Protein 2B7N (pdb70)

CATH classification: 3.90.1170.20 (+1 more: 3.20.20.70)

Foldseek 3Di:
DVCLVVLVVLLCVQQPVHDPVVVPPPDKDKFKKFKFFQAKFFWDCVVVLVSNCVVLVKAWPDADDQLHIDGGRDTGTMIMDIPVSCVSCFVSNQVLGQQLRLLLGLLLLLVVLLPDDQAFEEADQPADPPCQVVNQRSNVSNVGHYDASDCLRAAEAEPVNVVPDDQLLVVVVVCCVVHPVPHFYEYEDAFLVRLVSCLVSPHQEYEHEPDDLVRLLVNLVVCVVPPVRYAYEYEYQQDSVCSNSNSPSNHRYYYDNCSHVVGDTRDIGMDID/DVCLVVLVVLLCVQQPVHDVVVVPPPDKDKFKKFKFFQAKFFWDCVVVLVSNCVVLVKAWPDADDQLDIDGGRGTGTMIMDIPVSCVSCFVSNQVLGQQLGLLLGLLLLLVVLQPDPQAAEEADCPAPPPCLVSNQRSNVSSVGHYDASDCQRAAEEEPVRVVPDDQLLVCVVVCCVVHPVPHFYEYEDAALVRLVSNVVSPHLEYEHEPDDLQRLLVNLVVCVVPPVRRAYEYEYPQDSVCSNSNSPSNHRYYYDNCSHVVGGTRDIGMGTD/DVCLVVLVVLLCVQQPVHDVVVVPPPDKDKFKKFKFFQAKFFWDCVVVLVSNCVVLVKAWPDADDQLDIDGGGDGGTMIMDIPVSCVSCFVSNQVLGQQLRLLLRLLLLLVVLQPDPQAAEEADCPADPPCQVVNQRSNVSSVGHYDASDCLRAAEEECVRCVVPDQLLVVVVVVCVVRPVPHFYEYEDQFLVVLVSNVVSPHQEYENEPDDLVRLLSNLVVCVPPPVRYAYEYEYPQDSNCNNVNSPSNHRYYYDNCSHVVGDTGDMGMDGD

Solvent-accessible surface area: 43004 Å² total; per-residue (Å²): 83,86,13,91,62,54,0,92,163,24,18,152,144,82,23,56,58,22,33,126,83,62,107,106,41,171,169,70,102,121,15,30,0,47,0,83,1,106,72,98,10,2,0,0,0,26,91,3,0,65,17,0,1,131,41,25,65,8,98,41,66,114,20,32,114,27,117,76,141,4,116,69,185,59,57,2,4,34,1,77,6,71,41,13,26,0,62,20,1,45,123,11,0,0,57,13,0,14,19,0,0,3,0,0,21,22,0,12,131,12,49,133,32,4,120,42,195,191,15,134,6,15,0,32,84,129,29,79,120,168,41,65,78,4,0,2,24,0,0,56,7,1,54,13,32,25,29,28,21,4,136,109,61,27,42,22,9,90,74,96,80,44,199,163,29,197,94,22,103,52,87,2,82,114,14,88,172,119,45,85,204,121,17,95,0,4,4,30,2,78,34,59,107,84,0,58,80,1,4,74,5,36,5,39,32,0,18,2,24,89,18,62,34,131,45,0,88,88,1,2,62,55,15,85,75,110,55,84,181,14,52,1,4,0,11,24,150,12,41,52,149,37,0,56,40,26,13,144,6,37,5,39,8,0,4,7,11,21,0,0,70,117,7,106,104,11,58,5,56,18,100,56,127,88,79,14,97,62,52,0,95,151,25,16,139,145,84,20,56,69,27,32,127,86,63,111,108,39,166,164,71,103,130,15,29,0,47,0,73,1,107,71,111,12,1,0,0,0,29,100,4,0,65,20,0,2,134,47,25,64,7,101,43,66,120,21,35,113,28,112,75,155,6,132,61,180,60,54,1,4,36,1,80,7,72,40,12,27,0,63,20,1,43,120,10,0,1,58,14,0,15,20,0,0,2,0,0,24,23,0,10,121,13,49,122,30,4,117,42,199,192,17,116,7,16,0,32,92,132,29,74,118,169,39,65,71,5,0,3,27,0,0,53,8,1,53,11,33,24,35,31,17,4,136,106,66,22,43,21,8,82,62,94,79,38,210,166,34,214,80,25,113,48,88,1,80,105,12,87,154,120,47,90,204,123,20,96,0,3,4,25,1,86,34,59,105,77,0,61,76,0,6,81,4,36,5,40,26,0,17,2,23,94,16,63,36,119,46,0,95,85,0,2,62,53,14,88,74,113,54,79,190,15,53,2,4,1,12,24,145,13,41,51,147,37,0,49,43,26,13,140,6,39,4,36,6,0,5,9,11,22,0,0,73,115,8,103,100,12,52,7,58,20,114,60,128,86,77,15,105,63,51,0,84,154,23,15,135,144,84,24,58,73,28,34,123,79,59,109,103,38,158,164,69,103,125,14,33,0,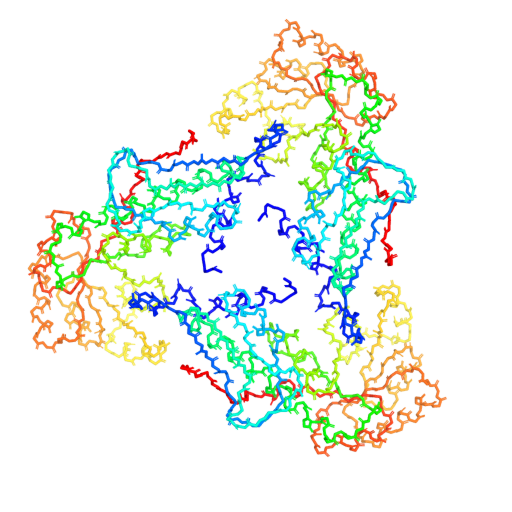46,0,72,2,102,70,103,11,2,0,0,0,25,103,3,0,65,21,0,2,131,35,24,64,9,94,45,58,116,25,35,113,28,118,77,162,10,131,70,182,60,58,1,2,36,0,72,7,77,37,16,23,0,59,19,0,51,112,10,0,3,56,13,0,12,16,0,0,2,0,0,20,28,0,14,126,15,53,131,32,5,124,43,190,185,14,128,8,17,0,34,88,124,30,78,117,168,40,63,76,5,0,2,26,0,0,54,10,3,55,8,31,22,31,30,20,4,134,106,61,25,42,23,8,81,73,86,84,26,149,167,36,209,78,30,126,42,74,2,85,113,13,88,182,119,41,86,207,125,15,96,0,5,7,33,1,93,36,55,107,72,0,77,82,0,3,78,8,37,4,36,32,0,16,2,25,88,21,58,38,139,50,0,90,94,0,3,62,47,16,87,68,118,59,84,182,11,51,1,4,1,13,28,146,10,37,50,153,33,0,53,43,35,14,137,2,41,5,41,6,0,5,8,12,22,0,0,72,117,7,102,104,13,55,6,53,20,103,53,128

Radius of gyration: 34.75 Å; Cα contacts (8 Å, |Δi|>4): 1558; chains: 3; bounding box: 98×92×54 Å

B-factor: mean 38.54, std 12.43, range [6.67, 94.12]

Secondary structure (DSSP, 8-state):
-TTHHHHHHHHHHHHTT--SHHHH-S---EEEEEEEESS-EE---HHHHHHHHHHTT-EEEEEPPTT-EE-TT-EEEEEEEEHHHHHHHHHHHHHHHHHHHHHHHHHHHHHHHH--SSSEEE--S---TT-HHHHHHHHHTTT-----SSTTT-EEE-HHHHTT-SSHHHHHHHHGGGS-TT--EEEEESSHHHHHHHHHHT-SEEEEET--HHHHHHHHHHHHHH-TT-EEEEESS--TTTHHHHHTTT-SEEE-THHHHT--PPPEEEE--/-TTHHHHHHHHHHHHTT--SHHHH-S---EEEEEEEESS-EE---HHHHHHHHHHTT-EEEEEPPTT-EE-TT-EEEEEEEEHHHHHHHHHHHHHHHHHHHHHHHHHHHHHHHH--SSSEEE--S---TT-HHHHHHHHHTTT-B----STTT-EEE-HHHHTT-S-HHHHHHHHGGGS-TT--EEEEESSHHHHHHHHHHT-SEEEEET--HHHHHHHHHHHHHH-TTSEEEEESS--TTTHHHHTTTT-SEEE-THHHHT--PPPEEEE--/-TTHHHHHHHHHHHHTT--SHHHH-SS--EEEEEEEESS-EE---HHHHHHHHHHHT-EEEEE--TT-EE-TT-EEEEEEEEHHHHHHHHHHHHHHHHHHHHHHHHHHHHHHHH--SSSEEE--S---TT-HHHHHHHHHTTT-B---SSSSS-EEE-HHHHTT-S-HHHHHHHHHHHS-TT--EEEEESSHHHHHHHHHHT-SEEEEES--HHHHHHHHHHHHHH-TT-EEEEESS--TTTHHHHTTTT-SEEE-THHHHT-----EEEE--

Nearest PDB structures (foldseek):
  2b7n-assembly1_A  TM=1.002E+00  e=3.741E-61  Helicobacter pylori
  5huo-assembly1_E-3  TM=9.268E-01  e=8.027E-30  Streptococcus pyogenes GA06023
  4kwv-assembly1_F  TM=9.372E-01  e=3.191E-29  Homo sapiens
  4i9a-assembly1_A  TM=9.347E-01  e=2.644E-29  Sus scrofa
  5ayy-assembly1_C  TM=9.365E-01  e=7.213E-29  Homo sapiens

Organism: Helicobacter pylori (strain ATCC 700392 / 26695) (NCBI:txid85962)

Sequence (819 aa):
MEIRTFLERALKEDLGHGDLFERVLEKDFKATAFVRAKQEGVFSGEKYALELLEMTGIECVQTIKDKERFKPKDALMEIRGDFSMLLKVERTLLNLLQHSSGIATLTSRFVEALNSHKVRLLDTRKTRPLLRIFEKYSVLNGGASNHRLGLDDALMLKDTHLRHVKDLKSFLTHARKNLPFTAKIEIECESFEEAKNAMNAGADIVMCDNLSVLETKEIAAYRDAHYPFVLLEASGNISLESINAYAKSGVDAISVGALIHQATFIDMHMKMAMEIRTFLERALKEDLGHGDLFERVLEKDFKATAFVRAKQEGVFSGEKYALELLEMTGIECVQTIKDKERFKPKDALMEIRGDFSMLLKVERTLLNLLQHSSGIATLTSRFVEALNSHKVRLLDTRKTRPLLRIFEKYSVLNGGASNHRLGLDDALMLKDTHLRHVKDLKSFLTHARKNLPFTAKIEIECESFEEAKNAMNAGADIVMCDNLSVLETKEIAAYRDAHYPFVLLEASGNISLESINAYAKSGVDAISVGALIHQATFIDMHMKMAMEIRTFLERALKEDLGHGDLFERVLEKDFKATAFVRAKQEGVFSGEKYALELLEMTGIECVQTIKDKERFKPKDALMEIRGDFSMLLKVERTLLNLLQHSSGIATLTSRFVEALNSHKVRLLDTRKTRPLLRIFEKYSVLNGGASNHRLGLDDALMLKDTHLRHVKDLKSFLTHARKNLPFTAKIEIECESFEEAKNAMNAGADIVMCDNLSVLETKEIAAYRDAHYPFVLLEASGNISLESINAYAKSGVDAISVGALIHQATFIDMHMKMA

InterPro domains:
  IPR002638 Quinolinate phosphoribosyl transferase, C-terminal [PF01729] (103-271)
  IPR004393 Nicotinate-nucleotide pyrophosphorylase [TIGR00078] (7-272)
  IPR004393 Nicotinate-nucleotide pyrophosphorylase [cd01572] (4-271)
  IPR013785 Aldolase-type TIM barrel [G3DSA:3.20.20.70] (117-262)
  IPR022412 Quinolinate phosphoribosyl transferase, N-terminal [PF02749] (21-101)
  IPR027277 Nicotinate-nucleotide pyrophosphorylase/Putative pyrophosphorylase ModD [PIRSF006250] (3-272)
  IPR027277 Nicotinate-nucleotide pyrophosphorylase/Putative pyrophosphorylase ModD [PTHR32179] (3-272)
  IPR036068 Nicotinate phosphoribosyltransferase-like, C-terminal [SSF51690] (103-272)
  IPR037128 Quinolinate phosphoribosyl transferase, N-terminal domain superfamily [G3DSA:3.90.1170.20] (9-268)

Structure (mmCIF, N/CA/C/O backbone):
data_2B7N
#
_entry.id   2B7N
#
_cell.length_a   148.855
_cell.length_b   148.855
_cell.length_c   145.662
_cell.angle_alpha   90.00
_cell.angle_beta   90.00
_cell.angle_gamma   90.00
#
_symmetry.space_group_name_H-M   'P 41 21 2'
#
loop_
_entity.id
_entity.type
_entity.pdbx_description
1 polymer 'Probable nicotinate-nucleotide pyrophosphorylase'
2 non-polymer 'SULFATE ION'
3 non-polymer 'QUINOLINIC ACID'
4 water water
#
loop_
_atom_site.group_PDB
_atom_site.id
_atom_site.type_symbol
_atom_site.label_atom_id
_atom_site.label_alt_id
_atom_site.label_comp_id
_atom_site.label_asym_id
_atom_site.label_entity_id
_atom_site.label_seq_id
_atom_site.pdbx_PDB_ins_code
_atom_site.Cartn_x
_atom_site.Cartn_y
_atom_site.Cartn_z
_atom_site.occupancy
_atom_site.B_iso_or_equiv
_atom_site.auth_seq_id
_atom_site.auth_comp_id
_atom_site.auth_asym_id
_atom_site.auth_atom_id
_atom_site.pdbx_PDB_model_num
ATOM 1 N N . MET A 1 1 ? 7.925 165.837 12.628 1.00 45.02 1 MET A N 1
ATOM 2 C CA . MET A 1 1 ? 6.984 166.966 12.891 1.00 43.51 1 MET A CA 1
ATOM 3 C C . MET A 1 1 ? 6.683 167.667 11.553 1.00 41.94 1 MET A C 1
ATOM 4 O O . MET A 1 1 ? 7.576 167.857 10.729 1.00 37.92 1 MET A O 1
ATOM 9 N N . GLU A 1 2 ? 5.421 168.037 11.344 1.00 40.90 2 GLU A N 1
ATOM 10 C CA . GLU A 1 2 ? 4.981 168.651 10.091 1.00 40.02 2 GLU A CA 1
ATOM 11 C C . GLU A 1 2 ? 5.856 169.734 9.465 1.00 37.86 2 GLU A C 1
ATOM 12 O O . GLU A 1 2 ? 6.040 169.743 8.252 1.00 37.45 2 GLU A O 1
ATOM 18 N N . ILE A 1 3 ? 6.408 170.633 10.271 1.00 36.25 3 ILE A N 1
ATOM 19 C CA . ILE A 1 3 ? 7.240 171.702 9.732 1.00 34.27 3 ILE A CA 1
ATOM 20 C C . ILE A 1 3 ? 8.742 171.542 9.945 1.00 34.31 3 ILE A C 1
ATOM 21 O O . ILE A 1 3 ? 9.509 172.451 9.618 1.00 32.03 3 ILE A O 1
ATOM 26 N N . ARG A 1 4 ? 9.163 170.402 10.491 1.00 32.94 4 ARG A N 1
ATOM 27 C CA . ARG A 1 4 ? 10.582 170.149 10.734 1.00 34.27 4 ARG A CA 1
ATOM 28 C C . ARG A 1 4 ? 11.446 170.294 9.479 1.00 31.86 4 ARG A C 1
ATOM 29 O O . ARG A 1 4 ? 12.473 170.978 9.498 1.00 31.05 4 ARG A O 1
ATOM 37 N N . THR A 1 5 ? 11.038 169.629 8.401 1.00 29.11 5 THR A N 1
ATOM 38 C CA . THR A 1 5 ? 11.788 169.668 7.149 1.00 27.88 5 THR A CA 1
ATOM 39 C C . THR A 1 5 ? 11.933 171.097 6.639 1.00 26.85 5 THR A C 1
ATOM 40 O O . THR A 1 5 ? 12.971 171.461 6.095 1.00 24.75 5 THR A O 1
ATOM 44 N N . PHE A 1 6 ? 10.888 171.896 6.828 1.00 25.53 6 PHE A N 1
ATOM 45 C CA . PHE A 1 6 ? 10.885 173.300 6.436 1.00 26.53 6 PHE A CA 1
ATOM 46 C C . PHE A 1 6 ? 12.036 174.027 7.142 1.00 27.92 6 PHE A C 1
ATOM 47 O O . PHE A 1 6 ? 12.812 174.750 6.507 1.00 28.33 6 PHE A O 1
ATOM 55 N N . LEU A 1 7 ? 12.140 173.834 8.456 1.00 26.96 7 LEU A N 1
ATOM 56 C CA . LEU A 1 7 ? 13.201 174.471 9.231 1.00 27.21 7 LEU A CA 1
ATOM 57 C C . LEU A 1 7 ? 14.589 173.951 8.845 1.00 26.85 7 LEU A C 1
ATOM 58 O O . LEU A 1 7 ? 15.551 174.718 8.786 1.00 25.98 7 LEU A O 1
ATOM 63 N N . GLU A 1 8 ? 14.699 172.653 8.592 1.00 26.62 8 GLU A N 1
ATOM 64 C CA . GLU A 1 8 ? 15.981 172.080 8.190 1.00 27.58 8 GLU A CA 1
ATOM 65 C C . GLU A 1 8 ? 16.473 172.754 6.912 1.00 26.05 8 GLU A C 1
ATOM 66 O O . GLU A 1 8 ? 17.644 173.106 6.795 1.00 24.56 8 GLU A O 1
ATOM 72 N N . ARG A 1 9 ? 15.571 172.918 5.952 1.00 24.71 9 ARG A N 1
ATOM 73 C CA . ARG A 1 9 ? 15.915 173.545 4.685 1.00 26.55 9 ARG A CA 1
ATOM 74 C C . ARG A 1 9 ? 16.227 175.028 4.865 1.00 26.62 9 ARG A C 1
ATOM 75 O O . ARG A 1 9 ? 17.111 175.565 4.202 1.00 26.70 9 ARG A O 1
ATOM 83 N N . ALA A 1 10 ? 15.521 175.695 5.769 1.00 26.15 10 ALA A N 1
ATOM 84 C CA . ALA A 1 10 ? 15.787 177.112 5.977 1.00 26.25 10 ALA A CA 1
ATOM 85 C C . ALA A 1 10 ? 17.221 177.260 6.486 1.00 26.46 10 ALA A C 1
ATOM 86 O O . ALA A 1 10 ? 17.985 178.082 5.994 1.00 26.65 10 ALA A O 1
ATOM 88 N N . LEU A 1 11 ? 17.589 176.431 7.456 1.00 27.70 11 LEU A N 1
ATOM 89 C CA . LEU A 1 11 ? 18.929 176.463 8.034 1.00 28.22 11 LEU A CA 1
ATOM 90 C C . LEU A 1 11 ? 19.994 176.087 7.010 1.00 26.68 11 LEU A C 1
ATOM 91 O O . LEU A 1 11 ? 20.973 176.798 6.813 1.00 24.21 11 LEU A O 1
ATOM 96 N N . LYS A 1 12 ? 19.793 174.943 6.373 1.00 26.76 12 LYS A N 1
ATOM 97 C CA . LYS A 1 12 ? 20.735 174.436 5.385 1.00 28.13 12 LYS A CA 1
ATOM 98 C C . LYS A 1 12 ? 21.199 175.478 4.359 1.00 25.78 12 LYS A C 1
ATOM 99 O O . LYS A 1 12 ? 22.380 175.528 4.025 1.00 25.91 12 LYS A O 1
ATOM 105 N N . GLU A 1 13 ? 20.290 176.320 3.876 1.00 23.82 13 GLU A N 1
ATOM 106 C CA . GLU A 1 13 ? 20.658 177.313 2.861 1.00 23.88 13 GLU A CA 1
ATOM 107 C C . GLU A 1 13 ? 21.613 178.376 3.406 1.00 24.05 13 GLU A C 1
ATOM 108 O O . GLU A 1 13 ? 22.428 178.926 2.662 1.00 23.43 13 GLU A O 1
ATOM 114 N N . ASP A 1 14 ? 21.528 178.649 4.708 1.00 23.24 14 ASP A N 1
ATOM 115 C CA . ASP A 1 14 ? 22.387 179.649 5.331 1.00 21.35 14 ASP A CA 1
ATOM 116 C C . ASP A 1 14 ? 23.743 179.068 5.716 1.00 23.42 14 ASP A C 1
ATOM 117 O O . ASP A 1 14 ? 24.765 179.723 5.552 1.00 24.92 14 ASP A O 1
ATOM 122 N N . LEU A 1 15 ? 23.759 177.830 6.202 1.00 23.66 15 LEU A N 1
ATOM 123 C CA . LEU A 1 15 ? 25.008 177.187 6.605 1.00 21.26 15 LEU A CA 1
ATOM 124 C C . LEU A 1 15 ? 25.880 176.704 5.430 1.00 20.07 15 LEU A C 1
ATOM 125 O O . LEU A 1 15 ? 27.119 176.669 5.530 1.00 17.30 15 LEU A O 1
ATOM 130 N N . GLY A 1 16 ? 25.243 176.346 4.318 1.00 19.20 16 GLY A N 1
ATOM 131 C CA . GLY A 1 16 ? 25.985 175.886 3.150 1.00 17.63 16 GLY A CA 1
ATOM 132 C C . GLY A 1 16 ? 26.982 174.793 3.487 1.00 20.84 16 GLY A C 1
ATOM 133 O O . GLY A 1 16 ? 26.602 173.776 4.085 1.00 22.07 16 GLY A O 1
ATOM 134 N N . HIS A 1 17 ? 28.251 174.996 3.119 1.00 18.29 17 HIS A N 1
ATOM 135 C CA . HIS A 1 17 ? 29.306 174.023 3.404 1.00 20.04 17 HIS A CA 1
ATOM 136 C C . HIS A 1 17 ? 29.552 173.907 4.912 1.00 20.28 17 HIS A C 1
ATOM 137 O O . HIS A 1 17 ? 30.088 172.907 5.383 1.00 21.70 17 HIS A O 1
ATOM 144 N N . GLY A 1 18 ? 29.183 174.946 5.651 1.00 19.48 18 GLY A N 1
ATOM 145 C CA . GLY A 1 18 ? 29.394 174.953 7.089 1.00 19.88 18 GLY A CA 1
ATOM 146 C C . GLY A 1 18 ? 29.782 176.338 7.597 1.00 21.22 18 GLY A C 1
ATOM 147 O O . GLY A 1 18 ? 30.544 177.072 6.944 1.00 17.64 18 GLY A O 1
ATOM 148 N N . ASP A 1 19 ? 29.252 176.699 8.759 1.00 20.23 19 ASP A N 1
ATOM 149 C CA . ASP A 1 19 ? 29.545 177.990 9.379 1.00 22.38 19 ASP A CA 1
ATOM 150 C C . ASP A 1 19 ? 31.047 178.185 9.550 1.00 22.84 19 ASP A C 1
ATOM 151 O O . ASP A 1 19 ? 31.729 177.310 10.085 1.00 24.49 19 ASP A O 1
ATOM 156 N N . LEU A 1 20 ? 31.565 179.328 9.103 1.00 22.29 20 LEU A N 1
ATOM 157 C CA . LEU A 1 20 ? 32.998 179.589 9.224 1.00 23.27 20 LEU A CA 1
ATOM 158 C C . LEU A 1 20 ? 33.422 179.969 10.639 1.00 22.89 20 LEU A C 1
ATOM 159 O O . LEU A 1 20 ? 34.531 179.648 11.064 1.00 24.35 20 LEU A O 1
ATOM 164 N N . PHE A 1 21 ? 32.544 180.643 11.374 1.00 22.11 21 PHE A N 1
ATOM 165 C CA . PHE A 1 21 ? 32.899 181.077 12.717 1.00 23.57 21 PHE A CA 1
ATOM 166 C C . PHE A 1 21 ? 33.271 179.939 13.667 1.00 24.51 21 PHE A C 1
ATOM 167 O O . PHE A 1 21 ? 34.270 180.024 14.384 1.00 24.16 21 PHE A O 1
ATOM 175 N N . GLU A 1 22 ? 32.471 178.878 13.675 1.00 23.26 22 GLU A N 1
ATOM 176 C CA . GLU A 1 22 ? 32.751 177.754 14.553 1.00 23.01 22 GLU A CA 1
ATOM 177 C C . GLU A 1 22 ? 34.120 177.157 14.258 1.00 23.02 22 GLU A C 1
ATOM 178 O O . GLU A 1 22 ? 34.650 176.401 15.066 1.00 23.43 22 GLU A O 1
ATOM 184 N N . ARG A 1 23 ? 34.696 177.494 13.105 1.00 22.37 23 ARG A N 1
ATOM 185 C CA . ARG A 1 23 ? 36.017 176.977 12.752 1.00 22.88 23 ARG A CA 1
ATOM 186 C C . ARG A 1 23 ? 37.094 177.731 13.536 1.00 23.41 23 ARG A C 1
ATOM 187 O O . ARG A 1 23 ? 38.165 177.199 13.786 1.00 23.42 23 ARG A O 1
ATOM 195 N N . VAL A 1 24 ? 36.807 178.972 13.917 1.00 24.09 24 VAL A N 1
ATOM 196 C CA . VAL A 1 24 ? 37.778 179.779 14.644 1.00 25.79 24 VAL A CA 1
ATOM 197 C C . VAL A 1 24 ? 37.423 180.081 16.103 1.00 28.13 24 VAL A C 1
ATOM 198 O O . VAL A 1 24 ? 38.255 180.603 16.841 1.00 28.52 24 VAL A O 1
ATOM 202 N N . LEU A 1 25 ? 36.203 179.755 16.516 1.00 29.49 25 LEU A N 1
ATOM 203 C CA . LEU A 1 25 ? 35.784 179.980 17.897 1.00 31.60 25 LEU A CA 1
ATOM 204 C C . LEU A 1 25 ? 36.746 179.216 18.803 1.00 34.52 25 LEU A C 1
ATOM 205 O O . LEU A 1 25 ? 36.760 177.978 18.813 1.00 33.44 25 LEU A O 1
ATOM 210 N N . GLU A 1 26 ? 37.543 179.954 19.566 1.00 37.34 26 GLU A N 1
ATOM 211 C CA . GLU A 1 26 ? 38.521 179.348 20.457 1.00 40.77 26 GLU A CA 1
ATOM 212 C C . GLU A 1 26 ? 37.906 178.375 21.462 1.00 40.44 26 GLU A C 1
ATOM 213 O O . GLU A 1 26 ? 38.438 177.286 21.670 1.00 42.18 26 GLU A O 1
ATOM 219 N N . LYS A 1 27 ? 36.786 178.755 22.067 1.00 39.62 27 LYS A N 1
ATOM 220 C CA . LYS A 1 27 ? 36.109 177.901 23.045 1.00 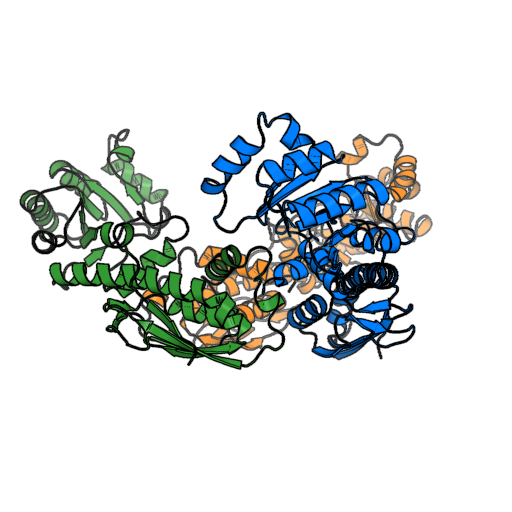41.24 27 LYS A CA 1
ATOM 221 C C . LYS A 1 27 ? 34.608 178.154 23.018 1.00 38.94 27 LYS A C 1
ATOM 222 O O . LYS A 1 27 ? 34.172 179.296 23.129 1.00 40.44 27 LYS A O 1
ATOM 228 N N . ASP A 1 28 ? 33.814 177.097 22.891 1.00 37.27 28 ASP A N 1
ATOM 229 C CA . ASP A 1 28 ? 32.364 177.263 22.879 1.00 35.05 28 ASP A CA 1
ATOM 230 C C . ASP A 1 28 ? 31.903 177.299 24.339 1.00 33.48 28 ASP A C 1
ATOM 231 O O . ASP A 1 28 ? 32.619 176.834 25.223 1.00 32.59 28 ASP A O 1
ATOM 236 N N . PHE A 1 29 ? 30.719 177.850 24.586 1.00 31.55 29 PHE A N 1
ATOM 237 C CA . PHE A 1 29 ? 30.174 177.946 25.940 1.00 31.87 29 PHE A CA 1
ATOM 238 C C . PHE A 1 29 ? 28.679 178.222 25.868 1.00 32.11 29 PHE A C 1
ATOM 239 O O . PHE A 1 29 ? 28.169 178.599 24.812 1.00 31.35 29 PHE A O 1
ATOM 247 N N . LYS A 1 30 ? 27.977 178.029 26.981 1.00 31.71 30 LYS A N 1
ATOM 248 C CA . LYS A 1 30 ? 26.544 178.296 27.018 1.00 32.67 30 LYS A CA 1
ATOM 249 C C . LYS A 1 30 ? 26.333 179.787 27.179 1.00 32.13 30 LYS A C 1
ATOM 250 O O . LYS A 1 30 ? 27.122 180.465 27.823 1.00 31.03 30 LYS A O 1
ATOM 256 N N . ALA A 1 31 ? 25.271 180.305 26.577 1.00 31.90 31 ALA A N 1
ATOM 257 C CA . ALA A 1 31 ? 24.996 181.727 26.650 1.00 30.57 31 ALA A CA 1
ATOM 258 C C . ALA A 1 31 ? 23.515 181.969 26.440 1.00 31.67 31 ALA A C 1
ATOM 259 O O . ALA A 1 31 ? 22.815 181.137 25.871 1.00 31.95 31 ALA A O 1
ATOM 261 N N . THR A 1 32 ? 23.047 183.118 26.909 1.00 32.52 32 THR A N 1
ATOM 262 C CA . THR A 1 32 ? 21.650 183.493 26.782 1.00 33.33 32 THR A CA 1
ATOM 263 C C . THR A 1 32 ? 21.541 184.630 25.784 1.00 33.43 32 THR A C 1
ATOM 264 O O . THR A 1 32 ? 22.406 185.504 25.730 1.00 32.67 32 THR A O 1
ATOM 268 N N . ALA A 1 33 ? 20.481 184.606 24.984 1.00 33.21 33 ALA A N 1
ATOM 269 C CA . ALA A 1 33 ? 20.266 185.646 23.988 1.00 32.59 33 ALA A CA 1
ATOM 270 C C . ALA A 1 33 ? 18.807 186.067 24.002 1.00 32.02 33 ALA A C 1
ATOM 271 O O . ALA A 1 33 ? 17.935 185.311 24.428 1.00 30.08 33 ALA A O 1
ATOM 273 N N . PHE A 1 34 ? 18.544 187.284 23.542 1.00 32.91 34 PHE A N 1
ATOM 274 C CA . PHE A 1 34 ? 17.183 187.800 23.510 1.00 33.54 34 PHE A CA 1
ATOM 275 C C . PHE A 1 34 ? 16.803 188.304 22.123 1.00 33.12 34 PHE A C 1
ATOM 276 O O . PHE A 1 34 ? 17.589 188.978 21.456 1.00 33.04 34 PHE A O 1
ATOM 284 N N . VAL A 1 35 ? 15.593 187.964 21.697 1.00 33.33 35 VAL A N 1
ATOM 285 C CA . VAL A 1 35 ? 15.064 188.437 20.427 1.00 32.65 35 VAL A CA 1
ATOM 286 C C . VAL A 1 35 ? 14.271 189.671 20.849 1.00 33.36 35 VAL A C 1
ATOM 287 O O . VAL A 1 35 ? 13.295 189.561 21.587 1.00 32.79 35 VAL A O 1
ATOM 291 N N . ARG A 1 36 ? 14.702 190.843 20.406 1.00 34.89 36 ARG A N 1
ATOM 292 C CA . ARG A 1 36 ? 14.013 192.073 20.768 1.00 39.22 36 ARG A CA 1
ATOM 293 C C . ARG A 1 36 ? 13.386 192.776 19.575 1.00 38.69 36 ARG A C 1
ATOM 294 O O . ARG A 1 36 ? 13.920 192.749 18.467 1.00 39.71 36 ARG A O 1
ATOM 302 N N . ALA A 1 37 ? 12.245 193.407 19.821 1.00 39.06 37 ALA A N 1
ATOM 303 C CA . ALA A 1 37 ? 11.538 194.150 18.794 1.00 39.35 37 ALA A CA 1
ATOM 304 C C . ALA A 1 37 ? 12.142 195.541 18.716 1.00 39.94 37 ALA A C 1
ATOM 305 O O . ALA A 1 37 ? 12.552 196.099 19.729 1.00 40.51 37 ALA A O 1
ATOM 307 N N . LYS A 1 38 ? 12.209 196.083 17.505 1.00 40.71 38 LYS A N 1
ATOM 308 C CA . LYS A 1 38 ? 12.739 197.418 17.263 1.00 40.75 38 LYS A CA 1
ATOM 309 C C . LYS A 1 38 ? 11.628 198.198 16.582 1.00 41.34 38 LYS A C 1
ATOM 310 O O . LYS A 1 38 ? 11.846 199.288 16.057 1.00 42.84 38 LYS A O 1
ATOM 316 N N . GLN A 1 39 ? 10.434 197.619 16.596 1.00 41.12 39 GLN A N 1
ATOM 317 C CA . GLN A 1 39 ? 9.262 198.210 15.961 1.00 41.44 39 GLN A CA 1
ATOM 318 C C . GLN A 1 39 ? 8.041 197.521 16.571 1.00 42.05 39 GLN A C 1
ATOM 319 O O . GLN A 1 39 ? 8.131 196.379 17.022 1.00 41.43 39 GLN A O 1
ATOM 325 N N . GLU A 1 40 ? 6.903 198.204 16.601 1.00 42.73 40 GLU A N 1
ATOM 326 C CA . GLU A 1 40 ? 5.705 197.597 17.177 1.00 43.08 40 GLU A CA 1
ATOM 327 C C . GLU A 1 40 ? 5.034 196.675 16.165 1.00 40.38 40 GLU A C 1
ATOM 328 O O . GLU A 1 40 ? 5.252 196.805 14.964 1.00 40.77 40 GLU A O 1
ATOM 334 N N . GLY A 1 41 ? 4.218 195.745 16.650 1.00 38.32 41 GLY A N 1
ATOM 335 C CA . GLY A 1 41 ? 3.530 194.834 15.751 1.00 38.34 41 GLY A CA 1
ATOM 336 C C . GLY A 1 41 ? 2.894 193.665 16.476 1.00 37.54 41 GLY A C 1
ATOM 337 O O . GLY A 1 41 ? 2.817 193.669 17.707 1.00 38.36 41 GLY A O 1
ATOM 338 N N . VAL A 1 42 ? 2.413 192.679 15.720 1.00 35.43 42 VAL A N 1
A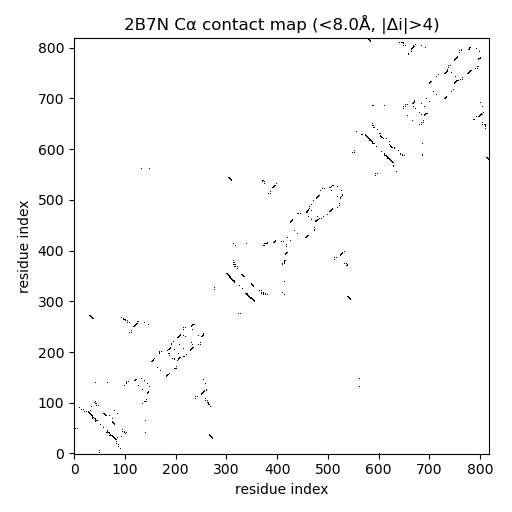TOM 339 C CA . VAL A 1 42 ? 1.812 191.484 16.306 1.00 34.16 42 VAL A CA 1
ATOM 340 C C . VAL A 1 42 ? 2.707 190.281 15.992 1.00 34.32 42 VAL A C 1
ATOM 341 O O . VAL A 1 42 ? 3.159 190.093 14.857 1.00 34.85 42 VAL A O 1
ATOM 345 N N . PHE A 1 43 ? 2.958 189.479 17.021 1.00 31.59 43 PHE A N 1
ATOM 346 C CA . PHE A 1 43 ? 3.841 188.322 16.934 1.00 29.95 43 PHE A CA 1
ATOM 347 C C . PHE A 1 43 ? 3.303 187.112 16.188 1.00 29.58 43 PHE A C 1
ATOM 348 O O . PHE A 1 43 ? 2.168 186.675 16.404 1.00 31.04 43 PHE A O 1
ATOM 356 N N . SER A 1 44 ? 4.142 186.564 15.317 1.00 26.28 44 SER A N 1
ATOM 357 C CA . SER A 1 44 ? 3.789 185.372 14.562 1.00 26.00 44 SER A CA 1
ATOM 358 C C . SER A 1 44 ? 5.066 184.621 14.237 1.00 24.40 44 SER A C 1
ATOM 359 O O . SER A 1 44 ? 6.100 185.230 13.972 1.00 27.71 44 SER A O 1
ATOM 362 N N . GLY A 1 45 ? 5.000 183.299 14.267 1.00 24.96 45 GLY A N 1
ATOM 363 C CA . GLY A 1 45 ? 6.176 182.510 13.962 1.00 26.72 45 GLY A CA 1
ATOM 364 C C . GLY A 1 45 ? 6.565 181.613 15.116 1.00 28.74 45 GLY A C 1
ATOM 365 O O . GLY A 1 45 ? 7.456 180.773 14.984 1.00 29.19 45 GLY A O 1
ATOM 366 N N . GLU A 1 46 ? 5.889 181.792 16.248 1.00 30.07 46 GLU A N 1
ATOM 367 C CA . GLU A 1 46 ? 6.162 181.005 17.443 1.00 32.81 46 GLU A CA 1
ATOM 368 C C . GLU A 1 46 ? 6.296 179.515 17.170 1.00 31.88 46 GLU A C 1
ATOM 369 O O . GLU A 1 46 ? 7.279 178.895 17.574 1.00 32.83 46 GLU A O 1
ATOM 375 N N . LYS A 1 47 ? 5.303 178.938 16.502 1.00 30.10 47 LYS A N 1
ATOM 376 C CA . LYS A 1 47 ? 5.327 177.512 16.202 1.00 29.48 47 LYS A CA 1
ATOM 377 C C . LYS A 1 47 ? 6.623 177.102 15.494 1.00 28.71 47 LYS A C 1
ATOM 378 O O . LYS A 1 47 ? 7.211 176.078 15.821 1.00 30.14 47 LYS A O 1
ATOM 384 N N . TYR A 1 48 ? 7.067 177.900 14.529 1.00 27.86 48 TYR A N 1
ATOM 385 C CA . TYR A 1 48 ? 8.296 177.601 13.796 1.00 27.18 48 TYR A CA 1
ATOM 386 C C . TYR A 1 48 ? 9.549 177.860 14.628 1.00 26.92 48 TYR A C 1
ATOM 387 O O . TYR A 1 48 ? 10.489 177.068 14.589 1.00 30.05 48 TYR A O 1
ATOM 396 N N . ALA A 1 49 ? 9.566 178.962 15.373 1.00 25.61 49 ALA A N 1
ATOM 397 C CA . ALA A 1 49 ? 10.725 179.302 16.204 1.00 27.73 49 ALA A CA 1
ATOM 398 C C . ALA A 1 49 ? 11.019 178.182 17.205 1.00 28.34 49 ALA A C 1
ATOM 399 O O . ALA A 1 49 ? 12.154 177.711 17.312 1.00 28.24 49 ALA A O 1
ATOM 401 N N . LEU A 1 50 ? 9.985 177.743 17.915 1.00 28.81 50 LEU A N 1
ATOM 402 C CA . LEU A 1 50 ? 10.123 176.676 18.899 1.00 29.72 50 LEU A CA 1
ATOM 403 C C . LEU A 1 50 ? 10.630 175.379 18.280 1.00 28.68 50 LEU A C 1
ATOM 404 O O . LEU A 1 50 ? 11.484 174.707 18.845 1.00 30.32 50 LEU A O 1
ATOM 409 N N . GLU A 1 51 ? 10.102 175.017 17.120 1.00 29.54 51 GLU A N 1
ATOM 410 C CA . GLU A 1 51 ? 10.549 173.794 16.469 1.00 29.38 51 GLU A CA 1
ATOM 411 C C . GLU A 1 51 ? 12.013 173.960 16.050 1.00 28.31 51 GLU A C 1
ATOM 412 O O . GLU A 1 51 ? 12.789 173.012 16.101 1.00 28.72 51 GLU A O 1
ATOM 418 N N . LEU A 1 52 ? 12.394 175.171 15.653 1.00 28.29 52 LEU A N 1
ATOM 419 C CA . LEU A 1 52 ? 13.776 175.435 15.239 1.00 27.95 52 LEU A CA 1
ATOM 420 C C . LEU A 1 52 ? 14.750 175.318 16.419 1.00 27.67 52 LEU A C 1
ATOM 421 O O . LEU A 1 52 ? 15.811 174.708 16.306 1.00 27.84 52 LEU A O 1
ATOM 426 N N . LEU A 1 53 ? 14.383 175.921 17.543 1.00 26.82 53 LEU A N 1
ATOM 427 C CA . LEU A 1 53 ? 15.216 175.884 18.736 1.00 30.43 53 LEU A CA 1
ATOM 428 C C . LEU A 1 53 ? 15.389 174.444 19.210 1.00 31.42 53 LEU A C 1
ATOM 429 O O . LEU A 1 53 ? 16.501 173.998 19.474 1.00 29.97 53 LEU A O 1
ATOM 434 N N . GLU A 1 54 ? 14.284 173.712 19.292 1.00 33.40 54 GLU A N 1
ATOM 435 C CA . GLU A 1 54 ? 14.342 172.327 19.730 1.00 36.44 54 GLU A CA 1
ATOM 436 C C . GLU A 1 54 ? 15.243 171.504 18.820 1.00 37.14 54 GLU A C 1
ATOM 437 O O . GLU A 1 54 ? 16.026 170.682 19.293 1.00 37.54 54 GLU A O 1
ATOM 443 N N . MET A 1 55 ? 15.142 171.736 17.516 1.00 35.64 55 MET A N 1
ATOM 444 C CA . MET A 1 55 ? 15.943 170.994 16.546 1.00 35.71 55 MET A CA 1
ATOM 445 C C . MET A 1 55 ? 17.438 171.252 16.669 1.00 33.67 55 MET A C 1
ATOM 446 O O . MET A 1 55 ? 18.253 170.374 16.392 1.00 29.74 55 MET A O 1
ATOM 451 N N . THR A 1 56 ? 17.795 172.471 17.059 1.00 31.38 56 THR A N 1
ATOM 452 C CA . THR A 1 56 ? 19.197 172.840 17.161 1.00 30.01 56 THR A CA 1
ATOM 453 C C . THR A 1 56 ? 19.755 172.717 18.572 1.00 31.14 56 THR A C 1
ATOM 454 O O . THR A 1 56 ? 20.896 173.098 18.835 1.00 30.91 56 THR A O 1
ATOM 458 N N . GLY A 1 57 ? 18.943 172.173 19.471 1.00 31.06 57 GLY A N 1
ATOM 459 C CA . GLY A 1 57 ? 19.378 171.993 20.842 1.00 31.69 57 GLY A CA 1
ATOM 460 C C . GLY A 1 57 ? 19.464 173.286 21.624 1.00 31.97 57 GLY A C 1
ATOM 461 O O . GLY A 1 57 ? 20.303 173.422 22.517 1.00 31.60 57 GLY A O 1
ATOM 462 N N . ILE A 1 58 ? 18.606 174.243 21.289 1.00 31.32 58 ILE A N 1
ATOM 463 C CA . ILE A 1 58 ? 18.595 175.514 21.994 1.00 31.26 58 ILE A CA 1
ATOM 464 C C . ILE A 1 58 ? 17.364 175.549 22.874 1.00 33.57 58 ILE A C 1
ATOM 465 O O . ILE A 1 58 ? 16.276 175.171 22.454 1.00 34.02 58 ILE A O 1
ATOM 470 N N . GLU A 1 59 ? 17.539 176.003 24.103 1.00 35.19 59 GLU A N 1
ATOM 471 C CA . GLU A 1 59 ? 16.429 176.073 25.034 1.00 36.72 59 GLU A CA 1
ATOM 472 C C . GLU A 1 59 ? 15.659 177.374 24.912 1.00 36.72 59 GLU A C 1
ATOM 473 O O . GLU A 1 59 ? 16.243 178.453 24.797 1.00 36.70 59 GLU A O 1
ATOM 479 N N . CYS A 1 60 ? 14.338 177.264 24.919 1.00 37.69 60 CYS A N 1
ATOM 480 C CA . CYS A 1 60 ? 13.499 178.444 24.876 1.00 39.25 60 CYS A CA 1
ATOM 481 C C . CYS A 1 60 ? 13.099 178.674 26.326 1.00 40.36 60 CYS A C 1
ATOM 482 O O . CYS A 1 60 ? 12.265 177.945 26.871 1.00 38.84 60 CYS A O 1
ATOM 485 N N . VAL A 1 61 ? 13.718 179.668 26.954 1.00 39.84 61 VAL A N 1
ATOM 486 C CA . VAL A 1 61 ? 13.434 179.983 28.343 1.00 40.40 61 VAL A CA 1
ATOM 487 C C . VAL A 1 61 ? 12.109 180.727 28.441 1.00 41.49 61 VAL A C 1
ATOM 488 O O . VAL A 1 61 ? 11.250 180.377 29.254 1.00 42.05 61 VAL A O 1
ATOM 492 N N . GLN A 1 62 ? 11.941 181.743 27.596 1.00 41.03 62 GLN A N 1
ATOM 493 C CA . GLN A 1 62 ? 10.715 182.541 27.577 1.00 41.30 62 GLN A CA 1
ATOM 494 C C . GLN A 1 62 ? 10.383 183.034 26.177 1.00 39.85 62 GLN A C 1
ATOM 495 O O . GLN A 1 62 ? 11.281 183.324 25.388 1.00 39.48 62 GLN A O 1
ATOM 501 N N . THR A 1 63 ? 9.092 183.155 25.885 1.00 38.00 63 THR A N 1
ATOM 502 C CA . THR A 1 63 ? 8.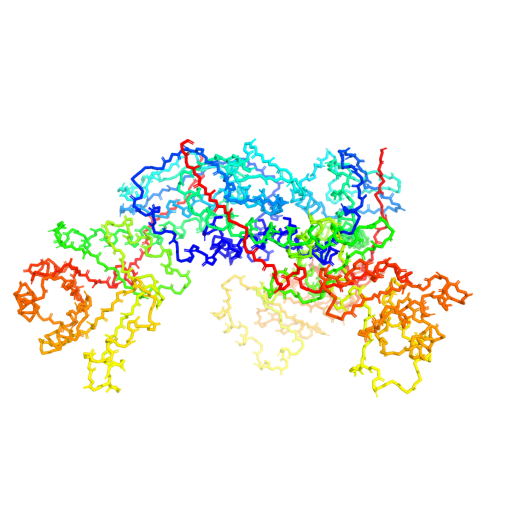645 183.644 24.584 1.00 37.87 63 THR A CA 1
ATOM 503 C C . THR A 1 63 ? 7.204 184.119 24.633 1.00 35.84 63 THR A C 1
ATOM 504 O O . THR A 1 63 ? 6.357 183.489 25.273 1.00 34.09 63 THR A O 1
ATOM 508 N N . ILE A 1 64 ? 6.921 185.232 23.965 1.00 34.81 64 ILE A N 1
ATOM 509 C CA . ILE A 1 64 ? 5.551 185.711 23.917 1.00 34.54 64 ILE A CA 1
ATOM 510 C C . ILE A 1 64 ? 4.847 184.770 22.946 1.00 35.64 64 ILE A C 1
ATOM 511 O O . ILE A 1 64 ? 5.504 183.999 22.236 1.00 33.32 64 ILE A O 1
ATOM 516 N N . LYS A 1 65 ? 3.521 184.825 22.907 1.00 36.67 65 LYS A N 1
ATOM 517 C CA . LYS A 1 65 ? 2.763 183.922 22.045 1.00 37.96 65 LYS A CA 1
ATOM 518 C C . LYS A 1 65 ? 2.289 184.525 20.732 1.00 37.49 65 LYS A C 1
ATOM 519 O O . LYS A 1 65 ? 2.230 185.747 20.578 1.00 37.31 65 LYS A O 1
ATOM 525 N N . ASP A 1 66 ? 1.951 183.653 19.786 1.00 36.62 66 ASP A N 1
ATOM 526 C CA . ASP A 1 66 ? 1.435 184.099 18.500 1.00 36.80 66 ASP A CA 1
ATOM 527 C C . ASP A 1 66 ? 0.194 184.958 18.783 1.00 37.56 66 ASP A C 1
ATOM 528 O O . ASP A 1 66 ? -0.571 184.663 19.701 1.00 38.20 66 ASP A O 1
ATOM 533 N N . LYS A 1 67 ? 0.011 186.010 17.987 1.00 39.49 67 LYS A N 1
ATOM 534 C CA . LYS A 1 67 ? -1.121 186.939 18.090 1.00 40.91 67 LYS A CA 1
ATOM 535 C C . LYS A 1 67 ? -0.915 188.046 19.118 1.00 41.28 67 LYS A C 1
ATOM 536 O O . LYS A 1 67 ? -1.624 189.045 19.113 1.00 42.42 67 LYS A O 1
ATOM 542 N N . GLU A 1 68 ? 0.062 187.871 19.992 1.00 41.08 68 GLU A N 1
ATOM 543 C CA . GLU A 1 68 ? 0.343 188.862 21.016 1.00 42.91 68 GLU A CA 1
ATOM 544 C C . GLU A 1 68 ? 1.003 190.113 20.432 1.00 43.18 68 GLU A C 1
ATOM 545 O O . GLU A 1 68 ? 1.857 190.021 19.549 1.00 44.36 68 GLU A O 1
ATOM 551 N N . ARG A 1 69 ? 0.588 191.280 20.920 1.00 42.08 69 ARG A N 1
ATOM 552 C CA . ARG A 1 69 ? 1.132 192.554 20.458 1.00 42.40 69 ARG A CA 1
ATOM 553 C C . ARG A 1 69 ? 2.421 192.894 21.204 1.00 42.99 69 ARG A C 1
ATOM 554 O O . ARG A 1 69 ? 2.607 192.476 22.346 1.00 44.21 69 ARG A O 1
ATOM 562 N N . PHE A 1 70 ? 3.303 193.653 20.558 1.00 41.57 70 PHE A N 1
ATOM 563 C CA . PHE A 1 70 ? 4.558 194.053 21.177 1.00 40.27 70 PHE A CA 1
ATOM 564 C C . PHE A 1 70 ? 4.967 195.460 20.765 1.00 40.74 70 PHE A C 1
ATOM 565 O O . PHE A 1 70 ? 4.522 195.976 19.739 1.00 39.34 70 PHE A O 1
ATOM 573 N N . LYS A 1 71 ? 5.815 196.081 21.578 1.00 41.42 71 LYS A N 1
ATOM 574 C CA . LYS A 1 71 ? 6.271 197.437 21.314 1.00 43.73 71 LYS A CA 1
ATOM 575 C C . LYS A 1 71 ? 7.782 197.435 21.154 1.00 42.30 71 LYS A C 1
ATOM 576 O O . LYS A 1 71 ? 8.463 196.486 21.548 1.00 41.73 71 LYS A O 1
ATOM 582 N N . PRO A 1 72 ? 8.332 198.498 20.559 1.00 41.97 72 PRO A N 1
ATOM 583 C CA . PRO A 1 72 ? 9.786 198.550 20.386 1.00 43.61 72 PRO A CA 1
ATOM 584 C C . PRO A 1 72 ? 10.538 198.371 21.713 1.00 44.47 72 PRO A C 1
ATOM 585 O O . PRO A 1 72 ? 10.080 198.811 22.777 1.00 45.14 72 PRO A O 1
ATOM 589 N N . LYS A 1 73 ? 11.693 197.714 21.638 1.00 44.59 73 LYS A N 1
ATOM 590 C CA . LYS A 1 73 ? 12.533 197.419 22.799 1.00 45.26 73 LYS A CA 1
ATOM 591 C C . LYS A 1 73 ? 12.039 196.199 23.567 1.00 44.17 73 LYS A C 1
ATOM 592 O O . LYS A 1 73 ? 12.789 195.617 24.347 1.00 43.76 73 LYS A O 1
ATOM 598 N N . ASP A 1 74 ? 10.786 195.810 23.354 1.00 42.57 74 ASP A N 1
ATOM 599 C CA . ASP A 1 74 ? 10.240 194.630 24.020 1.00 42.34 74 ASP A CA 1
ATOM 600 C C . ASP A 1 74 ? 11.063 193.382 23.709 1.00 42.00 74 ASP A C 1
ATOM 601 O O . ASP A 1 74 ? 11.522 193.191 22.586 1.00 41.91 74 ASP A O 1
ATOM 606 N N . ALA A 1 75 ? 11.237 192.536 24.713 1.00 40.56 75 ALA A N 1
ATOM 607 C CA . ALA A 1 75 ? 11.971 191.300 24.531 1.00 39.79 75 ALA A CA 1
ATOM 608 C C . ALA A 1 75 ? 10.906 190.283 24.134 1.00 39.82 75 ALA A C 1
ATOM 609 O O . ALA A 1 75 ? 9.957 190.050 24.889 1.00 39.92 75 ALA A O 1
ATOM 611 N N . LEU A 1 76 ? 11.055 189.686 22.953 1.00 39.01 76 LEU A N 1
ATOM 612 C CA . LEU A 1 76 ? 10.078 188.732 22.452 1.00 36.60 76 LEU A CA 1
ATOM 613 C C . LEU A 1 76 ? 10.427 187.304 22.831 1.00 34.87 76 LEU A C 1
ATOM 614 O O . LEU A 1 76 ? 9.539 186.490 23.060 1.00 34.19 76 LEU A O 1
ATOM 619 N N . MET A 1 77 ? 11.719 187.000 22.893 1.00 35.05 77 MET A N 1
ATOM 620 C CA . MET A 1 77 ? 12.163 185.658 23.252 1.00 34.25 77 MET A CA 1
ATOM 621 C C . MET A 1 77 ? 13.465 185.673 24.024 1.00 33.65 77 MET A C 1
ATOM 622 O O . MET A 1 77 ? 14.307 186.543 23.823 1.00 34.05 77 MET A O 1
ATOM 627 N N . GLU A 1 78 ? 13.616 184.695 24.909 1.00 34.04 78 GLU A N 1
ATOM 628 C CA . GLU A 1 78 ? 14.836 184.525 25.684 1.00 33.58 78 GLU A CA 1
ATOM 629 C C . GLU A 1 78 ? 15.240 183.088 25.417 1.00 32.04 78 GLU A C 1
ATOM 630 O O . GLU A 1 78 ? 14.501 182.165 25.743 1.00 30.10 78 GLU A O 1
ATOM 636 N N . ILE A 1 79 ? 16.402 182.903 24.807 1.00 30.59 79 ILE A N 1
ATOM 637 C CA . ILE A 1 79 ? 16.870 181.569 24.488 1.00 31.86 79 ILE A CA 1
ATOM 638 C C . ILE A 1 79 ? 18.250 181.330 25.074 1.00 31.69 79 ILE A C 1
ATOM 639 O O . ILE A 1 79 ? 19.012 182.273 25.295 1.00 33.70 79 ILE A O 1
ATOM 644 N N . ARG A 1 80 ? 18.570 180.065 25.320 1.00 32.46 80 ARG A N 1
ATOM 645 C CA . ARG A 1 80 ? 19.863 179.716 25.890 1.00 32.27 80 ARG A CA 1
ATOM 646 C C . ARG A 1 80 ? 20.431 178.447 25.272 1.00 30.52 80 ARG A C 1
ATOM 647 O O . ARG A 1 80 ? 19.710 177.467 25.082 1.00 30.36 80 ARG A O 1
ATOM 655 N N . GLY A 1 81 ? 21.726 178.478 24.963 1.00 27.20 81 GLY A N 1
ATOM 656 C CA . GLY A 1 81 ? 22.384 177.325 24.378 1.00 27.88 81 GLY A CA 1
ATOM 657 C C . GLY A 1 81 ? 23.816 177.649 23.993 1.00 27.59 81 GLY A C 1
ATOM 658 O O . GLY A 1 81 ? 24.322 178.717 24.338 1.00 26.20 81 GLY A O 1
ATOM 659 N N . ASP A 1 82 ? 24.476 176.733 23.288 1.00 26.27 82 ASP A N 1
ATOM 660 C CA . ASP A 1 82 ? 25.855 176.968 22.864 1.00 27.31 82 ASP A CA 1
ATOM 661 C C . ASP A 1 82 ? 25.961 178.259 22.062 1.00 26.95 82 ASP A C 1
ATOM 662 O O . ASP A 1 82 ? 25.143 178.526 21.174 1.00 27.31 82 ASP A O 1
ATOM 667 N N . PHE A 1 83 ? 26.980 179.045 22.383 1.00 25.45 83 PHE A N 1
ATOM 668 C CA . PHE A 1 83 ? 27.240 180.312 21.723 1.00 24.21 83 PHE A CA 1
ATOM 669 C C . PHE A 1 83 ? 27.343 180.090 20.217 1.00 24.94 83 PHE A C 1
ATOM 670 O O . PHE A 1 83 ? 26.771 180.841 19.433 1.00 22.76 83 PHE A O 1
ATOM 678 N N . SER A 1 84 ? 28.065 179.042 19.827 1.00 23.75 84 SER A N 1
ATOM 679 C CA . SER A 1 84 ? 28.247 178.722 18.422 1.00 24.25 84 SER A CA 1
ATOM 680 C C . SER A 1 84 ? 26.913 178.455 17.717 1.00 25.02 84 SER A C 1
ATOM 681 O O . SER A 1 84 ? 26.730 178.852 16.571 1.00 26.11 84 SER A O 1
ATOM 684 N N . MET A 1 85 ? 25.986 177.785 18.395 1.00 25.06 85 MET A N 1
ATOM 685 C CA . MET A 1 85 ? 24.692 177.479 17.787 1.00 26.84 85 MET A CA 1
ATOM 686 C C . MET A 1 85 ? 23.728 178.664 17.762 1.00 26.08 85 MET A C 1
ATOM 687 O O . MET A 1 85 ? 22.906 178.779 16.851 1.00 27.28 85 MET A O 1
ATOM 692 N N . LEU A 1 86 ? 23.818 179.540 18.758 1.00 26.56 86 LEU A N 1
ATOM 693 C CA . LEU A 1 86 ? 22.959 180.721 18.801 1.00 26.22 86 LEU A CA 1
ATOM 694 C C . LEU A 1 86 ? 23.279 181.598 17.585 1.00 25.28 86 LEU A C 1
ATOM 695 O O . LEU A 1 86 ? 22.391 182.218 16.996 1.00 23.83 86 LEU A O 1
ATOM 700 N N . LEU A 1 87 ? 24.558 181.648 17.230 1.00 22.83 87 LEU A N 1
ATOM 701 C CA . LEU A 1 87 ? 25.017 182.432 16.091 1.00 25.21 87 LEU A CA 1
ATOM 702 C C . LEU A 1 87 ? 24.643 181.764 14.763 1.00 25.41 87 LEU A C 1
ATOM 703 O O . LEU A 1 87 ? 24.243 182.437 13.816 1.00 24.25 87 LEU A O 1
ATOM 708 N N . LYS A 1 88 ? 24.765 180.443 14.698 1.00 24.08 88 LYS A N 1
ATOM 709 C CA . LYS A 1 88 ? 24.422 179.721 13.481 1.00 25.67 88 LYS A CA 1
ATOM 710 C C . LYS A 1 88 ? 22.924 179.804 13.178 1.00 24.93 88 LYS A C 1
ATOM 711 O O . LYS A 1 88 ? 22.515 179.763 12.024 1.00 24.07 88 LYS A O 1
ATOM 717 N N . VAL A 1 89 ? 22.117 179.940 14.222 1.00 24.70 89 VAL A N 1
ATOM 718 C CA . VAL A 1 89 ? 20.668 179.998 14.088 1.00 25.51 89 VAL A CA 1
ATOM 719 C C . VAL A 1 89 ? 20.078 181.415 14.023 1.00 26.33 89 VAL A C 1
ATOM 720 O O . VAL A 1 89 ? 18.983 181.614 13.482 1.00 25.02 89 VAL A O 1
ATOM 724 N N . GLU A 1 90 ? 20.812 182.388 14.556 1.00 23.54 90 GLU A N 1
ATOM 725 C CA . GLU A 1 90 ? 20.347 183.769 14.620 1.00 24.69 90 GLU A CA 1
ATOM 726 C C . GLU A 1 90 ? 19.509 184.289 13.447 1.00 25.43 90 GLU A C 1
ATOM 727 O O . GLU A 1 90 ? 18.333 184.620 13.618 1.00 24.04 90 GLU A O 1
ATOM 733 N N . ARG A 1 91 ? 20.113 184.357 12.266 1.00 24.84 91 ARG A N 1
ATOM 734 C CA . ARG A 1 91 ? 19.438 184.875 11.086 1.00 26.94 91 ARG A CA 1
ATOM 735 C C . ARG A 1 91 ? 18.184 184.082 10.706 1.00 24.97 91 ARG A C 1
ATOM 736 O O . ARG A 1 91 ? 17.131 184.662 10.458 1.00 24.73 91 ARG A O 1
ATOM 744 N N . THR A 1 92 ? 18.295 182.762 10.655 1.00 23.40 92 THR A N 1
ATOM 745 C CA . THR A 1 92 ? 17.151 181.926 10.312 1.00 23.84 92 THR A CA 1
ATOM 746 C C . THR A 1 92 ? 15.986 182.193 11.268 1.00 25.46 92 THR A C 1
ATOM 747 O O . THR A 1 92 ? 14.826 182.279 10.845 1.00 22.37 92 THR A O 1
ATOM 751 N N . LEU A 1 93 ? 16.307 182.338 12.554 1.00 25.05 93 LEU A N 1
ATOM 752 C CA . LEU A 1 93 ? 15.297 182.600 13.582 1.00 27.47 93 LEU A CA 1
ATOM 753 C C . LEU A 1 93 ? 14.659 183.967 13.355 1.00 26.89 93 LEU A C 1
ATOM 754 O O . LEU A 1 93 ? 13.444 184.092 13.284 1.00 28.77 93 LEU A O 1
ATOM 759 N N . LEU A 1 94 ? 15.487 184.998 13.242 1.00 27.37 94 LEU A N 1
ATOM 760 C CA . LEU A 1 94 ? 14.969 186.345 13.048 1.00 27.30 94 LEU A CA 1
ATOM 761 C C . LEU A 1 94 ? 14.184 186.491 11.757 1.00 27.11 94 LEU A C 1
ATOM 762 O O . LEU A 1 94 ? 13.082 187.042 11.763 1.00 27.35 94 LEU A O 1
ATOM 767 N N . ASN A 1 95 ? 14.742 186.001 10.652 1.00 25.01 95 ASN A N 1
ATOM 768 C CA . ASN A 1 95 ? 14.055 186.108 9.372 1.00 24.45 95 ASN A CA 1
ATOM 769 C C . ASN A 1 95 ? 12.665 185.487 9.384 1.00 23.19 95 ASN A C 1
ATOM 770 O O . ASN A 1 95 ? 11.718 186.059 8.840 1.00 23.82 95 ASN A O 1
ATOM 775 N N . LEU A 1 96 ? 12.517 184.323 9.995 1.00 22.86 96 LEU A N 1
ATOM 776 C CA . LEU A 1 96 ? 11.196 183.723 9.997 1.00 24.93 96 LEU A CA 1
ATOM 777 C C . LEU A 1 96 ? 10.247 184.500 10.906 1.00 25.84 96 LEU A C 1
ATOM 778 O O . LEU A 1 96 ? 9.056 184.614 10.597 1.00 25.41 96 LEU A O 1
ATOM 783 N N . LEU A 1 97 ? 10.767 185.063 11.999 1.00 23.99 97 LEU A N 1
ATOM 784 C CA . LEU A 1 97 ? 9.915 185.833 12.918 1.00 25.23 97 LEU A CA 1
ATOM 785 C C . LEU A 1 97 ? 9.509 187.183 12.340 1.00 25.81 97 LEU A C 1
ATOM 786 O O . LEU A 1 97 ? 8.356 187.597 12.460 1.00 25.18 97 LEU A O 1
ATOM 791 N N . GLN A 1 98 ? 10.462 187.870 11.720 1.00 25.23 98 GLN A N 1
ATOM 792 C CA . GLN A 1 98 ? 10.187 189.179 11.151 1.00 26.23 98 GLN A CA 1
ATOM 793 C C . GLN A 1 98 ? 9.265 189.084 9.949 1.00 26.58 98 GLN A C 1
ATOM 794 O O . GLN A 1 98 ? 8.459 189.986 9.708 1.00 28.47 98 GLN A O 1
ATOM 800 N N . HIS A 1 99 ? 9.384 187.999 9.193 1.00 25.31 99 HIS A N 1
ATOM 801 C CA . HIS A 1 99 ? 8.541 187.811 8.024 1.00 25.16 99 HIS A CA 1
ATOM 802 C C . HIS A 1 99 ? 7.148 187.415 8.483 1.00 25.61 99 HIS A C 1
ATOM 803 O O . HIS A 1 99 ? 6.161 188.012 8.069 1.00 25.96 99 HIS A O 1
ATOM 810 N N . SER A 1 100 ? 7.063 186.412 9.349 1.00 25.35 100 SER A N 1
ATOM 811 C CA . SER A 1 100 ? 5.760 185.975 9.837 1.00 25.04 100 SER A CA 1
ATOM 812 C C . SER A 1 100 ? 5.047 187.130 10.547 1.00 25.12 100 SER A C 1
ATOM 813 O O . SER A 1 100 ? 3.893 187.441 10.244 1.00 27.40 100 SER A O 1
ATOM 816 N N . SER A 1 101 ? 5.735 187.779 11.480 1.00 24.25 101 SER A N 1
ATOM 817 C CA . SER A 1 101 ? 5.142 188.902 12.201 1.00 24.30 101 SER A CA 1
ATOM 818 C C . SER A 1 101 ? 4.739 190.025 11.232 1.00 23.70 101 SER A C 1
ATOM 819 O O . SER A 1 101 ? 3.739 190.710 11.448 1.00 22.55 101 SER A O 1
ATOM 822 N N . GLY A 1 102 ? 5.524 190.212 10.172 1.00 24.63 102 GLY A N 1
ATOM 823 C CA . GLY A 1 102 ? 5.217 191.246 9.191 1.00 24.31 102 GLY A CA 1
ATOM 824 C C . GLY A 1 102 ? 3.853 191.010 8.566 1.00 26.67 102 GLY A C 1
ATOM 825 O O . GLY A 1 102 ? 3.043 191.932 8.422 1.00 27.41 102 GLY A O 1
ATOM 826 N N . ILE A 1 103 ? 3.593 189.762 8.200 1.00 25.39 103 ILE A N 1
ATOM 827 C CA . ILE A 1 103 ? 2.317 189.393 7.608 1.00 27.88 103 ILE A CA 1
ATOM 828 C C . ILE A 1 103 ? 1.196 189.549 8.636 1.00 29.31 103 ILE A C 1
ATOM 829 O O . ILE A 1 103 ? 0.171 190.170 8.362 1.00 30.73 103 ILE A O 1
ATOM 834 N N . ALA A 1 104 ? 1.401 188.991 9.824 1.00 30.91 104 ALA A N 1
ATOM 835 C CA . ALA A 1 104 ? 0.400 189.068 10.879 1.00 30.53 104 ALA A CA 1
ATOM 836 C C . ALA A 1 104 ? 0.052 190.513 11.190 1.00 30.75 104 ALA A C 1
ATOM 837 O O . ALA A 1 104 ? -1.113 190.849 11.364 1.00 29.94 104 ALA A O 1
ATOM 839 N N . THR A 1 105 ? 1.066 191.368 11.249 1.00 31.36 105 THR A N 1
ATOM 840 C CA . THR A 1 105 ? 0.848 192.771 11.559 1.00 30.92 105 THR A CA 1
ATOM 841 C C . THR A 1 105 ? 0.043 193.489 10.479 1.00 32.75 105 THR A C 1
ATOM 842 O O . THR A 1 105 ? -0.921 194.194 10.782 1.00 33.14 105 THR A O 1
ATOM 846 N N . LEU A 1 106 ? 0.436 193.315 9.221 1.00 32.36 106 LEU A N 1
ATOM 847 C CA . LEU A 1 106 ? -0.268 193.961 8.122 1.00 32.19 106 LEU A CA 1
ATOM 848 C C . LEU A 1 106 ? -1.711 193.474 8.157 1.00 32.41 106 LEU A C 1
ATOM 849 O O . LEU A 1 106 ? -2.653 194.248 7.985 1.00 29.97 106 LEU A O 1
ATOM 854 N N . THR A 1 107 ? -1.874 192.178 8.397 1.00 33.05 107 THR A N 1
ATOM 855 C CA . THR A 1 107 ? -3.195 191.581 8.451 1.00 33.19 107 THR A CA 1
ATOM 856 C C . THR A 1 107 ? -4.051 192.184 9.560 1.00 34.77 107 THR A C 1
ATOM 857 O O . THR A 1 107 ? -5.239 192.454 9.355 1.00 32.62 107 THR A O 1
ATOM 861 N N . SER A 1 108 ? -3.455 192.410 10.728 1.00 35.34 108 SER A N 1
ATOM 862 C CA . SER A 1 108 ? -4.217 192.967 11.842 1.00 36.70 108 SER A CA 1
ATOM 863 C C . SER A 1 108 ? -4.757 194.347 11.483 1.00 36.97 108 SER A C 1
ATOM 864 O O . SER A 1 108 ? -5.829 194.731 11.945 1.00 37.75 108 SER A O 1
ATOM 867 N N . ARG A 1 109 ? -4.021 195.081 10.651 1.00 36.47 109 ARG A N 1
ATOM 868 C CA . ARG A 1 109 ? -4.454 196.409 10.224 1.00 37.32 109 ARG A CA 1
ATOM 869 C C . ARG A 1 109 ? -5.717 196.304 9.363 1.00 37.18 109 ARG A C 1
ATOM 870 O O . ARG A 1 109 ? -6.576 197.188 9.402 1.00 37.92 109 ARG A O 1
ATOM 878 N N . PHE A 1 110 ? -5.826 195.228 8.585 1.00 36.66 110 PHE A N 1
ATOM 879 C CA . PHE A 1 110 ? -7.001 195.019 7.737 1.00 36.38 110 PHE A CA 1
ATOM 880 C C . PHE A 1 110 ? -8.176 194.517 8.573 1.00 37.78 110 PHE A C 1
ATOM 881 O O . PHE A 1 110 ? -9.336 194.746 8.227 1.00 39.01 110 PHE A O 1
ATOM 889 N N . VAL A 1 111 ? -7.871 193.823 9.666 1.00 38.98 111 VAL A N 1
ATOM 890 C CA . VAL A 1 111 ? -8.906 193.308 10.551 1.00 40.49 111 VAL A CA 1
ATOM 891 C C . VAL A 1 111 ? -9.620 194.484 11.220 1.00 43.34 111 VAL A C 1
ATOM 892 O O . VAL A 1 111 ? -10.851 194.517 11.284 1.00 43.09 111 VAL A O 1
ATOM 896 N N . GLU A 1 112 ? -8.840 195.447 11.709 1.00 45.11 112 GLU A N 1
ATOM 897 C CA . GLU A 1 112 ? -9.397 196.635 12.347 1.00 47.44 112 GLU A CA 1
ATOM 898 C C . GLU A 1 112 ? -10.300 197.394 11.386 1.00 46.68 112 GLU A C 1
ATOM 899 O O . GLU A 1 112 ? -11.469 197.634 11.681 1.00 47.00 112 GLU A O 1
ATOM 905 N N . ALA A 1 113 ? -9.748 197.771 10.236 1.00 45.54 113 ALA A N 1
ATOM 906 C CA . ALA A 1 113 ? -10.508 198.507 9.235 1.00 45.67 113 ALA A CA 1
ATOM 907 C C . ALA A 1 113 ? -11.809 197.797 8.856 1.00 46.01 113 ALA A C 1
ATOM 908 O O . ALA A 1 113 ? -12.857 198.431 8.743 1.00 46.27 113 ALA A O 1
ATOM 910 N N . LEU A 1 114 ? -11.745 196.482 8.667 1.00 46.01 114 LEU A N 1
ATOM 911 C CA . LEU A 1 114 ? -12.925 195.712 8.290 1.00 46.48 114 LEU A CA 1
ATOM 912 C C . LEU A 1 114 ? -13.973 195.884 9.381 1.00 47.45 114 LEU A C 1
ATOM 913 O O . LEU A 1 114 ? -15.175 195.908 9.111 1.00 45.96 114 LEU A O 1
ATOM 918 N N . ASN A 1 115 ? -13.491 196.004 10.614 1.00 49.00 115 ASN A N 1
ATOM 919 C CA . ASN A 1 115 ? -14.329 196.194 11.791 1.00 49.94 115 ASN A CA 1
ATOM 920 C C . ASN A 1 115 ? -15.621 195.387 11.770 1.00 50.62 115 ASN A C 1
ATOM 921 O O . ASN A 1 115 ? -16.708 195.961 11.744 1.00 50.06 115 ASN A O 1
ATOM 926 N N . SER A 1 116 ? -15.510 194.064 11.789 1.00 50.97 116 SER A N 1
ATOM 927 C CA . SER A 1 116 ? -16.698 193.225 11.780 1.00 52.27 116 SER A CA 1
ATOM 928 C C . SER A 1 116 ? -16.455 191.853 12.385 1.00 53.88 116 SER A C 1
ATOM 929 O O . SER A 1 116 ? -15.331 191.359 12.401 1.00 53.68 116 SER A O 1
ATOM 932 N N . HIS A 1 117 ? -17.526 191.248 12.889 1.00 55.53 117 HIS A N 1
ATOM 933 C CA . HIS A 1 117 ? -17.453 189.925 13.489 1.00 57.93 117 HIS A CA 1
ATOM 934 C C . HIS A 1 117 ? -18.283 188.956 12.672 1.00 58.03 117 HIS A C 1
ATOM 935 O O . HIS A 1 117 ? -18.258 187.749 12.908 1.00 58.66 117 HIS A O 1
ATOM 942 N N . LYS A 1 118 ? -19.026 189.492 11.712 1.00 58.03 118 LYS A N 1
ATOM 943 C CA . LYS A 1 118 ? -19.867 188.670 10.857 1.00 58.05 118 LYS A CA 1
ATOM 944 C C . LYS A 1 118 ? -19.201 188.390 9.512 1.00 56.29 118 LYS A C 1
ATOM 945 O O . LYS A 1 118 ? -19.493 187.385 8.862 1.00 58.08 118 LYS A O 1
ATOM 951 N N . VAL A 1 119 ? -18.302 189.280 9.105 1.00 52.63 119 VAL A N 1
ATOM 952 C CA . VAL A 1 119 ? -17.589 189.145 7.841 1.00 49.37 119 VAL A CA 1
ATOM 953 C C . VAL A 1 119 ? -16.134 188.769 8.108 1.00 47.49 119 VAL A C 1
ATOM 954 O O . VAL A 1 119 ? -15.417 189.511 8.777 1.00 47.12 119 VAL A O 1
ATOM 958 N N . ARG A 1 120 ? -15.688 187.626 7.598 1.00 44.09 120 ARG A N 1
ATOM 959 C CA . ARG A 1 120 ? -14.299 187.243 7.816 1.00 44.76 120 ARG A CA 1
ATOM 960 C C . ARG A 1 120 ? -13.366 187.716 6.706 1.00 42.10 120 ARG A C 1
ATOM 961 O O . ARG A 1 120 ? -13.762 187.832 5.544 1.00 41.47 120 ARG A O 1
ATOM 969 N N . LEU A 1 121 ? -12.129 188.015 7.095 1.00 40.33 121 LEU A N 1
ATOM 970 C CA . LEU A 1 121 ? -11.090 188.472 6.175 1.00 38.28 121 LEU A CA 1
ATOM 971 C C . LEU A 1 121 ? -10.396 187.204 5.683 1.00 36.76 121 LEU A C 1
ATOM 972 O O . LEU A 1 121 ? -10.184 186.276 6.464 1.00 36.50 121 LEU A O 1
ATOM 977 N N . LEU A 1 122 ? -10.052 187.156 4.398 1.00 35.86 122 LEU A N 1
ATOM 978 C CA . LEU A 1 122 ? -9.402 185.976 3.827 1.00 33.72 122 LEU A CA 1
ATOM 979 C C . LEU A 1 122 ? -8.165 186.312 2.994 1.00 34.18 122 LEU A C 1
ATOM 980 O O . LEU A 1 122 ? -8.005 187.442 2.516 1.00 33.57 122 LEU A O 1
ATOM 985 N N . ASP A 1 123 ? -7.295 185.318 2.827 1.00 31.83 123 ASP A N 1
ATOM 986 C CA . ASP A 1 123 ? -6.096 185.476 2.016 1.00 33.64 123 ASP A CA 1
ATOM 987 C C . ASP A 1 123 ? -6.364 184.811 0.674 1.00 33.69 123 ASP A C 1
ATOM 988 O O . ASP A 1 123 ? -7.515 184.505 0.352 1.00 33.47 123 ASP A O 1
ATOM 993 N N . THR A 1 124 ? -5.310 184.577 -0.104 1.00 32.49 124 THR A N 1
ATOM 994 C CA . THR A 1 124 ? -5.462 183.952 -1.415 1.00 29.89 124 THR A CA 1
ATOM 995 C C . THR A 1 124 ? -4.341 182.952 -1.640 1.00 29.77 124 THR A C 1
ATOM 996 O O . THR A 1 124 ? -3.628 182.601 -0.697 1.00 29.98 124 THR A O 1
ATOM 1000 N N . ARG A 1 125 ? -4.186 182.483 -2.879 1.00 27.62 125 ARG A N 1
ATOM 1001 C CA . ARG A 1 125 ? -3.110 181.546 -3.185 1.00 26.18 125 ARG A CA 1
ATOM 1002 C C . ARG A 1 125 ? -1.878 182.291 -3.693 1.00 26.21 125 ARG A C 1
ATOM 1003 O O . ARG A 1 125 ? -0.948 181.689 -4.235 1.00 25.49 125 ARG A O 1
ATOM 1011 N N . LYS A 1 126 ? -1.877 183.608 -3.510 1.00 25.32 126 LYS A N 1
ATOM 1012 C CA . LYS A 1 126 ? -0.737 184.417 -3.904 1.00 27.27 126 LYS A CA 1
ATOM 1013 C C . LYS A 1 126 ? 0.186 184.394 -2.695 1.00 28.07 126 LYS A C 1
ATOM 1014 O O . LYS A 1 126 ? -0.009 185.125 -1.723 1.00 28.06 126 LYS A O 1
ATOM 1020 N N . THR A 1 127 ? 1.180 183.519 -2.757 1.00 27.94 127 THR A N 1
ATOM 1021 C CA . THR A 1 127 ? 2.130 183.362 -1.673 1.00 26.42 127 THR A CA 1
ATOM 1022 C C . THR A 1 127 ? 3.505 183.118 -2.265 1.00 26.82 127 THR A C 1
ATOM 1023 O O . THR A 1 127 ? 3.634 182.620 -3.382 1.00 27.62 127 THR A O 1
ATOM 1027 N N . ARG A 1 128 ? 4.539 183.474 -1.521 1.00 26.01 128 ARG A N 1
ATOM 1028 C CA . ARG A 1 128 ? 5.891 183.287 -2.007 1.00 24.99 128 ARG A CA 1
ATOM 1029 C C . ARG A 1 128 ? 6.209 181.800 -2.093 1.00 23.94 128 ARG A C 1
ATOM 1030 O O . ARG A 1 128 ? 5.780 181.014 -1.251 1.00 24.56 128 ARG A O 1
ATOM 1038 N N . PRO A 1 129 ? 6.954 181.390 -3.130 1.00 23.49 129 PRO A N 1
ATOM 1039 C CA . PRO A 1 129 ? 7.289 179.972 -3.284 1.00 22.69 129 PRO A CA 1
ATOM 1040 C C . PRO A 1 129 ? 7.841 179.319 -2.029 1.00 22.59 129 PRO A C 1
ATOM 1041 O O . PRO A 1 129 ? 8.698 179.885 -1.344 1.00 20.52 129 PRO A O 1
ATOM 1045 N N . LEU A 1 130 ? 7.322 178.128 -1.741 1.00 21.61 130 LEU A N 1
ATOM 1046 C CA . LEU A 1 130 ? 7.731 177.320 -0.591 1.00 24.38 130 LEU A CA 1
ATOM 1047 C C . LEU A 1 130 ? 7.211 177.833 0.744 1.00 24.53 130 LEU A C 1
ATOM 1048 O O . LEU A 1 130 ? 7.406 177.188 1.777 1.00 23.60 130 LEU A O 1
ATOM 1053 N N . LEU A 1 131 ? 6.533 178.977 0.725 1.00 24.29 131 LEU A N 1
ATOM 1054 C CA . LEU A 1 131 ? 6.008 179.560 1.957 1.00 24.42 131 LEU A CA 1
ATOM 1055 C C . LEU A 1 131 ? 4.488 179.563 2.091 1.00 25.76 131 LEU A C 1
ATOM 1056 O O . LEU A 1 131 ? 3.957 180.275 2.941 1.00 25.85 131 LEU A O 1
ATOM 1061 N N . ARG A 1 132 ? 3.769 178.780 1.288 1.00 25.93 132 ARG A N 1
ATOM 1062 C CA . ARG A 1 132 ? 2.318 178.830 1.431 1.00 27.35 132 ARG A CA 1
ATOM 1063 C C . ARG A 1 132 ? 1.809 178.533 2.833 1.00 25.45 132 ARG A C 1
ATOM 1064 O O . ARG A 1 132 ? 1.101 179.348 3.431 1.00 25.90 132 ARG A O 1
ATOM 1072 N N . ILE A 1 133 ? 2.131 177.343 3.329 1.00 25.62 133 ILE A N 1
ATOM 1073 C CA . ILE A 1 133 ? 1.704 176.938 4.667 1.00 27.09 133 ILE A CA 1
ATOM 1074 C C . ILE A 1 133 ? 2.197 177.941 5.706 1.00 26.98 133 ILE A C 1
ATOM 1075 O O . ILE A 1 133 ? 1.461 178.343 6.601 1.00 27.84 133 ILE A O 1
ATOM 1080 N N . PHE A 1 134 ? 3.446 178.365 5.560 1.00 27.28 134 PHE A N 1
ATOM 1081 C CA . PHE A 1 134 ? 4.032 179.331 6.480 1.00 27.97 134 PHE A CA 1
ATOM 1082 C C . PHE A 1 134 ? 3.247 180.638 6.487 1.00 27.95 134 PHE A C 1
ATOM 1083 O O . PHE A 1 134 ? 2.876 181.151 7.537 1.00 27.73 134 PHE A O 1
ATOM 1091 N N . GLU A 1 135 ? 2.988 181.171 5.304 1.00 26.55 135 GLU A N 1
ATOM 1092 C CA . GLU A 1 135 ? 2.280 182.443 5.206 1.00 26.14 135 GLU A CA 1
ATOM 1093 C C . GLU A 1 135 ? 0.795 182.378 5.541 1.00 25.14 135 GLU A C 1
ATOM 1094 O O . GLU A 1 135 ? 0.232 183.342 6.040 1.00 25.37 135 GLU A O 1
ATOM 1100 N N . LYS A 1 136 ? 0.158 181.247 5.274 1.00 25.00 136 LYS A N 1
ATOM 1101 C CA . LYS A 1 136 ? -1.256 181.086 5.612 1.00 26.42 136 LYS A CA 1
ATOM 1102 C C . LYS A 1 136 ? -1.364 181.112 7.141 1.00 27.49 136 LYS A C 1
ATOM 1103 O O . LYS A 1 136 ? -2.264 181.735 7.711 1.00 28.51 136 LYS A O 1
ATOM 1109 N N . TYR A 1 137 ? -0.421 180.437 7.791 1.00 26.91 137 TYR A N 1
ATOM 1110 C CA . TYR A 1 137 ? -0.361 180.377 9.243 1.00 27.97 137 TYR A CA 1
ATOM 1111 C C . TYR A 1 137 ? -0.190 181.783 9.810 1.00 28.73 137 TYR A C 1
ATOM 1112 O O . TYR A 1 137 ? -0.809 182.143 10.817 1.00 28.54 137 TYR A O 1
ATOM 1121 N N . SER A 1 138 ? 0.649 182.574 9.143 1.00 29.48 138 SER A N 1
ATOM 1122 C CA . SER A 1 138 ? 0.938 183.943 9.558 1.00 29.85 138 SER A CA 1
ATOM 1123 C C . SER A 1 138 ? -0.297 184.839 9.511 1.00 29.94 138 SER A C 1
ATOM 1124 O O . SER A 1 138 ? -0.448 185.744 10.324 1.00 29.36 138 SER A O 1
ATOM 1127 N N . VAL A 1 139 ? -1.175 184.586 8.551 1.00 30.65 139 VAL A N 1
ATOM 1128 C CA . VAL A 1 139 ? -2.385 185.376 8.407 1.00 30.19 139 VAL A CA 1
ATOM 1129 C C . VAL A 1 139 ? -3.329 185.090 9.568 1.00 30.06 139 VAL A C 1
ATOM 1130 O O . VAL A 1 139 ? -4.024 185.983 10.049 1.00 30.92 139 VAL A O 1
ATOM 1134 N N . LEU A 1 140 ? -3.362 183.839 10.008 1.00 30.06 140 LEU A N 1
ATOM 1135 C CA . LEU A 1 140 ? -4.216 183.470 11.124 1.00 30.74 140 LEU A CA 1
ATOM 1136 C C . LEU A 1 140 ? -3.826 184.302 12.332 1.00 30.27 140 LEU A C 1
ATOM 1137 O O . LEU A 1 140 ? -4.684 184.810 13.043 1.00 32.17 140 LEU A O 1
ATOM 1142 N N . ASN A 1 141 ? -2.523 184.444 12.556 1.00 29.75 141 ASN A N 1
ATOM 1143 C CA . ASN A 1 141 ? -2.042 185.195 13.705 1.00 29.59 141 ASN A CA 1
ATOM 1144 C C . ASN A 1 141 ? -2.326 186.684 13.625 1.00 29.97 141 ASN A C 1
ATOM 1145 O O . ASN A 1 141 ? -2.139 187.409 14.599 1.00 29.12 141 ASN A O 1
ATOM 1150 N N . GLY A 1 142 ? -2.785 187.134 12.464 1.00 30.02 142 GLY A N 1
ATOM 1151 C CA . GLY A 1 142 ? -3.123 188.532 12.304 1.00 32.09 142 GLY A CA 1
ATOM 1152 C C . GLY A 1 142 ? -4.567 188.768 12.722 1.00 33.54 142 GLY A C 1
ATOM 1153 O O . GLY A 1 142 ? -5.012 189.906 12.844 1.00 36.34 142 GLY A O 1
ATOM 1154 N N . GLY A 1 143 ? -5.305 187.686 12.939 1.00 33.82 143 GLY A N 1
ATOM 1155 C CA . GLY A 1 143 ? -6.689 187.814 13.354 1.00 35.02 143 GLY A CA 1
ATOM 1156 C C . GLY A 1 143 ? -7.693 187.539 12.249 1.00 35.78 143 GLY A C 1
ATOM 1157 O O . GLY A 1 143 ? -8.897 187.721 12.437 1.00 36.70 143 GLY A O 1
ATOM 1158 N N . ALA A 1 144 ? -7.209 187.093 11.097 1.00 34.38 144 ALA A N 1
ATOM 1159 C CA . ALA A 1 144 ? -8.089 186.808 9.976 1.00 33.12 144 ALA A CA 1
ATOM 1160 C C . ALA A 1 144 ? -8.299 185.308 9.787 1.00 33.18 144 ALA A C 1
ATOM 1161 O O . ALA A 1 144 ? -8.003 184.508 10.679 1.00 32.22 144 ALA A O 1
ATOM 1163 N N . SER A 1 145 ? -8.825 184.939 8.624 1.00 31.49 145 SER A N 1
ATOM 1164 C CA . SER A 1 145 ? -9.081 183.543 8.299 1.00 31.81 145 SER A CA 1
ATOM 1165 C C . SER A 1 145 ? -8.386 183.175 6.993 1.00 31.28 145 SER A C 1
ATOM 1166 O O . SER A 1 145 ? -8.007 184.047 6.209 1.00 30.64 145 SER A O 1
ATOM 1169 N N . ASN A 1 146 ? -8.220 181.880 6.765 1.00 30.05 146 ASN A N 1
ATOM 1170 C CA . ASN A 1 146 ? -7.580 181.404 5.552 1.00 29.64 146 ASN A CA 1
ATOM 1171 C C . ASN A 1 146 ? -8.589 180.965 4.496 1.00 30.27 146 ASN A C 1
ATOM 1172 O O . ASN A 1 146 ? -9.699 180.518 4.815 1.00 29.51 146 ASN A O 1
ATOM 1177 N N . HIS A 1 147 ? -8.193 181.101 3.235 1.00 28.55 147 HIS A N 1
ATOM 1178 C CA . HIS A 1 147 ? -9.015 180.632 2.134 1.00 28.09 147 HIS A CA 1
ATOM 1179 C C . HIS A 1 147 ? -8.406 179.242 1.956 1.00 27.19 147 HIS A C 1
ATOM 1180 O O . HIS A 1 147 ? -7.594 178.834 2.791 1.00 27.71 147 HIS A O 1
ATOM 1187 N N . ARG A 1 148 ? -8.766 178.514 0.904 1.00 23.77 148 ARG A N 1
ATOM 1188 C CA . ARG A 1 148 ? -8.205 177.181 0.713 1.00 24.93 148 ARG A CA 1
ATOM 1189 C C . ARG A 1 148 ? -6.668 177.226 0.745 1.00 26.06 148 ARG A C 1
ATOM 1190 O O . ARG A 1 148 ? -6.062 178.273 0.506 1.00 24.76 148 ARG A O 1
ATOM 1198 N N . LEU A 1 149 ? -6.047 176.088 1.042 1.00 25.27 149 LEU A N 1
ATOM 1199 C CA . LEU A 1 149 ? -4.594 176.004 1.115 1.00 26.26 149 LEU A CA 1
ATOM 1200 C C . LEU A 1 149 ? -3.940 175.673 -0.224 1.00 25.30 149 LEU A C 1
ATOM 1201 O O . LEU A 1 149 ? -2.766 175.981 -0.421 1.00 24.72 149 LEU A O 1
ATOM 1206 N N . GLY A 1 150 ? -4.683 175.052 -1.140 1.00 22.49 150 GLY A N 1
ATOM 1207 C CA . GLY A 1 150 ? -4.118 174.716 -2.440 1.00 21.72 150 GLY A CA 1
ATOM 1208 C C . GLY A 1 150 ? -5.155 174.373 -3.503 1.00 24.00 150 GLY A C 1
ATOM 1209 O O . GLY A 1 150 ? -6.318 174.762 -3.390 1.00 23.31 150 GLY A O 1
ATOM 1210 N N . LEU A 1 151 ? -4.741 173.643 -4.537 1.00 23.39 151 LEU A N 1
ATOM 1211 C CA . LEU A 1 151 ? -5.652 173.260 -5.618 1.00 26.41 151 LEU A CA 1
ATOM 1212 C C . LEU A 1 151 ? -6.412 171.960 -5.360 1.00 27.80 151 LEU A C 1
ATOM 1213 O O . LEU A 1 151 ? -7.274 171.581 -6.155 1.00 29.07 151 LEU A O 1
ATOM 1218 N N . ASP A 1 152 ? -6.089 171.278 -4.261 1.00 28.42 152 ASP A N 1
ATOM 1219 C CA . ASP A 1 152 ? -6.727 170.004 -3.913 1.00 29.46 152 ASP A CA 1
ATOM 1220 C C . ASP A 1 152 ? -7.768 170.187 -2.811 1.00 29.96 152 ASP A C 1
ATOM 1221 O O . ASP A 1 152 ? -8.629 169.339 -2.591 1.00 30.07 152 ASP A O 1
ATOM 1226 N N . ASP A 1 153 ? -7.658 171.321 -2.141 1.00 31.88 153 ASP A N 1
ATOM 1227 C CA . ASP A 1 153 ? -8.505 171.736 -1.032 1.00 34.40 153 ASP A CA 1
ATOM 1228 C C . ASP A 1 153 ? -9.965 171.984 -1.451 1.00 34.50 153 ASP A C 1
ATOM 1229 O O . ASP A 1 153 ? -10.903 171.612 -0.742 1.00 34.74 153 ASP A O 1
ATOM 1234 N N . ALA A 1 154 ? -10.145 172.638 -2.594 1.00 32.53 154 ALA A N 1
ATOM 1235 C CA . ALA A 1 154 ? -11.476 172.948 -3.110 1.00 30.98 154 ALA A CA 1
ATOM 1236 C C . ALA A 1 154 ? -11.378 173.221 -4.605 1.00 29.92 154 ALA A C 1
ATOM 1237 O O . ALA A 1 154 ? -10.281 173.299 -5.158 1.00 31.75 154 ALA A O 1
ATOM 1239 N N . LEU A 1 155 ? -12.521 173.357 -5.263 1.00 30.54 155 LEU A N 1
ATOM 1240 C CA . LEU A 1 155 ? -12.535 173.623 -6.698 1.00 30.29 155 LEU A CA 1
ATOM 1241 C C . LEU A 1 155 ? -12.932 175.075 -6.937 1.00 30.50 155 LEU A C 1
ATOM 1242 O O . LEU A 1 155 ? -14.001 175.515 -6.507 1.00 29.25 155 LEU A O 1
ATOM 1247 N N . MET A 1 156 ? -12.072 175.822 -7.617 1.00 29.90 156 MET A N 1
ATOM 1248 C CA . MET A 1 156 ? -12.367 177.217 -7.893 1.00 32.39 156 MET A CA 1
ATOM 1249 C C . MET A 1 156 ? -12.301 177.466 -9.389 1.00 32.80 156 MET A C 1
ATOM 1250 O O . MET A 1 156 ? -11.226 177.423 -9.998 1.00 31.28 156 MET A O 1
ATOM 1255 N N . LEU A 1 157 ? -13.466 177.712 -9.982 1.00 32.83 157 LEU A N 1
ATOM 1256 C CA . LEU A 1 157 ? -13.552 177.974 -11.411 1.00 31.35 157 LEU A CA 1
ATOM 1257 C C . LEU A 1 157 ? -13.556 179.473 -11.642 1.00 32.62 157 LEU A C 1
ATOM 1258 O O . LEU A 1 157 ? -14.447 180.185 -11.175 1.00 32.64 157 LEU A O 1
ATOM 1263 N N . LYS A 1 158 ? -12.549 179.956 -12.353 1.00 34.26 158 LYS A N 1
ATOM 1264 C CA . LYS A 1 158 ? -12.468 181.375 -12.644 1.00 36.64 158 LYS A CA 1
ATOM 1265 C C . LYS A 1 158 ? -12.646 181.587 -14.143 1.00 35.62 158 LYS A C 1
ATOM 1266 O O . LYS A 1 158 ? -12.947 180.646 -14.886 1.00 31.68 158 LYS A O 1
ATOM 1272 N N . ASP A 1 159 ? -12.445 182.830 -14.567 1.00 36.34 159 ASP A N 1
ATOM 1273 C CA . ASP A 1 159 ? -12.577 183.232 -15.962 1.00 38.97 159 ASP A CA 1
ATOM 1274 C C . ASP A 1 159 ? -11.998 182.220 -16.952 1.00 37.26 159 ASP A C 1
ATOM 1275 O O . ASP A 1 159 ? -12.694 181.752 -17.846 1.00 38.31 159 ASP A O 1
ATOM 1280 N N . THR A 1 160 ? -10.722 181.886 -16.789 1.00 36.46 160 THR A N 1
ATOM 1281 C CA . THR A 1 160 ? -10.046 180.938 -17.677 1.00 35.20 160 THR A CA 1
ATOM 1282 C C . THR A 1 160 ? -10.743 179.587 -17.785 1.00 34.61 160 THR A C 1
ATOM 1283 O O . THR A 1 160 ? -10.859 179.033 -18.875 1.00 34.03 160 THR A O 1
ATOM 1287 N N . HIS A 1 161 ? -11.191 179.052 -16.654 1.00 34.19 161 HIS A N 1
ATOM 1288 C CA . HIS A 1 161 ? -11.867 177.758 -16.639 1.00 34.00 161 HIS A CA 1
ATOM 1289 C C . HIS A 1 161 ? -13.205 177.864 -17.359 1.00 35.26 161 HIS A C 1
ATOM 1290 O O . HIS A 1 161 ? -13.491 177.113 -18.295 1.00 34.42 161 HIS A O 1
ATOM 1297 N N . LEU A 1 162 ? -14.022 178.801 -16.889 1.00 36.13 162 LEU A N 1
ATOM 1298 C CA . LEU A 1 162 ? -15.352 179.032 -17.436 1.00 37.62 162 LEU A CA 1
ATOM 1299 C C . LEU A 1 162 ? -15.419 179.144 -18.962 1.00 38.60 162 LEU A C 1
ATOM 1300 O O . LEU A 1 162 ? -16.404 178.724 -19.566 1.00 38.13 162 LEU A O 1
ATOM 1305 N N . ARG A 1 163 ? -14.380 179.694 -19.586 1.00 38.79 163 ARG A N 1
ATOM 1306 C CA . ARG A 1 163 ? -14.372 179.846 -21.039 1.00 39.77 163 ARG A CA 1
ATOM 1307 C C . ARG A 1 163 ? -14.499 178.526 -21.774 1.00 40.87 163 ARG A C 1
ATOM 1308 O O . ARG A 1 163 ? -14.874 178.495 -22.950 1.00 41.84 163 ARG A O 1
ATOM 1316 N N . HIS A 1 164 ? -14.184 177.435 -21.088 1.00 39.85 164 HIS A N 1
ATOM 1317 C CA . HIS A 1 164 ? -14.267 176.116 -21.695 1.00 40.22 164 HIS A CA 1
ATOM 1318 C C . HIS A 1 164 ? -15.387 175.283 -21.098 1.00 40.75 164 HIS A C 1
ATOM 1319 O O . HIS A 1 164 ? -15.441 174.070 -21.281 1.00 42.40 164 HIS A O 1
ATOM 1326 N N . VAL A 1 165 ? -16.290 175.951 -20.390 1.00 40.65 165 VAL A N 1
ATOM 1327 C CA . VAL A 1 165 ? -17.426 175.283 -19.775 1.00 39.86 165 VAL A CA 1
ATOM 1328 C C . VAL A 1 165 ? -18.746 175.717 -20.412 1.00 40.39 165 VAL A C 1
ATOM 1329 O O . VAL A 1 165 ? -19.270 176.794 -20.102 1.00 38.18 165 VAL A O 1
ATOM 1333 N N . LYS A 1 166 ? -19.265 174.893 -21.319 1.00 40.47 166 LYS A N 1
ATOM 1334 C CA . LYS A 1 166 ? -20.549 175.181 -21.953 1.00 42.74 166 LYS A CA 1
ATOM 1335 C C . LYS A 1 166 ? -21.571 174.630 -20.970 1.00 44.18 166 LYS A C 1
ATOM 1336 O O . LYS A 1 166 ? -21.500 173.457 -20.592 1.00 48.02 166 LYS A O 1
ATOM 1342 N N . ASP A 1 167 ? -22.508 175.463 -20.545 1.00 42.84 167 ASP A N 1
ATOM 1343 C CA . ASP A 1 167 ? -23.530 175.023 -19.599 1.00 42.48 167 ASP A CA 1
ATOM 1344 C C . ASP A 1 167 ? -22.939 174.666 -18.231 1.00 40.45 167 ASP A C 1
ATOM 1345 O O . ASP A 1 167 ? -22.655 173.502 -17.934 1.00 39.73 167 ASP A O 1
ATOM 1350 N N . LEU A 1 168 ? -22.778 175.687 -17.400 1.00 39.89 168 LEU A N 1
ATOM 1351 C CA . LEU A 1 168 ? -22.231 175.534 -16.059 1.00 41.27 168 LEU A CA 1
ATOM 1352 C C . LEU A 1 168 ? -23.014 174.538 -15.211 1.00 41.69 168 LEU A C 1
ATOM 1353 O O . LEU A 1 168 ? -22.435 173.620 -14.635 1.00 43.34 168 LEU A O 1
ATOM 1358 N N . LYS A 1 169 ? -24.328 174.738 -15.124 1.00 42.04 169 LYS A N 1
ATOM 1359 C CA . LYS A 1 169 ? -25.193 173.874 -14.323 1.00 42.08 169 LYS A CA 1
ATOM 1360 C C . LYS A 1 169 ? -24.944 172.392 -14.573 1.00 40.41 169 LYS A C 1
ATOM 1361 O O . LYS A 1 169 ? -24.748 171.615 -13.638 1.00 39.61 169 LYS A O 1
ATOM 1367 N N . SER A 1 170 ? -24.980 172.007 -15.841 1.00 39.03 170 SER A N 1
ATOM 1368 C CA . SER A 1 170 ? -24.746 170.628 -16.234 1.00 37.83 170 SER A CA 1
ATOM 1369 C C . SER A 1 170 ? -23.365 170.199 -15.745 1.00 37.33 170 SER A C 1
ATOM 1370 O O . SER A 1 170 ? -23.191 169.107 -15.200 1.00 36.22 170 SER A O 1
ATOM 1373 N N . PHE A 1 171 ? -22.386 171.078 -15.934 1.00 37.45 171 PHE A N 1
ATOM 1374 C CA . PHE A 1 171 ? -21.014 170.799 -15.527 1.00 36.74 171 PHE A CA 1
ATOM 1375 C C . PHE A 1 171 ? -20.914 170.538 -14.026 1.00 36.13 171 PHE A C 1
ATOM 1376 O O . PHE A 1 171 ? -20.393 169.506 -13.600 1.00 35.00 171 PHE A O 1
ATOM 1384 N N . LEU A 1 172 ? -21.429 171.471 -13.232 1.00 36.06 172 LEU A N 1
ATOM 1385 C CA . LEU A 1 172 ? -21.396 171.351 -11.777 1.00 36.10 172 LEU A CA 1
ATOM 1386 C C . LEU A 1 172 ? -22.155 170.129 -11.283 1.00 37.81 172 LEU A C 1
ATOM 1387 O O . LEU A 1 172 ? -21.739 169.468 -10.328 1.00 38.72 172 LEU A O 1
ATOM 1392 N N . THR A 1 173 ? -23.269 169.829 -11.939 1.00 39.10 173 THR A N 1
ATOM 1393 C CA . THR A 1 173 ? -24.093 168.691 -11.563 1.00 39.77 173 THR A CA 1
ATOM 1394 C C . THR A 1 173 ? -23.365 167.369 -11.727 1.00 40.73 173 THR A C 1
ATOM 1395 O O . THR A 1 173 ? -23.487 166.482 -10.882 1.00 44.10 173 THR A O 1
ATOM 1399 N N . HIS A 1 174 ? -22.606 167.235 -12.806 1.00 40.31 174 HIS A N 1
ATOM 1400 C CA . HIS A 1 174 ? -21.893 165.993 -13.070 1.00 41.32 174 HIS A CA 1
ATOM 1401 C C . HIS A 1 174 ? -20.436 165.994 -12.618 1.00 40.39 174 HIS A C 1
ATOM 1402 O O . HIS A 1 174 ? -19.714 165.021 -12.827 1.00 40.37 174 HIS A O 1
ATOM 1409 N N . ALA A 1 175 ? -20.012 167.088 -12.000 1.00 38.89 175 ALA A N 1
ATOM 1410 C CA . ALA A 1 175 ? -18.647 167.205 -11.506 1.00 38.10 175 ALA A CA 1
ATOM 1411 C C . ALA A 1 175 ? -18.567 166.624 -10.093 1.00 38.31 175 ALA A C 1
ATOM 1412 O O . ALA A 1 175 ? -17.530 166.108 -9.681 1.00 37.44 175 ALA A O 1
ATOM 1414 N N . ARG A 1 176 ? -19.677 166.706 -9.363 1.00 38.01 176 ARG A N 1
ATOM 1415 C CA . ARG A 1 176 ? -19.737 166.215 -7.990 1.00 38.77 176 ARG A CA 1
ATOM 1416 C C . ARG A 1 176 ? -19.197 164.797 -7.798 1.00 39.83 176 ARG A C 1
ATOM 1417 O O . ARG A 1 176 ? -18.421 164.548 -6.873 1.00 40.68 176 ARG A O 1
ATOM 1425 N N . LYS A 1 177 ? -19.599 163.875 -8.667 1.00 39.35 177 LYS A N 1
ATOM 1426 C CA . LYS A 1 177 ? -19.162 162.490 -8.558 1.00 40.09 177 LYS A CA 1
ATOM 1427 C C . LYS A 1 177 ? -17.670 162.272 -8.824 1.00 39.32 177 LYS A C 1
ATOM 1428 O O . LYS A 1 177 ? -17.113 161.257 -8.411 1.00 36.89 177 LYS A O 1
ATOM 1434 N N . ASN A 1 178 ? -17.030 163.206 -9.525 1.00 39.00 178 ASN A N 1
ATOM 1435 C CA . ASN A 1 178 ? -15.606 163.070 -9.824 1.00 37.95 178 ASN A CA 1
ATOM 1436 C C . ASN A 1 178 ? -14.732 163.898 -8.898 1.00 36.13 178 ASN A C 1
ATOM 1437 O O . ASN A 1 178 ? -13.516 163.921 -9.045 1.00 36.04 178 ASN A O 1
ATOM 1442 N N . LEU A 1 179 ? -15.362 164.588 -7.957 1.00 33.97 179 LEU A N 1
ATOM 1443 C CA . LEU A 1 179 ? -14.640 165.399 -6.993 1.00 34.11 179 LEU A CA 1
ATOM 1444 C C . LEU A 1 179 ? -14.759 164.708 -5.641 1.00 35.67 179 LEU A C 1
ATOM 1445 O O . LEU A 1 179 ? -15.646 163.883 -5.428 1.00 35.99 179 LEU A O 1
ATOM 1450 N N . PRO A 1 180 ? -13.850 165.008 -4.711 1.00 35.96 180 PRO A N 1
ATOM 1451 C CA . PRO A 1 180 ? -14.017 164.327 -3.428 1.00 35.99 180 PRO A CA 1
ATOM 1452 C C . PRO A 1 180 ? -15.353 164.753 -2.819 1.00 35.70 180 PRO A C 1
ATOM 1453 O O . PRO A 1 180 ? -15.722 165.924 -2.867 1.00 34.46 180 PRO A O 1
ATOM 1457 N N . PHE A 1 181 ? -16.073 163.781 -2.267 1.00 36.82 181 PHE A N 1
ATOM 1458 C CA . PHE A 1 181 ? -17.391 163.987 -1.658 1.00 36.46 181 PHE A CA 1
ATOM 1459 C C . PHE A 1 181 ? -17.583 165.263 -0.844 1.00 35.86 181 PHE A C 1
ATOM 1460 O O . PHE A 1 181 ? -18.668 165.843 -0.845 1.00 36.93 181 PHE A O 1
ATOM 1468 N N . THR A 1 182 ? -16.535 165.706 -0.159 1.00 34.59 182 THR A N 1
ATOM 1469 C CA . THR A 1 182 ? -16.628 166.892 0.688 1.00 33.17 182 THR A CA 1
ATOM 1470 C C . THR A 1 182 ? -16.241 168.225 0.042 1.00 32.46 182 THR A C 1
ATOM 1471 O O . THR A 1 182 ? -16.307 169.272 0.689 1.00 30.95 182 THR A O 1
ATOM 1475 N N . ALA A 1 183 ? -15.860 168.199 -1.228 1.00 30.51 183 ALA A N 1
ATOM 1476 C CA . ALA A 1 183 ? -15.432 169.419 -1.902 1.00 32.14 183 ALA A CA 1
ATOM 1477 C C . ALA A 1 183 ? -16.506 170.454 -2.241 1.00 31.69 183 ALA A C 1
ATOM 1478 O O . ALA A 1 183 ? -17.597 170.117 -2.696 1.00 32.11 183 ALA A O 1
ATOM 1480 N N . LYS A 1 184 ? -16.177 171.720 -2.012 1.00 30.24 184 LYS A N 1
ATOM 1481 C CA . LYS A 1 184 ? -17.063 172.822 -2.350 1.00 31.07 184 LYS A CA 1
ATOM 1482 C C . LYS A 1 184 ? -16.592 173.349 -3.698 1.00 32.96 184 LYS A C 1
ATOM 1483 O O . LYS A 1 184 ? -15.432 173.155 -4.079 1.00 33.61 184 LYS A O 1
ATOM 1489 N N . ILE A 1 185 ? -17.483 174.015 -4.424 1.00 33.79 185 ILE A N 1
ATOM 1490 C CA . ILE A 1 185 ? -17.122 174.569 -5.724 1.00 32.09 185 ILE A CA 1
ATOM 1491 C C . ILE A 1 185 ? -17.444 176.055 -5.725 1.00 32.90 185 ILE A C 1
ATOM 1492 O O . ILE A 1 185 ? -18.586 176.452 -5.491 1.00 33.56 185 ILE A O 1
ATOM 1497 N N . GLU A 1 186 ? -16.431 176.873 -5.981 1.00 32.14 186 GLU A N 1
ATOM 1498 C CA . GLU A 1 186 ? -16.620 178.307 -6.022 1.00 32.18 186 GLU A CA 1
ATOM 1499 C C . GLU A 1 186 ? -16.504 178.806 -7.457 1.00 32.95 186 GLU A C 1
ATOM 1500 O O . GLU A 1 186 ? -15.749 178.262 -8.263 1.00 33.49 186 GLU A O 1
ATOM 1506 N N . ILE A 1 187 ? -17.254 179.850 -7.770 1.00 32.28 187 ILE A N 1
ATOM 1507 C CA . ILE A 1 187 ? -17.238 180.408 -9.107 1.00 33.15 187 ILE A CA 1
ATOM 1508 C C . ILE A 1 187 ? -16.965 181.907 -9.067 1.00 32.92 187 ILE A C 1
ATOM 1509 O O . ILE A 1 187 ? -17.630 182.656 -8.352 1.00 31.87 187 ILE A O 1
ATOM 1514 N N . GLU A 1 188 ? -15.957 182.331 -9.821 1.00 34.16 188 GLU A N 1
ATOM 1515 C CA . GLU A 1 188 ? -15.588 183.737 -9.882 1.00 36.72 188 GLU A CA 1
ATOM 1516 C C . GLU A 1 188 ? -16.488 184.441 -10.881 1.00 35.59 188 GLU A C 1
ATOM 1517 O O . GLU A 1 188 ? -16.552 184.056 -12.048 1.00 36.84 188 GLU A O 1
ATOM 1523 N N . CYS A 1 189 ? -17.188 185.468 -10.410 1.00 34.75 189 CYS A N 1
ATOM 1524 C CA . CYS A 1 189 ? -18.115 186.223 -11.247 1.00 34.55 189 CYS A CA 1
ATOM 1525 C C . CYS A 1 189 ? -17.788 187.707 -11.284 1.00 34.33 189 CYS A C 1
ATOM 1526 O O . CYS A 1 189 ? -17.345 188.275 -10.290 1.00 33.47 189 CYS A O 1
ATOM 1529 N N . GLU A 1 190 ? -18.026 188.336 -12.432 1.00 36.60 190 GLU A N 1
ATOM 1530 C CA . GLU A 1 190 ? -17.725 189.754 -12.590 1.00 37.86 190 GLU A CA 1
ATOM 1531 C C . GLU A 1 190 ? -18.928 190.640 -12.920 1.00 38.02 190 GLU A C 1
ATOM 1532 O O . GLU A 1 190 ? -18.767 191.779 -13.357 1.00 39.31 190 GLU A O 1
ATOM 1538 N N . SER A 1 191 ? -20.129 190.117 -12.694 1.00 36.82 191 SER A N 1
ATOM 1539 C CA . SER A 1 191 ? -21.353 190.870 -12.936 1.00 35.76 191 SER A CA 1
ATOM 1540 C C . SER A 1 191 ? -22.522 190.187 -12.251 1.00 35.77 191 SER A C 1
ATOM 1541 O O . SER A 1 191 ? -22.480 188.988 -11.971 1.00 36.04 191 SER A O 1
ATOM 1544 N N . PHE A 1 192 ? -23.568 190.961 -11.988 1.00 37.10 192 PHE A N 1
ATOM 1545 C CA . PHE A 1 192 ? -24.765 190.443 -11.348 1.00 37.07 192 PHE A CA 1
ATOM 1546 C C . PHE A 1 192 ? -25.263 189.206 -12.100 1.00 37.79 192 PHE A C 1
ATOM 1547 O O . PHE A 1 192 ? -25.563 188.178 -11.492 1.00 37.49 192 PHE A O 1
ATOM 1555 N N . GLU A 1 193 ? -25.356 189.317 -13.424 1.00 37.56 193 GLU A N 1
ATOM 1556 C CA . GLU A 1 193 ? -25.819 188.211 -14.263 1.00 38.95 193 GLU A CA 1
ATOM 1557 C C . GLU A 1 193 ? -24.999 186.951 -14.033 1.00 38.56 193 GLU A C 1
ATOM 1558 O O . GLU A 1 193 ? -25.550 185.869 -13.833 1.00 38.34 193 GLU A O 1
ATOM 1564 N N . GLU A 1 194 ? -23.678 187.094 -14.093 1.00 37.22 194 GLU A N 1
ATOM 1565 C CA . GLU A 1 194 ? -22.779 185.955 -13.902 1.00 35.44 194 GLU A CA 1
ATOM 1566 C C . GLU A 1 194 ? -23.001 185.270 -12.555 1.00 33.47 194 GLU A C 1
ATOM 1567 O O . GLU A 1 194 ? -23.137 184.048 -12.488 1.00 32.84 194 GLU A O 1
ATOM 1573 N N . ALA A 1 195 ? -23.050 186.062 -11.490 1.00 32.39 195 ALA A N 1
ATOM 1574 C CA . ALA A 1 195 ? -23.276 185.527 -10.155 1.00 33.70 195 ALA A CA 1
ATOM 1575 C C . ALA A 1 195 ? -24.631 184.818 -10.106 1.00 35.49 195 ALA A C 1
ATOM 1576 O O . ALA A 1 195 ? -24.730 183.681 -9.630 1.00 34.78 195 ALA A O 1
ATOM 1578 N N . LYS A 1 196 ? -25.671 185.487 -10.608 1.00 36.84 196 LYS A N 1
ATOM 1579 C CA . LYS A 1 196 ? -27.010 184.899 -10.623 1.00 37.47 196 LYS A CA 1
ATOM 1580 C C . LYS A 1 196 ? -26.969 183.551 -11.324 1.00 36.99 196 LYS A C 1
ATOM 1581 O O . LYS A 1 196 ? -27.512 182.569 -10.820 1.00 35.65 196 LYS A O 1
ATOM 1587 N N . ASN A 1 197 ? -26.317 183.507 -12.484 1.00 37.15 197 ASN A N 1
ATOM 1588 C CA . ASN A 1 197 ? -26.202 182.267 -13.247 1.00 37.71 197 ASN A CA 1
ATOM 1589 C C . ASN A 1 197 ? -25.401 181.232 -12.457 1.00 36.89 197 ASN A C 1
ATOM 1590 O O . ASN A 1 197 ? -25.691 180.038 -12.515 1.00 35.63 197 ASN A O 1
ATOM 1595 N N . ALA A 1 198 ? -24.388 181.696 -11.729 1.00 35.88 198 ALA A N 1
ATOM 1596 C CA . ALA A 1 198 ? -23.554 180.802 -10.926 1.00 35.12 198 ALA A CA 1
ATOM 1597 C C . ALA A 1 198 ? -24.413 180.152 -9.841 1.00 34.65 198 ALA A C 1
ATOM 1598 O O . ALA A 1 198 ? -24.391 178.933 -9.659 1.00 32.86 198 ALA A O 1
ATOM 1600 N N . MET A 1 199 ? -25.175 180.975 -9.130 1.00 34.48 199 MET A N 1
ATOM 1601 C CA . MET A 1 199 ? -26.049 180.477 -8.081 1.00 36.10 199 MET A CA 1
ATOM 1602 C C . MET A 1 199 ? -27.012 179.434 -8.637 1.00 36.36 199 MET A C 1
ATOM 1603 O O . MET A 1 199 ? -27.130 178.340 -8.096 1.00 36.50 199 MET A O 1
ATOM 1608 N N . ASN A 1 200 ? -27.687 179.771 -9.730 1.00 36.49 200 ASN A N 1
ATOM 1609 C CA . ASN A 1 200 ? -28.636 178.850 -10.340 1.00 36.54 200 ASN A CA 1
ATOM 1610 C C . ASN A 1 200 ? -27.958 177.569 -10.820 1.00 35.92 200 ASN A C 1
ATOM 1611 O O . ASN A 1 200 ? -28.579 176.512 -10.863 1.00 35.76 200 ASN A O 1
ATOM 1616 N N . ALA A 1 201 ? -26.680 177.664 -11.172 1.00 35.58 201 ALA A N 1
ATOM 1617 C CA . ALA A 1 201 ? -25.938 176.503 -11.658 1.00 35.53 201 ALA A CA 1
ATOM 1618 C C . ALA A 1 201 ? -25.586 175.507 -10.550 1.00 35.24 201 ALA A C 1
ATOM 1619 O O . ALA A 1 201 ? -25.274 174.348 -10.825 1.00 33.34 201 ALA A O 1
ATOM 1621 N N . GLY A 1 202 ? -25.631 175.958 -9.300 1.00 35.31 202 GLY A N 1
ATOM 1622 C CA . GLY A 1 202 ? -25.318 175.063 -8.197 1.00 36.81 202 GLY A CA 1
ATOM 1623 C C . GLY A 1 202 ? -23.978 175.337 -7.540 1.00 36.97 202 GLY A C 1
ATOM 1624 O O . GLY A 1 202 ? -23.323 174.425 -7.036 1.00 37.57 202 GLY A O 1
ATOM 1625 N N . ALA A 1 203 ? -23.571 176.601 -7.546 1.00 34.92 203 ALA A N 1
ATOM 1626 C CA . ALA A 1 203 ? -22.309 176.998 -6.945 1.00 34.75 203 ALA A CA 1
ATOM 1627 C C . ALA A 1 203 ? -22.430 176.958 -5.429 1.00 34.50 203 ALA A C 1
ATOM 1628 O O . ALA A 1 203 ? -23.451 177.363 -4.871 1.00 35.94 203 ALA A O 1
ATOM 1630 N N . ASP A 1 204 ? -21.398 176.455 -4.761 1.00 34.73 204 ASP A N 1
ATOM 1631 C CA . ASP A 1 204 ? -21.402 176.415 -3.300 1.00 35.43 204 ASP A CA 1
ATOM 1632 C C . ASP A 1 204 ? -21.015 177.810 -2.857 1.00 34.07 204 ASP A C 1
ATOM 1633 O O . ASP A 1 204 ? -21.562 178.350 -1.902 1.00 34.75 204 ASP A O 1
ATOM 1638 N N . ILE A 1 205 ? -20.065 178.394 -3.581 1.00 34.40 205 ILE A N 1
ATOM 1639 C CA . ILE A 1 205 ? -19.564 179.725 -3.267 1.00 33.12 205 ILE A CA 1
ATOM 1640 C C . ILE A 1 205 ? -19.467 180.577 -4.523 1.00 34.69 205 ILE A C 1
ATOM 1641 O O . ILE A 1 205 ? -19.124 180.076 -5.601 1.00 33.89 205 ILE A O 1
ATOM 1646 N N . VAL A 1 206 ? -19.767 181.864 -4.380 1.00 33.30 206 VAL A N 1
ATOM 1647 C CA . VAL A 1 206 ? -19.681 182.781 -5.503 1.00 34.34 206 VAL A CA 1
ATOM 1648 C C . VAL A 1 206 ? -18.816 183.963 -5.123 1.00 33.79 206 VAL A C 1
ATOM 1649 O O . VAL A 1 206 ? -19.051 184.614 -4.105 1.00 32.90 206 VAL A O 1
ATOM 1653 N N . MET A 1 207 ? -17.803 184.228 -5.939 1.00 33.39 207 MET A N 1
ATOM 1654 C CA . MET A 1 207 ? -16.915 185.350 -5.685 1.00 34.66 207 MET A CA 1
ATOM 1655 C C . MET A 1 207 ? -17.362 186.550 -6.508 1.00 34.84 207 MET A C 1
ATOM 1656 O O . MET A 1 207 ? -17.570 186.439 -7.713 1.00 35.68 207 MET A O 1
ATOM 1661 N N . CYS A 1 208 ? -17.522 187.691 -5.848 1.00 36.39 208 CYS A N 1
ATOM 1662 C CA . CYS A 1 208 ? -17.903 188.923 -6.527 1.00 37.30 208 CYS A CA 1
ATOM 1663 C C . CYS A 1 208 ? -16.582 189.633 -6.816 1.00 37.35 208 CYS A C 1
ATOM 1664 O O . CYS A 1 208 ? -16.090 190.426 -6.013 1.00 36.90 208 CYS A O 1
ATOM 1667 N N . ASP A 1 209 ? -16.017 189.324 -7.978 1.00 37.57 209 ASP A N 1
ATOM 1668 C CA . ASP A 1 209 ? -14.726 189.851 -8.402 1.00 38.69 209 ASP A CA 1
ATOM 1669 C C . ASP A 1 209 ? -14.749 191.214 -9.095 1.00 38.98 209 ASP A C 1
ATOM 1670 O O . ASP A 1 209 ? -15.483 191.424 -10.062 1.00 39.56 209 ASP A O 1
ATOM 1675 N N . ASN A 1 210 ? -13.928 192.132 -8.594 1.00 39.43 210 ASN A N 1
ATOM 1676 C CA . ASN A 1 210 ? -13.827 193.482 -9.146 1.00 41.58 210 ASN A CA 1
ATOM 1677 C C . ASN A 1 210 ? -15.186 194.116 -9.414 1.00 41.02 210 ASN A C 1
ATOM 1678 O O . ASN A 1 210 ? -15.504 194.481 -10.547 1.00 40.63 210 ASN A O 1
ATOM 1683 N N . LEU A 1 211 ? -15.985 194.237 -8.361 1.00 40.18 211 LEU A N 1
ATOM 1684 C CA . LEU A 1 211 ? -17.305 194.830 -8.463 1.00 39.26 211 LEU A CA 1
ATOM 1685 C C . LEU A 1 211 ? -17.439 195.947 -7.442 1.00 39.24 211 LEU A C 1
ATOM 1686 O O . LEU A 1 211 ? -16.837 195.891 -6.372 1.00 38.35 211 LEU A O 1
ATOM 1691 N N . SER A 1 212 ? -18.227 196.966 -7.781 1.00 39.83 212 SER A N 1
ATOM 1692 C CA . SER A 1 212 ? -18.451 198.100 -6.887 1.00 37.94 212 SER A CA 1
ATOM 1693 C C . SER A 1 212 ? -19.175 197.580 -5.660 1.00 37.00 212 SER A C 1
ATOM 1694 O O . SER A 1 212 ? -19.619 196.436 -5.639 1.00 35.58 212 SER A O 1
ATOM 1697 N N . VAL A 1 213 ? -19.300 198.410 -4.635 1.00 38.43 213 VAL A N 1
ATOM 1698 C CA . VAL A 1 213 ? -20.004 197.975 -3.439 1.00 39.58 213 VAL A CA 1
ATOM 1699 C C . VAL A 1 213 ? -21.484 197.811 -3.776 1.00 40.05 213 VAL A C 1
ATOM 1700 O O . VAL A 1 213 ? -22.128 196.860 -3.330 1.00 38.84 213 VAL A O 1
ATOM 1704 N N . LEU A 1 214 ? -22.011 198.734 -4.580 1.00 41.23 214 LEU A N 1
ATOM 1705 C CA . LEU A 1 214 ? -23.414 198.687 -4.988 1.00 41.46 214 LEU A CA 1
ATOM 1706 C C . LEU A 1 214 ? -23.698 197.394 -5.714 1.00 40.80 214 LEU A C 1
ATOM 1707 O O . LEU A 1 214 ? -24.654 196.686 -5.399 1.00 41.76 214 LEU A O 1
ATOM 1712 N N . GLU A 1 215 ? -22.861 197.101 -6.701 1.00 41.17 215 GLU A N 1
ATOM 1713 C CA . GLU A 1 215 ? -22.990 195.891 -7.495 1.00 41.62 215 GLU A CA 1
ATOM 1714 C C . GLU A 1 215 ? -22.984 194.662 -6.588 1.00 40.42 215 GLU A C 1
ATOM 1715 O O . GLU A 1 215 ? -23.744 193.716 -6.799 1.00 38.54 215 GLU A O 1
ATOM 1721 N N . THR A 1 216 ? -22.122 194.687 -5.576 1.00 38.59 216 THR A N 1
ATOM 1722 C CA . THR A 1 216 ? -22.007 193.577 -4.639 1.00 39.12 216 THR A CA 1
ATOM 1723 C C . THR A 1 216 ? -23.239 193.470 -3.751 1.00 38.94 216 THR A C 1
ATOM 1724 O O . THR A 1 216 ? -23.765 192.375 -3.547 1.00 38.73 216 THR A O 1
ATOM 1728 N N . LYS A 1 217 ? -23.697 194.601 -3.222 1.00 40.07 217 LYS A N 1
ATOM 1729 C CA . LYS A 1 217 ? -24.889 194.605 -2.376 1.00 41.94 217 LYS A CA 1
ATOM 1730 C C . LYS A 1 217 ? -26.056 193.993 -3.144 1.00 40.74 217 LYS A C 1
ATOM 1731 O O . LYS A 1 217 ? -26.829 193.204 -2.598 1.00 40.02 217 LYS A O 1
ATOM 1737 N N . GLU A 1 218 ? -26.182 194.357 -4.416 1.00 40.41 218 GLU A N 1
ATOM 1738 C CA . GLU A 1 218 ? -27.263 193.821 -5.236 1.00 41.36 218 GLU A CA 1
ATOM 1739 C C . GLU A 1 218 ? -27.197 192.300 -5.251 1.00 40.15 218 GLU A C 1
ATOM 1740 O O . GLU A 1 218 ? -28.201 191.620 -5.012 1.00 39.94 218 GLU A O 1
ATOM 1746 N N . ILE A 1 219 ? -26.009 191.766 -5.527 1.00 38.31 219 ILE A N 1
ATOM 1747 C CA . ILE A 1 219 ? -25.824 190.322 -5.576 1.00 37.16 219 ILE A CA 1
ATOM 1748 C C . ILE A 1 219 ? -26.081 189.679 -4.218 1.00 36.46 219 ILE A C 1
ATOM 1749 O O . ILE A 1 219 ? -26.653 188.596 -4.142 1.00 37.27 219 ILE A O 1
ATOM 1754 N N . ALA A 1 220 ? -25.668 190.349 -3.148 1.00 36.59 220 ALA A N 1
ATOM 1755 C CA . ALA A 1 220 ? -25.871 189.818 -1.801 1.00 38.93 220 ALA A CA 1
ATOM 1756 C C . ALA A 1 220 ? -27.359 189.758 -1.474 1.00 40.31 220 ALA A C 1
ATOM 1757 O O . ALA A 1 220 ? -27.846 188.768 -0.922 1.00 40.88 220 ALA A O 1
ATOM 1759 N N . ALA A 1 221 ? -28.080 190.821 -1.820 1.00 41.22 221 ALA A N 1
ATOM 1760 C CA . ALA A 1 221 ? -29.518 190.879 -1.572 1.00 41.86 221 ALA A CA 1
ATOM 1761 C C . ALA A 1 221 ? -30.219 189.771 -2.353 1.00 42.02 221 ALA A C 1
ATOM 1762 O O . ALA A 1 221 ? -31.126 189.111 -1.840 1.00 42.38 221 ALA A O 1
ATOM 1764 N N . TYR A 1 222 ? -29.791 189.569 -3.596 1.00 39.90 222 TYR A N 1
ATOM 1765 C CA . TYR A 1 222 ? -30.378 188.534 -4.431 1.00 39.62 222 TYR A CA 1
ATOM 1766 C C . TYR A 1 222 ? -30.117 187.169 -3.798 1.00 40.60 222 TYR A C 1
ATOM 1767 O O . TYR A 1 222 ? -31.000 186.307 -3.751 1.00 42.19 222 TYR A O 1
ATOM 1776 N N . ARG A 1 223 ? -28.891 186.977 -3.318 1.00 40.79 223 ARG A N 1
ATOM 1777 C CA . ARG A 1 223 ? -28.505 185.725 -2.676 1.00 39.49 223 ARG A CA 1
ATOM 1778 C C . ARG A 1 223 ? -29.380 185.463 -1.442 1.00 39.22 223 ARG A C 1
ATOM 1779 O O . ARG A 1 223 ? -29.929 184.375 -1.286 1.00 39.53 223 ARG A O 1
ATOM 1787 N N . ASP A 1 224 ? -29.516 186.456 -0.569 1.00 40.89 224 ASP A N 1
ATOM 1788 C CA . ASP A 1 224 ? -30.330 186.286 0.635 1.00 43.72 224 ASP A CA 1
ATOM 1789 C C . ASP A 1 224 ? -31.749 185.826 0.325 1.00 45.28 224 ASP A C 1
ATOM 1790 O O . ASP A 1 224 ? -32.308 184.978 1.026 1.00 45.48 224 ASP A O 1
ATOM 1795 N N . ALA A 1 225 ? -32.321 186.381 -0.738 1.00 45.86 225 ALA A N 1
ATOM 1796 C CA . ALA A 1 225 ? -33.690 186.066 -1.127 1.00 46.86 225 ALA A CA 1
ATOM 1797 C C . ALA A 1 225 ? -33.883 184.758 -1.878 1.00 47.06 225 ALA A C 1
ATOM 1798 O O . ALA A 1 225 ? -34.900 184.092 -1.704 1.00 47.64 225 ALA A O 1
ATOM 1800 N N . HIS A 1 226 ? -32.915 184.369 -2.700 1.00 47.45 226 HIS A N 1
ATOM 1801 C CA . HIS A 1 226 ? -33.084 183.148 -3.477 1.00 46.50 226 HIS A CA 1
ATOM 1802 C C . HIS A 1 226 ? -32.152 181.982 -3.172 1.00 45.94 226 HIS A C 1
ATOM 1803 O O . HIS A 1 226 ? -32.561 180.825 -3.264 1.00 45.65 226 HIS A O 1
ATOM 1810 N N . TYR A 1 227 ? -30.903 182.268 -2.827 1.00 45.28 227 TYR A N 1
ATOM 1811 C CA . TYR A 1 227 ? -29.967 181.196 -2.523 1.00 44.98 227 TYR A CA 1
ATOM 1812 C C . TYR A 1 227 ? -29.292 181.483 -1.191 1.00 45.07 227 TYR A C 1
ATOM 1813 O O . TYR A 1 227 ? -28.102 181.802 -1.136 1.00 44.26 227 TYR A O 1
ATOM 1822 N N . PRO A 1 228 ? -30.051 181.360 -0.092 1.00 45.49 228 PRO A N 1
ATOM 1823 C CA . PRO A 1 228 ? -29.564 181.607 1.269 1.00 45.64 228 PRO A CA 1
ATOM 1824 C C . PRO A 1 228 ? -28.379 180.756 1.718 1.00 45.15 228 PRO A C 1
ATOM 1825 O O . PRO A 1 228 ? -27.685 181.116 2.665 1.00 45.08 228 PRO A O 1
ATOM 1829 N N . PHE A 1 229 ? -28.142 179.640 1.040 1.00 45.84 229 PHE A N 1
ATOM 1830 C CA . PHE A 1 229 ? -27.046 178.772 1.434 1.00 45.81 229 PHE A CA 1
ATOM 1831 C C . PHE A 1 229 ? -25.767 178.931 0.637 1.00 46.06 229 PHE A C 1
ATOM 1832 O O . PHE A 1 229 ? -24.786 178.222 0.874 1.00 45.05 229 PHE A O 1
ATOM 1840 N N . VAL A 1 230 ? -25.769 179.866 -0.305 1.00 45.05 230 VAL A N 1
ATOM 1841 C CA . VAL A 1 230 ? -24.573 180.122 -1.098 1.00 43.32 230 VAL A CA 1
ATOM 1842 C C . VAL A 1 230 ? -23.724 181.170 -0.374 1.00 42.38 230 VAL A C 1
ATOM 1843 O O . VAL A 1 230 ? -24.220 182.224 0.033 1.00 42.18 230 VAL A O 1
ATOM 1847 N N . LEU A 1 231 ? -22.450 180.854 -0.173 1.00 41.02 231 LEU A N 1
ATOM 1848 C CA . LEU A 1 231 ? -21.530 181.781 0.490 1.00 39.29 231 LEU A CA 1
ATOM 1849 C C . LEU A 1 231 ? -21.092 182.796 -0.555 1.00 36.56 231 LEU A C 1
ATOM 1850 O O . LEU A 1 231 ? -20.916 182.456 -1.724 1.00 35.53 231 LEU A O 1
ATOM 1855 N N . LEU A 1 232 ? -20.924 184.043 -0.138 1.00 35.37 232 LEU A N 1
ATOM 1856 C CA . LEU A 1 232 ? -20.473 185.088 -1.048 1.00 35.18 232 LEU A CA 1
ATOM 1857 C C . LEU A 1 232 ? -19.141 185.652 -0.574 1.00 35.63 232 LEU A C 1
ATOM 1858 O O . LEU A 1 232 ? -18.920 185.839 0.626 1.00 34.49 232 LEU A O 1
ATOM 1863 N N . GLU A 1 233 ? -18.263 185.931 -1.531 1.00 35.12 233 GLU A N 1
ATOM 1864 C CA . GLU A 1 233 ? -16.942 186.465 -1.247 1.00 34.65 233 GLU A CA 1
ATOM 1865 C C . GLU A 1 233 ? -16.644 187.645 -2.167 1.00 34.50 233 GLU A C 1
ATOM 1866 O O . GLU A 1 233 ? -16.842 187.566 -3.376 1.00 35.67 233 GLU A O 1
ATOM 1872 N N . ALA A 1 234 ? -16.183 188.747 -1.594 1.00 33.91 234 ALA A N 1
ATOM 1873 C CA . ALA A 1 234 ? -15.838 189.912 -2.392 1.00 34.96 234 ALA A CA 1
ATOM 1874 C C . ALA A 1 234 ? -14.320 189.961 -2.520 1.00 37.11 234 ALA A C 1
ATOM 1875 O O . ALA A 1 234 ? -13.607 189.583 -1.592 1.00 36.80 234 ALA A O 1
ATOM 1877 N N . SER A 1 235 ? -13.827 190.408 -3.670 1.00 38.83 235 SER A N 1
ATOM 1878 C CA . SER A 1 235 ? -12.387 190.527 -3.884 1.00 41.25 235 SER A CA 1
ATOM 1879 C C . SER A 1 235 ? -12.064 191.333 -5.131 1.00 41.23 235 SER A C 1
ATOM 1880 O O . SER A 1 235 ? -12.925 191.560 -5.983 1.00 41.07 235 SER A O 1
ATOM 1883 N N . GLY A 1 236 ? -10.813 191.766 -5.226 1.00 42.02 236 GLY A N 1
ATOM 1884 C CA . GLY A 1 236 ? -10.381 192.556 -6.362 1.00 43.96 236 GLY A CA 1
ATOM 1885 C C . GLY A 1 236 ? -9.753 193.852 -5.892 1.00 45.61 236 GLY A C 1
ATOM 1886 O O . GLY A 1 236 ? -10.412 194.887 -5.833 1.00 45.74 236 GLY A O 1
ATOM 1887 N N . ASN A 1 237 ? -8.472 193.786 -5.545 1.00 48.12 237 ASN A N 1
ATOM 1888 C CA . ASN A 1 237 ? -7.725 194.948 -5.076 1.00 49.46 237 ASN A CA 1
ATOM 1889 C C . ASN A 1 237 ? -8.451 195.723 -3.982 1.00 49.60 237 ASN A C 1
ATOM 1890 O O . ASN A 1 237 ? -8.485 196.954 -4.005 1.00 49.89 237 ASN A O 1
ATOM 1895 N N . ILE A 1 238 ? -9.046 195.009 -3.034 1.00 49.04 238 ILE A N 1
ATOM 1896 C CA . ILE A 1 238 ? -9.734 195.671 -1.934 1.00 47.98 238 ILE A CA 1
ATOM 1897 C C . ILE A 1 238 ? -8.623 196.263 -1.073 1.00 47.70 238 ILE A C 1
ATOM 1898 O O . ILE A 1 238 ? -7.657 195.574 -0.753 1.00 48.81 238 ILE A O 1
ATOM 1903 N N . SER A 1 239 ? -8.748 197.534 -0.707 1.00 47.47 239 SER A N 1
ATOM 1904 C CA . SER A 1 239 ? -7.721 198.190 0.097 1.00 46.07 239 SER A CA 1
ATOM 1905 C C . SER A 1 239 ? -8.179 198.484 1.519 1.00 46.31 239 SER A C 1
ATOM 1906 O O . SER A 1 239 ? -9.310 198.177 1.898 1.00 45.74 239 SER A O 1
ATOM 1909 N N . LEU A 1 240 ? -7.284 199.080 2.301 1.00 46.52 240 LEU A N 1
ATOM 1910 C CA . LEU A 1 240 ? -7.584 199.449 3.679 1.00 48.26 240 LEU A CA 1
ATOM 1911 C C . LEU A 1 240 ? -8.631 200.555 3.679 1.00 49.51 240 LEU A C 1
ATOM 1912 O O . LEU A 1 240 ? -9.384 200.717 4.640 1.00 49.12 240 LEU A O 1
ATOM 1917 N N . GLU A 1 241 ? -8.659 201.319 2.590 1.00 50.51 241 GLU A N 1
ATOM 1918 C CA . GLU A 1 241 ? -9.589 202.430 2.445 1.00 51.94 241 GLU A CA 1
ATOM 1919 C C . GLU A 1 241 ? -11.020 201.996 2.145 1.00 50.51 241 GLU A C 1
ATOM 1920 O O . GLU A 1 241 ? -11.969 202.602 2.636 1.00 50.74 241 GLU A O 1
ATOM 1926 N N . SER A 1 242 ? -11.174 200.939 1.354 1.00 49.07 242 SER A N 1
ATOM 1927 C CA . SER A 1 242 ? -12.499 200.470 0.961 1.00 46.88 242 SER A CA 1
ATOM 1928 C C . SER A 1 242 ? -13.006 199.212 1.653 1.00 45.80 242 SER A C 1
ATOM 1929 O O . SER A 1 242 ? -14.173 198.849 1.505 1.00 44.89 242 SER A O 1
ATOM 1932 N N . ILE A 1 243 ? -12.146 198.549 2.413 1.00 43.39 243 ILE A N 1
ATOM 1933 C CA . ILE A 1 243 ? -12.543 197.310 3.065 1.00 41.37 243 ILE A CA 1
ATOM 1934 C C . ILE A 1 243 ? -13.788 197.445 3.959 1.00 40.73 243 ILE A C 1
ATOM 1935 O O . ILE A 1 243 ? -14.656 196.566 3.960 1.00 38.58 243 ILE A O 1
ATOM 1940 N N . ASN A 1 244 ? -13.898 198.536 4.711 1.00 40.40 244 ASN A N 1
ATOM 1941 C CA . ASN A 1 244 ? -15.062 198.701 5.578 1.00 40.86 244 ASN A CA 1
ATOM 1942 C C . ASN A 1 244 ? -16.343 198.775 4.750 1.00 40.74 244 ASN A C 1
ATOM 1943 O O . ASN A 1 244 ? -17.367 198.189 5.115 1.00 40.95 244 ASN A O 1
ATOM 1948 N N . ALA A 1 245 ? -16.284 199.491 3.631 1.00 39.03 245 ALA A N 1
ATOM 1949 C CA . ALA A 1 245 ? -17.444 199.618 2.755 1.00 39.21 245 ALA A CA 1
ATOM 1950 C C . ALA A 1 245 ? -17.963 198.247 2.330 1.00 39.31 245 ALA A C 1
ATOM 1951 O O . ALA A 1 245 ? -19.161 197.966 2.443 1.00 40.75 245 ALA A O 1
ATOM 1953 N N . TYR A 1 246 ? -17.067 197.390 1.841 1.00 37.15 246 TYR A N 1
ATOM 1954 C CA . TYR A 1 246 ? -17.468 196.054 1.405 1.00 36.05 246 TYR A CA 1
ATOM 1955 C C . TYR A 1 246 ? -17.980 195.201 2.553 1.00 36.74 246 TYR A C 1
ATOM 1956 O O . TYR A 1 246 ? -18.791 194.296 2.352 1.00 36.60 246 TYR A O 1
ATOM 1965 N N . ALA A 1 247 ? -17.511 195.481 3.761 1.00 38.89 247 ALA A N 1
ATOM 1966 C CA . ALA A 1 247 ? -17.956 194.709 4.913 1.00 41.87 247 ALA A CA 1
ATOM 1967 C C . ALA A 1 247 ? -19.463 194.892 5.099 1.00 42.95 247 ALA A C 1
ATOM 1968 O O . ALA A 1 247 ? -20.143 194.023 5.641 1.00 43.96 247 ALA A O 1
ATOM 1970 N N . LYS A 1 248 ? -19.979 196.021 4.623 1.00 44.98 248 LYS A N 1
ATOM 1971 C CA . LYS A 1 248 ? -21.402 196.336 4.742 1.00 46.00 248 LYS A CA 1
ATOM 1972 C C . LYS A 1 248 ? -22.197 195.966 3.498 1.00 46.16 248 LYS A C 1
ATOM 1973 O O . LYS A 1 248 ? -23.355 196.359 3.363 1.00 47.85 248 LYS A O 1
ATOM 1979 N N . SER A 1 249 ? -21.585 195.216 2.590 1.00 44.73 249 SER A N 1
ATOM 1980 C CA . SER A 1 249 ? -22.261 194.833 1.355 1.00 43.10 249 SER A CA 1
ATOM 1981 C C . SER A 1 249 ? -23.215 193.654 1.516 1.00 42.15 249 SER A C 1
ATOM 1982 O O . SER A 1 249 ? -24.143 193.492 0.726 1.00 42.71 249 SER A O 1
ATOM 1985 N N . GLY A 1 250 ? -22.994 192.838 2.539 1.00 41.50 250 GLY A N 1
ATOM 1986 C CA . GLY A 1 250 ? -23.837 191.675 2.748 1.00 40.80 250 GLY A CA 1
ATOM 1987 C C . GLY A 1 250 ? -23.089 190.392 2.405 1.00 41.48 250 GLY A C 1
ATOM 1988 O O . GLY A 1 250 ? -23.617 189.284 2.536 1.00 41.58 250 GLY A O 1
ATOM 1989 N N . VAL A 1 251 ? -21.845 190.542 1.966 1.00 40.67 251 VAL A N 1
ATOM 1990 C CA . VAL A 1 251 ? -21.015 189.397 1.607 1.00 39.96 251 VAL A CA 1
ATOM 1991 C C . VAL A 1 251 ? -20.567 188.673 2.884 1.00 38.70 251 VAL A C 1
ATOM 1992 O O . VAL A 1 251 ? -20.508 189.276 3.956 1.00 38.07 251 VAL A O 1
ATOM 1996 N N . ASP A 1 252 ? -20.257 187.385 2.772 1.00 38.00 252 ASP A N 1
ATOM 1997 C CA . ASP A 1 252 ? -19.821 186.604 3.930 1.00 38.02 252 ASP A CA 1
ATOM 1998 C C . ASP A 1 252 ? -18.347 186.794 4.253 1.00 37.69 252 ASP A C 1
ATOM 1999 O O . ASP A 1 252 ? -17.958 186.854 5.416 1.00 37.99 252 ASP A O 1
ATOM 2004 N N . ALA A 1 253 ? -17.528 186.883 3.213 1.00 37.17 253 ALA A N 1
ATOM 2005 C CA . ALA A 1 253 ? -16.098 187.052 3.392 1.00 35.92 253 ALA A CA 1
ATOM 2006 C C . ALA A 1 253 ? -15.504 188.017 2.379 1.00 35.84 253 ALA A C 1
ATOM 2007 O O . ALA A 1 253 ? -16.104 188.312 1.340 1.00 36.94 253 ALA A O 1
ATOM 2009 N N . ILE A 1 254 ? -14.313 188.506 2.695 1.00 34.71 254 ILE A N 1
ATOM 2010 C CA . ILE A 1 254 ? -13.604 189.431 1.827 1.00 32.40 254 ILE A CA 1
ATOM 2011 C C . ILE A 1 254 ? -12.161 188.949 1.710 1.00 32.31 254 ILE A C 1
ATOM 2012 O O . ILE A 1 254 ? -11.482 188.771 2.715 1.00 32.01 254 ILE A O 1
ATOM 2017 N N . SER A 1 255 ? -11.700 188.724 0.487 1.00 30.37 255 SER A N 1
ATOM 2018 C CA . SER A 1 255 ? -10.337 188.268 0.291 1.00 30.50 255 SER A CA 1
ATOM 2019 C C . SER A 1 255 ? -9.450 189.365 -0.276 1.00 31.43 255 SER A C 1
ATOM 2020 O O . SER A 1 255 ? -9.847 190.114 -1.173 1.00 29.45 255 SER A O 1
ATOM 2023 N N . VAL A 1 256 ? -8.247 189.460 0.278 1.00 30.88 256 VAL A N 1
ATOM 2024 C CA . VAL A 1 256 ? -7.261 190.433 -0.161 1.00 30.63 256 VAL A CA 1
ATOM 2025 C C . VAL A 1 256 ? -5.902 189.741 -0.103 1.00 32.31 256 VAL A C 1
ATOM 2026 O O . VAL A 1 256 ? -5.398 189.395 0.975 1.00 31.48 256 VAL A O 1
ATOM 2030 N N . GLY A 1 257 ? -5.336 189.511 -1.284 1.00 32.02 257 GLY A N 1
ATOM 2031 C CA . GLY A 1 257 ? -4.053 188.845 -1.386 1.00 31.38 257 GLY A CA 1
ATOM 2032 C C . GLY A 1 257 ? -2.925 189.669 -0.808 1.00 31.67 257 GLY A C 1
ATOM 2033 O O . GLY A 1 257 ? -1.874 189.129 -0.456 1.00 31.54 257 GLY A O 1
ATOM 2034 N N . ALA A 1 258 ? -3.151 190.974 -0.696 1.00 30.44 258 ALA A N 1
ATOM 2035 C CA . ALA A 1 258 ? -2.146 191.891 -0.175 1.00 30.68 258 ALA A CA 1
ATOM 2036 C C . ALA A 1 258 ? -1.720 191.549 1.245 1.00 30.10 258 ALA A C 1
ATOM 2037 O O . ALA A 1 258 ? -0.583 191.822 1.630 1.00 30.88 258 ALA A O 1
ATOM 2039 N N . LEU A 1 259 ? -2.626 190.962 2.025 1.00 30.31 259 LEU A N 1
ATOM 2040 C CA . LEU A 1 259 ? -2.300 190.589 3.405 1.00 30.90 259 LEU A CA 1
ATOM 2041 C C . LEU A 1 259 ? -0.952 189.867 3.408 1.00 30.81 259 LEU A C 1
ATOM 2042 O O . LEU A 1 259 ? -0.151 190.023 4.331 1.00 30.85 259 LEU A O 1
ATOM 2047 N N . ILE A 1 260 ? -0.713 189.077 2.364 1.00 28.24 260 ILE A N 1
ATOM 2048 C CA . ILE A 1 260 ? 0.527 188.341 2.256 1.00 26.95 260 ILE A CA 1
ATOM 2049 C C . ILE A 1 260 ? 1.525 188.959 1.290 1.00 28.65 260 ILE A C 1
ATOM 2050 O O . ILE A 1 260 ? 2.674 189.215 1.675 1.00 30.02 260 ILE A O 1
ATOM 2055 N N . HIS A 1 261 ? 1.104 189.230 0.054 1.00 28.11 261 HIS A N 1
ATOM 2056 C CA . HIS A 1 261 ? 2.045 189.760 -0.927 1.00 28.52 261 HIS A CA 1
ATOM 2057 C C . HIS A 1 261 ? 2.499 191.220 -0.820 1.00 28.11 261 HIS A C 1
ATOM 2058 O O . HIS A 1 261 ? 3.347 191.652 -1.599 1.00 28.87 261 HIS A O 1
ATOM 2065 N N . GLN A 1 262 ? 1.960 191.977 0.133 1.00 27.77 262 GLN A N 1
ATOM 2066 C CA . GLN A 1 262 ? 2.415 193.360 0.325 1.00 28.10 262 GLN A CA 1
ATOM 2067 C C . GLN A 1 262 ? 2.986 193.504 1.741 1.00 27.05 262 GLN A C 1
ATOM 2068 O O . GLN A 1 262 ? 3.358 194.594 2.170 1.00 27.69 262 GLN A O 1
ATOM 2074 N N . ALA A 1 263 ? 3.056 192.393 2.467 1.00 26.23 263 ALA A N 1
ATOM 2075 C CA . ALA A 1 263 ? 3.614 192.417 3.817 1.00 27.06 263 ALA A CA 1
ATOM 2076 C C . ALA A 1 263 ? 5.136 192.531 3.738 1.00 26.65 263 ALA A C 1
ATOM 2077 O O . ALA A 1 263 ? 5.757 192.032 2.799 1.00 27.96 263 ALA A O 1
ATOM 2079 N N . THR A 1 264 ? 5.729 193.208 4.714 1.00 26.82 264 THR A N 1
ATOM 2080 C CA . THR A 1 264 ? 7.176 193.373 4.773 1.00 26.03 264 THR A CA 1
ATOM 2081 C C . THR A 1 264 ? 7.651 193.021 6.177 1.00 26.83 264 THR A C 1
ATOM 2082 O O . THR A 1 264 ? 6.844 192.889 7.093 1.00 26.16 264 THR A O 1
ATOM 2086 N N . PHE A 1 265 ? 8.960 192.855 6.336 1.00 26.92 265 PHE A N 1
ATOM 2087 C CA . PHE A 1 265 ? 9.558 192.509 7.627 1.00 28.48 265 PHE A CA 1
ATOM 2088 C C . PHE A 1 265 ? 9.324 193.547 8.735 1.00 27.86 265 PHE A C 1
ATOM 2089 O O . PHE A 1 265 ? 9.426 194.746 8.499 1.00 28.36 265 PHE A O 1
ATOM 2097 N N . ILE A 1 266 ? 9.011 193.070 9.935 1.00 29.02 266 ILE A N 1
ATOM 2098 C CA . ILE A 1 266 ? 8.861 193.929 11.109 1.00 29.61 266 ILE A CA 1
ATOM 2099 C C . ILE A 1 266 ? 10.290 193.903 11.652 1.00 30.10 266 ILE A C 1
ATOM 2100 O O . ILE A 1 266 ? 10.884 192.830 11.741 1.00 30.71 266 ILE A O 1
ATOM 2105 N N . ASP A 1 267 ? 10.848 195.055 12.009 1.00 30.71 267 ASP A N 1
ATOM 2106 C CA . ASP A 1 267 ? 12.232 195.100 12.495 1.00 31.42 267 ASP A CA 1
ATOM 2107 C C . ASP A 1 267 ? 12.445 194.482 13.888 1.00 33.29 267 ASP A C 1
ATOM 2108 O O . ASP A 1 267 ? 11.729 194.801 14.839 1.00 32.62 267 ASP A O 1
ATOM 2113 N N . MET A 1 268 ? 13.435 193.589 13.984 1.00 33.24 268 MET A N 1
ATOM 2114 C CA . MET A 1 268 ? 13.796 192.906 15.235 1.00 32.43 268 MET A CA 1
ATOM 2115 C C . MET A 1 268 ? 15.293 192.590 15.189 1.00 33.24 268 MET A C 1
ATOM 2116 O O . MET A 1 268 ? 15.926 192.695 14.135 1.00 34.01 268 MET A O 1
ATOM 2121 N N . HIS A 1 269 ? 15.858 192.194 16.325 1.00 32.50 269 HIS A N 1
ATOM 2122 C CA . HIS A 1 269 ? 17.265 191.805 16.363 1.00 33.62 269 HIS A CA 1
ATOM 2123 C C . HIS A 1 269 ? 17.550 190.915 17.566 1.00 33.72 269 HIS A C 1
ATOM 2124 O O . HIS A 1 269 ? 16.693 190.738 18.431 1.00 31.66 269 HIS A O 1
ATOM 2131 N N . MET A 1 270 ? 18.743 190.326 17.592 1.00 34.77 270 MET A N 1
ATOM 2132 C CA . MET A 1 270 ? 19.141 189.450 18.687 1.00 36.90 270 MET A CA 1
ATOM 2133 C C . MET A 1 270 ? 20.332 190.050 19.425 1.00 37.70 270 MET A C 1
ATOM 2134 O O . MET A 1 270 ? 21.294 190.507 18.803 1.00 37.08 270 MET A O 1
ATOM 2139 N N . LYS A 1 271 ? 20.254 190.055 20.753 1.00 38.12 271 LYS A N 1
ATOM 2140 C CA . LYS A 1 271 ? 21.322 190.595 21.583 1.00 40.33 271 LYS A CA 1
ATOM 2141 C C . LYS A 1 271 ? 21.707 189.596 22.666 1.00 40.03 271 LYS A C 1
ATOM 2142 O O . LYS A 1 271 ? 20.845 188.978 23.288 1.00 39.44 271 LYS A O 1
ATOM 2148 N N . MET A 1 272 ? 23.009 189.451 22.882 1.00 41.97 272 MET A N 1
ATOM 2149 C CA . MET A 1 272 ? 23.549 188.534 23.881 1.00 46.00 272 MET A CA 1
ATOM 2150 C C . MET A 1 272 ? 23.448 189.063 25.311 1.00 48.23 272 MET A C 1
ATOM 2151 O O . MET A 1 272 ? 22.581 189.875 25.630 1.00 47.76 272 MET A O 1
ATOM 2156 N N . ALA A 1 273 ? 24.364 188.586 26.156 1.00 52.68 273 ALA A N 1
ATOM 2157 C CA . ALA A 1 273 ? 24.457 188.962 27.569 1.00 53.47 273 ALA A CA 1
ATOM 2158 C C . ALA A 1 273 ? 23.104 189.238 28.211 1.00 55.79 273 ALA A C 1
ATOM 2159 O O . ALA A 1 273 ? 22.942 190.359 28.749 1.00 56.17 273 ALA A O 1
ATOM 2162 N N . MET B 1 1 ? 21.471 167.841 12.509 1.00 36.38 1 MET B N 1
ATOM 2163 C CA . MET B 1 1 ? 22.538 168.848 12.293 1.00 36.50 1 MET B CA 1
ATOM 2164 C C . MET B 1 1 ? 23.256 168.651 10.956 1.00 36.56 1 MET B C 1
ATOM 2165 O O . MET B 1 1 ? 22.984 167.694 10.225 1.00 35.14 1 MET B O 1
ATOM 2170 N N . GLU B 1 2 ? 24.168 169.574 10.658 1.00 34.75 2 GLU B N 1
ATOM 2171 C CA . GLU B 1 2 ? 24.929 169.609 9.414 1.00 32.72 2 GLU B CA 1
ATOM 2172 C C . GLU B 1 2 ? 25.299 168.299 8.714 1.00 31.95 2 GLU B C 1
ATOM 2173 O O . GLU B 1 2 ? 25.234 168.223 7.492 1.00 31.61 2 GLU B O 1
ATOM 2179 N N . ILE B 1 3 ? 25.675 167.267 9.464 1.00 32.35 3 ILE B N 1
ATOM 2180 C CA . ILE B 1 3 ? 26.096 166.016 8.836 1.00 29.88 3 ILE B CA 1
ATOM 2181 C C . ILE B 1 3 ? 25.276 164.776 9.152 1.00 29.82 3 ILE B C 1
ATOM 2182 O O . ILE B 1 3 ? 25.713 163.655 8.860 1.00 28.58 3 ILE B O 1
ATOM 2187 N N . ARG B 1 4 ? 24.103 164.956 9.745 1.00 28.22 4 ARG B N 1
ATOM 2188 C CA . ARG B 1 4 ? 23.269 163.809 10.095 1.00 29.65 4 ARG B CA 1
ATOM 2189 C C . ARG B 1 4 ? 22.843 163.016 8.866 1.00 28.66 4 ARG B C 1
ATOM 2190 O O . ARG B 1 4 ? 22.864 161.788 8.879 1.00 29.02 4 ARG B O 1
ATOM 2198 N N . THR B 1 5 ? 22.448 163.723 7.811 1.00 26.73 5 THR B N 1
ATOM 2199 C CA . THR B 1 5 ? 22.003 163.087 6.570 1.00 25.82 5 THR B CA 1
ATOM 2200 C C . THR B 1 5 ? 23.119 162.242 5.970 1.00 24.39 5 THR B C 1
ATOM 2201 O O . THR B 1 5 ? 22.882 161.139 5.449 1.00 21.76 5 THR B O 1
ATOM 2205 N N . PHE B 1 6 ? 24.339 162.761 6.056 1.00 22.73 6 PHE B N 1
ATOM 2206 C CA . PHE B 1 6 ? 25.510 162.056 5.553 1.00 23.38 6 PHE B CA 1
ATOM 2207 C C . PHE B 1 6 ? 25.571 160.680 6.224 1.00 24.70 6 PHE B C 1
ATOM 2208 O O . PHE B 1 6 ? 25.623 159.655 5.545 1.00 23.54 6 PHE B O 1
ATOM 2216 N N . LEU B 1 7 ? 25.542 160.665 7.557 1.00 25.14 7 LEU B N 1
ATOM 2217 C CA . LEU B 1 7 ? 25.600 159.412 8.309 1.00 26.87 7 LEU B CA 1
ATOM 2218 C C . LEU B 1 7 ? 24.429 158.478 7.998 1.00 27.73 7 LEU B C 1
ATOM 2219 O O . LEU B 1 7 ? 24.601 157.263 7.946 1.00 26.45 7 LEU B O 1
ATOM 2224 N N . GLU B 1 8 ? 23.238 159.041 7.812 1.00 29.33 8 GLU B N 1
ATOM 2225 C CA . GLU B 1 8 ? 22.059 158.234 7.492 1.00 30.56 8 GLU B CA 1
ATOM 2226 C C . GLU B 1 8 ? 22.282 157.452 6.204 1.00 28.86 8 GLU B C 1
ATOM 2227 O O . GLU B 1 8 ? 22.027 156.252 6.138 1.00 27.19 8 GLU B O 1
ATOM 2233 N N . ARG B 1 9 ? 22.751 158.158 5.182 1.00 28.38 9 ARG B N 1
ATOM 2234 C CA . ARG B 1 9 ? 23.016 157.562 3.880 1.00 28.74 9 ARG B CA 1
ATOM 2235 C C . ARG B 1 9 ? 24.159 156.568 3.943 1.00 27.40 9 ARG B C 1
ATOM 2236 O O . ARG B 1 9 ? 24.122 155.529 3.282 1.00 25.97 9 ARG B O 1
ATOM 2244 N N . ALA B 1 10 ? 25.174 156.883 4.738 1.00 26.16 10 ALA B N 1
ATOM 2245 C CA . ALA B 1 10 ? 26.315 155.989 4.877 1.00 25.81 10 ALA B CA 1
ATOM 2246 C C . ALA B 1 10 ? 25.823 154.664 5.444 1.00 26.08 10 ALA B C 1
ATOM 2247 O O . ALA B 1 10 ? 26.187 153.588 4.970 1.00 25.46 10 ALA B O 1
ATOM 2249 N N . LEU B 1 11 ? 24.977 154.753 6.457 1.00 24.78 11 LEU B N 1
ATOM 2250 C CA . LEU B 1 11 ? 24.442 153.570 7.104 1.00 27.83 11 LEU B CA 1
ATOM 2251 C C . LEU B 1 11 ? 23.472 152.801 6.195 1.00 29.03 11 LEU B C 1
ATOM 2252 O O . LEU B 1 11 ? 23.526 151.575 6.102 1.00 28.96 11 LEU B O 1
ATOM 2257 N N . LYS B 1 12 ? 22.594 153.540 5.527 1.00 29.14 12 LYS B N 1
ATOM 2258 C CA . LYS B 1 12 ? 21.580 152.969 4.648 1.00 31.51 12 LYS B CA 1
ATOM 2259 C C . LYS B 1 12 ? 22.110 152.051 3.550 1.00 29.39 12 LYS B C 1
ATOM 2260 O O . LYS B 1 12 ? 21.486 151.041 3.234 1.00 28.98 12 LYS B O 1
ATOM 2266 N N . GLU B 1 13 ? 23.255 152.393 2.969 1.00 28.64 13 GLU B N 1
ATOM 2267 C CA . GLU B 1 13 ? 23.834 151.582 1.904 1.00 28.44 13 GLU B CA 1
ATOM 2268 C C . GLU B 1 13 ? 24.349 150.241 2.413 1.00 27.48 13 GLU B C 1
ATOM 2269 O O . GLU B 1 13 ? 24.538 149.316 1.633 1.00 25.48 13 GLU B O 1
ATOM 2275 N N . ASP B 1 14 ? 24.585 150.139 3.717 1.00 27.20 14 ASP B N 1
ATOM 2276 C CA . ASP B 1 14 ? 25.099 148.898 4.298 1.00 27.15 14 ASP B CA 1
ATOM 2277 C C . ASP B 1 14 ? 23.938 148.015 4.759 1.00 26.30 14 ASP B C 1
ATOM 2278 O O . ASP B 1 14 ? 23.961 146.805 4.554 1.00 28.08 14 ASP B O 1
ATOM 2283 N N . LEU B 1 15 ? 22.913 148.623 5.352 1.00 24.07 15 LEU B N 1
ATOM 2284 C CA . LEU B 1 15 ? 21.755 147.873 5.833 1.00 25.81 15 LEU B CA 1
ATOM 2285 C C . LEU B 1 15 ? 20.839 147.336 4.723 1.00 25.03 15 LEU B C 1
ATOM 2286 O O . LEU B 1 15 ? 20.202 146.288 4.889 1.00 25.43 15 LEU B O 1
ATOM 2291 N N . GLY B 1 16 ? 20.756 148.055 3.606 1.00 23.22 16 GLY B N 1
ATOM 2292 C CA . GLY B 1 16 ? 19.913 147.620 2.497 1.00 20.87 16 GLY B CA 1
ATOM 2293 C C . GLY B 1 16 ? 18.491 147.276 2.912 1.00 22.12 16 GLY B C 1
ATOM 2294 O O . GLY B 1 16 ? 17.821 148.082 3.552 1.00 21.37 16 GLY B O 1
ATOM 2295 N N . HIS B 1 17 ? 18.028 146.077 2.563 1.00 22.58 17 HIS B N 1
ATOM 2296 C CA . HIS B 1 17 ? 16.669 145.656 2.914 1.00 24.86 17 HIS B CA 1
ATOM 2297 C C . HIS B 1 17 ? 16.512 145.524 4.423 1.00 24.45 17 HIS B C 1
ATOM 2298 O O . HIS B 1 17 ? 15.408 145.638 4.948 1.00 25.20 17 HIS B O 1
ATOM 2305 N N . GLY B 1 18 ? 17.628 145.285 5.107 1.00 25.22 18 GLY B N 1
ATOM 2306 C CA . GLY B 1 18 ? 17.607 145.108 6.549 1.00 24.76 18 GLY B CA 1
ATOM 2307 C C . GLY B 1 18 ? 18.698 144.127 6.960 1.00 26.10 18 GLY B C 1
ATOM 2308 O O . GLY B 1 18 ? 19.010 143.173 6.234 1.00 23.31 18 GLY B O 1
ATOM 2309 N N . ASP B 1 19 ? 19.303 144.377 8.112 1.00 25.55 19 ASP B N 1
ATOM 2310 C CA . ASP B 1 19 ? 20.357 143.509 8.623 1.00 26.24 19 ASP B CA 1
ATOM 2311 C C . ASP B 1 19 ? 19.827 142.092 8.807 1.00 27.76 19 ASP B C 1
ATOM 2312 O O . ASP B 1 19 ? 18.786 141.892 9.428 1.00 28.54 19 ASP B O 1
ATOM 2317 N N . LEU B 1 20 ? 20.531 141.108 8.266 1.00 27.79 20 LEU B N 1
ATOM 2318 C CA . LEU B 1 20 ? 20.084 139.728 8.418 1.00 28.07 20 LEU B CA 1
ATOM 2319 C C . LEU B 1 20 ? 20.305 139.196 9.841 1.00 26.64 20 LEU B C 1
ATOM 2320 O O . LEU B 1 20 ? 19.416 138.564 10.404 1.00 25.13 20 LEU B O 1
ATOM 2325 N N . PHE B 1 21 ? 21.464 139.484 10.436 1.00 28.04 21 PHE B N 1
ATOM 2326 C CA . PHE B 1 21 ? 21.754 138.979 11.783 1.00 28.15 21 PHE B CA 1
ATOM 2327 C C . PHE B 1 21 ? 20.669 139.245 12.818 1.00 27.98 21 PHE B C 1
ATOM 2328 O O . PHE B 1 21 ? 20.323 138.346 13.578 1.00 28.01 21 PHE B O 1
ATOM 2336 N N . GLU B 1 22 ? 20.132 140.463 12.864 1.00 27.13 22 GLU B N 1
ATOM 2337 C CA . GLU B 1 22 ? 19.087 140.765 13.841 1.00 28.43 22 GLU B CA 1
ATOM 2338 C C . GLU B 1 22 ? 17.849 139.897 13.625 1.00 30.83 22 GLU B C 1
ATOM 2339 O O . GLU B 1 22 ? 16.964 139.845 14.482 1.00 31.58 22 GLU B O 1
ATOM 2345 N N . ARG B 1 23 ? 17.782 139.223 12.479 1.00 30.28 23 ARG B N 1
ATOM 2346 C CA . ARG B 1 23 ? 16.647 138.360 12.185 1.00 32.06 23 ARG B CA 1
ATOM 2347 C C . ARG B 1 23 ? 16.815 137.033 12.925 1.00 34.12 23 ARG B C 1
ATOM 2348 O O . ARG B 1 23 ? 15.839 136.344 13.195 1.00 33.57 23 ARG B O 1
ATOM 2356 N N . VAL B 1 24 ? 18.058 136.673 13.240 1.00 34.65 24 VAL B N 1
ATOM 2357 C CA . VAL B 1 24 ? 18.319 135.414 13.924 1.00 35.99 24 VAL B CA 1
ATOM 2358 C C . VAL B 1 24 ? 18.864 135.548 15.339 1.00 38.20 24 VAL B C 1
ATOM 2359 O O . VAL B 1 24 ? 18.947 134.560 16.063 1.00 38.71 24 VAL B O 1
ATOM 2363 N N . LEU B 1 25 ? 19.233 136.761 15.736 1.00 40.33 25 LEU B N 1
ATOM 2364 C CA . LEU B 1 25 ? 19.754 136.985 17.078 1.00 42.26 25 LEU B CA 1
ATOM 2365 C C . LEU B 1 25 ? 18.665 136.531 18.039 1.00 44.95 25 LEU B C 1
ATOM 2366 O O . LEU B 1 25 ? 17.588 137.123 18.083 1.00 44.34 25 LEU B O 1
ATOM 2371 N N . GLU B 1 26 ? 18.940 135.482 18.805 1.00 48.25 26 GLU B N 1
ATOM 2372 C CA . GLU B 1 26 ? 17.953 134.963 19.748 1.00 51.68 26 GLU B CA 1
ATOM 2373 C C . GLU B 1 26 ? 17.447 136.027 20.718 1.00 50.61 26 GLU B C 1
ATOM 2374 O O . GLU B 1 26 ? 16.237 136.209 20.877 1.00 50.06 26 GLU B O 1
ATOM 2380 N N . LYS B 1 27 ? 18.371 136.732 21.361 1.00 49.03 27 LYS B N 1
ATOM 2381 C CA . LYS B 1 27 ? 18.003 137.771 22.316 1.00 47.99 27 LYS B CA 1
ATOM 2382 C C . LYS B 1 27 ? 19.034 138.890 22.302 1.00 45.13 27 LYS B C 1
ATOM 2383 O O . LYS B 1 27 ? 20.236 138.642 22.400 1.00 43.72 27 LYS B O 1
ATOM 2389 N N . ASP B 1 28 ? 18.558 140.122 22.168 1.00 42.32 28 ASP B N 1
ATOM 2390 C CA . ASP B 1 28 ? 19.441 141.283 22.143 1.00 40.93 28 ASP B CA 1
ATOM 2391 C C . ASP B 1 28 ? 19.786 141.624 23.588 1.00 39.67 28 ASP B C 1
ATOM 2392 O O . ASP B 1 28 ? 19.124 141.147 24.515 1.00 39.71 28 ASP B O 1
ATOM 2397 N N . PHE B 1 29 ? 20.806 142.457 23.774 1.00 36.06 29 PHE B N 1
ATOM 2398 C CA . PHE B 1 29 ? 21.248 142.849 25.111 1.00 34.92 29 PHE B CA 1
ATOM 2399 C C . PHE B 1 29 ? 22.289 143.972 24.989 1.00 35.05 29 PHE B C 1
ATOM 2400 O O . PHE B 1 29 ? 22.906 144.142 23.933 1.00 33.11 29 PHE B O 1
ATOM 2408 N N . LYS B 1 30 ? 22.477 144.739 26.061 1.00 35.68 30 LYS B N 1
ATOM 2409 C CA . LYS B 1 30 ? 23.469 145.817 26.055 1.00 36.77 30 LYS B CA 1
ATOM 2410 C C . LYS B 1 30 ? 24.879 145.223 26.126 1.00 35.88 30 LYS B C 1
ATOM 2411 O O . LYS B 1 30 ? 25.103 144.214 26.783 1.00 36.73 30 LYS B O 1
ATOM 2417 N N . ALA B 1 31 ? 25.827 145.852 25.443 1.00 35.05 31 ALA B N 1
ATOM 2418 C CA . ALA B 1 31 ? 27.199 145.377 25.437 1.00 34.50 31 ALA B CA 1
ATOM 2419 C C . ALA B 1 31 ? 28.154 146.532 25.178 1.00 35.39 31 ALA B C 1
ATOM 2420 O O . ALA B 1 31 ? 27.769 147.553 24.611 1.00 36.57 31 ALA B O 1
ATOM 2422 N N . THR B 1 32 ? 29.401 146.371 25.604 1.00 33.99 32 THR B N 1
ATOM 2423 C CA . THR B 1 32 ? 30.409 147.398 25.410 1.00 32.22 32 THR B CA 1
ATOM 2424 C C . THR B 1 32 ? 31.421 146.924 24.387 1.00 32.24 32 THR B C 1
ATOM 2425 O O . THR B 1 32 ? 31.776 145.743 24.362 1.00 31.28 32 THR B O 1
ATOM 2429 N N . ALA B 1 33 ? 31.884 147.845 23.547 1.00 30.91 33 ALA B N 1
ATOM 2430 C CA . ALA B 1 33 ? 32.880 147.525 22.529 1.00 30.35 33 ALA B CA 1
ATOM 2431 C C . ALA B 1 33 ? 33.916 148.640 22.475 1.00 29.10 33 ALA B C 1
ATOM 2432 O O . ALA B 1 33 ? 33.651 149.756 22.908 1.00 28.34 33 ALA B O 1
ATOM 2434 N N . PHE B 1 34 ? 35.096 148.323 21.956 1.00 28.55 34 PHE B N 1
ATOM 2435 C CA . PHE B 1 34 ? 36.164 149.294 21.841 1.00 30.20 34 PHE B CA 1
ATOM 2436 C C . PHE B 1 34 ? 36.676 149.328 20.413 1.00 30.39 34 PHE B C 1
ATOM 2437 O O . PHE B 1 34 ? 36.792 148.291 19.760 1.00 30.97 34 PHE B O 1
ATOM 2445 N N . VAL B 1 35 ? 36.961 150.529 19.925 1.00 30.07 35 VAL B N 1
ATOM 2446 C CA . VAL B 1 35 ? 37.534 150.683 18.598 1.00 29.99 35 VAL B CA 1
ATOM 2447 C C . VAL B 1 35 ? 39.020 150.749 18.914 1.00 30.40 35 VAL B C 1
ATOM 2448 O O . VAL B 1 35 ? 39.457 151.612 19.679 1.00 29.11 35 VAL B O 1
ATOM 2452 N N . ARG B 1 36 ? 39.787 149.828 18.348 1.00 30.85 36 ARG B N 1
ATOM 2453 C CA . ARG B 1 36 ? 41.215 149.798 18.597 1.00 33.82 36 ARG B CA 1
ATOM 2454 C C . ARG B 1 36 ? 42.026 150.031 17.335 1.00 33.56 36 ARG B C 1
ATOM 2455 O O . ARG B 1 36 ? 41.650 149.602 16.248 1.00 32.50 36 ARG B O 1
ATOM 2463 N N . ALA B 1 37 ? 43.148 150.717 17.494 1.00 34.19 37 ALA B N 1
ATOM 2464 C CA . ALA B 1 37 ? 44.030 150.982 16.373 1.00 37.03 37 ALA B CA 1
ATOM 2465 C C . ALA B 1 37 ? 44.915 149.758 16.137 1.00 37.90 37 ALA B C 1
ATOM 2466 O O . ALA B 1 37 ? 45.185 148.987 17.056 1.00 38.32 37 ALA B O 1
ATOM 2468 N N . LYS B 1 38 ? 45.348 149.575 14.897 1.00 38.17 38 LYS B N 1
ATOM 2469 C CA . LYS B 1 38 ? 46.232 148.474 14.556 1.00 39.21 38 LYS B CA 1
ATOM 2470 C C . LYS B 1 38 ? 47.467 149.057 13.868 1.00 38.70 38 LYS B C 1
ATOM 2471 O O . LYS B 1 38 ? 48.342 148.331 13.405 1.00 39.65 38 LYS B O 1
ATOM 2477 N N . GLN B 1 39 ? 47.520 150.384 13.818 1.00 39.32 39 GLN B N 1
ATOM 2478 C CA . GLN B 1 39 ? 48.629 151.125 13.223 1.00 39.42 39 GLN B CA 1
ATOM 2479 C C . GLN B 1 39 ? 48.808 152.400 14.019 1.00 39.01 39 GLN B C 1
ATOM 2480 O O . GLN B 1 39 ? 47.988 152.728 14.866 1.00 37.86 39 GLN B O 1
ATOM 2486 N N . GLU B 1 40 ? 49.873 153.131 13.715 1.00 38.85 40 GLU B N 1
ATOM 2487 C CA . GLU B 1 40 ? 50.130 154.405 14.365 1.00 41.46 40 GLU B CA 1
ATOM 2488 C C . GLU B 1 40 ? 49.464 155.464 13.501 1.00 38.45 40 GLU B C 1
ATOM 2489 O O . GLU B 1 40 ? 49.285 155.258 12.302 1.00 37.96 40 GLU B O 1
ATOM 2495 N N . GLY B 1 41 ? 49.092 156.589 14.098 1.00 35.28 41 GLY B N 1
ATOM 2496 C CA . GLY B 1 41 ? 48.472 157.630 13.308 1.00 33.77 41 GLY B CA 1
ATOM 2497 C C . GLY B 1 41 ? 47.861 158.749 14.110 1.00 34.38 41 GLY B C 1
ATOM 2498 O O . GLY B 1 41 ? 48.044 158.829 15.330 1.00 34.45 41 GLY B O 1
ATOM 2499 N N . VAL B 1 42 ? 47.146 159.625 13.405 1.00 32.95 42 VAL B N 1
ATOM 2500 C CA . VAL B 1 42 ? 46.462 160.758 14.009 1.00 32.06 42 VAL B CA 1
ATOM 2501 C C . VAL B 1 42 ? 44.970 160.535 13.813 1.00 31.47 42 VAL B C 1
ATOM 2502 O O . VAL B 1 42 ? 44.497 160.314 12.703 1.00 32.02 42 VAL B O 1
ATOM 2506 N N . PHE B 1 43 ? 44.240 160.578 14.915 1.00 29.76 43 PHE B N 1
ATOM 2507 C CA . PHE B 1 43 ? 42.809 160.345 14.919 1.00 28.49 43 PHE B CA 1
ATOM 2508 C C . PHE B 1 43 ? 42.007 161.430 14.200 1.00 29.94 43 PHE B C 1
ATOM 2509 O O . PHE B 1 43 ? 42.322 162.616 14.292 1.00 30.30 43 PHE B O 1
ATOM 2517 N N . SER B 1 44 ? 40.973 161.008 13.478 1.00 28.12 44 SER B N 1
ATOM 2518 C CA . SER B 1 44 ? 40.087 161.934 12.774 1.00 28.31 44 SER B CA 1
ATOM 2519 C C . SER B 1 44 ? 38.771 161.234 12.458 1.00 26.72 44 SER B C 1
ATOM 2520 O O . SER B 1 44 ? 38.757 160.069 12.059 1.00 26.84 44 SER B O 1
ATOM 2523 N N . GLY B 1 45 ? 37.670 161.951 12.634 1.00 25.83 45 GLY B N 1
ATOM 2524 C CA . GLY B 1 45 ? 36.366 161.379 12.372 1.00 26.02 45 GLY B CA 1
ATOM 2525 C C . GLY B 1 45 ? 35.488 161.472 13.603 1.00 26.82 45 GLY B C 1
ATOM 2526 O O . GLY B 1 45 ? 34.340 161.033 13.581 1.00 28.42 45 GLY B O 1
ATOM 2527 N N . GLU B 1 46 ? 36.038 162.046 14.673 1.00 27.24 46 GLU B N 1
ATOM 2528 C CA . GLU B 1 46 ? 35.327 162.213 15.940 1.00 27.27 46 GLU B CA 1
ATOM 2529 C C . GLU B 1 46 ? 33.945 162.821 15.767 1.00 26.53 46 GLU B C 1
ATOM 2530 O O . GLU B 1 46 ? 32.957 162.266 16.244 1.00 28.36 46 GLU B O 1
ATOM 2536 N N . LYS B 1 47 ? 33.868 163.966 15.095 1.00 26.34 47 LYS B N 1
ATOM 2537 C CA . LYS B 1 47 ? 32.573 164.620 14.903 1.00 25.68 47 LYS B CA 1
ATOM 2538 C C . LYS B 1 47 ? 31.549 163.700 14.220 1.00 25.25 47 LYS B C 1
ATOM 2539 O O . LYS B 1 47 ? 30.382 163.649 14.623 1.00 26.50 47 LYS B O 1
ATOM 2545 N N . TYR B 1 48 ? 31.978 162.969 13.195 1.00 23.09 48 TYR B N 1
ATOM 2546 C CA . TYR B 1 48 ? 31.066 162.072 12.492 1.00 24.30 48 TYR B CA 1
ATOM 2547 C C . TYR B 1 48 ? 30.715 160.859 13.335 1.00 24.17 48 TYR B C 1
ATOM 2548 O O . TYR B 1 48 ? 29.563 160.424 13.351 1.00 26.15 48 TYR B O 1
ATOM 2557 N N . ALA B 1 49 ? 31.703 160.322 14.045 1.00 24.53 49 ALA B N 1
ATOM 2558 C CA . ALA B 1 49 ? 31.481 159.147 14.888 1.00 25.56 49 ALA B CA 1
ATOM 2559 C C . ALA B 1 49 ? 30.435 159.411 15.969 1.00 24.95 49 ALA B C 1
ATOM 2560 O O . ALA B 1 49 ? 29.501 158.626 16.136 1.00 26.51 49 ALA B O 1
ATOM 2562 N N . LEU B 1 50 ? 30.586 160.517 16.694 1.00 24.51 50 LEU B N 1
ATOM 2563 C CA . LEU B 1 50 ? 29.651 160.861 17.764 1.00 26.71 50 LEU B CA 1
ATOM 2564 C C . LEU B 1 50 ? 28.227 161.051 17.246 1.00 25.62 50 LEU B C 1
ATOM 2565 O O . LEU B 1 50 ? 27.275 160.581 17.857 1.00 26.62 50 LEU B O 1
ATOM 2570 N N . GLU B 1 51 ? 28.078 161.736 16.119 1.00 25.39 51 GLU B N 1
ATOM 2571 C CA . GLU B 1 51 ? 26.748 161.936 15.561 1.00 24.93 51 GLU B CA 1
ATOM 2572 C C . GLU B 1 51 ? 26.174 160.579 15.185 1.00 24.91 51 GLU B C 1
ATOM 2573 O O . GLU B 1 51 ? 25.002 160.309 15.424 1.00 25.59 51 GLU B O 1
ATOM 2579 N N . LEU B 1 52 ? 27.009 159.724 14.601 1.00 26.69 52 LEU B N 1
ATOM 2580 C CA . LEU B 1 52 ? 26.577 158.385 14.207 1.00 26.53 52 LEU B CA 1
ATOM 2581 C C . LEU B 1 52 ? 26.094 157.600 15.429 1.00 27.99 52 LEU B C 1
ATOM 2582 O O . LEU B 1 52 ? 25.033 156.987 15.399 1.00 28.75 52 LEU B O 1
ATOM 2587 N N . LEU B 1 53 ? 26.867 157.623 16.508 1.00 29.75 53 LEU B N 1
ATOM 2588 C CA . LEU B 1 53 ? 26.478 156.889 17.711 1.00 32.10 53 LEU B CA 1
ATOM 2589 C C . LEU B 1 53 ? 25.176 157.417 18.298 1.00 32.63 53 LEU B C 1
ATOM 2590 O O . LEU B 1 53 ? 24.281 156.645 18.647 1.00 32.27 53 LEU B O 1
ATOM 2595 N N . GLU B 1 54 ? 25.061 158.736 18.395 1.00 34.23 54 GLU B N 1
ATOM 2596 C CA . GLU B 1 54 ? 23.855 159.339 18.941 1.00 35.11 54 GLU B CA 1
ATOM 2597 C C . GLU B 1 54 ? 22.629 158.984 18.098 1.00 35.77 54 GLU B C 1
ATOM 2598 O O . GLU B 1 54 ? 21.575 158.649 18.636 1.00 36.26 54 GLU B O 1
ATOM 2604 N N . MET B 1 55 ? 22.770 159.043 16.779 1.00 34.90 55 MET B N 1
ATOM 2605 C CA . MET B 1 55 ? 21.665 158.715 15.882 1.00 34.58 55 MET B CA 1
ATOM 2606 C C . MET B 1 55 ? 21.143 157.296 16.075 1.00 33.35 55 MET B C 1
ATOM 2607 O O . MET B 1 55 ? 19.940 157.056 15.995 1.00 32.61 55 MET B O 1
ATOM 2612 N N . THR B 1 56 ? 22.055 156.355 16.300 1.00 29.46 56 THR B N 1
ATOM 2613 C CA . THR B 1 56 ? 21.676 154.961 16.463 1.00 30.82 56 THR B CA 1
ATOM 2614 C C . THR B 1 56 ? 21.398 154.507 17.896 1.00 30.88 56 THR B C 1
ATOM 2615 O O . THR B 1 56 ? 21.179 153.320 18.139 1.00 32.88 56 THR B O 1
ATOM 2619 N N . GLY B 1 57 ? 21.404 155.438 18.843 1.00 31.23 57 GLY B N 1
ATOM 2620 C CA . GLY B 1 57 ? 21.132 155.068 20.222 1.00 32.42 57 GLY B CA 1
ATOM 2621 C C . GLY B 1 57 ? 22.278 154.387 20.951 1.00 33.74 57 GLY B C 1
ATOM 2622 O O . GLY B 1 57 ? 22.053 153.673 21.930 1.00 33.77 57 GLY B O 1
ATOM 2623 N N . ILE B 1 58 ? 23.503 154.603 20.478 1.00 32.64 58 ILE B N 1
ATOM 2624 C CA . ILE B 1 58 ? 24.680 154.021 21.110 1.00 33.85 58 ILE B CA 1
ATOM 2625 C C . ILE B 1 58 ? 25.401 155.081 21.939 1.00 36.51 58 ILE B C 1
ATOM 2626 O O . ILE B 1 58 ? 25.632 156.201 21.474 1.00 37.43 58 ILE B O 1
ATOM 2631 N N . GLU B 1 59 ? 25.758 154.734 23.168 1.00 36.66 59 GLU B N 1
ATOM 2632 C CA . GLU B 1 59 ? 26.443 155.682 24.024 1.00 38.35 59 GLU B CA 1
ATOM 2633 C C . GLU B 1 59 ? 27.943 155.675 23.804 1.00 37.71 59 GLU B C 1
ATOM 2634 O O . GLU B 1 59 ? 28.560 154.624 23.655 1.00 36.77 59 GLU B O 1
ATOM 2640 N N . CYS B 1 60 ? 28.526 156.864 23.770 1.00 37.97 60 CYS B N 1
ATOM 2641 C CA . CYS B 1 60 ? 29.961 156.981 23.625 1.00 37.61 60 CYS B CA 1
ATOM 2642 C C . CYS B 1 60 ? 30.471 157.174 25.052 1.00 37.59 60 CYS B C 1
ATOM 2643 O O . CYS B 1 60 ? 30.282 158.232 25.650 1.00 36.68 60 CYS B O 1
ATOM 2646 N N . VAL B 1 61 ? 31.093 156.138 25.604 1.00 37.98 61 VAL B N 1
ATOM 2647 C CA . VAL B 1 61 ? 31.608 156.200 26.965 1.00 37.68 61 VAL B CA 1
ATOM 2648 C C . VAL B 1 61 ? 32.906 157.002 27.008 1.00 37.64 61 VAL B C 1
ATOM 2649 O O . VAL B 1 61 ? 33.073 157.872 27.863 1.00 37.94 61 VAL B O 1
ATOM 2653 N N . GLN B 1 62 ? 33.809 156.717 26.072 1.00 37.03 62 GLN B N 1
ATOM 2654 C CA . GLN B 1 62 ? 35.094 157.414 25.977 1.00 38.10 62 GLN B CA 1
ATOM 2655 C C . GLN B 1 62 ? 35.538 157.506 24.520 1.00 36.44 62 GLN B C 1
ATOM 2656 O O . GLN B 1 62 ? 35.129 156.692 23.697 1.00 37.78 62 GLN B O 1
ATOM 2662 N N . THR B 1 63 ? 36.392 158.484 24.222 1.00 35.49 63 THR B N 1
ATOM 2663 C CA . THR B 1 63 ? 36.950 158.669 22.880 1.00 34.67 63 THR B CA 1
ATOM 2664 C C . THR B 1 63 ? 38.127 159.623 22.896 1.00 32.41 63 THR B C 1
ATOM 2665 O O . THR B 1 63 ? 38.143 160.591 23.653 1.00 31.40 63 THR B O 1
ATOM 2669 N N . ILE B 1 64 ? 39.126 159.353 22.070 1.00 31.98 64 ILE B N 1
ATOM 2670 C CA . ILE B 1 64 ? 40.231 160.285 22.002 1.00 32.89 64 ILE B CA 1
ATOM 2671 C C . ILE B 1 64 ? 39.687 161.402 21.113 1.00 32.91 64 ILE B C 1
ATOM 2672 O O . ILE B 1 64 ? 38.622 161.245 20.508 1.00 29.98 64 ILE B O 1
ATOM 2677 N N . LYS B 1 65 ? 40.393 162.524 21.043 1.00 32.48 65 LYS B N 1
ATOM 2678 C CA . LYS B 1 65 ? 39.932 163.657 20.247 1.00 32.76 65 LYS B CA 1
ATOM 2679 C C . LYS B 1 65 ? 40.611 163.750 18.883 1.00 32.06 65 LYS B C 1
ATOM 2680 O O . LYS B 1 65 ? 41.718 163.234 18.691 1.00 29.57 65 LYS B O 1
ATOM 2686 N N . ASP B 1 66 ? 39.940 164.418 17.941 1.00 31.08 66 ASP B N 1
ATOM 2687 C CA . ASP B 1 66 ? 40.501 164.613 16.609 1.00 30.67 66 ASP B CA 1
ATOM 2688 C C . ASP B 1 66 ? 41.876 165.253 16.777 1.00 31.02 66 ASP B C 1
ATOM 2689 O O . ASP B 1 66 ? 42.059 166.111 17.643 1.00 30.18 66 ASP B O 1
ATOM 2694 N N . LYS B 1 67 ? 42.831 164.825 15.953 1.00 32.04 67 LYS B N 1
ATOM 2695 C CA . LYS B 1 67 ? 44.202 165.341 15.968 1.00 33.92 67 LYS B CA 1
ATOM 2696 C C . LYS B 1 67 ? 45.148 164.635 16.927 1.00 35.79 67 LYS B C 1
ATOM 2697 O O . LYS B 1 67 ? 46.359 164.815 16.837 1.00 37.69 67 LYS B O 1
ATOM 2703 N N . GLU B 1 68 ? 44.611 163.851 17.856 1.00 36.74 68 GLU B N 1
ATOM 2704 C CA . GLU B 1 68 ? 45.468 163.139 18.796 1.00 37.88 68 GLU B CA 1
ATOM 2705 C C . GLU B 1 68 ? 46.209 161.995 18.121 1.00 37.37 68 GLU B C 1
ATOM 2706 O O . GLU B 1 68 ? 45.653 161.292 17.276 1.00 37.65 68 GLU B O 1
ATOM 2712 N N . ARG B 1 69 ? 47.468 161.812 18.495 1.00 37.10 69 ARG B N 1
ATOM 2713 C CA . ARG B 1 69 ? 48.264 160.728 17.948 1.00 37.32 69 ARG B CA 1
ATOM 2714 C C . ARG B 1 69 ? 47.871 159.450 18.682 1.00 37.52 69 ARG B C 1
ATOM 2715 O O . ARG B 1 69 ? 47.440 159.497 19.835 1.00 38.59 69 ARG B O 1
ATOM 2723 N N . PHE B 1 70 ? 47.990 158.309 18.013 1.00 37.14 70 PHE B N 1
ATOM 2724 C CA . PHE B 1 70 ? 47.668 157.041 18.650 1.00 36.89 70 PHE B CA 1
ATOM 2725 C C . PHE B 1 70 ? 48.616 155.973 18.137 1.00 37.08 70 PHE B C 1
ATOM 2726 O O . PHE B 1 70 ? 49.245 156.150 17.098 1.00 36.97 70 PHE B O 1
ATOM 2734 N N . LYS B 1 71 ? 48.734 154.877 18.876 1.00 38.67 71 LYS B N 1
ATOM 2735 C CA . LYS B 1 71 ? 49.615 153.792 18.473 1.00 40.38 71 LYS B CA 1
ATOM 2736 C C . LYS B 1 71 ? 48.866 152.471 18.423 1.00 39.71 71 LYS B C 1
ATOM 2737 O O . LYS B 1 71 ? 47.760 152.354 18.953 1.00 38.48 71 LYS B O 1
ATOM 2743 N N . PRO B 1 72 ? 49.452 151.457 17.764 1.00 39.98 72 PRO B N 1
ATOM 2744 C CA . PRO B 1 72 ? 48.788 150.151 17.678 1.00 40.31 72 PRO B CA 1
ATOM 2745 C C . PRO B 1 72 ? 48.364 149.614 19.042 1.00 40.09 72 PRO B C 1
ATOM 2746 O O . PRO B 1 72 ? 49.074 149.778 20.033 1.00 41.03 72 PRO B O 1
ATOM 2750 N N . LYS B 1 73 ? 47.191 148.986 19.074 1.00 40.42 73 LYS B N 1
ATOM 2751 C CA . LYS B 1 73 ? 46.605 148.417 20.290 1.00 40.69 73 LYS B CA 1
ATOM 2752 C C . LYS B 1 73 ? 45.964 149.481 21.173 1.00 40.35 73 LYS B C 1
ATOM 2753 O O . LYS B 1 73 ? 45.341 149.163 22.177 1.00 39.56 73 LYS B O 1
ATOM 2759 N N . ASP B 1 74 ? 46.122 150.747 20.794 1.00 40.77 74 ASP B N 1
ATOM 2760 C CA . ASP B 1 74 ? 45.523 151.851 21.540 1.00 38.83 74 ASP B CA 1
ATOM 2761 C C . ASP B 1 74 ? 44.005 151.786 21.404 1.00 38.21 74 ASP B C 1
ATOM 2762 O O . ASP B 1 74 ? 43.483 151.529 20.318 1.00 36.79 74 ASP B O 1
ATOM 2767 N N . ALA B 1 75 ? 43.294 152.004 22.504 1.00 37.82 75 ALA B N 1
ATOM 2768 C CA . ALA B 1 75 ? 41.837 151.996 22.468 1.00 37.70 75 ALA B CA 1
ATOM 2769 C C . ALA B 1 75 ? 41.420 153.408 22.080 1.00 37.85 75 ALA B C 1
ATOM 2770 O O . ALA B 1 75 ? 41.633 154.353 22.842 1.00 38.56 75 ALA B O 1
ATOM 2772 N N . LEU B 1 76 ? 40.834 153.553 20.895 1.00 36.41 76 LEU B N 1
ATOM 2773 C CA . LEU B 1 76 ? 40.417 154.866 20.407 1.00 33.63 76 LEU B CA 1
ATOM 2774 C C . LEU B 1 76 ? 39.073 155.314 20.975 1.00 32.43 76 LEU B C 1
ATOM 2775 O O . LEU B 1 76 ? 38.900 156.480 21.328 1.00 33.20 76 LEU B O 1
ATOM 2780 N N . MET B 1 77 ? 38.126 154.387 21.063 1.00 32.19 77 MET B N 1
ATOM 2781 C CA . MET B 1 77 ? 36.804 154.705 21.582 1.00 31.09 77 MET B CA 1
ATOM 2782 C C . MET B 1 77 ? 36.227 153.555 22.383 1.00 31.05 77 MET B C 1
ATOM 2783 O O . MET B 1 77 ? 36.592 152.393 22.176 1.00 30.87 77 MET B O 1
ATOM 2788 N N . GLU B 1 78 ? 35.308 153.890 23.280 1.00 29.78 78 GLU B N 1
ATOM 2789 C CA . GLU B 1 78 ? 34.605 152.898 24.082 1.00 31.34 78 GLU B CA 1
ATOM 2790 C C . GLU B 1 78 ? 33.125 153.233 23.910 1.00 29.76 78 GLU B C 1
ATOM 2791 O O . GLU B 1 78 ? 32.707 154.355 24.181 1.00 29.82 78 GLU B O 1
ATOM 2797 N N . ILE B 1 79 ? 32.332 152.273 23.454 1.00 29.94 79 ILE B N 1
ATOM 2798 C CA . ILE B 1 79 ? 30.915 152.535 23.253 1.00 30.51 79 ILE B CA 1
ATOM 2799 C C . ILE B 1 79 ? 30.038 151.458 23.867 1.00 30.93 79 ILE B C 1
ATOM 2800 O O . ILE B 1 79 ? 30.491 150.350 24.139 1.00 31.72 79 ILE B O 1
ATOM 2805 N N . ARG B 1 80 ? 28.775 151.791 24.082 1.00 32.31 80 ARG B N 1
ATOM 2806 C CA . ARG B 1 80 ? 27.849 150.856 24.686 1.00 33.49 80 ARG B CA 1
ATOM 2807 C C . ARG B 1 80 ? 26.442 151.038 24.126 1.00 32.53 80 ARG B C 1
ATOM 2808 O O . ARG B 1 80 ? 25.973 152.158 23.961 1.00 33.44 80 ARG B O 1
ATOM 2816 N N . GLY B 1 81 ? 25.776 149.929 23.833 1.00 31.71 81 GLY B N 1
ATOM 2817 C CA . GLY B 1 81 ? 24.422 149.983 23.313 1.00 31.81 81 GLY B CA 1
ATOM 2818 C C . GLY B 1 81 ? 23.945 148.577 23.010 1.00 32.19 81 GLY B C 1
ATOM 2819 O O . GLY B 1 81 ? 24.582 147.609 23.433 1.00 31.82 81 GLY B O 1
ATOM 2820 N N . ASP B 1 82 ? 22.837 148.446 22.290 1.00 31.11 82 ASP B N 1
ATOM 2821 C CA . ASP B 1 82 ? 22.335 147.123 21.949 1.00 32.39 82 ASP B CA 1
ATOM 2822 C C . ASP B 1 82 ? 23.326 146.394 21.051 1.00 32.34 82 ASP B C 1
ATOM 2823 O O . ASP B 1 82 ? 23.880 146.968 20.108 1.00 32.25 82 ASP B O 1
ATOM 2828 N N . PHE B 1 83 ? 23.549 145.122 21.369 1.00 30.00 83 PHE B N 1
ATOM 2829 C CA . PHE B 1 83 ? 24.467 144.274 20.631 1.00 27.66 83 PHE B CA 1
ATOM 2830 C C . PHE B 1 83 ? 24.181 144.332 19.129 1.00 27.47 83 PHE B C 1
ATOM 2831 O O . PHE B 1 83 ? 25.094 144.525 18.326 1.00 26.27 83 PHE B O 1
ATOM 2839 N N . SER B 1 84 ? 22.909 144.176 18.764 1.00 26.61 84 SER B N 1
ATOM 2840 C CA . SER B 1 84 ? 22.491 144.190 17.361 1.00 27.11 84 SER B CA 1
ATOM 2841 C C . SER B 1 84 ? 22.869 145.484 16.647 1.00 26.76 84 SER B C 1
ATOM 2842 O O . SER B 1 84 ? 23.319 145.457 15.507 1.00 27.50 84 SER B O 1
ATOM 2845 N N . MET B 1 85 ? 22.677 146.612 17.323 1.00 26.79 85 MET B N 1
ATOM 2846 C CA . MET B 1 85 ? 23.003 147.911 16.752 1.00 28.22 85 MET B CA 1
ATOM 2847 C C . MET B 1 85 ? 24.519 148.096 16.609 1.00 29.14 85 MET B C 1
ATOM 2848 O O . MET B 1 85 ? 24.990 148.627 15.595 1.00 29.09 85 MET B O 1
ATOM 2853 N N . LEU B 1 86 ? 25.279 147.664 17.620 1.00 28.71 86 LEU B N 1
ATOM 2854 C CA . LEU B 1 86 ? 26.732 147.773 17.577 1.00 27.38 86 LEU B CA 1
ATOM 2855 C C . LEU B 1 86 ? 27.230 147.080 16.321 1.00 26.92 86 LEU B C 1
ATOM 2856 O O . LEU B 1 86 ? 28.124 147.575 15.637 1.00 27.56 86 LEU B O 1
ATOM 2861 N N . LEU B 1 87 ? 26.643 145.930 16.019 1.00 26.86 87 LEU B N 1
ATOM 2862 C CA . LEU B 1 87 ? 27.038 145.171 14.840 1.00 27.74 87 LEU B CA 1
ATOM 2863 C C . LEU B 1 87 ? 26.538 145.834 13.553 1.00 27.78 87 LEU B C 1
ATOM 2864 O O . LEU B 1 87 ? 27.220 145.806 12.530 1.00 26.24 87 LEU B O 1
ATOM 2869 N N . LYS B 1 88 ? 25.352 146.431 13.606 1.00 26.37 88 LYS B N 1
ATOM 2870 C CA . LYS B 1 88 ? 24.802 147.100 12.432 1.00 27.20 88 LYS B CA 1
ATOM 2871 C C . LYS B 1 88 ? 25.579 148.366 12.067 1.00 27.33 88 LYS B C 1
ATOM 2872 O O . LYS B 1 88 ? 25.629 148.755 10.904 1.00 28.07 88 LYS B O 1
ATOM 2878 N N . VAL B 1 89 ? 26.203 148.987 13.063 1.00 27.68 89 VAL B N 1
ATOM 2879 C CA . VAL B 1 89 ? 26.968 150.216 12.869 1.00 27.25 89 VAL B CA 1
ATOM 2880 C C . VAL B 1 89 ? 28.486 150.036 12.725 1.00 28.54 89 VAL B C 1
ATOM 2881 O O . VAL B 1 89 ? 29.170 150.883 12.131 1.00 27.00 89 VAL B O 1
ATOM 2885 N N . GLU B 1 90 ? 29.004 148.928 13.252 1.00 28.18 90 GLU B N 1
ATOM 2886 C CA . GLU B 1 90 ? 30.439 148.643 13.238 1.00 27.44 90 GLU B CA 1
ATOM 2887 C C . GLU B 1 90 ? 31.227 149.042 11.991 1.00 26.53 90 GLU B C 1
ATOM 2888 O O . GLU B 1 90 ? 32.160 149.839 12.068 1.00 25.37 90 GLU B O 1
ATOM 2894 N N . ARG B 1 91 ? 30.863 148.472 10.851 1.00 27.05 91 ARG B N 1
ATOM 2895 C CA . ARG B 1 91 ? 31.563 148.743 9.600 1.00 26.91 91 ARG B CA 1
ATOM 2896 C C . ARG B 1 91 ? 31.473 150.218 9.204 1.00 25.93 91 ARG B C 1
ATOM 2897 O O . ARG B 1 91 ? 32.466 150.814 8.802 1.00 25.73 91 ARG B O 1
ATOM 2905 N N . THR B 1 92 ? 30.290 150.811 9.329 1.00 25.82 92 THR B N 1
ATOM 2906 C CA . THR B 1 92 ? 30.115 152.218 8.977 1.00 25.41 92 THR B CA 1
ATOM 2907 C C . THR B 1 92 ? 31.013 153.092 9.847 1.00 25.59 92 THR B C 1
ATOM 2908 O O . THR B 1 92 ? 31.662 154.037 9.366 1.00 24.52 92 THR B O 1
ATOM 2912 N N . LEU B 1 93 ? 31.043 152.767 11.135 1.00 25.71 93 LEU B N 1
ATOM 2913 C CA . LEU B 1 93 ? 31.852 153.502 12.103 1.00 26.31 93 LEU B CA 1
ATOM 2914 C C . LEU B 1 93 ? 33.345 153.351 11.794 1.00 26.60 93 LEU B C 1
ATOM 2915 O O . LEU B 1 93 ? 34.077 154.338 11.726 1.00 26.95 93 LEU B O 1
ATOM 2920 N N . LEU B 1 94 ? 33.793 152.116 11.590 1.00 26.15 94 LEU B N 1
ATOM 2921 C CA . LEU B 1 94 ? 35.199 151.874 11.304 1.00 26.02 94 LEU B CA 1
ATOM 2922 C C . LEU B 1 94 ? 35.626 152.469 9.960 1.00 25.57 94 LEU B C 1
ATOM 2923 O O . LEU B 1 94 ? 36.675 153.104 9.872 1.00 25.64 94 LEU B O 1
ATOM 2928 N N . ASN B 1 95 ? 34.822 152.277 8.918 1.00 24.83 95 ASN B N 1
ATOM 2929 C CA . ASN B 1 95 ? 35.169 152.838 7.610 1.00 24.30 95 ASN B CA 1
ATOM 2930 C C . ASN B 1 95 ? 35.388 154.357 7.663 1.00 22.69 95 ASN B C 1
ATOM 2931 O O . ASN B 1 95 ? 36.371 154.873 7.131 1.00 23.98 95 ASN B O 1
ATOM 2936 N N . LEU B 1 96 ? 34.495 155.082 8.318 1.00 22.43 96 LEU B N 1
ATOM 2937 C CA . LEU B 1 96 ? 34.676 156.528 8.359 1.00 23.29 96 LEU B CA 1
ATOM 2938 C C . LEU B 1 96 ? 35.881 156.930 9.214 1.00 22.57 96 LEU B C 1
ATOM 2939 O O . LEU B 1 96 ? 36.586 157.885 8.883 1.00 21.61 96 LEU B O 1
ATOM 2944 N N . LEU B 1 97 ? 36.150 156.189 10.288 1.00 22.49 97 LEU B N 1
ATOM 2945 C CA . LEU B 1 97 ? 37.304 156.517 11.128 1.00 21.64 97 LEU B CA 1
ATOM 2946 C C . LEU B 1 97 ? 38.608 156.167 10.417 1.00 21.66 97 LEU B C 1
ATOM 2947 O O . LEU B 1 97 ? 39.573 156.916 10.476 1.00 23.46 97 LEU B O 1
ATOM 2952 N N . GLN B 1 98 ? 38.636 155.033 9.729 1.00 22.95 98 GLN B N 1
ATOM 2953 C CA . GLN B 1 98 ? 39.858 154.625 9.035 1.00 23.14 98 GLN B CA 1
ATOM 2954 C C . GLN B 1 98 ? 40.159 155.513 7.834 1.00 23.01 98 GLN B C 1
ATOM 2955 O O . GLN B 1 98 ? 41.315 155.783 7.527 1.00 25.06 98 GLN B O 1
ATOM 2961 N N . HIS B 1 99 ? 39.119 155.961 7.146 1.00 23.90 99 HIS B N 1
ATOM 2962 C CA . HIS B 1 99 ? 39.319 156.822 5.990 1.00 23.24 99 HIS B CA 1
ATOM 2963 C C . HIS B 1 99 ? 39.757 158.203 6.462 1.00 22.28 99 HIS B C 1
ATOM 2964 O O . HIS B 1 99 ? 40.793 158.712 6.041 1.00 22.71 99 HIS B O 1
ATOM 2971 N N . SER B 1 100 ? 38.971 158.801 7.349 1.00 21.53 100 SER B N 1
ATOM 2972 C CA . SER B 1 100 ? 39.287 160.127 7.875 1.00 22.04 100 SER B CA 1
ATOM 2973 C C . SER B 1 100 ? 40.683 160.176 8.524 1.00 21.83 100 SER B C 1
ATOM 2974 O O . SER B 1 100 ? 41.441 161.113 8.284 1.00 23.39 100 SER B O 1
ATOM 2977 N N . SER B 1 101 ? 41.035 159.163 9.318 1.00 22.32 101 SER B N 1
ATOM 2978 C CA . SER B 1 101 ? 42.345 159.132 9.987 1.00 22.32 101 SER B CA 1
ATOM 2979 C C . SER B 1 101 ? 43.475 158.920 8.987 1.00 23.21 101 SER B C 1
ATOM 2980 O O . SER B 1 101 ? 44.592 159.405 9.180 1.00 21.00 101 SER B O 1
ATOM 2983 N N . GLY B 1 102 ? 43.182 158.189 7.915 1.00 23.10 102 GLY B N 1
ATOM 2984 C CA . GLY B 1 102 ? 44.187 157.955 6.897 1.00 23.73 102 GLY B CA 1
ATOM 2985 C C . GLY B 1 102 ? 44.591 159.280 6.284 1.00 24.12 102 GLY B C 1
ATOM 2986 O O . GLY B 1 102 ? 45.780 159.558 6.083 1.00 25.06 102 GLY B O 1
ATOM 2987 N N . ILE B 1 103 ? 43.596 160.115 6.001 1.00 23.89 103 ILE B N 1
ATOM 2988 C CA . ILE B 1 103 ? 43.853 161.428 5.410 1.00 23.31 103 ILE B CA 1
ATOM 2989 C C . ILE B 1 103 ? 44.623 162.298 6.406 1.00 23.43 103 ILE B C 1
ATOM 2990 O O . ILE B 1 103 ? 45.659 162.872 6.071 1.00 25.06 103 ILE B O 1
ATOM 2995 N N . ALA B 1 104 ? 44.123 162.385 7.634 1.00 23.13 104 ALA B N 1
ATOM 2996 C CA . ALA B 1 104 ? 44.791 163.181 8.652 1.00 24.51 104 ALA B CA 1
ATOM 2997 C C . ALA B 1 104 ? 46.244 162.736 8.844 1.00 26.69 104 ALA B C 1
ATOM 2998 O O . ALA B 1 104 ? 47.148 163.559 8.982 1.00 29.54 104 ALA B O 1
ATOM 3000 N N . THR B 1 105 ? 46.472 161.431 8.841 1.00 27.89 105 THR B N 1
ATOM 3001 C CA . THR B 1 105 ? 47.822 160.910 9.033 1.00 28.75 105 THR B CA 1
ATOM 3002 C C . THR B 1 105 ? 48.767 161.275 7.890 1.00 29.32 105 THR B C 1
ATOM 3003 O O . THR B 1 105 ? 49.861 161.801 8.127 1.00 30.25 105 THR B O 1
ATOM 3007 N N . LEU B 1 106 ? 48.356 161.005 6.655 1.00 29.21 106 LEU B N 1
ATOM 3008 C CA . LEU B 1 106 ? 49.190 161.349 5.505 1.00 28.55 106 LEU B CA 1
ATOM 3009 C C . LEU B 1 106 ? 49.441 162.854 5.570 1.00 28.79 106 LEU B C 1
ATOM 3010 O O . LEU B 1 106 ? 50.566 163.323 5.372 1.00 27.98 106 LEU B O 1
ATOM 3015 N N . THR B 1 107 ? 48.382 163.609 5.857 1.00 28.35 107 THR B N 1
ATOM 3016 C CA . THR B 1 107 ? 48.490 165.061 5.945 1.00 28.12 107 THR B CA 1
ATOM 3017 C C . THR B 1 107 ? 49.531 165.494 6.989 1.00 29.12 107 THR B C 1
ATOM 3018 O O . THR B 1 107 ? 50.362 166.366 6.719 1.00 27.01 107 THR B O 1
ATOM 3022 N N . SER B 1 108 ? 49.484 164.886 8.173 1.00 29.65 108 SER B N 1
ATOM 3023 C CA . SER B 1 108 ? 50.424 165.231 9.242 1.00 30.75 108 SER B CA 1
ATOM 3024 C C . SER B 1 108 ? 51.865 165.017 8.802 1.00 31.63 108 SER B C 1
ATOM 3025 O O . SER B 1 108 ? 52.775 165.672 9.308 1.00 32.14 108 SER B O 1
ATOM 3028 N N . ARG B 1 109 ? 52.075 164.108 7.857 1.00 32.52 109 ARG B N 1
ATOM 3029 C CA . ARG B 1 109 ? 53.422 163.852 7.367 1.00 34.26 109 ARG B CA 1
ATOM 3030 C C . ARG B 1 109 ? 53.910 164.978 6.460 1.00 34.81 109 ARG B C 1
ATOM 3031 O O . ARG B 1 109 ? 55.096 165.328 6.481 1.00 37.50 109 ARG B O 1
ATOM 3039 N N . PHE B 1 110 ? 53.015 165.550 5.660 1.00 33.06 110 PHE B N 1
ATOM 3040 C CA . PHE B 1 110 ? 53.415 166.659 4.803 1.00 31.86 110 PHE B CA 1
ATOM 3041 C C . PHE B 1 110 ? 53.655 167.886 5.690 1.00 31.80 110 PHE B C 1
ATOM 3042 O O . PHE B 1 110 ? 54.532 168.710 5.416 1.00 32.61 110 PHE B O 1
ATOM 3050 N N . VAL B 1 111 ? 52.870 167.994 6.757 1.00 31.33 111 VAL B N 1
ATOM 3051 C CA . VAL B 1 111 ? 53.001 169.094 7.704 1.00 32.61 111 VAL B CA 1
ATOM 3052 C C . VAL B 1 111 ? 54.382 169.036 8.356 1.00 34.37 111 VAL B C 1
ATOM 3053 O O . VAL B 1 111 ? 55.040 170.062 8.523 1.00 33.73 111 VAL B O 1
ATOM 3057 N N . GLU B 1 112 ? 54.806 167.828 8.722 1.00 36.89 112 GLU B N 1
ATOM 3058 C CA . GLU B 1 112 ? 56.113 167.606 9.332 1.00 39.27 112 GLU B CA 1
ATOM 3059 C C . GLU B 1 112 ? 57.205 168.073 8.374 1.00 38.53 112 GLU B C 1
ATOM 3060 O O . GLU B 1 112 ? 58.059 168.877 8.736 1.00 36.25 112 GLU B O 1
ATOM 3066 N N . ALA B 1 113 ? 57.176 167.539 7.156 1.00 37.85 113 ALA B N 1
ATOM 3067 C CA . ALA B 1 113 ? 58.164 167.885 6.141 1.00 38.78 113 ALA B CA 1
ATOM 3068 C C . ALA B 1 113 ? 58.171 169.388 5.896 1.00 39.45 113 ALA B C 1
ATOM 3069 O O . ALA B 1 113 ? 59.228 170.016 5.815 1.00 41.03 113 ALA B O 1
ATOM 3071 N N . LEU B 1 114 ? 56.979 169.957 5.785 1.00 40.68 114 LEU B N 1
ATOM 3072 C CA . LEU B 1 114 ? 56.820 171.389 5.557 1.00 40.41 114 LEU B CA 1
ATOM 3073 C C . LEU B 1 114 ? 57.639 172.155 6.601 1.00 39.19 114 LEU B C 1
ATOM 3074 O O . LEU B 1 114 ? 58.341 173.118 6.282 1.00 37.78 114 LEU B O 1
ATOM 3079 N N . ASN B 1 115 ? 57.537 171.711 7.849 1.00 38.22 115 ASN B N 1
ATOM 3080 C CA . ASN B 1 115 ? 58.269 172.306 8.960 1.00 39.00 115 ASN B CA 1
ATOM 3081 C C . ASN B 1 115 ? 58.300 173.837 8.920 1.00 40.41 115 ASN B C 1
ATOM 3082 O O . ASN B 1 115 ? 59.343 174.450 8.670 1.00 39.05 115 ASN B O 1
ATOM 3087 N N . SER B 1 116 ? 57.142 174.444 9.179 1.00 40.65 116 SER B N 1
ATOM 3088 C CA . SER B 1 116 ? 57.003 175.892 9.188 1.00 41.27 116 SER B CA 1
ATOM 3089 C C . SER B 1 116 ? 55.671 176.309 9.795 1.00 43.55 116 SER B C 1
ATOM 3090 O O . SER B 1 116 ? 54.660 175.645 9.599 1.00 44.82 116 SER B O 1
ATOM 3093 N N . HIS B 1 117 ? 55.671 177.415 10.528 1.00 46.08 117 HIS B N 1
ATOM 3094 C CA . HIS B 1 117 ? 54.443 177.913 11.135 1.00 49.97 117 HIS B CA 1
ATOM 3095 C C . HIS B 1 117 ? 53.938 179.160 10.417 1.00 49.78 117 HIS B C 1
ATOM 3096 O O . HIS B 1 117 ? 52.897 179.719 10.775 1.00 50.03 117 HIS B O 1
ATOM 3103 N N . LYS B 1 118 ? 54.678 179.592 9.400 1.00 48.55 118 LYS B N 1
ATOM 3104 C CA . LYS B 1 118 ? 54.291 180.762 8.629 1.00 47.08 118 LYS B CA 1
ATOM 3105 C C . LYS B 1 118 ? 53.590 180.352 7.339 1.00 44.70 118 LYS B C 1
ATOM 3106 O O . LYS B 1 118 ? 52.652 181.014 6.899 1.00 45.81 118 LYS B O 1
ATOM 3112 N N . VAL B 1 119 ? 54.044 179.255 6.745 1.00 41.06 119 VAL B N 1
ATOM 3113 C CA . VAL B 1 119 ? 53.462 178.760 5.506 1.00 39.11 119 VAL B CA 1
ATOM 3114 C C . VAL B 1 119 ? 52.339 177.764 5.782 1.00 38.28 119 VAL B C 1
ATOM 3115 O O . VAL B 1 119 ? 52.466 176.897 6.647 1.00 39.80 119 VAL B O 1
ATOM 3119 N N . ARG B 1 120 ? 51.240 177.896 5.046 1.00 35.73 120 ARG B N 1
ATOM 3120 C CA . ARG B 1 120 ? 50.097 177.002 5.202 1.00 32.59 120 ARG B CA 1
ATOM 3121 C C . ARG B 1 120 ? 50.089 175.895 4.160 1.00 32.16 120 ARG B C 1
ATOM 3122 O O . ARG B 1 120 ? 50.412 176.125 2.992 1.00 33.03 120 ARG B O 1
ATOM 3130 N N . LEU B 1 121 ? 49.729 174.691 4.594 1.00 31.03 121 LEU B N 1
ATOM 3131 C CA . LEU B 1 121 ? 49.635 173.537 3.701 1.00 29.49 121 LEU B CA 1
ATOM 3132 C C . LEU B 1 121 ? 48.143 173.468 3.366 1.00 28.69 121 LEU B C 1
ATOM 3133 O O . LEU B 1 121 ? 47.308 173.546 4.269 1.00 26.88 121 LEU B O 1
ATOM 3138 N N . LEU B 1 122 ? 47.812 173.306 2.086 1.00 26.53 122 LEU B N 1
ATOM 3139 C CA . LEU B 1 122 ? 46.416 173.281 1.656 1.00 25.70 122 LEU B CA 1
ATOM 3140 C C . LEU B 1 122 ? 46.007 172.062 0.839 1.00 25.66 122 LEU B C 1
ATOM 3141 O O . LEU B 1 122 ? 46.828 171.435 0.171 1.00 24.22 122 LEU B O 1
ATOM 3146 N N . ASP B 1 123 ? 44.720 171.737 0.891 1.00 24.36 123 ASP B N 1
ATOM 3147 C CA . ASP B 1 123 ? 44.211 170.642 0.088 1.00 25.35 123 ASP B CA 1
ATOM 3148 C C . ASP B 1 123 ? 43.743 171.239 -1.235 1.00 25.49 123 ASP B C 1
ATOM 3149 O O . ASP B 1 123 ? 44.126 172.359 -1.598 1.00 27.00 123 ASP B O 1
ATOM 3154 N N . THR B 1 124 ? 42.878 170.514 -1.926 1.00 25.58 124 THR B N 1
ATOM 3155 C CA . THR B 1 124 ? 42.427 170.906 -3.259 1.00 24.84 124 THR B CA 1
ATOM 3156 C C . THR B 1 124 ? 40.933 170.561 -3.448 1.00 24.58 124 THR B C 1
ATOM 3157 O O . THR B 1 124 ? 40.282 170.150 -2.495 1.00 23.26 124 THR B O 1
ATOM 3161 N N . ARG B 1 125 ? 40.375 170.756 -4.647 1.00 25.20 125 ARG B N 1
ATOM 3162 C CA . ARG B 1 125 ? 38.982 170.358 -4.880 1.00 23.30 125 ARG B CA 1
ATOM 3163 C C . ARG B 1 125 ? 38.951 168.916 -5.412 1.00 23.76 125 ARG B C 1
ATOM 3164 O O . ARG B 1 125 ? 37.912 168.410 -5.850 1.00 22.98 125 ARG B O 1
ATOM 3172 N N . LYS B 1 126 ? 40.106 168.253 -5.366 1.00 23.57 126 LYS B N 1
ATOM 3173 C CA . LYS B 1 126 ? 40.197 166.854 -5.784 1.00 25.57 126 LYS B CA 1
ATOM 3174 C C . LYS B 1 126 ? 39.816 166.018 -4.565 1.00 25.16 126 LYS B C 1
ATOM 3175 O O . LYS B 1 126 ? 40.656 165.673 -3.747 1.00 25.30 126 LYS B O 1
ATOM 3181 N N . THR B 1 127 ? 38.533 165.715 -4.444 1.00 24.42 127 THR B N 1
ATOM 3182 C CA . THR B 1 127 ? 38.023 164.932 -3.327 1.00 23.60 127 THR B CA 1
ATOM 3183 C C . THR B 1 127 ? 37.174 163.816 -3.909 1.00 23.20 127 THR B C 1
ATOM 3184 O O . THR B 1 127 ? 36.763 163.894 -5.062 1.00 24.16 127 THR B O 1
ATOM 3188 N N . ARG B 1 128 ? 36.906 162.780 -3.125 1.00 22.06 128 ARG B N 1
ATOM 3189 C CA . ARG B 1 128 ? 36.103 161.675 -3.624 1.00 22.62 128 ARG B CA 1
ATOM 3190 C C . ARG B 1 128 ? 34.635 162.085 -3.661 1.00 22.06 128 ARG B C 1
ATOM 3191 O O . ARG B 1 128 ? 34.175 162.834 -2.800 1.00 21.27 128 ARG B O 1
ATOM 3199 N N . PRO B 1 129 ? 33.885 161.607 -4.670 1.00 21.15 129 PRO B N 1
ATOM 3200 C CA . PRO B 1 129 ? 32.469 161.976 -4.763 1.00 21.17 129 PRO B CA 1
ATOM 3201 C C . PRO B 1 129 ? 31.719 161.795 -3.454 1.00 21.58 129 PRO B C 1
ATOM 3202 O O . PRO B 1 129 ? 31.863 160.766 -2.790 1.00 21.44 129 PRO B O 1
ATOM 3206 N N . LEU B 1 130 ? 30.933 162.814 -3.109 1.00 20.81 130 LEU B N 1
ATOM 3207 C CA . LEU B 1 130 ? 30.108 162.858 -1.906 1.00 21.71 130 LEU B CA 1
ATOM 3208 C C . LEU B 1 130 ? 30.889 163.070 -0.616 1.00 21.55 130 LEU B C 1
ATOM 3209 O O . LEU B 1 130 ? 30.287 163.215 0.450 1.00 20.29 130 LEU B O 1
ATOM 3214 N N . LEU B 1 131 ? 32.215 163.129 -0.712 1.00 20.14 131 LEU B N 1
ATOM 3215 C CA . LEU B 1 131 ? 33.049 163.304 0.476 1.00 21.16 131 LEU B CA 1
ATOM 3216 C C . LEU B 1 131 ? 33.817 164.622 0.570 1.00 22.25 131 LEU B C 1
ATOM 3217 O O . LEU B 1 131 ? 34.805 164.707 1.296 1.00 23.93 131 LEU B O 1
ATOM 3222 N N . ARG B 1 132 ? 33.371 165.651 -0.148 1.00 22.55 132 ARG B N 1
ATOM 3223 C CA . ARG B 1 132 ? 34.057 166.942 -0.118 1.00 22.05 132 ARG B CA 1
ATOM 3224 C C . ARG B 1 132 ? 34.222 167.469 1.301 1.00 23.48 132 ARG B C 1
ATOM 3225 O O . ARG B 1 132 ? 35.340 167.714 1.765 1.00 24.77 132 ARG B O 1
ATOM 3233 N N . ILE B 1 133 ? 33.100 167.647 1.984 1.00 22.75 133 ILE B N 1
ATOM 3234 C CA . ILE B 1 133 ? 33.123 168.171 3.333 1.00 22.58 133 ILE B CA 1
ATOM 3235 C C . ILE B 1 133 ? 33.834 167.220 4.300 1.00 23.45 133 ILE B C 1
ATOM 3236 O O . ILE B 1 133 ? 34.631 167.657 5.135 1.00 22.22 133 ILE B O 1
ATOM 3241 N N . PHE B 1 134 ? 33.575 165.924 4.156 1.00 22.63 134 PHE B N 1
ATOM 3242 C CA . PHE B 1 134 ? 34.181 164.912 5.015 1.00 23.25 134 PHE B CA 1
ATOM 3243 C C . PHE B 1 134 ? 35.697 164.966 4.918 1.00 23.35 134 PHE B C 1
ATOM 3244 O O . PHE B 1 134 ? 36.386 165.028 5.930 1.00 24.86 134 PHE B O 1
ATOM 3252 N N . GLU B 1 135 ? 36.212 164.950 3.695 1.00 21.93 135 GLU B N 1
ATOM 3253 C CA . GLU B 1 135 ? 37.655 164.956 3.491 1.00 23.15 135 GLU B CA 1
ATOM 3254 C C . GLU B 1 135 ? 38.344 166.281 3.806 1.00 22.26 135 GLU B C 1
ATOM 3255 O O . GLU B 1 135 ? 39.476 166.281 4.274 1.00 25.09 135 GLU B O 1
ATOM 3261 N N . LYS B 1 136 ? 37.679 167.406 3.561 1.00 23.33 136 LYS B N 1
ATOM 3262 C CA . LYS B 1 136 ? 38.273 168.702 3.884 1.00 21.32 136 LYS B CA 1
ATOM 3263 C C . LYS B 1 136 ? 38.453 168.764 5.410 1.00 21.56 136 LYS B C 1
ATOM 3264 O O . LYS B 1 136 ? 39.450 169.292 5.914 1.00 20.18 136 LYS B O 1
ATOM 3270 N N . TYR B 1 137 ? 37.482 168.211 6.132 1.00 19.88 137 TYR B N 1
ATOM 3271 C CA . TYR B 1 137 ? 37.497 168.188 7.596 1.00 22.26 137 TYR B CA 1
ATOM 3272 C C . TYR B 1 137 ? 38.639 167.312 8.102 1.00 23.53 137 TYR B C 1
ATOM 3273 O O . TYR B 1 137 ? 39.266 167.614 9.119 1.00 23.78 137 TYR B O 1
ATOM 3282 N N . SER B 1 138 ? 38.907 166.233 7.372 1.00 24.32 138 SER B N 1
ATOM 3283 C CA . SER B 1 138 ? 39.966 165.306 7.729 1.00 24.97 138 SER B CA 1
ATOM 3284 C C . SER B 1 138 ? 41.356 165.941 7.576 1.00 26.29 138 SER B C 1
ATOM 3285 O O . SER B 1 138 ? 42.260 165.655 8.361 1.00 25.86 138 SER B O 1
ATOM 3288 N N . VAL B 1 139 ? 41.521 166.804 6.575 1.00 25.53 139 VAL B N 1
ATOM 3289 C CA . VAL B 1 139 ? 42.803 167.467 6.342 1.00 24.83 139 VAL B CA 1
ATOM 3290 C C . VAL B 1 139 ? 43.139 168.382 7.516 1.00 26.54 139 VAL B C 1
ATOM 3291 O O . VAL B 1 139 ? 44.291 168.474 7.930 1.00 27.05 139 VAL B O 1
ATOM 3295 N N . LEU B 1 140 ? 42.127 169.053 8.056 1.00 28.23 140 LEU B N 1
ATOM 3296 C CA . LEU B 1 140 ? 42.335 169.933 9.197 1.00 28.32 140 LEU B CA 1
ATOM 3297 C C . LEU B 1 140 ? 42.899 169.162 10.375 1.00 28.94 140 LEU B C 1
ATOM 3298 O O . LEU B 1 140 ? 43.821 169.627 11.042 1.00 29.60 140 LEU B O 1
ATOM 3303 N N . ASN B 1 141 ? 42.324 167.991 10.644 1.00 29.22 141 ASN B N 1
ATOM 3304 C CA 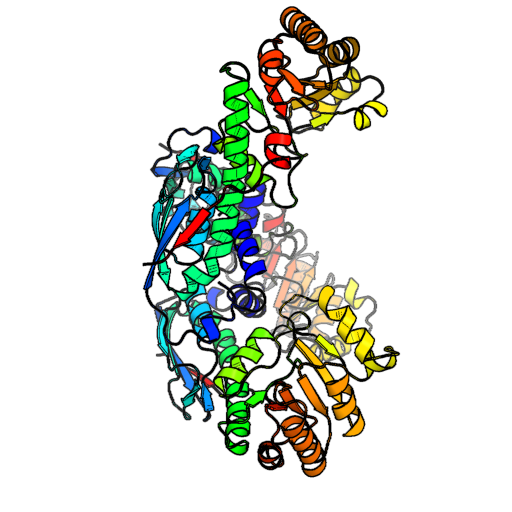. ASN B 1 141 ? 42.768 167.182 11.772 1.00 29.12 141 ASN B CA 1
ATOM 3305 C C . ASN B 1 141 ? 44.181 166.669 11.592 1.00 28.69 141 ASN B C 1
ATOM 3306 O O . ASN B 1 141 ? 44.773 166.124 12.521 1.00 29.16 141 ASN B O 1
ATOM 3311 N N . GLY B 1 142 ? 44.718 166.855 10.391 1.00 27.37 142 GLY B N 1
ATOM 3312 C CA . GLY B 1 142 ? 46.075 166.436 10.126 1.00 26.22 142 GLY B CA 1
ATOM 3313 C C . GLY B 1 142 ? 46.988 167.598 10.451 1.00 25.19 142 GLY B C 1
ATOM 3314 O O . GLY B 1 142 ? 48.204 167.466 10.413 1.00 28.24 142 GLY B O 1
ATOM 3315 N N . GLY B 1 143 ? 46.396 168.746 10.766 1.00 27.08 143 GLY B N 1
ATOM 3316 C CA . GLY B 1 143 ? 47.182 169.922 11.098 1.00 26.50 143 GLY B CA 1
ATOM 3317 C C . GLY B 1 143 ? 47.367 170.912 9.957 1.00 28.17 143 GLY B C 1
ATOM 3318 O O . GLY B 1 143 ? 48.005 171.954 10.124 1.00 28.71 143 GLY B O 1
ATOM 3319 N N . ALA B 1 144 ? 46.834 170.601 8.783 1.00 26.35 144 ALA B N 1
ATOM 3320 C CA . ALA B 1 144 ? 46.975 171.522 7.660 1.00 25.81 144 ALA B CA 1
ATOM 3321 C C . ALA B 1 144 ? 45.777 172.468 7.597 1.00 26.59 144 ALA B C 1
ATOM 3322 O O . ALA B 1 144 ? 45.000 172.583 8.552 1.00 27.73 144 ALA B O 1
ATOM 3324 N N . SER B 1 145 ? 45.635 173.144 6.467 1.00 24.82 145 SER B N 1
ATOM 3325 C CA . SER B 1 145 ? 44.544 174.083 6.265 1.00 24.38 145 SER B CA 1
ATOM 3326 C C . SER B 1 145 ? 43.764 173.692 5.018 1.00 23.82 145 SER B C 1
ATOM 3327 O O . SER B 1 145 ? 44.248 172.922 4.181 1.00 22.46 145 SER B O 1
ATOM 3330 N N . ASN B 1 146 ? 42.554 174.228 4.900 1.00 23.74 146 ASN B N 1
ATOM 3331 C CA . ASN B 1 146 ? 41.708 173.939 3.749 1.00 23.11 146 ASN B CA 1
ATOM 3332 C C . ASN B 1 146 ? 41.773 175.050 2.726 1.00 23.76 146 ASN B C 1
ATOM 3333 O O . ASN B 1 146 ? 41.982 176.223 3.074 1.00 24.02 146 ASN B O 1
ATOM 3338 N N . HIS B 1 147 ? 41.598 174.679 1.462 1.00 20.78 147 HIS B N 1
ATOM 3339 C CA . HIS B 1 147 ? 41.546 175.672 0.413 1.00 21.54 147 HIS B CA 1
ATOM 3340 C C . HIS B 1 147 ? 40.035 175.933 0.325 1.00 20.51 147 HIS B C 1
ATOM 3341 O O . HIS B 1 147 ? 39.296 175.528 1.226 1.00 18.42 147 HIS B O 1
ATOM 3348 N N . ARG B 1 148 ? 39.560 176.589 -0.728 1.00 18.13 148 ARG B N 1
ATOM 3349 C CA . ARG B 1 148 ? 38.124 176.854 -0.817 1.00 19.01 148 ARG B CA 1
ATOM 3350 C C . ARG B 1 148 ? 37.361 175.525 -0.732 1.00 20.30 148 ARG B C 1
ATOM 3351 O O . ARG B 1 148 ? 37.927 174.459 -1.001 1.00 21.11 148 ARG B O 1
ATOM 3359 N N . LEU B 1 149 ? 36.089 175.582 -0.352 1.00 19.07 149 LEU B N 1
ATOM 3360 C CA . LEU B 1 149 ? 35.295 174.365 -0.232 1.00 21.71 149 LEU B CA 1
ATOM 3361 C C . LEU B 1 149 ? 34.537 173.988 -1.491 1.00 21.07 149 LEU B C 1
ATOM 3362 O O . LEU B 1 149 ? 34.086 172.848 -1.616 1.00 20.07 149 LEU B O 1
ATOM 3367 N N . GLY B 1 150 ? 34.409 174.930 -2.425 1.00 19.81 150 GLY B N 1
ATOM 3368 C CA . GLY B 1 150 ? 33.696 174.646 -3.664 1.00 20.25 150 GLY B CA 1
ATOM 3369 C C . GLY B 1 150 ? 33.799 175.735 -4.728 1.00 20.65 150 GLY B C 1
ATOM 3370 O O . GLY B 1 150 ? 34.657 176.617 -4.653 1.00 19.83 150 GLY B O 1
ATOM 3371 N N . LEU B 1 151 ? 32.920 175.673 -5.726 1.00 20.16 151 LEU B N 1
ATOM 3372 C CA . LEU B 1 151 ? 32.904 176.659 -6.804 1.00 22.06 151 LEU B CA 1
ATOM 3373 C C . LEU B 1 151 ? 32.162 177.936 -6.404 1.00 21.51 151 LEU B C 1
ATOM 3374 O O . LEU B 1 151 ? 32.172 178.911 -7.140 1.00 22.47 151 LEU B O 1
ATOM 3379 N N . ASP B 1 152 ? 31.518 177.919 -5.239 1.00 21.39 152 ASP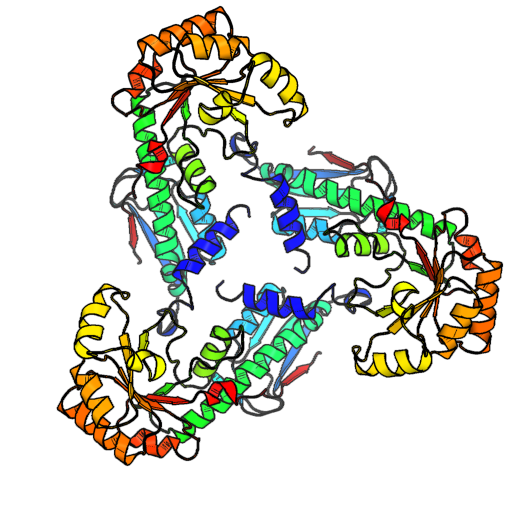 B N 1
ATOM 3380 C CA . ASP B 1 152 ? 30.743 179.062 -4.758 1.00 21.50 152 ASP B CA 1
ATOM 3381 C C . ASP B 1 152 ? 31.490 179.916 -3.734 1.00 23.09 152 ASP B C 1
ATOM 3382 O O . ASP B 1 152 ? 31.135 181.063 -3.485 1.00 22.65 152 ASP B O 1
ATOM 3387 N N . ASP B 1 153 ? 32.533 179.325 -3.168 1.00 24.56 153 ASP B N 1
ATOM 3388 C CA . ASP B 1 153 ? 33.398 179.911 -2.143 1.00 26.15 153 ASP B CA 1
ATOM 3389 C C . ASP B 1 153 ? 34.334 181.033 -2.625 1.00 24.89 153 ASP B C 1
ATOM 3390 O O . ASP B 1 153 ? 34.581 182.015 -1.916 1.00 23.07 153 ASP B O 1
ATOM 3395 N N . ALA B 1 154 ? 34.895 180.849 -3.814 1.00 22.73 154 ALA B N 1
ATOM 3396 C CA . ALA B 1 154 ? 35.813 181.824 -4.391 1.00 23.48 154 ALA B CA 1
ATOM 3397 C C . ALA B 1 154 ? 35.891 181.564 -5.877 1.00 23.39 154 ALA B C 1
ATOM 3398 O O . ALA B 1 154 ? 35.453 180.509 -6.350 1.00 24.68 154 ALA B O 1
ATOM 3400 N N . LEU B 1 155 ? 36.456 182.523 -6.605 1.00 23.90 155 LEU B N 1
ATOM 3401 C CA . LEU B 1 155 ? 36.612 182.420 -8.051 1.00 22.74 155 LEU B CA 1
ATOM 3402 C C . LEU B 1 155 ? 38.063 182.065 -8.376 1.00 23.39 155 LEU B C 1
ATOM 3403 O O . LEU B 1 155 ? 38.985 182.789 -7.987 1.00 20.58 155 LEU B O 1
ATOM 3408 N N . MET B 1 156 ? 38.266 180.960 -9.083 1.00 23.41 156 MET B N 1
ATOM 3409 C CA . MET B 1 156 ? 39.610 180.548 -9.470 1.00 26.68 156 MET B CA 1
ATOM 3410 C C . MET B 1 156 ? 39.675 180.433 -10.984 1.00 25.96 156 MET B C 1
ATOM 3411 O O . MET B 1 156 ? 39.022 179.575 -11.578 1.00 24.30 156 MET B O 1
ATOM 3416 N N . LEU B 1 157 ? 40.464 181.311 -11.596 1.00 25.31 157 LEU B N 1
ATOM 3417 C CA . LEU B 1 157 ? 40.625 181.329 -13.043 1.00 28.20 157 LEU B CA 1
ATOM 3418 C C . LEU B 1 157 ? 41.950 180.699 -13.447 1.00 29.60 157 LEU B C 1
ATOM 3419 O O . LEU B 1 157 ? 43.008 181.097 -12.959 1.00 29.42 157 LEU B O 1
ATOM 3424 N N . LYS B 1 158 ? 41.892 179.716 -14.336 1.00 31.33 158 LYS B N 1
ATOM 3425 C CA . LYS B 1 158 ? 43.100 179.065 -14.821 1.00 34.17 158 LYS B CA 1
ATOM 3426 C C . LYS B 1 158 ? 43.129 179.109 -16.345 1.00 34.05 158 LYS B C 1
ATOM 3427 O O . LYS B 1 158 ? 42.293 179.769 -16.962 1.00 34.60 158 LYS B O 1
ATOM 3433 N N . ASP B 1 159 ? 44.097 178.414 -16.937 1.00 35.54 159 ASP B N 1
ATOM 3434 C CA . ASP B 1 159 ? 44.277 178.358 -18.389 1.00 38.47 159 ASP B CA 1
ATOM 3435 C C . ASP B 1 159 ? 42.951 178.291 -19.137 1.00 36.13 159 ASP B C 1
ATOM 3436 O O . ASP B 1 159 ? 42.672 179.121 -20.004 1.00 35.32 159 ASP B O 1
ATOM 3441 N N . THR B 1 160 ? 42.145 177.290 -18.799 1.00 32.57 160 THR B N 1
ATOM 3442 C CA . THR B 1 160 ? 40.855 177.088 -19.444 1.00 33.78 160 THR B CA 1
ATOM 3443 C C . THR B 1 160 ? 40.003 178.355 -19.509 1.00 33.79 160 THR B C 1
ATOM 3444 O O . THR B 1 160 ? 39.431 178.657 -20.556 1.00 33.73 160 THR B O 1
ATOM 3448 N N . HIS B 1 161 ? 39.934 179.092 -18.400 1.00 33.12 161 HIS B N 1
ATOM 3449 C CA . HIS B 1 161 ? 39.150 180.326 -18.331 1.00 33.70 161 HIS B CA 1
ATOM 3450 C C . HIS B 1 161 ? 39.864 181.493 -19.009 1.00 35.05 161 HIS B C 1
ATOM 3451 O O . HIS B 1 161 ? 39.276 182.207 -19.821 1.00 36.64 161 HIS B O 1
ATOM 3458 N N . LEU B 1 162 ? 41.127 181.697 -18.650 1.00 35.25 162 LEU B N 1
ATOM 3459 C CA . LEU B 1 162 ? 41.907 182.802 -19.192 1.00 36.57 162 LEU B CA 1
ATOM 3460 C C . LEU B 1 162 ? 41.960 182.882 -20.717 1.00 37.50 162 LEU B C 1
ATOM 3461 O O . LEU B 1 162 ? 41.901 183.970 -21.281 1.00 37.89 162 LEU B O 1
ATOM 3466 N N . ARG B 1 163 ? 42.064 181.742 -21.385 1.00 39.82 163 ARG B N 1
ATOM 3467 C CA . ARG B 1 163 ? 42.132 181.735 -22.841 1.00 43.44 163 ARG B CA 1
ATOM 3468 C C . ARG B 1 163 ? 41.012 182.523 -23.499 1.00 43.32 163 ARG B C 1
ATOM 3469 O O . ARG B 1 163 ? 41.129 182.937 -24.652 1.00 43.24 163 ARG B O 1
ATOM 3477 N N . HIS B 1 164 ? 39.934 182.747 -22.760 1.00 42.60 164 HIS B N 1
ATOM 3478 C CA . HIS B 1 164 ? 38.803 183.484 -23.296 1.00 42.59 164 HIS B CA 1
ATOM 3479 C C . HIS B 1 164 ? 38.640 184.870 -22.693 1.00 41.62 164 HIS B C 1
ATOM 3480 O O . HIS B 1 164 ? 37.561 185.451 -22.746 1.00 43.45 164 HIS B O 1
ATOM 3487 N N . VAL B 1 165 ? 39.710 185.404 -22.118 1.00 39.12 165 VAL B N 1
ATOM 3488 C CA . VAL B 1 165 ? 39.648 186.729 -21.529 1.00 36.92 165 VAL B CA 1
ATOM 3489 C C . VAL B 1 165 ? 40.631 187.668 -22.227 1.00 37.97 165 VAL B C 1
ATOM 3490 O O . VAL B 1 165 ? 41.849 187.550 -22.063 1.00 37.64 165 VAL B O 1
ATOM 3494 N N . LYS B 1 166 ? 40.093 188.596 -23.013 1.00 37.74 166 LYS B N 1
ATOM 3495 C CA . LYS B 1 166 ? 40.907 189.561 -23.757 1.00 38.30 166 LYS B CA 1
ATOM 3496 C C . LYS B 1 166 ? 41.793 190.410 -22.858 1.00 36.63 166 LYS B C 1
ATOM 3497 O O . LYS B 1 166 ? 43.009 190.407 -22.986 1.00 36.00 166 LYS B O 1
ATOM 3503 N N . ASP B 1 167 ? 41.154 191.147 -21.956 1.00 36.48 167 ASP B N 1
ATOM 3504 C CA . ASP B 1 167 ? 41.829 192.053 -21.036 1.00 34.60 167 ASP B CA 1
ATOM 3505 C C . ASP B 1 167 ? 41.566 191.594 -19.597 1.00 33.37 167 ASP B C 1
ATOM 3506 O O . ASP B 1 167 ? 40.482 191.824 -19.054 1.00 31.87 167 ASP B O 1
ATOM 3511 N N . LEU B 1 168 ? 42.564 190.964 -18.981 1.00 31.58 168 LEU B N 1
ATOM 3512 C CA . LEU B 1 168 ? 42.419 190.436 -17.627 1.00 30.14 168 LEU B CA 1
ATOM 3513 C C . LEU B 1 168 ? 42.093 191.494 -16.582 1.00 30.23 168 LEU B C 1
ATOM 3514 O O . LEU B 1 168 ? 41.234 191.270 -15.730 1.00 29.08 168 LEU B O 1
ATOM 3519 N N . LYS B 1 169 ? 42.771 192.639 -16.644 1.00 29.94 169 LYS B N 1
ATOM 3520 C CA . LYS B 1 169 ? 42.544 193.715 -15.680 1.00 30.84 169 LYS B CA 1
ATOM 3521 C C . LYS B 1 169 ? 41.114 194.240 -15.767 1.00 31.02 169 LYS B C 1
ATOM 3522 O O . LYS B 1 169 ? 40.438 194.436 -14.751 1.00 32.05 169 LYS B O 1
ATOM 3528 N N . SER B 1 170 ? 40.668 194.486 -16.992 1.00 31.14 170 SER B N 1
ATOM 3529 C CA . SER B 1 170 ? 39.317 194.969 -17.240 1.00 31.85 170 SER B CA 1
ATOM 3530 C C . SER B 1 170 ? 38.320 193.934 -16.710 1.00 29.52 170 SER B C 1
ATOM 3531 O O . SER B 1 170 ? 37.399 194.259 -15.958 1.00 29.27 170 SER B O 1
ATOM 3534 N N . PHE B 1 171 ? 38.517 192.681 -17.095 1.00 28.89 171 PHE B N 1
ATOM 3535 C CA . PHE B 1 171 ? 37.631 191.612 -16.651 1.00 29.92 171 PHE B CA 1
ATOM 3536 C C . PHE B 1 171 ? 37.486 191.564 -15.122 1.00 29.40 171 PHE B C 1
ATOM 3537 O O . PHE B 1 171 ? 36.372 191.572 -14.597 1.00 28.33 171 PHE B O 1
ATOM 3545 N N . LEU B 1 172 ? 38.606 191.534 -14.404 1.00 29.53 172 LEU B N 1
ATOM 3546 C CA . LEU B 1 172 ? 38.548 191.483 -12.948 1.00 30.22 172 LEU B CA 1
ATOM 3547 C C . LEU B 1 172 ? 37.866 192.710 -12.361 1.00 30.62 172 LEU B C 1
ATOM 3548 O O . LEU B 1 172 ? 37.111 192.605 -11.394 1.00 28.87 172 LEU B O 1
ATOM 3553 N N . THR B 1 173 ? 38.131 193.873 -12.945 1.00 30.18 173 THR B N 1
ATOM 3554 C CA . THR B 1 173 ? 37.542 195.110 -12.448 1.00 31.20 173 THR B CA 1
ATOM 3555 C C . THR B 1 173 ? 36.024 195.113 -12.537 1.00 31.55 173 THR B C 1
ATOM 3556 O O . THR B 1 173 ? 35.336 195.545 -11.608 1.00 31.78 173 THR B O 1
ATOM 3560 N N . HIS B 1 174 ? 35.502 194.620 -13.650 1.00 32.20 174 HIS B N 1
ATOM 3561 C CA . HIS B 1 174 ? 34.063 194.608 -13.844 1.00 33.69 174 HIS B CA 1
ATOM 3562 C C . HIS B 1 174 ? 33.415 193.325 -13.360 1.00 33.43 174 HIS B C 1
ATOM 3563 O O . HIS B 1 174 ? 32.203 193.155 -13.465 1.00 34.34 174 HIS B O 1
ATOM 3570 N N . ALA B 1 175 ? 34.219 192.414 -12.830 1.00 32.43 175 ALA B N 1
ATOM 3571 C CA . ALA B 1 175 ? 33.677 191.165 -12.327 1.00 30.48 175 ALA B CA 1
ATOM 3572 C C . ALA B 1 175 ? 33.255 191.320 -10.874 1.00 31.30 175 ALA B C 1
ATOM 3573 O O . ALA B 1 175 ? 32.346 190.625 -10.420 1.00 31.84 175 ALA B O 1
ATOM 3575 N N . ARG B 1 176 ? 33.894 192.239 -10.150 1.00 30.09 176 ARG B N 1
ATOM 3576 C CA . ARG B 1 176 ? 33.583 192.402 -8.730 1.00 30.90 176 ARG B CA 1
ATOM 3577 C C . ARG B 1 176 ? 32.102 192.618 -8.459 1.00 30.50 176 ARG B C 1
ATOM 3578 O O . ARG B 1 176 ? 31.551 192.024 -7.524 1.00 28.89 176 ARG B O 1
ATOM 3586 N N . LYS B 1 177 ? 31.459 193.460 -9.270 1.00 27.94 177 LYS B N 1
ATOM 3587 C CA . LYS B 1 177 ? 30.049 193.754 -9.067 1.00 28.92 177 LYS B CA 1
ATOM 3588 C C . LYS B 1 177 ? 29.138 192.559 -9.287 1.00 28.71 177 LYS B C 1
ATOM 3589 O O . LYS B 1 177 ? 28.029 192.526 -8.759 1.00 31.13 177 LYS B O 1
ATOM 3595 N N . ASN B 1 178 ? 29.589 191.573 -10.051 1.00 27.98 178 ASN B N 1
ATOM 3596 C CA . ASN B 1 178 ? 28.747 190.408 -10.294 1.00 28.23 178 ASN B CA 1
ATOM 3597 C C . ASN B 1 178 ? 29.086 189.216 -9.411 1.00 26.83 178 ASN B C 1
ATOM 3598 O O . ASN B 1 178 ? 28.484 188.154 -9.535 1.00 26.21 178 ASN B O 1
ATOM 3603 N N . LEU B 1 179 ? 30.055 189.403 -8.522 1.00 25.04 179 LEU B N 1
ATOM 3604 C CA . LEU B 1 179 ? 30.469 188.356 -7.597 1.00 23.68 179 LEU B CA 1
ATOM 3605 C C . LEU B 1 179 ? 30.055 188.780 -6.200 1.00 23.26 179 LEU B C 1
ATOM 3606 O O . LEU B 1 179 ? 29.898 189.977 -5.927 1.00 23.23 179 LEU B O 1
ATOM 3611 N N . PRO B 1 180 ? 29.853 187.812 -5.295 1.00 21.00 180 PRO B N 1
ATOM 3612 C CA . PRO B 1 180 ? 29.466 188.226 -3.942 1.00 22.13 180 PRO B CA 1
ATOM 3613 C C . PRO B 1 180 ? 30.530 189.205 -3.435 1.00 22.15 180 PRO B C 1
ATOM 3614 O O . PRO B 1 180 ? 31.722 189.009 -3.660 1.00 24.07 180 PRO B O 1
ATOM 3618 N N . PHE B 1 181 ? 30.091 190.270 -2.783 1.00 23.20 181 PHE B N 1
ATOM 3619 C CA . PHE B 1 181 ? 30.981 191.305 -2.255 1.00 22.93 181 PHE B CA 1
ATOM 3620 C C . PHE B 1 181 ? 32.241 190.790 -1.546 1.00 23.62 181 PHE B C 1
ATOM 3621 O O . PHE B 1 181 ? 33.301 191.408 -1.618 1.00 23.31 181 PHE B O 1
ATOM 3629 N N . THR B 1 182 ? 32.124 189.648 -0.877 1.00 24.38 182 THR B N 1
ATOM 3630 C CA . THR B 1 182 ? 33.228 189.078 -0.109 1.00 23.51 182 THR B CA 1
ATOM 3631 C C . THR B 1 182 ? 34.189 188.129 -0.818 1.00 23.59 182 THR B C 1
ATOM 3632 O O . THR B 1 182 ? 35.185 187.708 -0.231 1.00 24.42 182 THR B O 1
ATOM 3636 N N . ALA B 1 183 ? 33.917 187.788 -2.068 1.00 22.09 183 ALA B N 1
ATOM 3637 C CA . ALA B 1 183 ? 34.770 186.826 -2.756 1.00 22.51 183 ALA B CA 1
ATOM 3638 C C . ALA B 1 183 ? 36.141 187.306 -3.190 1.00 24.13 183 ALA B C 1
ATOM 3639 O O . ALA B 1 183 ? 36.328 188.475 -3.536 1.00 24.35 183 ALA B O 1
ATOM 3641 N N . LYS B 1 184 ? 37.101 186.385 -3.158 1.00 22.87 184 LYS B N 1
ATOM 3642 C CA . LYS B 1 184 ? 38.453 186.682 -3.617 1.00 24.03 184 LYS B CA 1
ATOM 3643 C C . LYS B 1 184 ? 38.588 186.029 -4.984 1.00 23.29 184 LYS B C 1
ATOM 3644 O O . LYS B 1 184 ? 37.868 185.069 -5.303 1.00 20.47 184 LYS B O 1
ATOM 3650 N N . ILE B 1 185 ? 39.497 186.561 -5.793 1.00 23.02 185 ILE B N 1
ATOM 3651 C CA . ILE B 1 185 ? 39.742 186.015 -7.115 1.00 23.15 185 ILE B CA 1
ATOM 3652 C C . ILE B 1 185 ? 41.195 185.559 -7.203 1.00 24.24 185 ILE B C 1
ATOM 3653 O O . ILE B 1 185 ? 42.121 186.345 -6.975 1.00 27.12 185 ILE B O 1
ATOM 3658 N N . GLU B 1 186 ? 41.387 184.283 -7.520 1.00 23.42 186 GLU B N 1
ATOM 3659 C CA . GLU B 1 186 ? 42.716 183.717 -7.654 1.00 23.55 186 GLU B CA 1
ATOM 3660 C C . GLU B 1 186 ? 43.020 183.402 -9.114 1.00 24.06 186 GLU B C 1
ATOM 3661 O O . GLU B 1 186 ? 42.159 182.916 -9.850 1.00 23.85 186 GLU B O 1
ATOM 3667 N N . ILE B 1 187 ? 44.247 183.674 -9.535 1.00 23.16 187 ILE B N 1
ATOM 3668 C CA . ILE B 1 187 ? 44.632 183.398 -10.910 1.00 25.64 187 ILE B CA 1
ATOM 3669 C C . ILE B 1 187 ? 45.772 182.382 -10.944 1.00 26.92 187 ILE B C 1
ATOM 3670 O O . ILE B 1 187 ? 46.771 182.537 -10.241 1.00 28.29 187 ILE B O 1
ATOM 3675 N N . GLU B 1 188 ? 45.620 181.331 -11.740 1.00 27.64 188 GLU B N 1
ATOM 3676 C CA . GLU B 1 188 ? 46.679 180.337 -11.853 1.00 30.92 188 GLU B CA 1
ATOM 3677 C C . GLU B 1 188 ? 47.654 180.824 -12.922 1.00 31.87 188 GLU B C 1
ATOM 3678 O O . GLU B 1 188 ? 47.253 181.123 -14.051 1.00 30.35 188 GLU B O 1
ATOM 3684 N N . CYS B 1 189 ? 48.930 180.916 -12.550 1.00 32.21 189 CYS B N 1
ATOM 3685 C CA . CYS B 1 189 ? 49.972 181.390 -13.454 1.00 33.17 189 CYS B CA 1
ATOM 3686 C C . CYS B 1 189 ? 51.084 180.360 -13.647 1.00 34.51 189 CYS B C 1
ATOM 3687 O O . CYS B 1 189 ? 51.441 179.628 -12.718 1.00 33.82 189 CYS B O 1
ATOM 3690 N N . GLU B 1 190 ? 51.631 180.316 -14.858 1.00 35.29 190 GLU B N 1
ATOM 3691 C CA . GLU B 1 190 ? 52.683 179.360 -15.190 1.00 36.40 190 GLU B CA 1
ATOM 3692 C C . GLU B 1 190 ? 54.035 180.013 -15.477 1.00 35.34 190 GLU B C 1
ATOM 3693 O O . GLU B 1 190 ? 54.974 179.338 -15.889 1.00 34.47 190 GLU B O 1
ATOM 3699 N N . SER B 1 191 ? 54.124 181.324 -15.262 1.00 33.82 191 SER B N 1
ATOM 3700 C CA . SER B 1 191 ? 55.370 182.053 -15.475 1.00 33.96 191 SER B CA 1
ATOM 3701 C C . SER B 1 191 ? 55.400 183.283 -14.597 1.00 32.76 191 SER B C 1
ATOM 3702 O O . SER B 1 191 ? 54.380 183.698 -14.055 1.00 33.22 191 SER B O 1
ATOM 3705 N N . PHE B 1 192 ? 56.582 183.864 -14.467 1.00 33.43 192 PHE B N 1
ATOM 3706 C CA . PHE B 1 192 ? 56.773 185.066 -13.673 1.00 33.27 192 PHE B CA 1
ATOM 3707 C C . PHE B 1 192 ? 55.970 186.209 -14.298 1.00 32.97 192 PHE B C 1
ATOM 3708 O O . PHE B 1 192 ? 55.330 186.991 -13.590 1.00 31.26 192 PHE B O 1
ATOM 3716 N N . GLU B 1 193 ? 56.023 186.308 -15.625 1.00 32.23 193 GLU B N 1
ATOM 3717 C CA . GLU B 1 193 ? 55.297 187.347 -16.343 1.00 33.86 193 GLU B CA 1
ATOM 3718 C C . GLU B 1 193 ? 53.814 187.234 -16.002 1.00 33.71 193 GLU B C 1
ATOM 3719 O O . GLU B 1 193 ? 53.179 188.207 -15.597 1.00 33.39 193 GLU B O 1
ATOM 3725 N N . GLU B 1 194 ? 53.267 186.035 -16.175 1.00 32.74 194 GLU B N 1
ATOM 3726 C CA . GLU B 1 194 ? 51.864 185.790 -15.878 1.00 32.05 194 GLU B CA 1
ATOM 3727 C C . GLU B 1 194 ? 51.505 186.225 -14.460 1.00 31.55 194 GLU B C 1
ATOM 3728 O O . GLU B 1 194 ? 50.508 186.927 -14.258 1.00 30.62 194 GLU B O 1
ATOM 3734 N N . ALA B 1 195 ? 52.324 185.829 -13.487 1.00 30.79 195 ALA B N 1
ATOM 3735 C CA . ALA B 1 195 ? 52.083 186.188 -12.088 1.00 29.90 195 ALA B CA 1
ATOM 3736 C C . ALA B 1 195 ? 52.072 187.701 -11.933 1.00 30.24 195 ALA B C 1
ATOM 3737 O O . ALA B 1 195 ? 51.145 188.274 -11.351 1.00 29.42 195 ALA B O 1
ATOM 3739 N N . LYS B 1 196 ? 53.109 188.346 -12.460 1.00 31.87 196 LYS B N 1
ATOM 3740 C CA . LYS B 1 196 ? 53.221 189.799 -12.389 1.00 32.62 196 LYS B CA 1
ATOM 3741 C C . LYS B 1 196 ? 51.997 190.448 -13.025 1.00 29.97 196 LYS B C 1
ATOM 3742 O O . LYS B 1 196 ? 51.399 191.358 -12.460 1.00 30.37 196 LYS B O 1
ATOM 3748 N N . ASN B 1 197 ? 51.624 189.968 -14.202 1.00 29.79 197 ASN B N 1
ATOM 3749 C CA . ASN B 1 197 ? 50.462 190.495 -14.911 1.00 32.12 197 ASN B CA 1
ATOM 3750 C C . ASN B 1 197 ? 49.151 190.297 -14.137 1.00 31.35 197 ASN B C 1
ATOM 3751 O O . ASN B 1 197 ? 48.265 191.162 -14.162 1.00 30.90 197 ASN B O 1
ATOM 3756 N N . ALA B 1 198 ? 49.022 189.161 -13.454 1.00 29.21 198 ALA B N 1
ATOM 3757 C CA . ALA B 1 198 ? 47.817 188.881 -12.685 1.00 28.96 198 ALA B CA 1
ATOM 3758 C C . ALA B 1 198 ? 47.723 189.856 -11.518 1.00 30.41 198 ALA B C 1
ATOM 3759 O O . ALA B 1 198 ? 46.637 190.318 -11.169 1.00 32.68 198 ALA B O 1
ATOM 3761 N N . MET B 1 199 ? 48.864 190.173 -10.914 1.00 30.45 199 MET B N 1
ATOM 3762 C CA . MET B 1 199 ? 48.882 191.101 -9.788 1.00 29.82 199 MET B CA 1
ATOM 3763 C C . MET B 1 199 ? 48.448 192.487 -10.233 1.00 29.11 199 MET B C 1
ATOM 3764 O O . MET B 1 199 ? 47.672 193.158 -9.551 1.00 29.98 199 MET B O 1
ATOM 3769 N N . ASN B 1 200 ? 48.947 192.918 -11.382 1.00 29.21 200 ASN B N 1
ATOM 3770 C CA . ASN B 1 200 ? 48.583 194.228 -11.903 1.00 29.79 200 ASN B CA 1
ATOM 3771 C C . ASN B 1 200 ? 47.106 194.238 -12.293 1.00 29.84 200 ASN B C 1
ATOM 3772 O O . ASN B 1 200 ? 46.426 195.249 -12.142 1.00 28.98 200 ASN B O 1
ATOM 3777 N N . ALA B 1 201 ? 46.609 193.104 -12.785 1.00 29.75 201 ALA B N 1
ATOM 3778 C CA . ALA B 1 201 ? 45.211 193.019 -13.192 1.00 29.94 201 ALA B CA 1
ATOM 3779 C C . ALA B 1 201 ? 44.262 193.040 -11.988 1.00 29.82 201 ALA B C 1
ATOM 3780 O O . ALA B 1 201 ? 43.052 193.201 -12.143 1.00 29.47 201 ALA B O 1
ATOM 3782 N N . GLY B 1 202 ? 44.808 192.870 -10.790 1.00 30.39 202 GLY B N 1
ATOM 3783 C CA . GLY B 1 202 ? 43.975 192.929 -9.600 1.00 29.79 202 GLY B CA 1
ATOM 3784 C C . GLY B 1 202 ? 43.626 191.640 -8.878 1.00 28.93 202 GLY B C 1
ATOM 3785 O O . GLY B 1 202 ? 42.674 191.616 -8.105 1.00 29.35 202 GLY B O 1
ATOM 3786 N N . ALA B 1 203 ? 44.383 190.576 -9.116 1.00 27.93 203 ALA B N 1
ATOM 3787 C CA . ALA B 1 203 ? 44.125 189.303 -8.453 1.00 28.34 203 ALA B CA 1
ATOM 3788 C C . ALA B 1 203 ? 44.346 189.405 -6.944 1.00 27.82 203 ALA B C 1
ATOM 3789 O O . ALA B 1 203 ? 45.258 190.093 -6.486 1.00 27.71 203 ALA B O 1
ATOM 3791 N N . ASP B 1 204 ? 43.505 188.727 -6.169 1.00 28.70 204 ASP B N 1
ATOM 3792 C CA . ASP B 1 204 ? 43.641 188.726 -4.708 1.00 26.98 204 ASP B CA 1
ATOM 3793 C C . ASP B 1 204 ? 44.661 187.673 -4.328 1.00 26.52 204 ASP B C 1
ATOM 3794 O O . ASP B 1 204 ? 45.346 187.775 -3.300 1.00 26.38 204 ASP B O 1
ATOM 3799 N N . ILE B 1 205 ? 44.744 186.649 -5.171 1.00 24.05 205 ILE B N 1
ATOM 3800 C CA . ILE B 1 205 ? 45.631 185.529 -4.937 1.00 22.52 205 ILE B CA 1
ATOM 3801 C C . ILE B 1 205 ? 46.219 185.055 -6.251 1.00 24.91 205 ILE B C 1
ATOM 3802 O O . ILE B 1 205 ? 45.533 185.045 -7.280 1.00 26.16 205 ILE B O 1
ATOM 3807 N N . VAL B 1 206 ? 47.485 184.658 -6.217 1.00 23.85 206 VAL B N 1
ATOM 3808 C CA . VAL B 1 206 ? 48.142 184.152 -7.413 1.00 26.36 206 VAL B CA 1
ATOM 3809 C C . VAL B 1 206 ? 48.692 182.762 -7.145 1.00 26.73 206 VAL B C 1
ATOM 3810 O O . VAL B 1 206 ? 49.369 182.528 -6.141 1.00 26.65 206 VAL B O 1
ATOM 3814 N N . MET B 1 207 ? 48.394 181.830 -8.035 1.00 27.33 207 MET B N 1
ATOM 3815 C CA . MET B 1 207 ? 48.915 180.489 -7.859 1.00 29.58 207 MET B CA 1
ATOM 3816 C C . MET B 1 207 ? 50.131 180.297 -8.746 1.00 30.08 207 MET B C 1
ATOM 3817 O O . MET B 1 207 ? 50.058 180.484 -9.963 1.00 30.95 207 MET B O 1
ATOM 3822 N N . CYS B 1 208 ? 51.250 179.934 -8.128 1.00 31.19 208 CYS B N 1
ATOM 3823 C CA . CYS B 1 208 ? 52.487 179.679 -8.855 1.00 32.54 208 CYS B CA 1
ATOM 3824 C C . CYS B 1 208 ? 52.455 178.199 -9.200 1.00 32.18 208 CYS B C 1
ATOM 3825 O O . CYS B 1 208 ? 52.919 177.353 -8.444 1.00 32.87 208 CYS B O 1
ATOM 3828 N N . ASP B 1 209 ? 51.894 177.903 -10.361 1.00 33.71 209 ASP B N 1
ATOM 3829 C CA . ASP B 1 209 ? 51.716 176.536 -10.819 1.00 35.94 209 ASP B CA 1
ATOM 3830 C C . ASP B 1 209 ? 52.906 175.928 -11.561 1.00 37.04 209 ASP B C 1
ATOM 3831 O O . ASP B 1 209 ? 53.424 176.509 -12.516 1.00 36.34 209 ASP B O 1
ATOM 3836 N N . ASN B 1 210 ? 53.323 174.747 -11.112 1.00 37.46 210 ASN B N 1
ATOM 3837 C CA . ASN B 1 210 ? 54.437 174.027 -11.718 1.00 40.60 210 ASN B CA 1
ATOM 3838 C C . ASN B 1 210 ? 55.646 174.894 -12.006 1.00 40.66 210 ASN B C 1
ATOM 3839 O O . ASN B 1 210 ? 56.138 174.934 -13.133 1.00 40.89 210 ASN B O 1
ATOM 3844 N N . LEU B 1 211 ? 56.123 175.589 -10.983 1.00 40.99 211 LEU B N 1
ATOM 3845 C CA . LEU B 1 211 ? 57.289 176.442 -11.129 1.00 41.17 211 LEU B CA 1
ATOM 3846 C C . LEU B 1 211 ? 58.371 175.960 -10.173 1.00 42.15 211 LEU B C 1
ATOM 3847 O O . LEU B 1 211 ? 58.078 175.382 -9.119 1.00 41.21 211 LEU B O 1
ATOM 3852 N N . SER B 1 212 ? 59.622 176.188 -10.552 1.00 42.78 212 SER B N 1
ATOM 3853 C CA . SER B 1 212 ? 60.752 175.786 -9.727 1.00 43.01 212 SER B CA 1
ATOM 3854 C C . SER B 1 212 ? 60.762 176.639 -8.466 1.00 42.37 212 SER B C 1
ATOM 3855 O O . SER B 1 212 ? 60.059 177.652 -8.389 1.00 41.82 212 SER B O 1
ATOM 3858 N N . VAL B 1 213 ? 61.549 176.229 -7.478 1.00 39.94 213 VAL B N 1
ATOM 3859 C CA . VAL B 1 213 ? 61.641 176.989 -6.239 1.00 40.47 213 VAL B CA 1
ATOM 3860 C C . VAL B 1 213 ? 62.195 178.381 -6.530 1.00 39.98 213 VAL B C 1
ATOM 3861 O O . VAL B 1 213 ? 61.702 179.375 -5.998 1.00 38.90 213 VAL B O 1
ATOM 3865 N N . LEU B 1 214 ? 63.214 178.450 -7.382 1.00 41.48 214 LEU B N 1
ATOM 3866 C CA . LEU B 1 214 ? 63.819 179.731 -7.736 1.00 41.86 214 LEU B CA 1
ATOM 3867 C C . LEU B 1 214 ? 62.760 180.600 -8.399 1.00 41.34 214 LEU B C 1
ATOM 3868 O O . LEU B 1 214 ? 62.548 181.745 -8.000 1.00 42.63 214 LEU B O 1
ATOM 3873 N N . GLU B 1 215 ? 62.105 180.052 -9.418 1.00 40.26 215 GLU B N 1
ATOM 3874 C CA . GLU B 1 215 ? 61.048 180.763 -10.129 1.00 40.48 215 GLU B CA 1
ATOM 3875 C C . GLU B 1 215 ? 60.037 181.313 -9.118 1.00 38.92 215 GLU B C 1
ATOM 3876 O O . GLU B 1 215 ? 59.694 182.498 -9.143 1.00 36.63 215 GLU B O 1
ATOM 3882 N N . THR B 1 216 ? 59.572 180.448 -8.220 1.00 37.08 216 THR B N 1
ATOM 3883 C CA . THR B 1 216 ? 58.600 180.853 -7.213 1.00 36.07 216 THR B CA 1
ATOM 3884 C C . THR B 1 216 ? 59.152 181.957 -6.315 1.00 35.43 216 THR B C 1
ATOM 3885 O O . THR B 1 216 ? 58.428 182.884 -5.957 1.00 34.89 216 THR B O 1
ATOM 3889 N N . LYS B 1 217 ? 60.431 181.861 -5.954 1.00 36.21 217 LYS B N 1
ATOM 3890 C CA . LYS B 1 217 ? 61.060 182.868 -5.104 1.00 37.67 217 LYS B CA 1
ATOM 3891 C C . LYS B 1 217 ? 61.024 184.247 -5.751 1.00 36.95 217 LYS B C 1
ATOM 3892 O O . LYS B 1 217 ? 60.752 185.242 -5.084 1.00 38.04 217 LYS B O 1
ATOM 3898 N N . GLU B 1 218 ? 61.308 184.302 -7.048 1.00 37.26 218 GLU B N 1
ATOM 3899 C CA . GLU B 1 218 ? 61.310 185.566 -7.782 1.00 39.36 218 GLU B CA 1
ATOM 3900 C C . GLU B 1 218 ? 59.948 186.246 -7.696 1.00 37.86 218 GLU B C 1
ATOM 3901 O O . GLU B 1 218 ? 59.852 187.456 -7.464 1.00 36.24 218 GLU B O 1
ATOM 3907 N N . ILE B 1 219 ? 58.900 185.451 -7.892 1.00 35.32 219 ILE B N 1
ATOM 3908 C CA . ILE B 1 219 ? 57.531 185.939 -7.835 1.00 32.82 219 ILE B CA 1
ATOM 3909 C C . ILE B 1 219 ? 57.207 186.443 -6.430 1.00 31.54 219 ILE B C 1
ATOM 3910 O O . ILE B 1 219 ? 56.630 187.516 -6.267 1.00 31.91 219 ILE B O 1
ATOM 3915 N N . ALA B 1 220 ? 57.600 185.677 -5.418 1.00 32.01 220 ALA B N 1
ATOM 3916 C CA . ALA B 1 220 ? 57.347 186.060 -4.033 1.00 33.32 220 ALA B CA 1
ATOM 3917 C C . ALA B 1 220 ? 58.043 187.374 -3.711 1.00 34.26 220 ALA B C 1
ATOM 3918 O O . ALA B 1 220 ? 57.472 188.244 -3.046 1.00 34.73 220 ALA B O 1
ATOM 3920 N N . ALA B 1 221 ? 59.279 187.517 -4.185 1.00 33.61 221 ALA B N 1
ATOM 3921 C CA . ALA B 1 221 ? 60.042 188.736 -3.948 1.00 33.65 221 ALA B CA 1
ATOM 3922 C C . ALA B 1 221 ? 59.353 189.916 -4.624 1.00 32.71 221 ALA B C 1
ATOM 3923 O O . ALA B 1 221 ? 59.295 191.008 -4.066 1.00 34.93 221 ALA B O 1
ATOM 3925 N N . TYR B 1 222 ? 58.831 189.695 -5.824 1.00 32.33 222 TYR B N 1
ATOM 3926 C CA . TYR B 1 222 ? 58.131 190.752 -6.549 1.00 32.77 222 TYR B CA 1
ATOM 3927 C C . TYR B 1 222 ? 56.882 191.136 -5.757 1.00 32.61 222 TYR B C 1
ATOM 3928 O O . TYR B 1 222 ? 56.586 192.318 -5.577 1.00 31.22 222 TYR B O 1
ATOM 3937 N N . ARG B 1 223 ? 56.159 190.126 -5.278 1.00 32.57 223 ARG B N 1
ATOM 3938 C CA . ARG B 1 223 ? 54.945 190.356 -4.501 1.00 31.30 223 ARG B CA 1
ATOM 3939 C C . ARG B 1 223 ? 55.268 191.212 -3.283 1.00 32.22 223 ARG B C 1
ATOM 3940 O O . ARG B 1 223 ? 54.602 192.214 -3.025 1.00 32.69 223 ARG B O 1
ATOM 3948 N N . ASP B 1 224 ? 56.291 190.812 -2.534 1.00 33.23 224 ASP B N 1
ATOM 3949 C CA . ASP B 1 224 ? 56.699 191.546 -1.337 1.00 35.34 224 ASP B CA 1
ATOM 3950 C C . ASP B 1 224 ? 56.963 193.029 -1.621 1.00 35.90 224 ASP B C 1
ATOM 3951 O O . ASP B 1 224 ? 56.575 193.898 -0.837 1.00 35.97 224 ASP B O 1
ATOM 3956 N N . ALA B 1 225 ? 57.616 193.315 -2.742 1.00 35.04 225 ALA B N 1
ATOM 3957 C CA . ALA B 1 225 ? 57.941 194.693 -3.089 1.00 37.09 225 ALA B CA 1
ATOM 3958 C C . ALA B 1 225 ? 56.803 195.513 -3.689 1.00 37.93 225 ALA B C 1
ATOM 3959 O O . ALA B 1 225 ? 56.665 196.688 -3.362 1.00 38.26 225 ALA B O 1
ATOM 3961 N N . HIS B 1 226 ? 55.983 194.909 -4.548 1.00 38.26 226 HIS B N 1
ATOM 3962 C CA . HIS B 1 226 ? 54.907 195.660 -5.194 1.00 39.45 226 HIS B CA 1
ATOM 3963 C C . HIS B 1 226 ? 53.445 195.342 -4.854 1.00 39.15 226 HIS B C 1
ATOM 3964 O O . HIS B 1 226 ? 52.577 196.193 -5.032 1.00 38.89 226 HIS B O 1
ATOM 3971 N N . TYR B 1 227 ? 53.157 194.132 -4.387 1.00 38.45 227 TYR B N 1
ATOM 3972 C CA . TYR B 1 227 ? 51.779 193.780 -4.033 1.00 38.31 227 TYR B CA 1
ATOM 3973 C C . TYR B 1 227 ? 51.774 192.987 -2.739 1.00 37.79 227 TYR B C 1
ATOM 3974 O O . TYR B 1 227 ? 51.385 191.822 -2.706 1.00 37.29 227 TYR B O 1
ATOM 3983 N N . PRO B 1 228 ? 52.195 193.630 -1.648 1.00 38.34 228 PRO B N 1
ATOM 3984 C CA . PRO B 1 228 ? 52.274 193.032 -0.314 1.00 38.23 228 PRO B CA 1
ATOM 3985 C C . PRO B 1 228 ? 51.052 192.287 0.198 1.00 37.95 228 PRO B C 1
ATOM 3986 O O . PRO B 1 228 ? 51.190 191.318 0.944 1.00 38.16 228 PRO B O 1
ATOM 3990 N N . PHE B 1 229 ? 49.861 192.717 -0.206 1.00 37.31 229 PHE B N 1
ATOM 3991 C CA . PHE B 1 229 ? 48.636 192.078 0.267 1.00 35.33 229 PHE B CA 1
ATOM 3992 C C . PHE B 1 229 ? 48.054 191.011 -0.644 1.00 33.82 229 PHE B C 1
ATOM 3993 O O . PHE B 1 229 ? 46.971 190.482 -0.390 1.00 30.72 229 PHE B O 1
ATOM 4001 N N . VAL B 1 230 ? 48.769 190.707 -1.718 1.00 31.67 230 VAL B N 1
ATOM 4002 C CA . VAL B 1 230 ? 48.330 189.657 -2.624 1.00 31.03 230 VAL B CA 1
ATOM 4003 C C . VAL B 1 230 ? 48.859 188.370 -1.989 1.00 31.46 230 VAL B C 1
ATOM 4004 O O . VAL B 1 230 ? 50.012 188.312 -1.564 1.00 32.25 230 VAL B O 1
ATOM 4008 N N . LEU B 1 231 ? 48.026 187.341 -1.936 1.00 30.29 231 LEU B N 1
ATOM 4009 C CA . LEU B 1 231 ? 48.411 186.065 -1.342 1.00 29.78 231 LEU B CA 1
ATOM 4010 C C . LEU B 1 231 ? 49.039 185.170 -2.394 1.00 28.86 231 LEU B C 1
ATOM 4011 O O . LEU B 1 231 ? 48.581 185.145 -3.533 1.00 27.44 231 LEU B O 1
ATOM 4016 N N . LEU B 1 232 ? 50.076 184.428 -2.011 1.00 26.94 232 LEU B N 1
ATOM 4017 C CA . LEU B 1 232 ? 50.748 183.541 -2.950 1.00 27.27 232 LEU B CA 1
ATOM 4018 C C . LEU B 1 232 ? 50.628 182.076 -2.567 1.00 26.69 232 LEU B C 1
ATOM 4019 O O . LEU B 1 232 ? 50.810 181.699 -1.410 1.00 26.41 232 LEU B O 1
ATOM 4024 N N . GLU B 1 233 ? 50.315 181.257 -3.560 1.00 26.23 233 GLU B N 1
ATOM 4025 C CA . GLU B 1 233 ? 50.158 179.826 -3.354 1.00 28.35 233 GLU B CA 1
ATOM 4026 C C . GLU B 1 233 ? 51.021 179.080 -4.353 1.00 28.78 233 GLU B C 1
ATOM 4027 O O . GLU B 1 233 ? 51.072 179.435 -5.529 1.00 30.08 233 GLU B O 1
ATOM 4033 N N . ALA B 1 234 ? 51.701 178.048 -3.879 1.00 29.14 234 ALA B N 1
ATOM 4034 C CA . ALA B 1 234 ? 52.529 177.231 -4.747 1.00 30.21 234 ALA B CA 1
ATOM 4035 C C . ALA B 1 234 ? 51.855 175.868 -4.871 1.00 31.65 234 ALA B C 1
ATOM 4036 O O . ALA B 1 234 ? 51.282 175.361 -3.902 1.00 31.77 234 ALA B O 1
ATOM 4038 N N . SER B 1 235 ? 51.903 175.279 -6.058 1.00 32.96 235 SER B N 1
ATOM 4039 C CA . SER B 1 235 ? 51.306 173.964 -6.246 1.00 37.41 235 SER B CA 1
ATOM 4040 C C . SER B 1 235 ? 51.763 173.322 -7.538 1.00 38.10 235 SER B C 1
ATOM 4041 O O . SER B 1 235 ? 52.445 173.948 -8.349 1.00 37.55 235 SER B O 1
ATOM 4044 N N . GLY B 1 236 ? 51.382 172.062 -7.720 1.00 41.46 236 GLY B N 1
ATOM 4045 C CA . GLY B 1 236 ? 51.769 171.341 -8.915 1.00 45.20 236 GLY B CA 1
ATOM 4046 C C . GLY B 1 236 ? 52.723 170.198 -8.615 1.00 48.13 236 GLY B C 1
ATOM 4047 O O . GLY B 1 236 ? 53.942 170.339 -8.738 1.00 47.64 236 GLY B O 1
ATOM 4048 N N . ASN B 1 237 ? 52.157 169.066 -8.207 1.00 50.78 237 ASN B N 1
ATOM 4049 C CA . ASN B 1 237 ? 52.928 167.867 -7.896 1.00 52.81 237 ASN B CA 1
ATOM 4050 C C . ASN B 1 237 ? 53.999 168.064 -6.824 1.00 51.88 237 ASN B C 1
ATOM 4051 O O . ASN B 1 237 ? 55.095 167.522 -6.939 1.00 52.57 237 ASN B O 1
ATOM 4056 N N . ILE B 1 238 ? 53.692 168.837 -5.788 1.00 50.46 238 ILE B N 1
ATOM 4057 C CA . ILE B 1 238 ? 54.655 169.047 -4.711 1.00 48.21 238 ILE B CA 1
ATOM 4058 C C . ILE B 1 238 ? 54.686 167.760 -3.890 1.00 47.63 238 ILE B C 1
ATOM 4059 O O . ILE B 1 238 ? 53.640 167.233 -3.517 1.00 48.71 238 ILE B O 1
ATOM 4064 N N . SER B 1 239 ? 55.882 167.252 -3.610 1.00 46.88 239 SER B N 1
ATOM 4065 C CA . SER B 1 239 ? 56.022 166.007 -2.856 1.00 45.34 239 SER B CA 1
ATOM 4066 C C . SER B 1 239 ? 56.570 166.223 -1.456 1.00 44.41 239 SER B C 1
ATOM 4067 O O . SER B 1 239 ? 56.886 167.343 -1.070 1.00 43.82 239 SER B O 1
ATOM 4070 N N . LEU B 1 240 ? 56.680 165.135 -0.701 1.00 44.38 240 LEU B N 1
ATOM 4071 C CA . LEU B 1 240 ? 57.225 165.200 0.645 1.00 46.01 240 LEU B CA 1
ATOM 4072 C C . LEU B 1 240 ? 58.683 165.613 0.536 1.00 46.40 240 LEU B C 1
ATOM 4073 O O . LEU B 1 240 ? 59.241 166.213 1.451 1.00 46.99 240 LEU B O 1
ATOM 4078 N N . GLU B 1 241 ? 59.295 165.284 -0.595 1.00 46.68 241 GLU B N 1
ATOM 4079 C CA . GLU B 1 241 ? 60.696 165.599 -0.824 1.00 47.87 241 GLU B CA 1
ATOM 4080 C C . GLU B 1 241 ? 60.965 167.064 -1.134 1.00 47.23 241 GLU B C 1
ATOM 4081 O O . GLU B 1 241 ? 61.898 167.647 -0.587 1.00 48.52 241 GLU B O 1
ATOM 4087 N N . SER B 1 242 ? 60.146 167.662 -1.998 1.00 46.08 242 SER B N 1
ATOM 4088 C CA . SER B 1 242 ? 60.330 169.064 -2.383 1.00 44.45 242 SER B CA 1
ATOM 4089 C C . SER B 1 242 ? 59.568 170.079 -1.533 1.00 43.70 242 SER B C 1
ATOM 4090 O O . SER B 1 242 ? 59.886 171.269 -1.548 1.00 43.43 242 SER B O 1
ATOM 4093 N N . ILE B 1 243 ? 58.579 169.607 -0.782 1.00 42.86 243 ILE B N 1
ATOM 4094 C CA . ILE B 1 243 ? 57.746 170.478 0.048 1.00 41.98 243 ILE B CA 1
ATOM 4095 C C . ILE B 1 243 ? 58.517 171.474 0.932 1.00 41.80 243 ILE B C 1
ATOM 4096 O O . ILE B 1 243 ? 58.187 172.666 0.975 1.00 40.47 243 ILE B O 1
ATOM 4101 N N . ASN B 1 244 ? 59.547 171.004 1.626 1.00 41.23 244 ASN B N 1
ATOM 4102 C CA . ASN B 1 244 ? 60.315 171.886 2.504 1.00 40.36 244 ASN B CA 1
ATOM 4103 C C . ASN B 1 244 ? 60.994 173.023 1.745 1.00 38.65 244 ASN B C 1
ATOM 4104 O O . ASN B 1 244 ? 60.980 174.170 2.186 1.00 37.76 244 ASN B O 1
ATOM 4109 N N . ALA B 1 245 ? 61.580 172.700 0.599 1.00 37.98 245 ALA B N 1
ATOM 4110 C CA . ALA B 1 245 ? 62.251 173.691 -0.230 1.00 36.84 245 ALA B CA 1
ATOM 4111 C C . ALA B 1 245 ? 61.269 174.783 -0.660 1.00 38.88 245 ALA B C 1
ATOM 4112 O O . ALA B 1 245 ? 61.624 175.965 -0.716 1.00 39.29 245 ALA B O 1
ATOM 4114 N N . TYR B 1 246 ? 60.033 174.393 -0.968 1.00 38.48 246 TYR B N 1
ATOM 4115 C CA . TYR B 1 246 ? 59.027 175.370 -1.384 1.00 37.59 246 TYR B CA 1
ATOM 4116 C C . TYR B 1 246 ? 58.591 176.266 -0.236 1.00 36.94 246 TYR B C 1
ATOM 4117 O O . TYR B 1 246 ? 58.267 177.434 -0.438 1.00 37.11 246 TYR B O 1
ATOM 4126 N N . ALA B 1 247 ? 58.587 175.714 0.969 1.00 37.62 247 ALA B N 1
ATOM 4127 C CA . ALA B 1 247 ? 58.190 176.473 2.144 1.00 37.90 247 ALA B CA 1
ATOM 4128 C C . ALA B 1 247 ? 59.143 177.640 2.382 1.00 39.16 247 ALA B C 1
ATOM 4129 O O . ALA B 1 247 ? 58.858 178.535 3.178 1.00 39.14 247 ALA B O 1
ATOM 4131 N N . LYS B 1 248 ? 60.273 177.629 1.684 1.00 40.28 248 LYS B N 1
ATOM 4132 C CA . LYS B 1 248 ? 61.274 178.674 1.847 1.00 41.96 248 LYS B CA 1
ATOM 4133 C C . LYS B 1 248 ? 61.287 179.690 0.709 1.00 41.41 248 LYS B C 1
ATOM 4134 O O . LYS B 1 248 ? 62.100 180.616 0.711 1.00 42.35 248 LYS B O 1
ATOM 4140 N N . SER B 1 249 ? 60.379 179.525 -0.248 1.00 38.36 249 SER B N 1
ATOM 4141 C CA . SER B 1 249 ? 60.296 180.425 -1.393 1.00 36.78 249 SER B CA 1
ATOM 4142 C C . SER B 1 249 ? 59.672 181.777 -1.052 1.00 35.57 249 SER B C 1
ATOM 4143 O O . SER B 1 249 ? 59.812 182.736 -1.812 1.00 36.43 249 SER B O 1
ATOM 4146 N N . GLY B 1 250 ? 58.973 181.852 0.075 1.00 34.34 250 GLY B N 1
ATOM 4147 C CA . GLY B 1 250 ? 58.335 183.101 0.461 1.00 32.03 250 GLY B CA 1
ATOM 4148 C C . GLY B 1 250 ? 56.840 183.090 0.166 1.00 32.55 250 GLY B C 1
ATOM 4149 O O . GLY B 1 250 ? 56.124 184.042 0.469 1.00 30.97 250 GLY B O 1
ATOM 4150 N N . VAL B 1 251 ? 56.372 182.005 -0.438 1.00 31.40 251 VAL B N 1
ATOM 4151 C CA . VAL B 1 251 ? 54.962 181.847 -0.771 1.00 31.95 251 VAL B CA 1
ATOM 4152 C C . VAL B 1 251 ? 54.174 181.721 0.541 1.00 31.66 251 VAL B C 1
ATOM 4153 O O . VAL B 1 251 ? 54.730 181.292 1.552 1.00 30.94 251 VAL B O 1
ATOM 4157 N N . ASP B 1 252 ? 52.894 182.094 0.536 1.00 29.80 252 ASP B N 1
ATOM 4158 C CA . ASP B 1 252 ? 52.082 182.015 1.756 1.00 28.95 252 ASP B CA 1
ATOM 4159 C C . ASP B 1 252 ? 51.495 180.634 2.002 1.00 29.01 252 ASP B C 1
ATOM 4160 O O . ASP B 1 252 ? 51.217 180.255 3.149 1.00 29.14 252 ASP B O 1
ATOM 4165 N N . ALA B 1 253 ? 51.293 179.883 0.927 1.00 27.08 253 ALA B N 1
ATOM 4166 C CA . ALA B 1 253 ? 50.716 178.565 1.060 1.00 26.63 253 ALA B CA 1
ATOM 4167 C C . ALA B 1 253 ? 51.207 177.608 -0.008 1.00 27.00 253 ALA B C 1
ATOM 4168 O O . ALA B 1 253 ? 51.751 178.020 -1.034 1.00 28.59 253 ALA B O 1
ATOM 4170 N N . ILE B 1 254 ? 51.014 176.324 0.258 1.00 25.51 254 ILE B N 1
ATOM 4171 C CA . ILE B 1 254 ? 51.405 175.265 -0.654 1.00 26.26 254 ILE B CA 1
ATOM 4172 C C . ILE B 1 254 ? 50.263 174.250 -0.657 1.00 26.59 254 ILE B C 1
ATOM 4173 O O . ILE B 1 254 ? 49.938 173.670 0.381 1.00 25.51 254 ILE B O 1
ATOM 4178 N N . SER B 1 255 ? 49.648 174.046 -1.816 1.00 27.00 255 SER B N 1
ATOM 4179 C CA . SER B 1 255 ? 48.547 173.103 -1.912 1.00 27.42 255 SER B CA 1
ATOM 4180 C C . SER B 1 255 ? 49.026 171.809 -2.547 1.00 27.91 255 SER B C 1
ATOM 4181 O O . SER B 1 255 ? 49.870 171.814 -3.447 1.00 27.77 255 SER B O 1
ATOM 4184 N N . VAL B 1 256 ? 48.494 170.698 -2.054 1.00 28.32 256 VAL B N 1
ATOM 4185 C CA . VAL B 1 256 ? 48.839 169.377 -2.561 1.00 28.96 256 VAL B CA 1
ATOM 4186 C C . VAL B 1 256 ? 47.602 168.505 -2.450 1.00 28.51 256 VAL B C 1
ATOM 4187 O O . VAL B 1 256 ? 47.191 168.136 -1.346 1.00 29.88 256 VAL B O 1
ATOM 4191 N N . GLY B 1 257 ? 47.001 168.200 -3.598 1.00 26.46 257 GLY B N 1
ATOM 4192 C CA . GLY B 1 257 ? 45.796 167.389 -3.617 1.00 25.53 257 GLY B CA 1
ATOM 4193 C C . GLY B 1 257 ? 46.003 165.987 -3.081 1.00 25.31 257 GLY B C 1
ATOM 4194 O O . GLY B 1 257 ? 45.076 165.353 -2.563 1.00 24.45 257 GLY B O 1
ATOM 4195 N N . ALA B 1 258 ? 47.231 165.503 -3.214 1.00 25.70 258 ALA B N 1
ATOM 4196 C CA . ALA B 1 258 ? 47.586 164.170 -2.763 1.00 25.34 258 ALA B CA 1
ATOM 4197 C C . ALA B 1 258 ? 47.238 163.967 -1.292 1.00 24.72 258 ALA B C 1
ATOM 4198 O O . ALA B 1 258 ? 46.990 162.841 -0.870 1.00 25.03 258 ALA B O 1
ATOM 4200 N N . LEU B 1 259 ? 47.205 165.044 -0.511 1.00 24.62 259 LEU B N 1
ATOM 4201 C CA . LEU B 1 259 ? 46.865 164.905 0.904 1.00 25.05 259 LEU B CA 1
ATOM 4202 C C . LEU B 1 259 ? 45.582 164.103 1.005 1.00 26.31 259 LEU B C 1
ATOM 4203 O O . LEU B 1 259 ? 45.413 163.285 1.917 1.00 28.84 259 LEU B O 1
ATOM 4208 N N . ILE B 1 260 ? 44.680 164.327 0.055 1.00 24.16 260 ILE B N 1
ATOM 4209 C CA . ILE B 1 260 ? 43.422 163.608 0.059 1.00 23.41 260 ILE B CA 1
ATOM 4210 C C . ILE B 1 260 ? 43.352 162.453 -0.935 1.00 24.04 260 ILE B C 1
ATOM 4211 O O . ILE B 1 260 ? 42.953 161.354 -0.565 1.00 24.78 260 ILE B O 1
ATOM 4216 N N . HIS B 1 261 ? 43.748 162.677 -2.186 1.00 24.00 261 HIS B N 1
ATOM 4217 C CA . HIS B 1 261 ? 43.629 161.611 -3.173 1.00 25.23 261 HIS B CA 1
ATOM 4218 C C . HIS B 1 261 ? 44.676 160.501 -3.159 1.00 26.02 261 HIS B C 1
ATOM 4219 O O . HIS B 1 261 ? 44.571 159.555 -3.939 1.00 25.98 261 HIS B O 1
ATOM 4226 N N . GLN B 1 262 ? 45.682 160.610 -2.292 1.00 26.36 262 GLN B N 1
ATOM 4227 C CA . GLN B 1 262 ? 46.690 159.562 -2.179 1.00 26.56 262 GLN B CA 1
ATOM 4228 C C . GLN B 1 262 ? 46.676 158.989 -0.758 1.00 26.83 262 GLN B C 1
ATOM 4229 O O . GLN B 1 262 ? 47.546 158.200 -0.386 1.00 28.07 262 GLN B O 1
ATOM 4235 N N . ALA B 1 263 ? 45.684 159.387 0.033 1.00 25.17 263 ALA B N 1
ATOM 4236 C CA . ALA B 1 263 ? 45.551 158.879 1.396 1.00 25.40 263 ALA B CA 1
ATOM 4237 C C . ALA B 1 263 ? 44.864 157.512 1.363 1.00 26.91 263 ALA B C 1
ATOM 4238 O O . ALA B 1 263 ? 44.077 157.226 0.458 1.00 27.60 263 ALA B O 1
ATOM 4240 N N . THR B 1 264 ? 45.157 156.665 2.345 1.00 26.17 264 THR B N 1
ATOM 4241 C CA . THR B 1 264 ? 44.540 155.347 2.396 1.00 26.13 264 THR B CA 1
ATOM 4242 C C . THR B 1 264 ? 44.116 155.041 3.821 1.00 26.44 264 THR B C 1
ATOM 4243 O O . THR B 1 264 ? 44.483 155.756 4.752 1.00 28.59 264 THR B O 1
ATOM 4247 N N . PHE B 1 265 ? 43.340 153.978 3.984 1.00 25.07 265 PHE B N 1
ATOM 4248 C CA . PHE B 1 265 ? 42.843 153.575 5.294 1.00 26.76 265 PHE B CA 1
ATOM 4249 C C . PHE B 1 265 ? 43.934 153.274 6.311 1.00 27.64 265 PHE B C 1
ATOM 4250 O O . PHE B 1 265 ? 44.948 152.657 5.983 1.00 27.97 265 PHE B O 1
ATOM 4258 N N . ILE B 1 266 ? 43.716 153.738 7.537 1.00 28.61 266 ILE B N 1
ATOM 4259 C CA . ILE B 1 266 ? 44.602 153.454 8.655 1.00 30.18 266 ILE B CA 1
ATOM 4260 C C . ILE B 1 266 ? 43.894 152.221 9.204 1.00 30.16 266 ILE B C 1
ATOM 4261 O O . ILE B 1 266 ? 42.664 152.197 9.263 1.00 30.02 266 ILE B O 1
ATOM 4266 N N . ASP B 1 267 ? 44.650 151.202 9.594 1.00 29.99 267 ASP B N 1
ATOM 4267 C CA . ASP B 1 267 ? 44.054 149.962 10.079 1.00 30.06 267 ASP B CA 1
ATOM 4268 C C . ASP B 1 267 ? 43.528 150.024 11.519 1.00 30.46 267 ASP B C 1
ATOM 4269 O O . ASP B 1 267 ? 44.235 150.447 12.431 1.00 30.67 267 ASP B O 1
ATOM 4274 N N . MET B 1 268 ? 42.275 149.609 11.702 1.00 29.77 268 MET B N 1
ATOM 4275 C CA . MET B 1 268 ? 41.622 149.581 13.016 1.00 29.70 268 MET B CA 1
ATOM 4276 C C . MET B 1 268 ? 40.617 148.431 13.005 1.00 32.24 268 MET B C 1
ATOM 4277 O O . MET B 1 268 ? 40.376 147.812 11.963 1.00 31.57 268 MET B O 1
ATOM 4282 N N . HIS B 1 269 ? 40.027 148.157 14.166 1.00 31.51 269 HIS B N 1
ATOM 4283 C CA . HIS B 1 269 ? 39.007 147.125 14.284 1.00 34.19 269 HIS B CA 1
ATOM 4284 C C . HIS B 1 269 ? 38.225 147.365 15.566 1.00 32.89 269 HIS B C 1
ATOM 4285 O O . HIS B 1 269 ? 38.602 148.209 16.374 1.00 33.53 269 HIS B O 1
ATOM 4292 N N . MET B 1 270 ? 37.114 146.659 15.727 1.00 34.14 270 MET B N 1
ATOM 4293 C CA . MET B 1 270 ? 36.277 146.799 16.911 1.00 34.69 270 MET B CA 1
ATOM 4294 C C . MET B 1 270 ? 36.299 145.474 17.667 1.00 36.99 270 MET B C 1
ATOM 4295 O O . MET B 1 270 ? 36.226 144.408 17.049 1.00 34.66 270 MET B O 1
ATOM 4300 N N . LYS B 1 271 ? 36.412 145.551 18.994 1.00 37.90 271 LYS B N 1
ATOM 4301 C CA . LYS B 1 271 ? 36.448 144.371 19.863 1.00 40.47 271 LYS B CA 1
ATOM 4302 C C . LYS B 1 271 ? 35.386 144.461 20.947 1.00 40.46 271 LYS B C 1
ATOM 4303 O O . LYS B 1 271 ? 35.130 145.532 21.490 1.00 39.90 271 LYS B O 1
ATOM 4309 N N . MET B 1 272 ? 34.789 143.320 21.269 1.00 42.76 272 MET B N 1
ATOM 4310 C CA . MET B 1 272 ? 33.737 143.238 22.277 1.00 46.23 272 MET B CA 1
ATOM 4311 C C . MET B 1 272 ? 34.252 143.019 23.695 1.00 49.58 272 MET B C 1
ATOM 4312 O O . MET B 1 272 ? 35.400 143.336 24.015 1.00 48.66 272 MET B O 1
ATOM 4317 N N . ALA B 1 273 ? 33.373 142.468 24.535 1.00 53.94 273 ALA B N 1
ATOM 4318 C CA . ALA B 1 273 ? 33.671 142.154 25.935 1.00 54.07 273 ALA B CA 1
ATOM 4319 C C . ALA B 1 273 ? 34.268 143.329 26.688 1.00 55.56 273 ALA B C 1
ATOM 4320 O O . ALA B 1 273 ? 34.247 144.459 26.145 1.00 55.63 273 ALA B O 1
ATOM 4323 N N . MET C 1 1 ? 16.483 155.133 12.496 1.00 44.05 1 MET C N 1
ATOM 4324 C CA . MET C 1 1 ? 15.535 153.987 12.387 1.00 43.76 1 MET C CA 1
ATOM 4325 C C . MET C 1 1 ? 15.365 153.584 10.926 1.00 42.18 1 MET C C 1
ATOM 4326 O O . MET C 1 1 ? 15.053 154.423 10.077 1.00 40.21 1 MET C O 1
ATOM 4331 N N . GLU C 1 2 ? 15.551 152.297 10.639 1.00 39.32 2 GLU C N 1
ATOM 4332 C CA . GLU C 1 2 ? 15.434 151.801 9.273 1.00 37.01 2 GLU C CA 1
ATOM 4333 C C . GLU C 1 2 ? 14.064 152.016 8.621 1.00 35.95 2 GLU C C 1
ATOM 4334 O O . GLU C 1 2 ? 13.969 152.087 7.397 1.00 33.97 2 GLU C O 1
ATOM 4340 N N . ILE C 1 3 ? 13.010 152.122 9.426 1.00 34.49 3 ILE C N 1
ATOM 4341 C CA . ILE C 1 3 ? 11.662 152.303 8.893 1.00 33.39 3 ILE C CA 1
ATOM 4342 C C . ILE C 1 3 ? 11.045 153.650 9.240 1.00 33.31 3 ILE C C 1
ATOM 4343 O O . ILE C 1 3 ? 9.874 153.893 8.956 1.00 33.31 3 ILE C O 1
ATOM 4348 N N . ARG C 1 4 ? 11.841 154.515 9.857 1.00 34.13 4 ARG C N 1
ATOM 4349 C CA . ARG C 1 4 ? 11.416 155.848 10.276 1.00 35.54 4 ARG C CA 1
ATOM 4350 C C . ARG C 1 4 ? 10.871 156.642 9.081 1.00 33.25 4 ARG C C 1
ATOM 4351 O O . ARG C 1 4 ? 9.815 157.263 9.163 1.00 32.91 4 ARG C O 1
ATOM 4359 N N . THR C 1 5 ? 11.588 156.606 7.964 1.00 32.27 5 THR C N 1
ATOM 4360 C CA . THR C 1 5 ? 11.160 157.313 6.761 1.00 31.40 5 THR C CA 1
ATOM 4361 C C . THR C 1 5 ? 9.789 156.812 6.288 1.00 30.34 5 THR C C 1
ATOM 4362 O O . THR C 1 5 ? 8.907 157.606 5.949 1.00 27.16 5 THR C O 1
ATOM 4366 N N . PHE C 1 6 ? 9.622 155.495 6.273 1.00 29.63 6 PHE C N 1
ATOM 4367 C CA . PHE C 1 6 ? 8.363 154.865 5.879 1.00 30.72 6 PHE C CA 1
ATOM 4368 C C . PHE C 1 6 ? 7.201 155.513 6.649 1.00 31.38 6 PHE C C 1
ATOM 4369 O O . PHE C 1 6 ? 6.208 155.957 6.054 1.00 32.82 6 PHE C O 1
ATOM 4377 N N . LEU C 1 7 ? 7.337 155.585 7.971 1.00 30.41 7 LEU C N 1
ATOM 4378 C CA . LEU C 1 7 ? 6.299 156.168 8.813 1.00 30.57 7 LEU C CA 1
ATOM 4379 C C . LEU C 1 7 ? 6.069 157.660 8.575 1.00 31.51 7 LEU C C 1
ATOM 4380 O O . LEU C 1 7 ? 4.929 158.135 8.656 1.00 31.70 7 LEU C O 1
ATOM 4385 N N . GLU C 1 8 ? 7.135 158.410 8.311 1.00 30.90 8 GLU C N 1
ATOM 4386 C CA . GLU C 1 8 ? 6.980 159.841 8.040 1.00 32.56 8 GLU C CA 1
ATOM 4387 C C . GLU C 1 8 ? 6.086 160.007 6.803 1.00 31.04 8 GLU C C 1
ATOM 4388 O O . GLU C 1 8 ? 5.152 160.796 6.797 1.00 28.56 8 GLU C O 1
ATOM 4394 N N . ARG C 1 9 ? 6.390 159.246 5.759 1.00 31.26 9 ARG C N 1
ATOM 4395 C CA . ARG C 1 9 ? 5.639 159.316 4.512 1.00 34.53 9 ARG C CA 1
ATOM 4396 C C . ARG C 1 9 ? 4.188 158.871 4.666 1.00 35.72 9 ARG C C 1
ATOM 4397 O O . ARG C 1 9 ? 3.294 159.453 4.056 1.00 37.43 9 ARG C O 1
ATOM 4405 N N . ALA C 1 10 ? 3.951 157.853 5.489 1.00 36.03 10 ALA C N 1
ATOM 4406 C CA . ALA C 1 10 ? 2.592 157.369 5.705 1.00 36.28 10 ALA C CA 1
ATOM 4407 C C . ALA C 1 10 ? 1.754 158.440 6.402 1.00 35.58 10 ALA C C 1
ATOM 4408 O O . ALA C 1 10 ? 0.609 158.687 6.037 1.00 36.29 10 ALA C O 1
ATOM 4410 N N . LEU C 1 11 ? 2.338 159.081 7.404 1.00 35.14 11 LEU C N 1
ATOM 4411 C CA . LEU C 1 11 ? 1.644 160.117 8.149 1.00 35.31 11 LEU C CA 1
ATOM 4412 C C . LEU C 1 11 ? 1.439 161.365 7.295 1.00 35.12 11 LEU C C 1
ATOM 4413 O O . LEU C 1 11 ? 0.387 162.002 7.355 1.00 32.71 11 LEU C O 1
ATOM 4418 N N . LYS C 1 12 ? 2.453 161.706 6.505 1.00 33.26 12 LYS C N 1
ATOM 4419 C CA . LYS C 1 12 ? 2.414 162.895 5.660 1.00 33.61 12 LYS C CA 1
ATOM 4420 C C . LYS C 1 12 ? 1.286 162.899 4.621 1.00 31.10 12 LYS C C 1
ATOM 4421 O O . LYS C 1 12 ? 0.649 163.922 4.393 1.00 30.63 12 LYS C O 1
ATOM 4427 N N . GLU C 1 13 ? 1.027 161.751 4.012 1.00 30.06 13 GLU C N 1
ATOM 4428 C CA . GLU C 1 13 ? -0.012 161.651 2.994 1.00 30.76 13 GLU C CA 1
ATOM 4429 C C . GLU C 1 13 ? -1.424 161.826 3.561 1.00 30.37 13 GLU C C 1
ATOM 4430 O O . GLU C 1 13 ? -2.363 162.049 2.805 1.00 28.95 13 GLU C O 1
ATOM 4436 N N . ASP C 1 14 ? -1.578 161.714 4.880 1.00 30.26 14 ASP C N 1
ATOM 4437 C CA . ASP C 1 14 ? -2.893 161.864 5.502 1.00 29.48 14 ASP C CA 1
ATOM 4438 C C . ASP C 1 14 ? -3.076 163.270 6.076 1.00 29.86 14 ASP C C 1
ATOM 4439 O O . ASP C 1 14 ? -4.191 163.799 6.121 1.00 30.80 14 ASP C O 1
ATOM 4444 N N . LEU C 1 15 ? -1.982 163.887 6.508 1.00 30.07 15 LEU C N 1
ATOM 4445 C CA . LEU C 1 15 ? -2.067 165.232 7.064 1.00 30.52 15 LEU C CA 1
ATOM 4446 C C . LEU C 1 15 ? -2.094 166.304 5.963 1.00 30.56 15 LEU C C 1
ATOM 4447 O O . LEU C 1 15 ? -2.682 167.372 6.139 1.00 32.85 15 LEU C O 1
ATOM 4452 N N . GLY C 1 16 ? -1.461 166.019 4.831 1.00 29.88 16 GLY C N 1
ATOM 4453 C CA . GLY C 1 16 ? -1.447 166.983 3.740 1.00 29.08 16 GLY C CA 1
ATOM 4454 C C . GLY C 1 16 ? -0.977 168.362 4.178 1.00 28.76 16 GLY C C 1
ATOM 4455 O O . GLY C 1 16 ? 0.106 168.490 4.752 1.00 29.07 16 GLY C O 1
ATOM 4456 N N . HIS C 1 17 ? -1.781 169.390 3.900 1.00 25.56 17 HIS C N 1
ATOM 4457 C CA . HIS C 1 17 ? -1.446 170.769 4.269 1.00 25.61 17 HIS C CA 1
ATOM 4458 C C . HIS C 1 17 ? -1.452 170.945 5.782 1.00 24.71 17 HIS C C 1
ATOM 4459 O O . HIS C 1 17 ? -0.875 171.896 6.305 1.00 24.59 17 HIS C O 1
ATOM 4466 N N . GLY C 1 18 ? -2.136 170.038 6.473 1.00 26.19 18 GLY C N 1
ATOM 4467 C CA . GLY C 1 18 ? -2.234 170.110 7.919 1.00 26.89 18 GLY C CA 1
ATOM 4468 C C . GLY C 1 18 ? -3.622 169.686 8.376 1.00 29.10 18 GLY C C 1
ATOM 4469 O O . GLY C 1 18 ? -4.628 169.999 7.728 1.00 27.67 18 GLY C O 1
ATOM 4470 N N . ASP C 1 19 ? -3.673 168.962 9.488 1.00 29.00 19 ASP C N 1
ATOM 4471 C CA . ASP C 1 19 ? -4.933 168.484 10.050 1.00 29.89 19 ASP C CA 1
ATOM 4472 C C . ASP C 1 19 ? -5.852 169.679 10.322 1.00 30.78 19 ASP C C 1
ATOM 4473 O O . ASP C 1 19 ? -5.412 170.690 10.865 1.00 31.35 19 ASP C O 1
ATOM 4478 N N . LEU C 1 20 ? -7.123 169.579 9.946 1.00 30.14 20 LEU C N 1
ATOM 4479 C CA . LEU C 1 20 ? -8.032 170.696 10.188 1.00 32.03 20 LEU C CA 1
ATOM 4480 C C . LEU C 1 20 ? -8.540 170.766 11.629 1.00 31.72 20 LEU C C 1
ATOM 4481 O O . LEU C 1 20 ? -8.782 171.854 12.147 1.00 32.06 20 LEU C O 1
ATOM 4486 N N . PHE C 1 21 ? -8.694 169.622 12.285 1.00 32.48 21 PHE C N 1
ATOM 4487 C CA . PHE C 1 21 ? -9.200 169.646 13.653 1.00 35.36 21 PHE C CA 1
ATOM 4488 C C . PHE C 1 21 ? -8.362 170.499 14.604 1.00 36.10 21 PHE C C 1
ATOM 4489 O O . PHE C 1 21 ? -8.914 171.329 15.332 1.00 35.72 21 PHE C O 1
ATOM 4497 N N . GLU C 1 22 ? -7.040 170.320 14.593 1.00 36.40 22 GLU C N 1
ATOM 4498 C CA . GLU C 1 22 ? -6.189 171.097 15.491 1.00 37.21 22 GLU C CA 1
ATOM 4499 C C . GLU C 1 22 ? -6.407 172.596 15.346 1.00 37.62 22 GLU C C 1
ATOM 4500 O O . GLU C 1 22 ? -6.117 173.363 16.262 1.00 39.36 22 GLU C O 1
ATOM 4506 N N . ARG C 1 23 ? -6.940 173.015 14.203 1.00 38.57 23 ARG C N 1
ATOM 4507 C CA . ARG C 1 23 ? -7.201 174.432 13.967 1.00 36.95 23 ARG C CA 1
ATOM 4508 C C . ARG C 1 23 ? -8.364 174.928 14.827 1.00 38.44 23 ARG C C 1
ATOM 4509 O O . ARG C 1 23 ? -8.447 176.114 15.142 1.00 36.83 23 ARG C O 1
ATOM 4517 N N . VAL C 1 24 ? -9.260 174.021 15.207 1.00 40.87 24 VAL C N 1
ATOM 4518 C CA . VAL C 1 24 ? -10.427 174.407 15.993 1.00 43.77 24 VAL C CA 1
ATOM 4519 C C . VAL C 1 24 ? -10.425 173.957 17.448 1.00 45.99 24 VAL C C 1
ATOM 4520 O O . VAL C 1 24 ? -11.184 174.489 18.256 1.00 46.76 24 VAL C O 1
ATOM 4524 N N . LEU C 1 25 ? -9.593 172.978 17.788 1.00 48.25 25 LEU C N 1
ATOM 4525 C CA . LEU C 1 25 ? -9.525 172.512 19.171 1.00 49.80 25 LEU C CA 1
ATOM 4526 C C . LEU C 1 25 ? -9.026 173.673 20.021 1.00 51.14 25 LEU C C 1
ATOM 4527 O O . LEU C 1 25 ? -7.859 174.049 19.946 1.00 53.35 25 LEU C O 1
ATOM 4532 N N . GLU C 1 26 ? -9.914 174.248 20.823 1.00 53.84 26 GLU C N 1
ATOM 4533 C CA . GLU C 1 26 ? -9.557 175.384 21.666 1.00 55.68 26 GLU C CA 1
ATOM 4534 C C . GLU C 1 26 ? -8.483 175.078 22.702 1.00 55.13 26 GLU C C 1
ATOM 4535 O O . GLU C 1 26 ? -7.632 175.920 22.984 1.00 53.82 26 GLU C O 1
ATOM 4541 N N . LYS C 1 27 ? -8.518 173.878 23.268 1.00 54.61 27 LYS C N 1
ATOM 4542 C CA . LYS C 1 27 ? -7.527 173.495 24.269 1.00 54.62 27 LYS C CA 1
ATOM 4543 C C . LYS C 1 27 ? -7.129 172.032 24.094 1.00 52.28 27 LYS C C 1
ATOM 4544 O O . LYS C 1 27 ? -7.990 171.152 24.025 1.00 53.10 27 LYS C O 1
ATOM 4550 N N . ASP C 1 28 ? -5.827 171.776 24.006 1.00 49.08 28 ASP C N 1
ATOM 4551 C CA . ASP C 1 28 ? -5.339 170.409 23.850 1.00 47.90 28 ASP C CA 1
ATOM 4552 C C . ASP C 1 28 ? -5.078 169.862 25.254 1.00 46.96 28 ASP C C 1
ATOM 4553 O O . ASP C 1 28 ? -4.955 170.626 26.211 1.00 46.78 28 ASP C O 1
ATOM 4558 N N . PHE C 1 29 ? -4.988 168.544 25.374 1.00 46.19 29 PHE C N 1
ATOM 4559 C CA . PHE C 1 29 ? -4.777 167.919 26.672 1.00 45.72 29 PHE C CA 1
ATOM 4560 C C . PHE C 1 29 ? -4.302 166.486 26.501 1.00 45.47 29 PHE C C 1
ATOM 4561 O O . PHE C 1 29 ? -4.511 165.875 25.456 1.00 45.01 29 PHE C O 1
ATOM 4569 N N . LYS C 1 30 ? -3.672 165.953 27.541 1.00 45.82 30 LYS C N 1
ATOM 4570 C CA . LYS C 1 30 ? -3.162 164.590 27.527 1.00 46.35 30 LYS C CA 1
ATOM 4571 C C . LYS C 1 30 ? -4.347 163.627 27.622 1.00 45.89 30 LYS C C 1
ATOM 4572 O O . LYS C 1 30 ? -5.255 163.831 28.425 1.00 46.22 30 LYS C O 1
ATOM 4578 N N . ALA C 1 31 ? -4.347 162.587 26.794 1.00 45.00 31 ALA C N 1
ATOM 4579 C CA . ALA C 1 31 ? -5.435 161.617 26.802 1.00 43.75 31 ALA C CA 1
ATOM 4580 C C . ALA C 1 31 ? -4.931 160.216 26.495 1.00 42.80 31 ALA C C 1
ATOM 4581 O O . ALA C 1 31 ? -3.825 160.044 25.987 1.00 44.89 31 ALA C O 1
ATOM 4583 N N . THR C 1 32 ? -5.753 159.220 26.806 1.00 41.66 32 THR C N 1
ATOM 4584 C CA . THR C 1 32 ? -5.410 157.820 26.582 1.00 41.78 32 THR C CA 1
ATOM 4585 C C . THR C 1 32 ? -6.377 157.188 25.591 1.00 41.41 32 THR C C 1
ATOM 4586 O O . THR C 1 32 ? -7.561 157.519 25.569 1.00 41.95 32 THR C O 1
ATOM 4590 N N . ALA C 1 33 ? -5.872 156.273 24.776 1.00 40.88 33 ALA C N 1
ATOM 4591 C CA . ALA C 1 33 ? -6.706 155.597 23.796 1.00 42.66 33 ALA C CA 1
ATOM 4592 C C . ALA C 1 33 ? -6.341 154.119 23.739 1.00 43.11 33 ALA C C 1
ATOM 4593 O O . ALA C 1 33 ? -5.225 153.738 24.095 1.00 43.71 33 ALA C O 1
ATOM 4595 N N . PHE C 1 34 ? -7.286 153.292 23.298 1.00 43.14 34 PHE C N 1
ATOM 4596 C CA . PHE C 1 34 ? -7.055 151.857 23.183 1.00 44.69 34 PHE C CA 1
ATOM 4597 C C . PHE C 1 34 ? -7.331 151.375 21.774 1.00 44.26 34 PHE C C 1
ATOM 4598 O O . PHE C 1 34 ? -8.296 151.797 21.140 1.00 44.16 34 PHE C O 1
ATOM 4606 N N . VAL C 1 35 ? -6.482 150.482 21.290 1.00 44.31 35 VAL C N 1
ATOM 4607 C CA . VAL C 1 35 ? -6.662 149.907 19.972 1.00 44.93 35 VAL C CA 1
ATOM 4608 C C . VAL C 1 35 ? -7.274 148.540 20.237 1.00 47.03 35 VAL C C 1
ATOM 4609 O O . VAL C 1 35 ? -6.625 147.670 20.806 1.00 47.84 35 VAL C O 1
ATOM 4613 N N . ARG C 1 36 ? -8.529 148.359 19.841 1.00 49.31 36 ARG C N 1
ATOM 4614 C CA . ARG C 1 36 ? -9.221 147.094 20.065 1.00 50.61 36 ARG C CA 1
ATOM 4615 C C . ARG C 1 36 ? -9.549 146.350 18.784 1.00 50.49 36 ARG C C 1
ATOM 4616 O O . ARG C 1 36 ? -9.741 146.950 17.728 1.00 50.69 36 ARG C O 1
ATOM 4624 N N . ALA C 1 37 ? -9.620 145.029 18.893 1.00 50.57 37 ALA C N 1
ATOM 4625 C CA . ALA C 1 37 ? -9.929 144.187 17.751 1.00 50.91 37 ALA C CA 1
ATOM 4626 C C . ALA C 1 37 ? -11.438 144.003 17.612 1.00 51.13 37 ALA C C 1
ATOM 4627 O O . ALA C 1 37 ? -12.180 144.111 18.587 1.00 51.10 37 ALA C O 1
ATOM 4629 N N . LYS C 1 38 ? -11.883 143.745 16.388 1.00 51.16 38 LYS C N 1
ATOM 4630 C CA . LYS C 1 38 ? -13.295 143.526 16.101 1.00 51.87 38 LYS C CA 1
ATOM 4631 C C . LYS C 1 38 ? -13.358 142.203 15.350 1.00 51.63 38 LYS C C 1
ATOM 4632 O O . LYS C 1 38 ? -14.398 141.797 14.831 1.00 52.03 38 LYS C O 1
ATOM 4638 N N . GLN C 1 39 ? -12.203 141.550 15.306 1.00 51.10 39 GLN C N 1
ATOM 4639 C CA . GLN C 1 39 ? -12.023 140.258 14.665 1.00 52.12 39 GLN C CA 1
ATOM 4640 C C . GLN C 1 39 ? -10.915 139.546 15.414 1.00 53.69 39 GLN C C 1
ATOM 4641 O O . GLN C 1 39 ? -10.278 140.118 16.300 1.00 53.50 39 GLN C O 1
ATOM 4647 N N . GLU C 1 40 ? -10.677 138.299 15.038 1.00 54.59 40 GLU C N 1
ATOM 4648 C CA . GLU C 1 40 ? -9.621 137.524 15.651 1.00 56.19 40 GLU C CA 1
ATOM 4649 C C . GLU C 1 40 ? -8.573 137.268 14.577 1.00 55.78 40 GLU C C 1
ATOM 4650 O O . GLU C 1 40 ? -8.893 137.183 13.387 1.00 55.71 40 GLU C O 1
ATOM 4656 N N . GLY C 1 41 ? -7.322 137.155 15.002 1.00 54.17 41 GLY C N 1
ATOM 4657 C CA . GLY C 1 41 ? -6.242 136.906 14.069 1.00 51.91 41 GLY C CA 1
ATOM 4658 C C . GLY C 1 41 ? -4.929 137.053 14.800 1.00 50.80 41 GLY C C 1
ATOM 4659 O O . GLY C 1 41 ? -4.920 137.180 16.027 1.00 51.33 41 GLY C O 1
ATOM 4660 N N . VAL C 1 42 ? -3.823 137.024 14.063 1.00 48.71 42 VAL C N 1
ATOM 4661 C CA . VAL C 1 42 ? -2.511 137.171 14.675 1.00 46.50 42 VAL C CA 1
ATOM 4662 C C . VAL C 1 42 ? -2.069 138.620 14.504 1.00 44.92 42 VAL C C 1
ATOM 4663 O O . VAL C 1 42 ? -2.287 139.229 13.458 1.00 44.83 42 VAL C O 1
ATOM 4667 N N . PHE C 1 43 ? -1.455 139.169 15.544 1.00 42.36 43 PHE C N 1
ATOM 4668 C CA . PHE C 1 43 ? -1.008 140.556 15.540 1.00 39.95 43 PHE C CA 1
ATOM 4669 C C . PHE C 1 43 ? 0.280 140.741 14.741 1.00 38.46 43 PHE C C 1
ATOM 4670 O O . PHE C 1 43 ? 1.133 139.861 14.710 1.00 38.48 43 PHE C O 1
ATOM 4678 N N . SER C 1 44 ? 0.404 141.891 14.090 1.00 36.95 44 SER C N 1
ATOM 4679 C CA . SER C 1 44 ? 1.591 142.217 13.297 1.00 35.26 44 SER C CA 1
ATOM 4680 C C . SER C 1 44 ? 1.612 143.729 13.127 1.00 34.36 44 SER C C 1
ATOM 4681 O O . SER C 1 44 ? 0.559 144.365 13.130 1.00 36.03 44 SER C O 1
ATOM 4684 N N . GLY C 1 45 ? 2.805 144.302 12.996 1.00 34.06 45 GLY C N 1
ATOM 4685 C CA . GLY C 1 45 ? 2.923 145.743 12.848 1.00 32.78 45 GLY C CA 1
ATOM 4686 C C . GLY C 1 45 ? 3.448 146.410 14.111 1.00 32.38 45 GLY C C 1
ATOM 4687 O O . GLY C 1 45 ? 3.587 147.636 14.165 1.00 30.46 45 GLY C O 1
ATOM 4688 N N . GLU C 1 46 ? 3.744 145.600 15.125 1.00 31.63 46 GLU C N 1
ATOM 4689 C CA . GLU C 1 46 ? 4.250 146.098 16.403 1.00 32.44 46 GLU C CA 1
ATOM 4690 C C . GLU C 1 46 ? 5.451 147.002 16.191 1.00 31.56 46 GLU C C 1
ATOM 4691 O O . GLU C 1 46 ? 5.514 148.110 16.722 1.00 31.60 46 GLU C O 1
ATOM 4697 N N . LYS C 1 47 ? 6.407 146.511 15.412 1.00 31.76 47 LYS C N 1
ATOM 4698 C CA . LYS C 1 47 ? 7.625 147.257 15.141 1.00 33.37 47 LYS C CA 1
ATOM 4699 C C . LYS C 1 47 ? 7.347 148.643 14.552 1.00 33.16 47 LYS C C 1
ATOM 4700 O O . LYS C 1 47 ? 7.904 149.642 15.015 1.00 33.93 47 LYS C O 1
ATOM 4706 N N . TYR C 1 48 ? 6.485 148.708 13.540 1.00 33.21 48 TYR C N 1
ATOM 4707 C CA . TYR C 1 48 ? 6.152 149.987 12.901 1.00 31.33 48 TYR C CA 1
ATOM 4708 C C . TYR C 1 48 ? 5.338 150.901 13.810 1.00 30.93 48 TYR C C 1
ATOM 4709 O O . TYR C 1 48 ? 5.574 152.107 13.856 1.00 30.38 48 TYR C O 1
ATOM 4718 N N . ALA C 1 49 ? 4.380 150.329 14.534 1.00 30.97 49 ALA C N 1
ATOM 4719 C CA . ALA C 1 49 ? 3.534 151.116 15.427 1.00 31.47 49 ALA C CA 1
ATOM 4720 C C . ALA C 1 49 ? 4.324 151.802 16.537 1.00 32.28 49 ALA C C 1
ATOM 4721 O O . ALA C 1 49 ? 4.069 152.967 16.857 1.00 33.36 49 ALA C O 1
ATOM 4723 N N . LEU C 1 50 ? 5.276 151.085 17.130 1.00 33.22 50 LEU C N 1
ATOM 4724 C CA . LEU C 1 50 ? 6.084 151.657 18.204 1.00 34.61 50 LEU C CA 1
ATOM 4725 C C . LEU C 1 50 ? 6.935 152.809 17.676 1.00 34.77 50 LEU C C 1
ATOM 4726 O O . LEU C 1 50 ? 7.031 153.864 18.307 1.00 34.14 50 LEU C O 1
ATOM 4731 N N . GLU C 1 51 ? 7.554 152.614 16.518 1.00 34.68 51 GLU C N 1
ATOM 4732 C CA . GLU C 1 51 ? 8.353 153.681 15.936 1.00 33.93 51 GLU C CA 1
ATOM 4733 C C . GLU C 1 51 ? 7.444 154.876 15.613 1.00 33.79 51 GLU C C 1
ATOM 4734 O O . GLU C 1 51 ? 7.848 156.034 15.778 1.00 32.01 51 GLU C O 1
ATOM 4740 N N . LEU C 1 52 ? 6.213 154.597 15.181 1.00 32.66 52 LEU C N 1
ATOM 4741 C CA . LEU C 1 52 ? 5.263 155.664 14.847 1.00 33.52 52 LEU C CA 1
ATOM 4742 C C . LEU C 1 52 ? 4.920 156.531 16.055 1.00 34.59 52 LEU C C 1
ATOM 4743 O O . LEU C 1 52 ? 4.892 157.758 15.964 1.00 36.33 52 LEU C O 1
ATOM 4748 N N . LEU C 1 53 ? 4.644 155.891 17.183 1.00 34.56 53 LEU C N 1
ATOM 4749 C CA . LEU C 1 53 ? 4.295 156.618 18.396 1.00 35.83 53 LEU C CA 1
ATOM 4750 C C . LEU C 1 53 ? 5.501 157.388 18.921 1.00 36.17 53 LEU C C 1
ATOM 4751 O O . LEU C 1 53 ? 5.380 158.514 19.404 1.00 35.25 53 LEU C O 1
ATOM 4756 N N . GLU C 1 54 ? 6.663 156.758 18.826 1.00 38.74 54 GLU C N 1
ATOM 4757 C CA . GLU C 1 54 ? 7.919 157.358 19.249 1.00 41.73 54 GLU C CA 1
ATOM 4758 C C . GLU C 1 54 ? 8.116 158.668 18.486 1.00 41.88 54 GLU C C 1
ATOM 4759 O O . GLU C 1 54 ? 8.383 159.714 19.074 1.00 42.39 54 GLU C O 1
ATOM 4765 N N . MET C 1 55 ? 7.982 158.588 17.166 1.00 42.54 55 MET C N 1
ATOM 4766 C CA . MET C 1 55 ? 8.138 159.739 16.280 1.00 42.79 55 MET C CA 1
ATOM 4767 C C . MET C 1 55 ? 7.183 160.867 16.597 1.00 41.26 55 MET C C 1
ATOM 4768 O O . MET C 1 55 ? 7.555 162.036 16.550 1.00 39.82 55 MET C O 1
ATOM 4773 N N . THR C 1 56 ? 5.937 160.504 16.888 1.00 39.69 56 THR C N 1
ATOM 4774 C CA . THR C 1 56 ? 4.900 161.486 17.151 1.00 38.36 56 THR C CA 1
ATOM 4775 C C . THR C 1 56 ? 4.759 161.926 18.597 1.00 38.44 56 THR C C 1
ATOM 4776 O O . THR C 1 56 ? 3.885 162.728 18.918 1.00 38.36 56 THR C O 1
ATOM 4780 N N . GLY C 1 57 ? 5.617 161.403 19.466 1.00 39.90 57 GLY C N 1
ATOM 4781 C CA . GLY C 1 57 ? 5.575 161.781 20.869 1.00 40.06 57 GLY C CA 1
ATOM 4782 C C . GLY C 1 57 ? 4.448 161.158 21.673 1.00 40.99 57 GLY C C 1
ATOM 4783 O O . GLY C 1 57 ? 4.089 161.665 22.735 1.00 40.65 57 GLY C O 1
ATOM 4784 N N . ILE C 1 58 ? 3.874 160.072 21.166 1.00 41.66 58 ILE C N 1
ATOM 4785 C CA . ILE C 1 58 ? 2.798 159.391 21.875 1.00 42.67 58 ILE C CA 1
ATOM 4786 C C . ILE C 1 58 ? 3.424 158.260 22.676 1.00 44.69 58 ILE C C 1
ATOM 4787 O O . ILE C 1 58 ? 4.316 157.563 22.184 1.00 44.48 58 ILE C O 1
ATOM 4792 N N . GLU C 1 59 ? 2.951 158.079 23.907 1.00 46.31 59 GLU C N 1
ATOM 4793 C CA . GLU C 1 59 ? 3.475 157.045 24.792 1.00 47.80 59 GLU C CA 1
ATOM 4794 C C . GLU C 1 59 ? 2.765 155.703 24.633 1.00 47.17 59 GLU C C 1
ATOM 4795 O O . GLU C 1 59 ? 1.536 155.633 24.671 1.00 47.19 59 GLU C O 1
ATOM 4801 N N . CYS C 1 60 ? 3.534 154.637 24.446 1.00 46.71 60 CYS C N 1
ATOM 4802 C CA . CYS C 1 60 ? 2.930 153.320 24.329 1.00 48.78 60 CYS C CA 1
ATOM 4803 C C . CYS C 1 60 ? 2.918 152.706 25.722 1.00 49.50 60 CYS C C 1
ATOM 4804 O O . CYS C 1 60 ? 3.930 152.187 26.188 1.00 50.16 60 CYS C O 1
ATOM 4807 N N . VAL C 1 61 ? 1.773 152.786 26.389 1.00 49.86 61 VAL C N 1
ATOM 4808 C CA . VAL C 1 61 ? 1.624 152.245 27.732 1.00 50.85 61 VAL C CA 1
ATOM 4809 C C . VAL C 1 61 ? 1.680 150.719 27.732 1.00 51.97 61 VAL C C 1
ATOM 4810 O O . VAL C 1 61 ? 2.424 150.119 28.509 1.00 51.81 61 VAL C O 1
ATOM 4814 N N . GLN C 1 62 ? 0.899 150.096 26.855 1.00 51.64 62 GLN C N 1
ATOM 4815 C CA . GLN C 1 62 ? 0.873 148.643 26.757 1.00 52.11 62 GLN C CA 1
ATOM 4816 C C . GLN C 1 62 ? 0.574 148.201 25.332 1.00 50.84 62 GLN C C 1
ATOM 4817 O O . GLN C 1 62 ? -0.073 148.923 24.576 1.00 51.72 62 GLN C O 1
ATOM 4823 N N . THR C 1 63 ? 1.036 147.006 24.978 1.00 49.62 63 THR C N 1
ATOM 4824 C CA . THR C 1 63 ? 0.798 146.447 23.653 1.00 49.40 63 THR C CA 1
ATOM 4825 C C . THR C 1 63 ? 1.108 144.963 23.613 1.00 47.66 63 THR C C 1
ATOM 4826 O O . THR C 1 63 ? 2.063 144.501 24.240 1.00 47.10 63 THR C O 1
ATOM 4830 N N . ILE C 1 64 ? 0.292 144.211 22.883 1.00 46.83 64 ILE C N 1
ATOM 4831 C CA . ILE C 1 64 ? 0.546 142.788 22.746 1.00 46.00 64 ILE C CA 1
ATOM 4832 C C . ILE C 1 64 ? 1.723 142.745 21.791 1.00 46.36 64 ILE C C 1
ATOM 4833 O O . ILE C 1 64 ? 2.102 143.774 21.233 1.00 46.90 64 ILE C O 1
ATOM 4838 N N . LYS C 1 65 ? 2.299 141.570 21.591 1.00 45.83 65 LYS C N 1
ATOM 4839 C CA . LYS C 1 65 ? 3.456 141.457 20.725 1.00 46.86 65 LYS C CA 1
ATOM 4840 C C . LYS C 1 65 ? 3.127 140.813 19.390 1.00 46.45 65 LYS C C 1
ATOM 4841 O O . LYS C 1 65 ? 2.084 140.173 19.244 1.00 46.31 65 LYS C O 1
ATOM 4847 N N . ASP C 1 66 ? 4.017 140.999 18.414 1.00 44.94 66 ASP C N 1
ATOM 4848 C CA . ASP C 1 66 ? 3.831 140.408 17.094 1.00 45.68 66 ASP C CA 1
ATOM 4849 C C . ASP C 1 66 ? 3.693 138.906 17.293 1.00 45.29 66 ASP C C 1
ATOM 4850 O O . ASP C 1 66 ? 4.262 138.354 18.230 1.00 45.77 66 ASP C O 1
ATOM 4855 N N . LYS C 1 67 ? 2.936 138.258 16.411 1.00 45.67 67 LYS C N 1
ATOM 4856 C CA . LYS C 1 67 ? 2.696 136.816 16.460 1.00 46.36 67 LYS C CA 1
ATOM 4857 C C . LYS C 1 67 ? 1.629 136.397 17.469 1.00 46.93 67 LYS C C 1
ATOM 4858 O O . LYS C 1 67 ? 1.107 135.292 17.381 1.00 47.47 67 LYS C O 1
ATOM 4864 N N . GLU C 1 68 ? 1.306 137.271 18.420 1.00 48.06 68 GLU C N 1
ATOM 4865 C CA . GLU C 1 68 ? 0.292 136.954 19.427 1.00 49.19 68 GLU C CA 1
ATOM 4866 C C . GLU C 1 68 ? -1.122 136.895 18.850 1.00 50.87 68 GLU C C 1
ATOM 4867 O O . GLU C 1 68 ? -1.539 137.762 18.076 1.00 50.73 68 GLU C O 1
ATOM 4873 N N . ARG C 1 69 ? -1.861 135.867 19.245 1.00 50.86 69 ARG C N 1
ATOM 4874 C CA . ARG C 1 69 ? -3.229 135.686 18.792 1.00 50.91 69 ARG C CA 1
ATOM 4875 C C . ARG C 1 69 ? -4.112 136.633 19.588 1.00 50.25 69 ARG C C 1
ATOM 4876 O O . ARG C 1 69 ? -3.748 137.046 20.688 1.00 50.12 69 ARG C O 1
ATOM 4884 N N . PHE C 1 70 ? -5.260 136.985 19.023 1.00 50.26 70 PHE C N 1
ATOM 4885 C CA . PHE C 1 70 ? -6.207 137.868 19.690 1.00 50.60 70 PHE C CA 1
ATOM 4886 C C . PHE C 1 70 ? -7.607 137.595 19.149 1.00 51.44 70 PHE C C 1
ATOM 4887 O O . PHE C 1 70 ? -7.770 136.954 18.107 1.00 50.54 70 PHE C O 1
ATOM 4895 N N . LYS C 1 71 ? -8.617 138.074 19.862 1.00 53.62 71 LYS C N 1
ATOM 4896 C CA . LYS C 1 71 ? -9.999 137.867 19.454 1.00 56.81 71 LYS C CA 1
ATOM 4897 C C . LYS C 1 71 ? -10.825 139.132 19.648 1.00 56.41 71 LYS C C 1
ATOM 4898 O O . LYS C 1 71 ? -10.418 140.044 20.368 1.00 55.84 71 LYS C O 1
ATOM 4904 N N . PRO C 1 72 ? -12.001 139.203 19.004 1.00 56.44 72 PRO C N 1
ATOM 4905 C CA . PRO C 1 72 ? -12.863 140.383 19.128 1.00 56.82 72 PRO C CA 1
ATOM 4906 C C . PRO C 1 72 ? -12.982 140.941 20.545 1.00 56.38 72 PRO C C 1
ATOM 4907 O O . PRO C 1 72 ? -13.099 140.193 21.514 1.00 56.48 72 PRO C O 1
ATOM 4911 N N . LYS C 1 73 ? -12.924 142.269 20.633 1.00 56.85 73 LYS C N 1
ATOM 4912 C CA . LYS C 1 73 ? -13.008 143.030 21.881 1.00 57.47 73 LYS C CA 1
ATOM 4913 C C . LYS C 1 73 ? -11.692 143.149 22.649 1.00 56.31 73 LYS C C 1
ATOM 4914 O O . LYS C 1 73 ? -11.609 143.886 23.629 1.00 56.83 73 LYS C O 1
ATOM 4920 N N . ASP C 1 74 ? -10.660 142.436 22.211 1.00 55.36 74 ASP C N 1
ATOM 4921 C CA . ASP C 1 74 ? -9.374 142.523 22.893 1.00 55.03 74 ASP C CA 1
ATOM 4922 C C . ASP C 1 74 ? -8.717 143.880 22.703 1.00 53.84 74 ASP C C 1
ATOM 4923 O O . ASP C 1 74 ? -8.707 144.430 21.604 1.00 53.52 74 ASP C O 1
ATOM 4928 N N . ALA C 1 75 ? -8.166 144.415 23.784 1.00 52.86 75 ALA C N 1
ATOM 4929 C CA . ALA C 1 75 ? -7.474 145.693 23.730 1.00 51.68 75 ALA C CA 1
ATOM 4930 C C . ALA C 1 75 ? -6.041 145.363 23.325 1.00 50.21 75 ALA C C 1
ATOM 4931 O O . ALA C 1 75 ? -5.270 144.840 24.125 1.00 50.59 75 ALA C O 1
ATOM 4933 N N . LEU C 1 76 ? -5.699 145.662 22.076 1.00 47.84 76 LEU C N 1
ATOM 4934 C CA . LEU C 1 76 ? -4.374 145.380 21.542 1.00 45.50 76 LEU C CA 1
ATOM 4935 C C . LEU C 1 76 ? -3.305 146.375 21.983 1.00 44.73 76 LEU C C 1
ATOM 4936 O O . LEU C 1 76 ? -2.146 146.003 22.166 1.00 44.25 76 LEU C O 1
ATOM 4941 N N . MET C 1 77 ? -3.690 147.637 22.149 1.00 43.45 77 MET C N 1
ATOM 4942 C CA . MET C 1 77 ? -2.741 148.664 22.560 1.00 42.92 77 MET C CA 1
ATOM 4943 C C . MET C 1 77 ? -3.376 149.7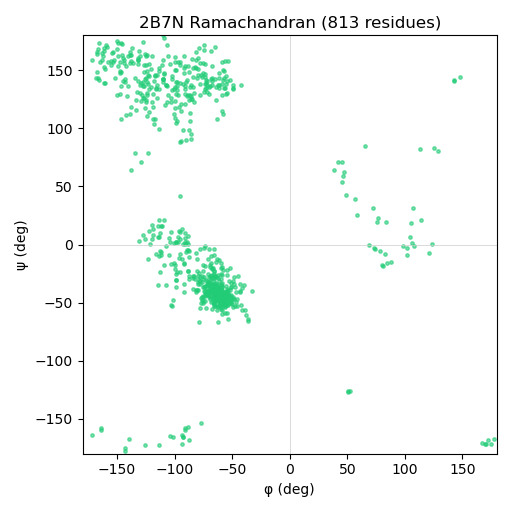41 23.415 1.00 41.96 77 MET C C 1
ATOM 4944 O O . MET C 1 77 ? -4.555 150.059 23.262 1.00 41.22 77 MET C O 1
ATOM 4949 N N . GLU C 1 78 ? -2.570 150.300 24.314 1.00 41.61 78 GLU C N 1
ATOM 4950 C CA . GLU C 1 78 ? -2.995 151.398 25.166 1.00 42.05 78 GLU C CA 1
ATOM 4951 C C . GLU C 1 78 ? -1.953 152.470 24.894 1.00 40.22 78 GLU C C 1
ATOM 4952 O O . GLU C 1 78 ? -0.761 152.219 25.030 1.00 38.98 78 GLU C O 1
ATOM 4958 N N . ILE C 1 79 ? -2.395 153.656 24.497 1.00 39.62 79 ILE C N 1
ATOM 4959 C CA . ILE C 1 79 ? -1.469 154.734 24.189 1.00 39.51 79 ILE C CA 1
ATOM 4960 C C . ILE C 1 79 ? -1.896 156.019 24.871 1.00 39.98 79 ILE C C 1
ATOM 4961 O O . ILE C 1 79 ? -3.073 156.204 25.185 1.00 40.79 79 ILE C O 1
ATOM 4966 N N . ARG C 1 80 ? -0.936 156.905 25.111 1.00 40.67 80 ARG C N 1
ATOM 4967 C CA . ARG C 1 80 ? -1.230 158.164 25.770 1.00 42.16 80 ARG C CA 1
ATOM 4968 C C . ARG C 1 80 ? -0.410 159.310 25.204 1.00 42.44 80 ARG C C 1
ATOM 4969 O O . ARG C 1 80 ? 0.780 159.154 24.917 1.00 42.96 80 ARG C O 1
ATOM 4977 N N . GLY C 1 81 ? -1.051 160.465 25.061 1.00 40.99 81 GLY C N 1
ATOM 4978 C CA . GLY C 1 81 ? -0.368 161.636 24.539 1.00 41.44 81 GLY C CA 1
ATOM 4979 C C . GLY C 1 81 ? -1.337 162.774 24.294 1.00 41.28 81 GLY C C 1
ATOM 4980 O O . GLY C 1 81 ? -2.484 162.729 24.744 1.00 42.65 81 GLY C O 1
ATOM 4981 N N . ASP C 1 82 ? -0.887 163.806 23.590 1.00 40.56 82 ASP C N 1
ATOM 4982 C CA . ASP C 1 82 ? -1.762 164.931 23.300 1.00 38.99 82 ASP C CA 1
ATOM 4983 C C . ASP C 1 82 ? -2.954 164.463 22.479 1.00 37.99 82 ASP C C 1
ATOM 4984 O O . ASP C 1 82 ? -2.807 163.702 21.524 1.00 36.88 82 ASP C O 1
ATOM 4989 N N . PHE C 1 83 ? -4.133 164.930 22.871 1.00 38.04 83 PHE C N 1
ATOM 4990 C CA . PHE C 1 83 ? -5.390 164.593 22.218 1.00 37.78 83 PHE C CA 1
ATOM 4991 C C . PHE C 1 83 ? -5.328 164.846 20.708 1.00 37.84 83 PHE C C 1
ATOM 4992 O O . PHE C 1 83 ? -5.721 163.997 19.906 1.00 36.57 83 PHE C O 1
ATOM 5000 N N . SER C 1 84 ? -4.824 166.014 20.325 1.00 37.69 84 SER C N 1
ATOM 5001 C CA . SER C 1 84 ? -4.717 166.360 18.911 1.00 38.06 84 SER C CA 1
ATOM 5002 C C . SER C 1 84 ? -3.847 165.356 18.162 1.00 37.13 84 SER C C 1
ATOM 5003 O O . SER C 1 84 ? -4.179 164.945 17.051 1.00 37.70 84 SER C O 1
ATOM 5006 N N . MET C 1 85 ? -2.739 164.953 18.776 1.00 36.05 85 MET C N 1
ATOM 5007 C CA . MET C 1 85 ? -1.825 164.021 18.129 1.00 36.27 85 MET C CA 1
ATOM 5008 C C . MET C 1 85 ? -2.425 162.630 17.988 1.00 35.90 85 MET C C 1
ATOM 5009 O O . MET C 1 85 ? -2.224 161.971 16.968 1.00 36.60 85 MET C O 1
ATOM 5014 N N . LEU C 1 86 ? -3.165 162.180 19.001 1.00 36.09 86 LEU C N 1
ATOM 5015 C CA . LEU C 1 86 ? -3.796 160.862 18.942 1.00 35.42 86 LEU C CA 1
ATOM 5016 C C . LEU C 1 86 ? -4.773 160.785 17.768 1.00 34.88 86 LEU C C 1
ATOM 5017 O O . LEU C 1 86 ? -4.883 159.751 17.104 1.00 34.68 86 LEU C O 1
ATOM 5022 N N . LEU C 1 87 ? -5.484 161.881 17.519 1.00 33.89 87 LEU C N 1
ATOM 5023 C CA . LEU C 1 87 ? -6.454 161.932 16.425 1.00 34.47 87 LEU C CA 1
ATOM 5024 C C . LEU C 1 87 ? -5.744 162.020 15.075 1.00 34.41 87 LEU C C 1
ATOM 5025 O O . LEU C 1 87 ? -6.199 161.436 14.088 1.00 32.74 87 LEU C O 1
ATOM 5030 N N . LYS C 1 88 ? -4.624 162.743 15.045 1.00 34.37 88 LYS C N 1
ATOM 5031 C CA . LYS C 1 88 ? -3.839 162.901 13.823 1.00 35.47 88 LYS C CA 1
ATOM 5032 C C . LYS C 1 88 ? -3.160 161.612 13.368 1.00 34.59 88 LYS C C 1
ATOM 5033 O O . LYS C 1 88 ? -2.943 161.414 12.176 1.00 34.78 88 LYS C O 1
ATOM 5039 N N . VAL C 1 89 ? -2.839 160.730 14.310 1.00 34.81 89 VAL C N 1
ATOM 5040 C CA . VAL C 1 89 ? -2.164 159.474 13.973 1.00 34.50 89 VAL C CA 1
ATOM 5041 C C . VAL C 1 89 ? -3.098 158.267 13.930 1.00 34.10 89 VAL C C 1
ATOM 5042 O O . VAL C 1 89 ? -2.747 157.218 13.382 1.00 33.58 89 VAL C O 1
ATOM 5046 N N . GLU C 1 90 ? -4.284 158.421 14.508 1.00 35.30 90 GLU C N 1
ATOM 5047 C CA . GLU C 1 90 ? -5.271 157.345 14.578 1.00 37.59 90 GLU C CA 1
ATOM 5048 C C . GLU C 1 90 ? -5.332 156.436 13.353 1.00 37.20 90 GLU C C 1
ATOM 5049 O O . GLU C 1 90 ? -5.012 155.245 13.418 1.00 36.88 90 GLU C O 1
ATOM 5055 N N . ARG C 1 91 ? -5.748 157.013 12.234 1.00 38.13 91 ARG C N 1
ATOM 5056 C CA . ARG C 1 91 ? -5.900 156.282 10.983 1.00 37.27 91 ARG C CA 1
ATOM 5057 C C . ARG C 1 91 ? -4.606 155.639 10.495 1.00 34.50 91 ARG C C 1
ATOM 5058 O O . ARG C 1 91 ? -4.606 154.496 10.036 1.00 34.57 91 ARG C O 1
ATOM 5066 N N . THR C 1 92 ? -3.502 156.371 10.581 1.00 32.82 92 THR C N 1
ATOM 5067 C CA . THR C 1 92 ? -2.224 155.826 10.131 1.00 31.08 92 THR C CA 1
ATOM 5068 C C . THR C 1 92 ? -1.865 154.607 10.974 1.00 30.06 92 THR C C 1
ATOM 5069 O O . THR C 1 92 ? -1.372 153.604 10.459 1.00 29.34 92 THR C O 1
ATOM 5073 N N . LEU C 1 93 ? -2.127 154.698 12.272 1.00 30.66 93 LEU C N 1
ATOM 5074 C CA . LEU C 1 93 ? -1.843 153.601 13.192 1.00 32.54 93 LEU C CA 1
ATOM 5075 C C . LEU C 1 93 ? -2.685 152.372 12.841 1.00 31.77 93 LEU C C 1
ATOM 5076 O O . LEU C 1 93 ? -2.160 151.283 12.596 1.00 31.13 93 LEU C O 1
ATOM 5081 N N . LEU C 1 94 ? -3.999 152.557 12.817 1.00 33.83 94 LEU C N 1
ATOM 5082 C CA . LEU C 1 94 ? -4.905 151.457 12.515 1.00 34.80 94 LEU C CA 1
ATOM 5083 C C . LEU C 1 94 ? -4.675 150.836 11.143 1.00 35.17 94 LEU C C 1
ATOM 5084 O O . LEU C 1 94 ? -4.652 149.609 11.008 1.00 35.63 94 LEU C O 1
ATOM 5089 N N . ASN C 1 95 ? -4.483 151.663 10.121 1.00 34.81 95 ASN C N 1
ATOM 5090 C CA . ASN C 1 95 ? -4.280 151.104 8.791 1.00 35.22 95 ASN C CA 1
ATOM 5091 C C . ASN C 1 95 ? -3.093 150.154 8.709 1.00 34.83 95 ASN C C 1
ATOM 5092 O O . ASN C 1 95 ? -3.197 149.080 8.113 1.00 35.97 95 ASN C O 1
ATOM 5097 N N . LEU C 1 96 ? -1.966 150.526 9.305 1.00 33.46 96 LEU C N 1
ATOM 5098 C CA . LEU C 1 96 ? -0.804 149.654 9.232 1.00 34.31 96 LEU C CA 1
ATOM 5099 C C . LEU C 1 96 ? -0.970 148.392 10.090 1.00 33.27 96 LEU C C 1
ATOM 5100 O O . LEU C 1 96 ? -0.520 147.312 9.705 1.00 33.85 96 LEU C O 1
ATOM 5105 N N . LEU C 1 97 ? -1.626 148.516 11.237 1.00 33.41 97 LEU C N 1
ATOM 5106 C CA . LEU C 1 97 ? -1.853 147.352 12.091 1.00 33.12 97 LEU C CA 1
ATOM 5107 C C . LEU C 1 97 ? -2.853 146.405 11.408 1.00 33.05 97 LEU C C 1
ATOM 5108 O O . LEU C 1 97 ? -2.627 145.193 11.323 1.00 31.86 97 LEU C O 1
ATOM 5113 N N . GLN C 1 98 ? -3.948 146.965 10.903 1.00 31.27 98 GLN C N 1
ATOM 5114 C CA . GLN C 1 98 ? -4.974 146.157 10.246 1.00 30.34 98 GLN C CA 1
ATOM 5115 C C . GLN C 1 98 ? -4.460 145.488 8.985 1.00 30.76 98 GLN C C 1
ATOM 5116 O O . GLN C 1 98 ? -4.840 144.360 8.669 1.00 31.57 98 GLN C O 1
ATOM 5122 N N . HIS C 1 99 ? -3.590 146.179 8.260 1.00 31.43 99 HIS C N 1
ATOM 5123 C CA . HIS C 1 99 ? -3.051 145.624 7.035 1.00 31.68 99 HIS C CA 1
ATOM 5124 C C . HIS C 1 99 ? -1.995 144.587 7.353 1.00 32.72 99 HIS C C 1
ATOM 5125 O O . HIS C 1 99 ? -1.978 143.507 6.766 1.00 34.14 99 HIS C O 1
ATOM 5132 N N . SER C 1 100 ? -1.116 144.916 8.293 1.00 33.09 100 SER C N 1
ATOM 5133 C CA . SER C 1 100 ? -0.056 143.999 8.679 1.00 33.76 100 SER C CA 1
ATOM 5134 C C . SER C 1 100 ? -0.642 142.736 9.299 1.00 33.70 100 SER C C 1
ATOM 5135 O O . SER C 1 100 ? -0.248 141.624 8.944 1.00 34.07 100 SER C O 1
ATOM 5138 N N . SER C 1 101 ? -1.578 142.911 10.229 1.00 34.32 101 SER C N 1
ATOM 5139 C CA . SER C 1 101 ? -2.204 141.770 10.897 1.00 34.83 101 SER C CA 1
ATOM 5140 C C . SER C 1 101 ? -2.960 140.926 9.880 1.00 35.85 101 SER C C 1
ATOM 5141 O O . SER C 1 101 ? -3.000 139.699 9.983 1.00 34.19 101 SER C O 1
ATOM 5144 N N . GLY C 1 102 ? -3.547 141.593 8.888 1.00 36.88 102 GLY C N 1
ATOM 5145 C CA . GLY C 1 102 ? -4.283 140.882 7.862 1.00 35.59 102 GLY C CA 1
ATOM 5146 C C . GLY C 1 102 ? -3.401 139.878 7.151 1.00 36.15 102 GLY C C 1
ATOM 5147 O O . GLY C 1 102 ? -3.828 138.756 6.879 1.00 37.65 102 GLY C O 1
ATOM 5148 N N . ILE C 1 103 ? -2.167 140.272 6.851 1.00 35.27 103 ILE C N 1
ATOM 5149 C CA . ILE C 1 103 ? -1.237 139.384 6.161 1.00 35.04 103 ILE C CA 1
ATOM 5150 C C . ILE C 1 103 ? -0.757 138.254 7.075 1.00 37.22 103 ILE C C 1
ATOM 5151 O O . ILE C 1 103 ? -0.687 137.093 6.669 1.00 37.90 103 ILE C O 1
ATOM 5156 N N . ALA C 1 104 ? -0.426 138.594 8.312 1.00 38.10 104 ALA C N 1
ATOM 5157 C CA . ALA C 1 104 ? 0.038 137.590 9.257 1.00 40.17 104 ALA C CA 1
ATOM 5158 C C . ALA C 1 104 ? -1.062 136.559 9.530 1.00 40.37 104 ALA C C 1
ATOM 5159 O O . ALA C 1 104 ? -0.800 135.354 9.575 1.00 39.82 104 ALA C O 1
ATOM 5161 N N . THR C 1 105 ? -2.290 137.037 9.707 1.00 40.58 105 THR C N 1
ATOM 5162 C CA . THR C 1 105 ? -3.423 136.152 9.976 1.00 39.95 105 THR C CA 1
ATOM 5163 C C . THR C 1 105 ? -3.688 135.198 8.821 1.00 40.52 105 THR C C 1
ATOM 5164 O O . THR C 1 105 ? -3.866 133.998 9.029 1.00 40.96 105 THR C O 1
ATOM 5168 N N . LEU C 1 106 ? -3.712 135.723 7.602 1.00 40.99 106 LEU C N 1
ATOM 5169 C CA . LEU C 1 106 ? -3.944 134.873 6.443 1.00 41.52 106 LEU C CA 1
ATOM 5170 C C . LEU C 1 106 ? -2.769 133.914 6.324 1.00 41.47 106 LEU C C 1
ATOM 5171 O O . LEU C 1 106 ? -2.939 132.753 5.943 1.00 42.57 106 LEU C O 1
ATOM 5176 N N . THR C 1 107 ? -1.576 134.391 6.676 1.00 40.07 107 THR C N 1
ATOM 5177 C CA . THR C 1 107 ? -0.386 133.550 6.605 1.00 38.10 107 THR C CA 1
ATOM 5178 C C . THR C 1 107 ? -0.457 132.393 7.606 1.00 38.64 107 THR C C 1
ATOM 5179 O O . THR C 1 107 ? -0.048 131.278 7.293 1.00 37.24 107 THR C O 1
ATOM 5183 N N . SER C 1 108 ? -0.983 132.652 8.801 1.00 39.76 108 SER C N 1
ATOM 5184 C CA . SER C 1 108 ? -1.065 131.607 9.819 1.00 43.04 108 SER C CA 1
ATOM 5185 C C . SER C 1 108 ? -1.998 130.468 9.416 1.00 44.67 108 SER C C 1
ATOM 5186 O O . SER C 1 108 ? -1.816 129.330 9.852 1.00 45.70 108 SER C O 1
ATOM 5189 N N . ARG C 1 109 ? -2.991 130.769 8.585 1.00 45.88 109 ARG C N 1
ATOM 5190 C CA . ARG C 1 109 ? -3.925 129.744 8.135 1.00 46.77 109 ARG C CA 1
ATOM 5191 C C . ARG C 1 109 ? -3.211 128.819 7.163 1.00 46.99 109 ARG C C 1
ATOM 5192 O O . ARG C 1 109 ? -3.400 127.603 7.204 1.00 47.80 109 ARG C O 1
ATOM 5200 N N . PHE C 1 110 ? -2.386 129.389 6.290 1.00 47.01 110 PHE C N 1
ATOM 5201 C CA . PHE C 1 110 ? -1.633 128.568 5.349 1.00 48.03 110 PHE C CA 1
ATOM 5202 C C . PHE C 1 110 ? -0.590 127.762 6.126 1.00 49.69 110 PHE C C 1
ATOM 5203 O O . PHE C 1 110 ? -0.173 126.683 5.701 1.00 48.70 110 PHE C O 1
ATOM 5211 N N . VAL C 1 111 ? -0.168 128.298 7.268 1.00 51.45 111 VAL C N 1
ATOM 5212 C CA . VAL C 1 111 ? 0.808 127.619 8.107 1.00 53.11 111 VAL C CA 1
ATOM 5213 C C . VAL C 1 111 ? 0.170 126.339 8.645 1.00 54.92 111 VAL C C 1
ATOM 5214 O O . VAL C 1 111 ? 0.814 125.288 8.695 1.00 54.82 111 VAL C O 1
ATOM 5218 N N . GLU C 1 112 ? -1.096 126.435 9.044 1.00 56.02 112 GLU C N 1
ATOM 5219 C CA . GLU C 1 112 ? -1.819 125.277 9.557 1.00 58.45 112 GLU C CA 1
ATOM 5220 C C . GLU C 1 112 ? -1.943 124.208 8.489 1.00 58.65 112 GLU C C 1
ATOM 5221 O O . GLU C 1 112 ? -1.378 123.128 8.615 1.00 60.35 112 GLU C O 1
ATOM 5227 N N . ALA C 1 113 ? -2.697 124.521 7.442 1.00 58.77 113 ALA C N 1
ATOM 5228 C CA . ALA C 1 113 ? -2.920 123.595 6.337 1.00 59.36 113 ALA C CA 1
ATOM 5229 C C . ALA C 1 113 ? -1.635 122.908 5.887 1.00 59.46 113 ALA C C 1
ATOM 5230 O O . ALA C 1 113 ? -1.670 121.801 5.342 1.00 60.49 113 ALA C O 1
ATOM 5232 N N . LEU C 1 114 ? -0.504 123.571 6.103 1.00 59.09 114 LEU C N 1
ATOM 5233 C CA . LEU C 1 114 ? 0.788 123.010 5.727 1.00 58.62 114 LEU C CA 1
ATOM 5234 C C . LEU C 1 114 ? 1.127 121.940 6.763 1.00 58.89 114 LEU C C 1
ATOM 5235 O O . LEU C 1 114 ? 1.489 120.817 6.411 1.00 59.07 114 LEU C O 1
ATOM 5240 N N . ASN C 1 115 ? 0.998 122.302 8.038 1.00 59.51 115 ASN C N 1
ATOM 5241 C CA . ASN C 1 115 ? 1.254 121.393 9.155 1.00 60.22 115 ASN C CA 1
ATOM 5242 C C . ASN C 1 115 ? 2.550 120.599 8.988 1.00 60.48 115 ASN C C 1
ATOM 5243 O O . ASN C 1 115 ? 2.522 119.392 8.745 1.00 60.07 115 ASN C O 1
ATOM 5248 N N . SER C 1 116 ? 3.683 121.286 9.126 1.00 60.79 116 SER C N 1
ATOM 5249 C CA . SER C 1 116 ? 4.991 120.654 8.982 1.00 61.07 116 SER C CA 1
ATOM 5250 C C . SER C 1 116 ? 6.128 121.532 9.476 1.00 61.98 116 SER C C 1
ATOM 5251 O O . SER C 1 116 ? 6.063 122.755 9.387 1.00 62.97 116 SER C O 1
ATOM 5254 N N . HIS C 1 117 ? 7.174 120.896 9.992 1.00 63.76 117 HIS C N 1
ATOM 5255 C CA . HIS C 1 117 ? 8.346 121.609 10.488 1.00 64.35 117 HIS C CA 1
ATOM 5256 C C . HIS C 1 117 ? 9.529 121.316 9.577 1.00 63.72 117 HIS C C 1
ATOM 5257 O O . HIS C 1 117 ? 10.604 121.892 9.738 1.00 64.08 117 HIS C O 1
ATOM 5264 N N . LYS C 1 118 ? 9.325 120.411 8.626 1.00 62.62 118 LYS C N 1
ATOM 5265 C CA . LYS C 1 118 ? 10.374 120.031 7.686 1.00 61.86 118 LYS C CA 1
ATOM 5266 C C . LYS C 1 118 ? 10.234 120.817 6.389 1.00 60.12 118 LYS C C 1
ATOM 5267 O O . LYS C 1 118 ? 11.126 120.798 5.538 1.00 60.18 118 LYS C O 1
ATOM 5273 N N . VAL C 1 119 ? 9.102 121.500 6.243 1.00 56.96 119 VAL C N 1
ATOM 5274 C CA . VAL C 1 119 ? 8.828 122.290 5.053 1.00 54.03 119 VAL C CA 1
ATOM 5275 C C . VAL C 1 119 ? 8.596 123.755 5.412 1.00 52.51 119 VAL C C 1
ATOM 5276 O O . VAL C 1 119 ? 7.885 124.071 6.371 1.00 51.38 119 VAL C O 1
ATOM 5280 N N . ARG C 1 120 ? 9.209 124.642 4.635 1.00 50.06 120 ARG C N 1
ATOM 5281 C CA . ARG C 1 120 ? 9.082 126.078 4.856 1.00 47.74 120 ARG C CA 1
ATOM 5282 C C . ARG C 1 120 ? 8.062 126.736 3.933 1.00 45.93 120 ARG C C 1
ATOM 5283 O O . ARG C 1 120 ? 8.027 126.457 2.733 1.00 44.91 120 ARG C O 1
ATOM 5291 N N . LEU C 1 121 ? 7.232 127.604 4.509 1.00 45.02 121 LEU C N 1
ATOM 5292 C CA . LEU C 1 121 ? 6.230 128.349 3.752 1.00 44.12 121 LEU C CA 1
ATOM 5293 C C . LEU C 1 121 ? 6.942 129.642 3.343 1.00 44.09 121 LEU C C 1
ATOM 5294 O O . LEU C 1 121 ? 7.533 130.316 4.193 1.00 44.56 121 LEU C O 1
ATOM 5299 N N . LEU C 1 122 ? 6.886 129.989 2.058 1.00 42.49 122 LEU C N 1
ATOM 5300 C CA . LEU C 1 122 ? 7.557 131.191 1.557 1.00 40.37 122 LEU C CA 1
ATOM 5301 C C . LEU C 1 122 ? 6.638 132.163 0.828 1.00 40.94 122 LEU C C 1
ATOM 5302 O O . LEU C 1 122 ? 5.653 131.753 0.206 1.00 39.91 122 LEU C O 1
ATOM 5307 N N . ASP C 1 123 ? 6.965 133.453 0.902 1.00 39.14 123 ASP C N 1
ATOM 5308 C CA . ASP C 1 123 ? 6.185 134.454 0.188 1.00 37.56 123 ASP C CA 1
ATOM 5309 C C . ASP C 1 123 ? 6.814 134.653 -1.193 1.00 37.63 123 ASP C C 1
ATOM 5310 O O . ASP C 1 123 ? 7.547 133.785 -1.674 1.00 36.04 123 ASP C O 1
ATOM 5315 N N . THR C 1 124 ? 6.556 135.802 -1.809 1.00 38.88 124 THR C N 1
ATOM 5316 C CA . THR C 1 124 ? 7.039 136.092 -3.163 1.00 39.37 124 THR C CA 1
ATOM 5317 C C . THR C 1 124 ? 7.438 137.564 -3.291 1.00 38.63 124 THR C C 1
ATOM 5318 O O . THR C 1 124 ? 7.384 138.301 -2.314 1.00 38.31 124 THR C O 1
ATOM 5322 N N . ARG C 1 125 ? 7.859 137.980 -4.485 1.00 38.35 125 ARG C N 1
ATOM 5323 C CA . ARG C 1 125 ? 8.197 139.377 -4.732 1.00 38.14 125 ARG C CA 1
ATOM 5324 C C . ARG C 1 125 ? 6.923 140.104 -5.167 1.00 39.03 125 ARG C C 1
ATOM 5325 O O . ARG C 1 125 ? 6.964 141.267 -5.565 1.00 38.29 125 ARG C O 1
ATOM 5333 N N . LYS C 1 126 ? 5.792 139.402 -5.090 1.00 38.30 126 LYS C N 1
ATOM 5334 C CA . LYS C 1 126 ? 4.501 139.984 -5.435 1.00 37.03 126 LYS C CA 1
ATOM 5335 C C . LYS C 1 126 ? 4.003 140.686 -4.188 1.00 35.76 126 LYS C C 1
ATOM 5336 O O . LYS C 1 126 ? 3.392 140.077 -3.308 1.00 36.23 126 LYS C O 1
ATOM 5342 N N . THR C 1 127 ? 4.271 141.981 -4.122 1.00 34.98 127 THR C N 1
ATOM 5343 C CA . THR C 1 127 ? 3.879 142.788 -2.982 1.00 33.57 127 THR C CA 1
ATOM 5344 C C . THR C 1 127 ? 3.366 144.128 -3.473 1.00 33.57 127 THR C C 1
ATOM 5345 O O . THR C 1 127 ? 3.607 144.504 -4.620 1.00 33.12 127 THR C O 1
ATOM 5349 N N . ARG C 1 128 ? 2.662 144.841 -2.606 1.00 32.41 128 ARG C N 1
ATOM 5350 C CA . ARG C 1 128 ? 2.126 146.133 -2.968 1.00 32.29 128 ARG C CA 1
ATOM 5351 C C . ARG C 1 128 ? 3.243 147.165 -3.050 1.00 33.31 128 ARG C C 1
ATOM 5352 O O . ARG C 1 128 ? 4.184 147.157 -2.241 1.00 33.27 128 ARG C O 1
ATOM 5360 N N . PRO C 1 129 ? 3.159 148.067 -4.035 1.00 33.14 129 PRO C N 1
ATOM 5361 C CA . PRO C 1 129 ? 4.197 149.094 -4.181 1.00 31.85 129 PRO C CA 1
ATOM 5362 C C . PRO C 1 129 ? 4.517 149.831 -2.885 1.00 29.64 129 PRO C C 1
ATOM 5363 O O . PRO C 1 129 ? 3.619 150.169 -2.114 1.00 28.75 129 PRO C O 1
ATOM 5367 N N . LEU C 1 130 ? 5.815 150.042 -2.663 1.00 28.30 130 LEU C N 1
ATOM 5368 C CA . LEU C 1 130 ? 6.338 150.727 -1.480 1.00 29.97 130 LEU C CA 1
ATOM 5369 C C . LEU C 1 130 ? 6.165 149.949 -0.171 1.00 29.55 130 LEU C C 1
ATOM 5370 O O . LEU C 1 130 ? 6.590 150.416 0.899 1.00 28.48 130 LEU C O 1
ATOM 5375 N N . LEU C 1 131 ? 5.561 148.769 -0.247 1.00 30.07 131 LEU C N 1
ATOM 5376 C CA . LEU C 1 131 ? 5.325 147.971 0.951 1.00 31.45 131 LEU C CA 1
ATOM 5377 C C . LEU C 1 131 ? 6.070 146.643 1.025 1.00 31.21 131 LEU C C 1
ATOM 5378 O O . LEU C 1 131 ? 5.732 145.783 1.845 1.00 30.86 131 LEU C O 1
ATOM 5383 N N . ARG C 1 132 ? 7.091 146.455 0.200 1.00 31.26 132 ARG C N 1
ATOM 5384 C CA . ARG C 1 132 ? 7.785 145.176 0.239 1.00 33.69 132 ARG C CA 1
ATOM 5385 C C . ARG C 1 132 ? 8.272 144.761 1.608 1.00 32.96 132 ARG C C 1
ATOM 5386 O O . ARG C 1 132 ? 7.852 143.738 2.132 1.00 34.43 132 ARG C O 1
ATOM 5394 N N . ILE C 1 133 ? 9.199 145.542 2.149 1.00 32.51 133 ILE C N 1
ATOM 5395 C CA . ILE C 1 133 ? 9.784 145.267 3.450 1.00 31.79 133 ILE C CA 1
ATOM 5396 C C . ILE C 1 133 ? 8.668 145.111 4.478 1.00 32.84 133 ILE C C 1
ATOM 5397 O O . ILE C 1 133 ? 8.687 144.184 5.295 1.00 32.73 133 ILE C O 1
ATOM 5402 N N . PHE C 1 134 ? 7.682 146.003 4.408 1.00 32.39 134 PHE C N 1
ATOM 5403 C CA . PHE C 1 134 ? 6.552 145.973 5.332 1.00 32.59 134 PHE C CA 1
ATOM 5404 C C . PHE C 1 134 ? 5.782 144.660 5.251 1.00 32.60 134 PHE C C 1
ATOM 5405 O O . PHE C 1 134 ? 5.425 144.078 6.266 1.00 32.59 134 PHE C O 1
ATOM 5413 N N . GLU C 1 135 ? 5.527 144.190 4.039 1.00 33.56 135 GLU C N 1
ATOM 5414 C CA . GLU C 1 135 ? 4.755 142.965 3.870 1.00 32.68 135 GLU C CA 1
ATOM 5415 C C . GLU C 1 135 ? 5.540 141.664 4.102 1.00 32.67 135 GLU C C 1
ATOM 5416 O O . GLU C 1 135 ? 4.974 140.666 4.550 1.00 32.36 135 GLU C O 1
ATOM 5422 N N . LYS C 1 136 ? 6.839 141.671 3.821 1.00 32.99 136 LYS C N 1
ATOM 5423 C CA . LYS C 1 136 ? 7.651 140.483 4.057 1.00 32.70 136 LYS C CA 1
ATOM 5424 C C . LYS C 1 136 ? 7.737 140.317 5.574 1.00 32.59 136 LYS C C 1
ATOM 5425 O O . LYS C 1 136 ? 7.705 139.204 6.097 1.00 33.89 136 LYS C O 1
ATOM 5431 N N . TYR C 1 137 ? 7.842 141.439 6.274 1.00 31.91 137 TYR C N 1
ATOM 5432 C CA . TYR C 1 137 ? 7.920 141.438 7.729 1.00 32.81 137 TYR C CA 1
ATOM 5433 C C . TYR C 1 137 ? 6.600 140.923 8.293 1.00 33.54 137 TYR C C 1
ATOM 5434 O O . TYR C 1 137 ? 6.578 140.188 9.282 1.00 33.78 137 TYR C O 1
ATOM 5443 N N . SER C 1 138 ? 5.501 141.320 7.660 1.00 33.36 138 SER C N 1
ATOM 5444 C CA . SER C 1 138 ? 4.180 140.896 8.103 1.00 33.28 138 SER C CA 1
ATOM 5445 C C . SER C 1 138 ? 4.008 139.384 7.969 1.00 33.20 138 SER C C 1
ATOM 5446 O O . SER C 1 138 ? 3.420 138.742 8.836 1.00 32.39 138 SER C O 1
ATOM 5449 N N . VAL C 1 139 ? 4.535 138.814 6.891 1.00 34.23 139 VAL C N 1
ATOM 5450 C CA . VAL C 1 139 ? 4.436 137.377 6.677 1.00 35.64 139 VAL C CA 1
ATOM 5451 C C . VAL C 1 139 ? 5.140 136.608 7.803 1.00 37.87 139 VAL C C 1
ATOM 5452 O O . VAL C 1 139 ? 4.607 135.617 8.313 1.00 37.59 139 VAL C O 1
ATOM 5456 N N . LEU C 1 140 ? 6.328 137.066 8.192 1.00 37.04 140 LEU C N 1
ATOM 5457 C CA . LEU C 1 140 ? 7.075 136.413 9.261 1.00 37.95 140 LEU C CA 1
ATOM 5458 C C . LEU C 1 140 ? 6.225 136.303 10.510 1.00 38.42 140 LEU C C 1
ATOM 5459 O O . LEU C 1 140 ? 6.193 135.256 11.159 1.00 39.86 140 LEU C O 1
ATOM 5464 N N . ASN C 1 141 ? 5.539 137.390 10.846 1.00 37.27 141 ASN C N 1
ATOM 5465 C CA . ASN C 1 141 ? 4.699 137.412 12.029 1.00 37.19 141 ASN C CA 1
ATOM 5466 C C . ASN C 1 141 ? 3.516 136.468 11.898 1.00 38.45 141 ASN C C 1
ATOM 5467 O O . ASN C 1 141 ? 2.739 136.298 12.837 1.00 38.17 141 ASN C O 1
ATOM 5472 N N . GLY C 1 142 ? 3.390 135.851 10.728 1.00 38.66 142 GLY C N 1
ATOM 5473 C CA . GLY C 1 142 ? 2.312 134.912 10.503 1.00 40.18 142 GLY C CA 1
ATOM 5474 C C . GLY C 1 142 ? 2.824 133.512 10.772 1.00 41.42 142 GLY C C 1
ATOM 5475 O O . GLY C 1 142 ? 2.059 132.544 10.781 1.00 42.97 142 GLY C O 1
ATOM 5476 N N . GLY C 1 143 ? 4.134 133.414 10.985 1.00 39.93 143 GLY C N 1
ATOM 5477 C CA . GLY C 1 143 ? 4.756 132.135 11.259 1.00 38.63 143 GLY C CA 1
ATOM 5478 C C . GLY C 1 143 ? 5.483 131.537 10.069 1.00 38.56 143 GLY C C 1
ATOM 5479 O O . GLY C 1 143 ? 6.190 130.545 10.212 1.00 39.93 143 GLY C O 1
ATOM 5480 N N . ALA C 1 144 ? 5.327 132.126 8.890 1.00 37.34 144 ALA C N 1
ATOM 5481 C CA . ALA C 1 144 ? 5.995 131.582 7.712 1.00 36.50 144 ALA C CA 1
ATOM 5482 C C . ALA C 1 144 ? 7.411 132.140 7.542 1.00 36.37 144 ALA C C 1
ATOM 5483 O O . ALA C 1 144 ? 7.952 132.775 8.443 1.00 35.42 144 ALA C O 1
ATOM 5485 N N . SER C 1 145 ? 8.009 131.891 6.383 1.00 37.10 145 SER C N 1
ATOM 5486 C CA . SER C 1 145 ? 9.359 132.364 6.098 1.00 36.35 145 SER C CA 1
ATOM 5487 C C . SER C 1 145 ? 9.354 133.238 4.846 1.00 36.36 145 SER C C 1
ATOM 5488 O O . SER C 1 145 ? 8.478 133.104 3.993 1.00 35.43 145 SER C O 1
ATOM 5491 N N . ASN C 1 146 ? 10.338 134.127 4.739 1.00 35.65 146 ASN C N 1
ATOM 5492 C CA . ASN C 1 146 ? 10.443 135.014 3.584 1.00 34.67 146 ASN C CA 1
ATOM 5493 C C . ASN C 1 146 ? 11.315 134.427 2.496 1.00 34.00 146 ASN C C 1
ATOM 5494 O O . ASN C 1 146 ? 12.237 133.659 2.764 1.00 34.41 146 ASN C O 1
ATOM 5499 N N . HIS C 1 147 ? 11.025 134.808 1.261 1.00 32.94 147 HIS C N 1
ATOM 5500 C CA . HIS C 1 147 ? 11.835 134.386 0.133 1.00 30.49 147 HIS C CA 1
ATOM 5501 C C . HIS C 1 147 ? 12.814 135.568 0.005 1.00 30.22 147 HIS C C 1
ATOM 5502 O O . HIS C 1 147 ? 12.931 136.359 0.944 1.00 30.57 147 HIS C O 1
ATOM 5509 N N . ARG C 1 148 ? 13.508 135.711 -1.122 1.00 30.08 148 ARG C N 1
ATOM 5510 C CA . ARG C 1 148 ? 14.440 136.832 -1.262 1.00 30.54 148 ARG C CA 1
ATOM 5511 C C . ARG C 1 148 ? 13.686 138.156 -1.094 1.00 30.93 148 ARG C C 1
ATOM 5512 O O . ARG C 1 148 ? 12.470 138.218 -1.287 1.00 30.67 148 ARG C O 1
ATOM 5520 N N . LEU C 1 149 ? 14.403 139.212 -0.728 1.00 30.45 149 LEU C N 1
ATOM 5521 C CA . LEU C 1 149 ? 13.772 140.512 -0.534 1.00 31.50 149 LEU C CA 1
ATOM 5522 C C . LEU C 1 149 ? 13.698 141.356 -1.809 1.00 31.03 149 LEU C C 1
ATOM 5523 O O . LEU C 1 149 ? 12.855 142.242 -1.913 1.00 30.13 149 LEU C O 1
ATOM 5528 N N . GLY C 1 150 ? 14.573 141.079 -2.772 1.00 30.37 150 GLY C N 1
ATOM 5529 C CA . GLY C 1 150 ? 14.573 141.839 -4.009 1.00 30.95 150 GLY C CA 1
ATOM 5530 C C . GLY C 1 150 ? 15.349 141.163 -5.123 1.00 32.40 150 GLY C C 1
ATOM 5531 O O . GLY C 1 150 ? 15.575 139.960 -5.082 1.00 34.87 150 GLY C O 1
ATOM 5532 N N . LEU C 1 151 ? 15.757 141.938 -6.121 1.00 33.18 151 LEU C N 1
ATOM 5533 C CA . LEU C 1 151 ? 16.514 141.407 -7.248 1.00 34.28 151 LEU C CA 1
ATOM 5534 C C . LEU C 1 151 ? 18.013 141.419 -6.990 1.00 34.30 151 LEU C C 1
ATOM 5535 O O . LEU C 1 151 ? 18.790 140.932 -7.814 1.00 35.23 151 LEU C O 1
ATOM 5540 N N . ASP C 1 152 ? 18.414 141.985 -5.854 1.00 33.30 152 ASP C N 1
ATOM 5541 C CA . ASP C 1 152 ? 19.827 142.083 -5.493 1.00 34.11 152 ASP C CA 1
ATOM 5542 C C . ASP C 1 152 ? 20.220 140.986 -4.505 1.00 34.69 152 ASP C C 1
ATOM 5543 O O . ASP C 1 152 ? 21.387 140.634 -4.370 1.00 33.01 152 ASP C O 1
ATOM 5548 N N . ASP C 1 153 ? 19.204 140.467 -3.831 1.00 37.03 153 ASP C N 1
ATOM 5549 C CA . ASP C 1 153 ? 19.299 139.423 -2.822 1.00 40.37 153 ASP C CA 1
ATOM 5550 C C . ASP C 1 153 ? 19.807 138.081 -3.371 1.00 39.84 153 ASP C C 1
ATOM 5551 O O . ASP C 1 153 ? 20.565 137.371 -2.714 1.00 38.66 153 ASP C O 1
ATOM 5556 N N . ALA C 1 154 ? 19.363 137.737 -4.575 1.00 40.54 154 ALA C N 1
ATOM 5557 C CA . ALA C 1 154 ? 19.751 136.484 -5.215 1.00 40.52 154 ALA C CA 1
ATOM 5558 C C . ALA C 1 154 ? 19.354 136.505 -6.689 1.00 40.93 154 ALA C C 1
ATOM 5559 O O . ALA C 1 154 ? 18.565 137.350 -7.116 1.00 41.58 154 ALA C O 1
ATOM 5561 N N . LEU C 1 155 ? 19.898 135.570 -7.460 1.00 40.67 155 LEU C N 1
ATOM 5562 C CA . LEU C 1 155 ? 19.612 135.481 -8.887 1.00 39.39 155 LEU C CA 1
ATOM 5563 C C . LEU C 1 155 ? 18.568 134.397 -9.151 1.00 41.07 155 LEU C C 1
ATOM 5564 O O . LEU C 1 155 ? 18.811 133.218 -8.882 1.00 38.87 155 LEU C O 1
ATOM 5569 N N . MET C 1 156 ? 17.411 134.790 -9.677 1.00 41.79 156 MET C N 1
ATOM 5570 C CA . MET C 1 156 ? 16.357 133.830 -9.979 1.00 44.93 156 MET C CA 1
ATOM 5571 C C . MET C 1 156 ? 16.109 133.825 -11.484 1.00 45.38 156 MET C C 1
ATOM 5572 O O . MET C 1 156 ? 15.549 134.774 -12.032 1.00 45.92 156 MET C O 1
ATOM 5577 N N . LEU C 1 157 ? 16.537 132.755 -12.148 1.00 46.30 157 LEU C N 1
ATOM 5578 C CA . LEU C 1 157 ? 16.389 132.628 -13.597 1.00 48.46 157 LEU C CA 1
ATOM 5579 C C . LEU C 1 157 ? 15.225 131.742 -14.035 1.00 49.96 157 LEU C C 1
ATOM 5580 O O . LEU C 1 157 ? 15.036 130.645 -13.512 1.00 51.23 157 LEU C O 1
ATOM 5585 N N . LYS C 1 158 ? 14.458 132.225 -15.007 1.00 52.20 158 LYS C N 1
ATOM 5586 C CA . LYS C 1 158 ? 13.330 131.479 -15.562 1.00 54.26 158 LYS C CA 1
ATOM 5587 C C . LYS C 1 158 ? 13.498 131.428 -17.083 1.00 54.88 158 LYS C C 1
ATOM 5588 O O . LYS C 1 158 ? 14.405 132.057 -17.625 1.00 53.85 158 LYS C O 1
ATOM 5594 N N . ASP C 1 159 ? 12.637 130.683 -17.770 1.00 57.28 159 ASP C N 1
ATOM 5595 C CA . ASP C 1 159 ? 12.737 130.550 -19.227 1.00 59.10 159 ASP C CA 1
ATOM 5596 C C . ASP C 1 159 ? 13.025 131.874 -19.934 1.00 58.99 159 ASP C C 1
ATOM 5597 O O . ASP C 1 159 ? 13.815 131.921 -20.879 1.00 57.53 159 ASP C O 1
ATOM 5602 N N . THR C 1 160 ? 12.385 132.944 -19.470 1.00 59.34 160 THR C N 1
ATOM 5603 C CA . THR C 1 160 ? 12.581 134.268 -20.050 1.00 59.75 160 THR C CA 1
ATOM 5604 C C . THR C 1 160 ? 14.069 134.598 -20.144 1.00 60.88 160 THR C C 1
ATOM 5605 O O . THR C 1 160 ? 14.544 135.113 -21.160 1.00 60.73 160 THR C O 1
ATOM 5609 N N . HIS C 1 161 ? 14.795 134.289 -19.074 1.00 60.90 161 HIS C N 1
ATOM 5610 C CA . HIS C 1 161 ? 16.226 134.555 -18.993 1.00 61.99 161 HIS C CA 1
ATOM 5611 C C . HIS C 1 161 ? 17.050 133.589 -19.835 1.00 64.48 161 HIS C C 1
ATOM 5612 O O . HIS C 1 161 ? 17.965 134.001 -20.552 1.00 64.25 161 HIS C O 1
ATOM 5619 N N . LEU C 1 162 ? 16.724 132.302 -19.739 1.00 67.76 162 LEU C N 1
ATOM 5620 C CA . LEU C 1 162 ? 17.448 131.264 -20.464 1.00 71.23 162 LEU C CA 1
ATOM 5621 C C . LEU C 1 162 ? 17.047 131.110 -21.928 1.00 74.25 162 LEU C C 1
ATOM 5622 O O . LEU C 1 162 ? 17.739 130.434 -22.691 1.00 73.94 162 LEU C O 1
ATOM 5627 N N . ARG C 1 163 ? 15.935 131.728 -22.315 1.00 77.76 163 ARG C N 1
ATOM 5628 C CA . ARG C 1 163 ? 15.449 131.651 -23.691 1.00 81.62 163 ARG C CA 1
ATOM 5629 C C . ARG C 1 163 ? 16.603 131.783 -24.677 1.00 83.26 163 ARG C C 1
ATOM 5630 O O . ARG C 1 163 ? 16.775 130.951 -25.569 1.00 83.37 163 ARG C O 1
ATOM 5638 N N . HIS C 1 164 ? 17.395 132.836 -24.503 1.00 85.36 164 HIS C N 1
ATOM 5639 C CA . HIS C 1 164 ? 18.537 133.093 -25.371 1.00 87.30 164 HIS C CA 1
ATOM 5640 C C . HIS C 1 164 ? 19.817 132.537 -24.752 1.00 87.24 164 HIS C C 1
ATOM 5641 O O . HIS C 1 164 ? 20.866 133.179 -24.784 1.00 87.88 164 HIS C O 1
ATOM 5648 N N . VAL C 1 165 ? 19.719 131.337 -24.188 1.00 86.58 165 VAL C N 1
ATOM 5649 C CA . VAL C 1 165 ? 20.864 130.672 -23.564 1.00 85.56 165 VAL C CA 1
ATOM 5650 C C . VAL C 1 165 ? 20.914 129.248 -24.090 1.00 84.89 165 VAL C C 1
ATOM 5651 O O . VAL C 1 165 ? 19.874 128.609 -24.232 1.00 85.03 165 VAL C O 1
ATOM 5655 N N . LYS C 1 166 ? 22.109 128.735 -24.364 1.00 83.66 166 LYS C N 1
ATOM 5656 C CA . LYS C 1 166 ? 22.205 127.389 -24.909 1.00 82.71 166 LYS C CA 1
ATOM 5657 C C . LYS C 1 166 ? 23.054 126.388 -24.132 1.00 81.43 166 LYS C C 1
ATOM 5658 O O . LYS C 1 166 ? 22.980 125.186 -24.391 1.00 81.41 166 LYS C O 1
ATOM 5664 N N . ASP C 1 167 ? 23.844 126.869 -23.176 1.00 79.21 167 ASP C N 1
ATOM 5665 C CA . ASP C 1 167 ? 24.666 125.978 -22.356 1.00 76.48 167 ASP C CA 1
ATOM 5666 C C . ASP C 1 167 ? 24.528 126.398 -20.895 1.00 74.43 167 ASP C C 1
ATOM 5667 O O . ASP C 1 167 ? 25.400 127.067 -20.345 1.00 74.17 167 ASP C O 1
ATOM 5672 N N . LEU C 1 168 ? 23.428 126.002 -20.268 1.00 72.21 168 LEU C N 1
ATOM 5673 C CA . LEU C 1 168 ? 23.189 126.358 -18.880 1.00 70.49 168 LEU C CA 1
ATOM 5674 C C . LEU C 1 168 ? 24.390 126.150 -17.975 1.00 70.25 168 LEU C C 1
ATOM 5675 O O . LEU C 1 168 ? 24.732 127.030 -17.184 1.00 70.34 168 LEU C O 1
ATOM 5680 N N . LYS C 1 169 ? 25.032 124.991 -18.089 1.00 69.41 169 LYS C N 1
ATOM 5681 C CA . LYS C 1 169 ? 26.178 124.692 -17.243 1.00 68.53 169 LYS C CA 1
ATOM 5682 C C . LYS C 1 169 ? 27.297 125.716 -17.376 1.00 67.75 169 LYS C C 1
ATOM 5683 O O . LYS C 1 169 ? 27.851 126.159 -16.371 1.00 67.90 169 LYS C O 1
ATOM 5689 N N . SER C 1 170 ? 27.633 126.096 -18.606 1.00 66.26 170 SER C N 1
ATOM 5690 C CA . SER C 1 170 ? 28.694 127.075 -18.815 1.00 65.18 170 SER C CA 1
ATOM 5691 C C . SER C 1 170 ? 28.208 128.470 -18.429 1.00 63.91 170 SER C C 1
ATOM 5692 O O . SER C 1 170 ? 28.947 129.252 -17.830 1.00 63.42 170 SER C O 1
ATOM 5695 N N . PHE C 1 171 ? 26.959 128.775 -18.772 1.00 61.72 171 PHE C N 1
ATOM 5696 C CA . PHE C 1 171 ? 26.380 130.079 -18.455 1.00 59.64 171 PHE C CA 1
ATOM 5697 C C . PHE C 1 171 ? 26.430 130.380 -16.957 1.00 58.01 171 PHE C C 1
ATOM 5698 O O . PHE C 1 171 ? 26.826 131.473 -16.558 1.00 57.01 171 PHE C O 1
ATOM 5706 N N . LEU C 1 172 ? 26.030 129.412 -16.135 1.00 56.59 172 LEU C N 1
ATOM 5707 C CA . LEU C 1 172 ? 26.039 129.586 -14.687 1.00 57.17 172 LEU C CA 1
ATOM 5708 C C . LEU C 1 172 ? 27.465 129.628 -14.144 1.00 58.06 172 LEU C C 1
ATOM 5709 O O . LEU C 1 172 ? 27.781 130.416 -13.252 1.00 57.74 172 LEU C O 1
ATOM 5714 N N . THR C 1 173 ? 28.322 128.774 -14.687 1.00 59.49 173 THR C N 1
ATOM 5715 C CA . THR C 1 173 ? 29.715 128.714 -14.268 1.00 61.57 173 THR C CA 1
ATOM 5716 C C . THR C 1 173 ? 30.398 130.064 -14.451 1.00 61.75 173 THR C C 1
ATOM 5717 O O . THR C 1 173 ? 31.405 130.357 -13.804 1.00 62.48 173 THR C O 1
ATOM 5721 N N . HIS C 1 174 ? 29.841 130.888 -15.330 1.00 61.66 174 HIS C N 1
ATOM 5722 C CA . HIS C 1 174 ? 30.402 132.205 -15.586 1.00 61.94 174 HIS C CA 1
ATOM 5723 C C . HIS C 1 174 ? 29.665 133.289 -14.812 1.00 59.19 174 HIS C C 1
ATOM 5724 O O . HIS C 1 174 ? 30.252 134.304 -14.438 1.00 58.80 174 HIS C O 1
ATOM 5731 N N . ALA C 1 175 ? 28.377 133.075 -14.574 1.00 55.63 175 ALA C N 1
ATOM 5732 C CA . ALA C 1 175 ? 27.586 134.034 -13.819 1.00 52.95 175 ALA C CA 1
ATOM 5733 C C . ALA C 1 175 ? 28.237 134.224 -12.451 1.00 51.61 175 ALA C C 1
ATOM 5734 O O . ALA C 1 175 ? 28.334 135.343 -11.947 1.00 50.28 175 ALA C O 1
ATOM 5736 N N . ARG C 1 176 ? 28.692 133.117 -11.868 1.00 49.73 176 ARG C N 1
ATOM 5737 C CA . ARG C 1 176 ? 29.336 133.122 -10.557 1.00 49.10 176 ARG C CA 1
ATOM 5738 C C . ARG C 1 176 ? 30.396 134.214 -10.415 1.00 47.51 176 ARG C C 1
ATOM 5739 O O . ARG C 1 176 ? 30.401 134.957 -9.433 1.00 47.11 176 ARG C O 1
ATOM 5747 N N . LYS C 1 177 ? 31.297 134.299 -11.390 1.00 46.13 177 LYS C N 1
ATOM 5748 C CA . LYS C 1 177 ? 32.360 135.300 -11.367 1.00 45.90 177 LYS C CA 1
ATOM 5749 C C . LYS C 1 177 ? 31.801 136.723 -11.321 1.00 45.19 177 LYS C C 1
ATOM 5750 O O . LYS C 1 177 ? 32.402 137.614 -10.716 1.00 44.46 177 LYS C O 1
ATOM 5756 N N . ASN C 1 178 ? 30.648 136.923 -11.958 1.00 42.95 178 ASN C N 1
ATOM 5757 C CA . ASN C 1 178 ? 30.018 138.237 -12.027 1.00 41.61 178 ASN C CA 1
ATOM 5758 C C . ASN C 1 178 ? 28.981 138.531 -10.948 1.00 39.97 178 ASN C C 1
ATOM 5759 O O . ASN C 1 178 ? 28.552 139.673 -10.797 1.00 39.37 178 ASN C O 1
ATOM 5764 N N . LEU C 1 179 ? 28.567 137.507 -10.211 1.00 38.33 179 LEU C N 1
ATOM 5765 C CA . LEU C 1 179 ? 27.601 137.697 -9.132 1.00 37.63 179 LEU C CA 1
ATOM 5766 C C . LEU C 1 179 ? 28.363 137.858 -7.819 1.00 36.92 179 LEU C C 1
ATOM 5767 O O . LEU C 1 179 ? 29.518 137.446 -7.707 1.00 36.51 179 LEU C O 1
ATOM 5772 N N . PRO C 1 180 ? 27.746 138.498 -6.819 1.00 36.44 180 PRO C N 1
ATOM 5773 C CA . PRO C 1 180 ? 28.510 138.611 -5.576 1.00 36.06 180 PRO C CA 1
ATOM 5774 C C . PRO C 1 180 ? 28.809 137.202 -5.049 1.00 35.17 180 PRO C C 1
ATOM 5775 O O . PRO C 1 180 ? 27.988 136.295 -5.162 1.00 34.83 180 PRO C O 1
ATOM 5779 N N . PHE C 1 181 ? 29.995 137.033 -4.480 1.00 35.71 181 PHE C N 1
ATOM 5780 C CA . PHE C 1 181 ? 30.454 135.749 -3.960 1.00 34.42 181 PHE C CA 1
ATOM 5781 C C . PHE C 1 181 ? 29.433 134.911 -3.187 1.00 33.89 181 PHE C C 1
ATOM 5782 O O . PHE C 1 181 ? 29.406 133.686 -3.317 1.00 33.84 181 PHE C O 1
ATOM 5790 N N . THR C 1 182 ? 28.584 135.565 -2.404 1.00 31.78 182 THR C N 1
ATOM 5791 C CA . THR C 1 182 ? 27.612 134.855 -1.579 1.00 31.03 182 THR C CA 1
ATOM 5792 C C . THR C 1 182 ? 26.238 134.576 -2.188 1.00 32.36 182 THR C C 1
ATOM 5793 O O . THR C 1 182 ? 25.372 134.006 -1.522 1.00 32.85 182 THR C O 1
ATOM 5797 N N . ALA C 1 183 ? 26.031 134.959 -3.442 1.00 32.36 183 ALA C N 1
ATOM 5798 C CA . ALA C 1 183 ? 24.726 134.765 -4.068 1.00 34.01 183 ALA C CA 1
ATOM 5799 C C . ALA C 1 183 ? 24.391 133.361 -4.559 1.00 34.00 183 ALA C C 1
ATOM 5800 O O . ALA C 1 183 ? 25.225 132.666 -5.145 1.00 33.09 183 ALA C O 1
ATOM 5802 N N . LYS C 1 184 ? 23.150 132.959 -4.306 1.00 33.77 184 LYS C N 1
ATOM 5803 C CA . LYS C 1 184 ? 22.647 131.670 -4.758 1.00 35.52 184 LYS C CA 1
ATOM 5804 C C . LYS C 1 184 ? 21.927 131.907 -6.084 1.00 37.36 184 LYS C C 1
ATOM 5805 O O . LYS C 1 184 ? 21.456 133.020 -6.353 1.00 35.71 184 LYS C O 1
ATOM 5811 N N . ILE C 1 185 ? 21.852 130.862 -6.908 1.00 37.88 185 ILE C N 1
ATOM 5812 C CA . ILE C 1 185 ? 21.173 130.937 -8.196 1.00 37.74 185 ILE C CA 1
ATOM 5813 C C . ILE C 1 185 ? 20.031 129.933 -8.194 1.00 39.57 185 ILE C C 1
ATOM 5814 O O . ILE C 1 185 ? 20.249 128.731 -8.030 1.00 39.94 185 ILE C O 1
ATOM 5819 N N . GLU C 1 186 ? 18.810 130.433 -8.345 1.00 40.95 186 GLU C N 1
ATOM 5820 C CA . GLU C 1 186 ? 17.639 129.574 -8.388 1.00 41.40 186 GLU C CA 1
ATOM 5821 C C . GLU C 1 186 ? 17.108 129.563 -9.810 1.00 44.06 186 GLU C C 1
ATOM 5822 O O . GLU C 1 186 ? 17.200 130.563 -10.525 1.00 42.22 186 GLU C O 1
ATOM 5828 N N . ILE C 1 187 ? 16.559 128.424 -10.216 1.00 46.49 187 ILE C N 1
ATOM 5829 C CA . ILE C 1 187 ? 16.014 128.281 -11.555 1.00 48.14 187 ILE C CA 1
ATOM 5830 C C . ILE C 1 187 ? 14.597 127.740 -11.497 1.00 49.77 187 ILE C C 1
ATOM 5831 O O . ILE C 1 187 ? 14.331 126.731 -10.841 1.00 49.64 187 ILE C O 1
ATOM 5836 N N . GLU C 1 188 ? 13.686 128.428 -12.177 1.00 50.85 188 GLU C N 1
ATOM 5837 C CA . GLU C 1 188 ? 12.295 128.012 -12.206 1.00 52.28 188 GLU C CA 1
ATOM 5838 C C . GLU C 1 188 ? 12.154 126.950 -13.284 1.00 52.49 188 GLU C C 1
ATOM 5839 O O . GLU C 1 188 ? 12.622 127.131 -14.409 1.00 51.28 188 GLU C O 1
ATOM 5845 N N . CYS C 1 189 ? 11.522 125.839 -12.930 1.00 53.26 189 CYS C N 1
ATOM 5846 C CA . CYS C 1 189 ? 11.334 124.746 -13.870 1.00 54.97 189 CYS C CA 1
ATOM 5847 C C . CYS C 1 189 ? 9.878 124.301 -13.923 1.00 56.60 189 CYS C C 1
ATOM 5848 O O . CYS C 1 189 ? 9.199 124.210 -12.896 1.00 55.65 189 CYS C O 1
ATOM 5851 N N . GLU C 1 190 ? 9.405 124.028 -15.135 1.00 59.59 190 GLU C N 1
ATOM 5852 C CA . GLU C 1 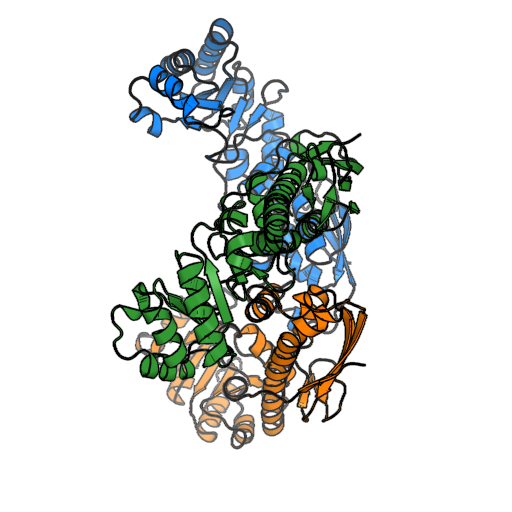190 ? 8.027 123.611 -15.350 1.00 61.60 190 GLU C CA 1
ATOM 5853 C C . GLU C 1 190 ? 7.917 122.163 -15.822 1.00 62.36 190 GLU C C 1
ATOM 5854 O O . GLU C 1 190 ? 6.839 121.715 -16.215 1.00 62.87 190 GLU C O 1
ATOM 5860 N N . SER C 1 191 ? 9.030 121.436 -15.775 1.00 63.32 191 SER C N 1
ATOM 5861 C CA . SER C 1 191 ? 9.052 120.035 -16.192 1.00 64.35 191 SER C CA 1
ATOM 5862 C C . SER C 1 191 ? 10.221 119.307 -15.547 1.00 65.68 191 SER C C 1
ATOM 5863 O O . SER C 1 191 ? 11.209 119.928 -15.153 1.00 66.21 191 SER C O 1
ATOM 5866 N N . PHE C 1 192 ? 10.112 117.987 -15.448 1.00 67.30 192 PHE C N 1
ATOM 5867 C CA . PHE C 1 192 ? 11.179 117.186 -14.865 1.00 67.96 192 PHE C CA 1
ATOM 5868 C C . PHE C 1 192 ? 12.483 117.475 -15.601 1.00 68.93 192 PHE C C 1
ATOM 5869 O O . PHE C 1 192 ? 13.498 117.788 -14.982 1.00 69.81 192 PHE C O 1
ATOM 5877 N N . GLU C 1 193 ? 12.447 117.368 -16.927 1.00 69.47 193 GLU C N 1
ATOM 5878 C CA . GLU C 1 193 ? 13.630 117.601 -17.750 1.00 70.11 193 GLU C CA 1
ATOM 5879 C C . GLU C 1 193 ? 14.352 118.908 -17.459 1.00 69.62 193 GLU C C 1
ATOM 5880 O O . GLU C 1 193 ? 15.576 118.984 -17.575 1.00 69.12 193 GLU C O 1
ATOM 5886 N N . GLU C 1 194 ? 13.601 119.937 -17.088 1.00 68.80 194 GLU C N 1
ATOM 5887 C CA . GLU C 1 194 ? 14.206 121.229 -16.787 1.00 69.13 194 GLU C CA 1
ATOM 5888 C C . GLU C 1 194 ? 14.938 121.181 -15.447 1.00 68.16 194 GLU C C 1
ATOM 5889 O O . GLU C 1 194 ? 16.089 121.605 -15.347 1.00 67.39 194 GLU C O 1
ATOM 5895 N N . ALA C 1 195 ? 14.265 120.655 -14.428 1.00 67.50 195 ALA C N 1
ATOM 5896 C CA . ALA C 1 195 ? 14.845 120.538 -13.094 1.00 67.04 195 ALA C CA 1
ATOM 5897 C C . ALA C 1 195 ? 16.130 119.723 -13.160 1.00 66.99 195 ALA C C 1
ATOM 5898 O O . ALA C 1 195 ? 17.167 120.117 -12.624 1.00 66.54 195 ALA C O 1
ATOM 5900 N N . LYS C 1 196 ? 16.041 118.578 -13.823 1.00 67.07 196 LYS C N 1
ATOM 5901 C CA . LYS C 1 196 ? 17.173 117.679 -13.995 1.00 67.59 196 LYS C CA 1
ATOM 5902 C C . LYS C 1 196 ? 18.295 118.418 -14.722 1.00 66.88 196 LYS C C 1
ATOM 5903 O O . LYS C 1 196 ? 19.479 118.220 -14.443 1.00 66.55 196 LYS C O 1
ATOM 5909 N N . ASN C 1 197 ? 17.899 119.284 -15.647 1.00 66.54 197 ASN C N 1
ATOM 5910 C CA . ASN C 1 197 ? 18.835 120.067 -16.440 1.00 66.79 197 ASN C CA 1
ATOM 5911 C C . ASN C 1 197 ? 19.512 121.124 -15.560 1.00 66.16 197 ASN C C 1
ATOM 5912 O O . ASN C 1 197 ? 20.723 121.339 -15.639 1.00 65.11 197 ASN C O 1
ATOM 5917 N N . ALA C 1 198 ? 18.714 121.774 -14.718 1.00 64.71 198 ALA C N 1
ATOM 5918 C CA . ALA C 1 198 ? 19.209 122.806 -13.817 1.00 64.14 198 ALA C CA 1
ATOM 5919 C C . ALA C 1 198 ? 20.220 122.239 -12.829 1.00 63.42 198 ALA C C 1
ATOM 5920 O O . ALA C 1 198 ? 21.333 122.752 -12.704 1.00 63.32 198 ALA C O 1
ATOM 5922 N N . MET C 1 199 ? 19.826 121.180 -12.128 1.00 62.70 199 MET C N 1
ATOM 5923 C CA . MET C 1 199 ? 20.696 120.546 -11.146 1.00 62.16 199 MET C CA 1
ATOM 5924 C C . MET C 1 199 ? 22.056 120.207 -11.729 1.00 62.71 199 MET C C 1
ATOM 5925 O O . MET C 1 199 ? 23.083 120.349 -11.065 1.00 63.00 199 MET C O 1
ATOM 5930 N N . ASN C 1 200 ? 22.064 119.760 -12.978 1.00 62.93 200 ASN C N 1
ATOM 5931 C CA . ASN C 1 200 ? 23.308 119.402 -13.636 1.00 63.29 200 ASN C CA 1
ATOM 5932 C C . ASN C 1 200 ? 24.064 120.666 -14.039 1.00 61.72 200 ASN C C 1
ATOM 5933 O O . ASN C 1 200 ? 25.281 120.644 -14.221 1.00 61.42 200 ASN C O 1
ATOM 5938 N N . ALA C 1 201 ? 23.335 121.770 -14.169 1.00 59.54 201 ALA C N 1
ATOM 5939 C CA . ALA C 1 201 ? 23.938 123.042 -14.546 1.00 58.21 201 ALA C CA 1
ATOM 5940 C C . ALA C 1 201 ? 24.711 123.636 -13.373 1.00 55.72 201 ALA C C 1
ATOM 5941 O O . ALA C 1 201 ? 25.675 124.379 -13.560 1.00 54.91 201 ALA C O 1
ATOM 5943 N N . GLY C 1 202 ? 24.277 123.306 -12.162 1.00 54.16 202 GLY C N 1
ATOM 5944 C CA . GLY C 1 202 ? 24.945 123.804 -10.973 1.00 52.16 202 GLY C CA 1
ATOM 5945 C C . GLY C 1 202 ? 24.092 124.755 -10.159 1.00 50.13 202 GLY C C 1
ATOM 5946 O O . GLY C 1 202 ? 24.615 125.533 -9.368 1.00 51.19 202 GLY C O 1
ATOM 5947 N N . ALA C 1 203 ? 22.778 124.686 -10.345 1.00 47.82 203 ALA C N 1
ATOM 5948 C CA . ALA C 1 203 ? 21.855 125.554 -9.629 1.00 45.34 203 ALA C CA 1
ATOM 5949 C C . ALA C 1 203 ? 21.829 125.229 -8.143 1.00 44.86 203 ALA C C 1
ATOM 5950 O O . ALA C 1 203 ? 21.918 124.067 -7.752 1.00 46.04 203 ALA C O 1
ATOM 5952 N N . ASP C 1 204 ? 21.709 126.264 -7.320 1.00 43.21 204 ASP C N 1
ATOM 5953 C CA . ASP C 1 204 ? 21.657 126.099 -5.872 1.00 41.86 204 ASP C CA 1
ATOM 5954 C C . ASP C 1 204 ? 20.228 125.779 -5.455 1.00 40.56 204 ASP C C 1
ATOM 5955 O O . ASP C 1 204 ? 19.992 125.138 -4.434 1.00 40.02 204 ASP C O 1
ATOM 5960 N N . ILE C 1 205 ? 19.272 126.234 -6.257 1.00 40.08 205 ILE C N 1
ATOM 5961 C CA . ILE C 1 205 ? 17.866 126.016 -5.953 1.00 39.48 205 ILE C CA 1
ATOM 5962 C C . ILE C 1 205 ? 17.046 125.796 -7.211 1.00 39.78 205 ILE C C 1
ATOM 5963 O O . ILE C 1 205 ? 17.257 126.446 -8.233 1.00 39.43 205 ILE C O 1
ATOM 5968 N N . VAL C 1 206 ? 16.099 124.873 -7.129 1.00 40.28 206 VAL C N 1
ATOM 5969 C CA . VAL C 1 206 ? 15.245 124.585 -8.265 1.00 40.19 206 VAL C CA 1
ATOM 5970 C C . VAL C 1 206 ? 13.794 124.743 -7.868 1.00 40.89 206 VAL C C 1
ATOM 5971 O O . VAL C 1 206 ? 13.347 124.190 -6.859 1.00 41.80 206 VAL C O 1
ATOM 5975 N N . MET C 1 207 ? 13.064 125.523 -8.655 1.00 40.96 207 MET C N 1
ATOM 5976 C CA . MET C 1 207 ? 11.655 125.736 -8.388 1.00 42.93 207 MET C CA 1
ATOM 5977 C C . MET C 1 207 ? 10.812 124.822 -9.267 1.00 43.21 207 MET C C 1
ATOM 5978 O O . MET C 1 207 ? 11.006 124.757 -10.482 1.00 40.54 207 MET C O 1
ATOM 5983 N N . CYS C 1 208 ? 9.887 124.110 -8.633 1.00 44.78 208 CYS C N 1
ATOM 5984 C CA . CYS C 1 208 ? 8.976 123.210 -9.324 1.00 47.51 208 CYS C CA 1
ATOM 5985 C C . CYS C 1 208 ? 7.732 124.055 -9.544 1.00 48.27 208 CYS C C 1
ATOM 5986 O O . CYS C 1 208 ? 6.811 124.066 -8.723 1.00 47.61 208 CYS C O 1
ATOM 5989 N N . ASP C 1 209 ? 7.733 124.770 -10.664 1.00 49.69 209 ASP C N 1
ATOM 5990 C CA . ASP C 1 209 ? 6.660 125.695 -11.009 1.00 52.60 209 ASP C CA 1
ATOM 5991 C C . ASP C 1 209 ? 5.477 125.089 -11.760 1.00 54.18 209 ASP C C 1
ATOM 5992 O O . ASP C 1 209 ? 5.638 124.484 -12.824 1.00 54.64 209 ASP C O 1
ATOM 5997 N N . ASN C 1 210 ? 4.288 125.270 -11.187 1.00 56.28 210 ASN C N 1
ATOM 5998 C CA . ASN C 1 210 ? 3.042 124.761 -11.755 1.00 59.34 210 ASN C CA 1
ATOM 5999 C C . ASN C 1 210 ? 3.161 123.301 -12.179 1.00 60.65 210 ASN C C 1
ATOM 6000 O O . ASN C 1 210 ? 3.020 122.970 -13.360 1.00 60.63 210 ASN C O 1
ATOM 6005 N N . LEU C 1 211 ? 3.428 122.434 -11.203 1.00 61.40 211 LEU C N 1
ATOM 6006 C CA . LEU C 1 211 ? 3.565 121.002 -11.449 1.00 60.94 211 LEU C CA 1
ATOM 6007 C C . LEU C 1 211 ? 2.748 120.186 -10.457 1.00 61.06 211 LEU C C 1
ATOM 6008 O O . LEU C 1 211 ? 2.392 120.665 -9.380 1.00 60.03 211 LEU C O 1
ATOM 6013 N N . SER C 1 212 ? 2.450 118.949 -10.839 1.00 62.48 212 SER C N 1
ATOM 6014 C CA . SER C 1 212 ? 1.672 118.039 -10.006 1.00 63.02 212 SER C CA 1
ATOM 6015 C C . SER C 1 212 ? 2.562 117.422 -8.938 1.00 63.23 212 SER C C 1
ATOM 6016 O O . SER C 1 212 ? 3.786 117.416 -9.069 1.00 62.72 212 SER C O 1
ATOM 6019 N N . VAL C 1 213 ? 1.943 116.898 -7.886 1.00 63.12 213 VAL C N 1
ATOM 6020 C CA . VAL C 1 213 ? 2.695 116.272 -6.811 1.00 64.26 213 VAL C CA 1
ATOM 6021 C C . VAL C 1 213 ? 3.586 115.169 -7.377 1.00 66.06 213 VAL C C 1
ATOM 6022 O O . VAL C 1 213 ? 4.756 115.056 -7.003 1.00 66.72 213 VAL C O 1
ATOM 6026 N N . LEU C 1 214 ? 3.036 114.361 -8.281 1.00 67.05 214 LEU C N 1
ATOM 6027 C CA . LEU C 1 214 ? 3.803 113.282 -8.899 1.00 68.88 214 LEU C CA 1
ATOM 6028 C C . LEU C 1 214 ? 5.032 113.832 -9.610 1.00 69.42 214 LEU C C 1
ATOM 6029 O O . LEU C 1 214 ? 6.125 113.282 -9.493 1.00 69.97 214 LEU C O 1
ATOM 6034 N N . GLU C 1 215 ? 4.841 114.913 -10.358 1.00 69.96 215 GLU C N 1
ATOM 6035 C CA . GLU C 1 215 ? 5.935 115.551 -11.079 1.00 70.72 215 GLU C CA 1
ATOM 6036 C C . GLU C 1 215 ? 6.979 116.052 -10.085 1.00 70.48 215 GLU C C 1
ATOM 6037 O O . GLU C 1 215 ? 8.182 115.856 -10.269 1.00 69.34 215 GLU C O 1
ATOM 6043 N N . THR C 1 216 ? 6.496 116.700 -9.030 1.00 70.62 216 THR C N 1
ATOM 6044 C CA . THR C 1 216 ? 7.356 117.249 -7.990 1.00 71.27 216 THR C CA 1
ATOM 6045 C C . THR C 1 216 ? 8.152 116.134 -7.323 1.00 70.97 216 THR C C 1
ATOM 6046 O O . THR C 1 216 ? 9.378 116.202 -7.227 1.00 70.92 216 THR C O 1
ATOM 6050 N N . LYS C 1 217 ? 7.442 115.105 -6.873 1.00 70.59 217 LYS C N 1
ATOM 6051 C CA . LYS C 1 217 ? 8.057 113.964 -6.210 1.00 70.00 217 LYS C CA 1
ATOM 6052 C C . LYS C 1 217 ? 9.131 113.340 -7.097 1.00 69.27 217 LYS C C 1
ATOM 6053 O O . LYS C 1 217 ? 10.155 112.867 -6.603 1.00 69.27 217 LYS C O 1
ATOM 6059 N N . GLU C 1 218 ? 8.895 113.340 -8.406 1.00 68.58 218 GLU C N 1
ATOM 6060 C CA . GLU C 1 218 ? 9.862 112.793 -9.355 1.00 68.04 218 GLU C CA 1
ATOM 6061 C C . GLU C 1 218 ? 11.169 113.557 -9.234 1.00 66.70 218 GLU C C 1
ATOM 6062 O O . GLU C 1 218 ? 12.246 112.970 -9.134 1.00 66.72 218 GLU C O 1
ATOM 6068 N N . ILE C 1 219 ? 11.057 114.880 -9.250 1.00 65.44 219 ILE C N 1
ATOM 6069 C CA . ILE C 1 219 ? 12.218 115.751 -9.155 1.00 63.67 219 ILE C CA 1
ATOM 6070 C C . ILE C 1 219 ? 12.889 115.630 -7.786 1.00 62.10 219 ILE C C 1
ATOM 6071 O O . ILE C 1 219 ? 14.116 115.657 -7.685 1.00 61.01 219 ILE C O 1
ATOM 6076 N N . ALA C 1 220 ? 12.082 115.483 -6.740 1.00 60.80 220 ALA C N 1
ATOM 6077 C CA . ALA C 1 220 ? 12.606 115.351 -5.384 1.00 61.17 220 ALA C CA 1
ATOM 6078 C C . ALA C 1 220 ? 13.454 114.086 -5.257 1.00 62.42 220 ALA C C 1
ATOM 6079 O O . ALA C 1 220 ? 14.606 114.136 -4.815 1.00 61.13 220 ALA C O 1
ATOM 6081 N N . ALA C 1 221 ? 12.875 112.953 -5.645 1.00 63.65 221 ALA C N 1
ATOM 6082 C CA . ALA C 1 221 ? 13.574 111.676 -5.577 1.00 64.24 221 ALA C CA 1
ATOM 6083 C C . ALA C 1 221 ? 14.884 111.767 -6.344 1.00 64.28 221 ALA C C 1
ATOM 6084 O O . ALA C 1 221 ? 15.913 111.255 -5.896 1.00 64.56 221 ALA C O 1
ATOM 6086 N N . TYR C 1 222 ? 14.843 112.422 -7.502 1.00 64.17 222 TYR C N 1
ATOM 6087 C CA . TYR C 1 222 ? 16.038 112.585 -8.324 1.00 64.05 222 TYR C CA 1
ATOM 6088 C C . TYR C 1 222 ? 17.043 113.440 -7.565 1.00 64.01 222 TYR C C 1
ATOM 6089 O O . TYR C 1 222 ? 18.238 113.141 -7.535 1.00 63.61 222 TYR C O 1
ATOM 6098 N N . ARG C 1 223 ? 16.545 114.514 -6.959 1.00 63.47 223 ARG C N 1
ATOM 6099 C CA . ARG C 1 223 ? 17.390 115.417 -6.190 1.00 63.31 223 ARG C CA 1
ATOM 6100 C C . ARG C 1 223 ? 18.016 114.617 -5.053 1.00 63.74 223 ARG C C 1
ATOM 6101 O O . ARG C 1 223 ? 19.237 114.617 -4.877 1.00 62.60 223 ARG C O 1
ATOM 6109 N N . ASP C 1 224 ? 17.168 113.930 -4.292 1.00 64.14 224 ASP C N 1
ATOM 6110 C CA . ASP C 1 224 ? 17.623 113.113 -3.174 1.00 65.59 224 ASP C CA 1
ATOM 6111 C C . ASP C 1 224 ? 18.703 112.134 -3.608 1.00 65.77 224 ASP C C 1
ATOM 6112 O O . ASP C 1 224 ? 19.598 111.802 -2.832 1.00 65.54 224 ASP C O 1
ATOM 6117 N N . ALA C 1 225 ? 18.617 111.688 -4.856 1.00 66.17 225 ALA C N 1
ATOM 6118 C CA . ALA C 1 225 ? 19.557 110.717 -5.399 1.00 67.26 225 ALA C CA 1
ATOM 6119 C C . ALA C 1 225 ? 20.927 111.237 -5.825 1.00 67.57 225 ALA C C 1
ATOM 6120 O O . ALA C 1 225 ? 21.952 110.731 -5.371 1.00 68.02 225 ALA C O 1
ATOM 6122 N N . HIS C 1 226 ? 20.950 112.247 -6.688 1.00 68.43 226 HIS C N 1
ATOM 6123 C CA . HIS C 1 226 ? 22.215 112.772 -7.200 1.00 68.38 226 HIS C CA 1
ATOM 6124 C C . HIS C 1 226 ? 22.654 114.140 -6.684 1.00 67.47 226 HIS C C 1
ATOM 6125 O O . HIS C 1 226 ? 23.848 114.383 -6.513 1.00 67.32 226 HIS C O 1
ATOM 6132 N N . TYR C 1 227 ? 21.700 115.032 -6.444 1.00 66.22 227 TYR C N 1
ATOM 6133 C CA . TYR C 1 227 ? 22.029 116.363 -5.949 1.00 64.85 227 TYR C CA 1
ATOM 6134 C C . TYR C 1 227 ? 21.309 116.646 -4.641 1.00 63.80 227 TYR C C 1
ATOM 6135 O O . TYR C 1 227 ? 20.300 117.347 -4.621 1.00 63.70 227 TYR C O 1
ATOM 6144 N N . PRO C 1 228 ? 21.821 116.105 -3.526 1.00 63.17 228 PRO C N 1
ATOM 6145 C CA . PRO C 1 228 ? 21.200 116.312 -2.214 1.00 62.54 228 PRO C CA 1
ATOM 6146 C C . PRO C 1 228 ? 21.300 117.729 -1.643 1.00 61.73 228 PRO C C 1
ATOM 6147 O O . PRO C 1 228 ? 20.549 118.084 -0.737 1.00 61.69 228 PRO C O 1
ATOM 6151 N N . PHE C 1 229 ? 22.215 118.536 -2.176 1.00 61.07 229 PHE C N 1
ATOM 6152 C CA . PHE C 1 229 ? 22.408 119.905 -1.691 1.00 60.54 229 PHE C CA 1
ATOM 6153 C C . PHE C 1 229 ? 21.659 120.967 -2.482 1.00 59.29 229 PHE C C 1
ATOM 6154 O O . PHE C 1 229 ? 21.894 122.164 -2.312 1.00 59.26 229 PHE C O 1
ATOM 6162 N N . VAL C 1 230 ? 20.768 120.526 -3.360 1.00 57.49 230 VAL C N 1
ATOM 6163 C CA . VAL C 1 230 ? 19.984 121.445 -4.168 1.00 54.97 230 VAL C CA 1
ATOM 6164 C C . VAL C 1 230 ? 18.602 121.604 -3.551 1.00 54.83 230 VAL C C 1
ATOM 6165 O O . VAL C 1 230 ? 17.784 120.677 -3.606 1.00 54.48 230 VAL C O 1
ATOM 6169 N N . LEU C 1 231 ? 18.338 122.771 -2.969 1.00 53.05 231 LEU C N 1
ATOM 6170 C CA . LEU C 1 231 ? 17.038 123.045 -2.369 1.00 50.50 231 LEU C CA 1
ATOM 6171 C C . LEU C 1 231 ? 15.978 122.965 -3.453 1.00 49.29 231 LEU C C 1
ATOM 6172 O O . LEU C 1 231 ? 16.244 123.272 -4.615 1.00 48.53 231 LEU C O 1
ATOM 6177 N N . LEU C 1 232 ? 14.783 122.537 -3.072 1.00 48.10 232 LEU C N 1
ATOM 6178 C CA . LEU C 1 232 ? 13.681 122.450 -4.017 1.00 47.38 232 LEU C CA 1
ATOM 6179 C C . LEU C 1 232 ? 12.530 123.284 -3.490 1.00 46.71 232 LEU C C 1
ATOM 6180 O O . LEU C 1 232 ? 12.230 123.261 -2.293 1.00 46.27 232 LEU C O 1
ATOM 6185 N N . GLU C 1 233 ? 11.883 124.014 -4.390 1.00 45.86 233 GLU C N 1
ATOM 6186 C CA . GLU C 1 233 ? 10.766 124.869 -4.024 1.00 46.46 233 GLU C CA 1
ATOM 6187 C C . GLU C 1 233 ? 9.569 124.616 -4.930 1.00 48.18 233 GLU C C 1
ATOM 6188 O O . GLU C 1 233 ? 9.695 124.594 -6.153 1.00 47.09 233 GLU C O 1
ATOM 6194 N N . ALA C 1 234 ? 8.404 124.425 -4.329 1.00 50.34 234 ALA C N 1
ATOM 6195 C CA . ALA C 1 234 ? 7.200 124.202 -5.110 1.00 53.93 234 ALA C CA 1
ATOM 6196 C C . ALA C 1 234 ? 6.334 125.454 -5.038 1.00 55.55 234 ALA C C 1
ATOM 6197 O O . ALA C 1 234 ? 6.193 126.065 -3.978 1.00 56.06 234 ALA C O 1
ATOM 6199 N N . SER C 1 235 ? 5.773 125.844 -6.175 1.00 57.91 235 SER C N 1
ATOM 6200 C CA . SER C 1 235 ? 4.911 127.017 -6.232 1.00 59.61 235 SER C CA 1
ATOM 6201 C C . SER C 1 235 ? 4.069 126.986 -7.495 1.00 60.66 235 SER C C 1
ATOM 6202 O O . SER C 1 235 ? 4.381 126.263 -8.445 1.00 60.62 235 SER C O 1
ATOM 6205 N N . GLY C 1 236 ? 3.006 127.783 -7.497 1.00 62.42 236 GLY C N 1
ATOM 6206 C CA . GLY C 1 236 ? 2.118 127.836 -8.642 1.00 63.96 236 GLY C CA 1
ATOM 6207 C C . GLY C 1 236 ? 0.678 127.647 -8.212 1.00 64.93 236 GLY C C 1
ATOM 6208 O O . GLY C 1 236 ? 0.125 126.552 -8.305 1.00 65.87 236 GLY C O 1
ATOM 6209 N N . ASN C 1 237 ? 0.074 128.723 -7.722 1.00 65.79 237 ASN C N 1
ATOM 6210 C CA . ASN C 1 237 ? -1.312 128.701 -7.273 1.00 66.47 237 ASN C CA 1
ATOM 6211 C C . ASN C 1 237 ? -1.597 127.689 -6.171 1.00 65.92 237 ASN C C 1
ATOM 6212 O O . ASN C 1 237 ? -2.730 127.227 -6.030 1.00 66.79 237 ASN C O 1
ATOM 6217 N N . ILE C 1 238 ? -0.576 127.337 -5.394 1.00 64.22 238 ILE C N 1
ATOM 6218 C CA . ILE C 1 238 ? -0.772 126.401 -4.295 1.00 62.05 238 ILE C CA 1
ATOM 6219 C C . ILE C 1 238 ? -1.902 126.980 -3.453 1.00 61.29 238 ILE C C 1
ATOM 6220 O O . ILE C 1 238 ? -1.875 128.161 -3.097 1.00 61.12 238 ILE C O 1
ATOM 6225 N N . SER C 1 239 ? -2.894 126.155 -3.139 1.00 60.07 239 SER C N 1
ATOM 6226 C CA . SER C 1 239 ? -4.035 126.619 -2.362 1.00 58.73 239 SER C CA 1
ATOM 6227 C C . SER C 1 239 ? -4.035 126.120 -0.931 1.00 58.07 239 SER C C 1
ATOM 6228 O O . SER C 1 239 ? -3.230 125.274 -0.548 1.00 57.60 239 SER C O 1
ATOM 6231 N N . LEU C 1 240 ? -4.964 126.654 -0.150 1.00 58.50 240 LEU C N 1
ATOM 6232 C CA . LEU C 1 240 ? -5.108 126.285 1.246 1.00 59.27 240 LEU C CA 1
ATOM 6233 C C . LEU C 1 240 ? -5.656 124.857 1.330 1.00 60.65 240 LEU C C 1
ATOM 6234 O O . LEU C 1 240 ? -5.789 124.291 2.417 1.00 60.40 240 LEU C O 1
ATOM 6239 N N . GLU C 1 241 ? -5.960 124.279 0.170 1.00 61.32 241 GLU C N 1
ATOM 6240 C CA . GLU C 1 241 ? -6.505 122.929 0.106 1.00 61.62 241 GLU C CA 1
ATOM 6241 C C . GLU C 1 241 ? -5.543 121.938 -0.534 1.00 60.50 241 GLU C C 1
ATOM 6242 O O . GLU C 1 241 ? -5.817 120.742 -0.576 1.00 60.03 241 GLU C O 1
ATOM 6248 N N . SER C 1 242 ? -4.419 122.430 -1.038 1.00 59.91 242 SER C N 1
ATOM 6249 C CA . SER C 1 242 ? -3.452 121.544 -1.669 1.00 59.56 242 SER C CA 1
ATOM 6250 C C . SER C 1 242 ? -2.041 121.766 -1.148 1.00 59.16 242 SER C C 1
ATOM 6251 O O . SER C 1 242 ? -1.097 121.123 -1.608 1.00 59.35 242 SER C O 1
ATOM 6254 N N . ILE C 1 243 ? -1.892 122.666 -0.182 1.00 59.22 243 ILE C N 1
ATOM 6255 C CA . ILE C 1 243 ? -0.567 122.958 0.354 1.00 59.49 243 ILE C CA 1
ATOM 6256 C C . ILE C 1 243 ? 0.030 121.757 1.088 1.00 59.43 243 ILE C C 1
ATOM 6257 O O . ILE C 1 243 ? 1.206 121.429 0.910 1.00 58.78 243 ILE C O 1
ATOM 6262 N N . ASN C 1 244 ? -0.790 121.091 1.894 1.00 59.43 244 ASN C N 1
ATOM 6263 C CA . ASN C 1 244 ? -0.338 119.929 2.647 1.00 60.16 244 ASN C CA 1
ATOM 6264 C C . ASN C 1 244 ? 0.159 118.817 1.722 1.00 59.90 244 ASN C C 1
ATOM 6265 O O . ASN C 1 244 ? 1.169 118.169 1.998 1.00 59.61 244 ASN C O 1
ATOM 6270 N N . ALA C 1 245 ? -0.554 118.604 0.621 1.00 59.22 245 ALA C N 1
ATOM 6271 C CA . ALA C 1 245 ? -0.184 117.570 -0.336 1.00 59.22 245 ALA C CA 1
ATOM 6272 C C . ALA C 1 245 ? 1.214 117.785 -0.911 1.00 59.05 245 ALA C C 1
ATOM 6273 O O . ALA C 1 245 ? 1.994 116.838 -1.026 1.00 59.12 245 ALA C O 1
ATOM 6275 N N . TYR C 1 246 ? 1.530 119.023 -1.282 1.00 58.72 246 TYR C N 1
ATOM 6276 C CA . TYR C 1 246 ? 2.844 119.326 -1.843 1.00 57.09 246 TYR C CA 1
ATOM 6277 C C . TYR C 1 246 ? 3.942 119.222 -0.789 1.00 56.77 246 TYR C C 1
ATOM 6278 O O . TYR C 1 246 ? 5.098 118.929 -1.104 1.00 55.80 246 TYR C O 1
ATOM 6287 N N . ALA C 1 247 ? 3.574 119.454 0.464 1.00 55.80 247 ALA C N 1
ATOM 6288 C CA . ALA C 1 247 ? 4.528 119.379 1.560 1.00 57.28 247 ALA C CA 1
ATOM 6289 C C . ALA C 1 247 ? 5.058 117.955 1.708 1.00 57.59 247 ALA C C 1
ATOM 6290 O O . ALA C 1 247 ? 6.073 117.719 2.366 1.00 57.55 247 ALA C O 1
ATOM 6292 N N . LYS C 1 248 ? 4.366 117.010 1.082 1.00 58.07 248 LYS C N 1
ATOM 6293 C CA . LYS C 1 248 ? 4.748 115.608 1.157 1.00 58.53 248 LYS C CA 1
ATOM 6294 C C . LYS C 1 248 ? 5.453 115.120 -0.104 1.00 58.07 248 LYS C C 1
ATOM 6295 O O . LYS C 1 248 ? 5.661 113.919 -0.275 1.00 58.94 248 LYS C O 1
ATOM 6301 N N . SER C 1 249 ? 5.822 116.048 -0.982 1.00 56.58 249 SER C N 1
ATOM 6302 C CA . SER C 1 249 ? 6.509 115.689 -2.219 1.00 55.28 249 SER C CA 1
ATOM 6303 C C . SER C 1 249 ? 8.018 115.648 -2.017 1.00 55.35 249 SER C C 1
ATOM 6304 O O . SER C 1 249 ? 8.769 115.374 -2.955 1.00 56.31 249 SER C O 1
ATOM 6307 N N . GLY C 1 250 ? 8.456 115.929 -0.792 1.00 55.04 250 GLY C N 1
ATOM 6308 C CA . GLY C 1 250 ? 9.878 115.924 -0.492 1.00 54.01 250 GLY C CA 1
ATOM 6309 C C . GLY C 1 250 ? 10.556 117.232 -0.861 1.00 53.60 250 GLY C C 1
ATOM 6310 O O . GLY C 1 250 ? 11.780 117.306 -1.011 1.00 53.14 250 GLY C O 1
ATOM 6311 N N . VAL C 1 251 ? 9.752 118.278 -1.005 1.00 52.72 251 VAL C N 1
ATOM 6312 C CA . VAL C 1 251 ? 10.271 119.590 -1.361 1.00 50.92 251 VAL C CA 1
ATOM 6313 C C . VAL C 1 251 ? 10.664 120.307 -0.070 1.00 48.87 251 VAL C C 1
ATOM 6314 O O . VAL C 1 251 ? 10.051 120.083 0.974 1.00 48.28 251 VAL C O 1
ATOM 6318 N N . ASP C 1 252 ? 11.683 121.160 -0.135 1.00 47.15 252 ASP C N 1
ATOM 6319 C CA . ASP C 1 252 ? 12.139 121.880 1.055 1.00 45.69 252 ASP C CA 1
ATOM 6320 C C . ASP C 1 252 ? 11.281 123.088 1.422 1.00 44.19 252 ASP C C 1
ATOM 6321 O O . ASP C 1 252 ? 11.210 123.475 2.590 1.00 42.29 252 ASP C O 1
ATOM 6326 N N . ALA C 1 253 ? 10.634 123.685 0.426 1.00 42.09 253 ALA C N 1
ATOM 6327 C CA . ALA C 1 253 ? 9.801 124.855 0.675 1.00 41.87 253 ALA C CA 1
ATOM 6328 C C . ALA C 1 253 ? 8.672 124.997 -0.332 1.00 40.79 253 ALA C C 1
ATOM 6329 O O . ALA C 1 253 ? 8.728 124.446 -1.432 1.00 41.70 253 ALA C O 1
ATOM 6331 N N . ILE C 1 254 ? 7.648 125.746 0.055 1.00 39.64 254 ILE C N 1
ATOM 6332 C CA . ILE C 1 254 ? 6.500 125.998 -0.808 1.00 39.05 254 ILE C CA 1
ATOM 6333 C C . ILE C 1 254 ? 6.189 127.489 -0.755 1.00 39.39 254 ILE C C 1
ATOM 6334 O O . ILE C 1 254 ? 5.833 128.016 0.303 1.00 38.49 254 ILE C O 1
ATOM 6339 N N . SER C 1 255 ? 6.323 128.170 -1.886 1.00 38.66 255 SER C N 1
ATOM 6340 C CA . SER C 1 255 ? 6.040 129.598 -1.922 1.00 39.86 255 SER C CA 1
ATOM 6341 C C . SER C 1 255 ? 4.639 129.879 -2.447 1.00 41.82 255 SER C C 1
ATOM 6342 O O . SER C 1 255 ? 4.184 129.267 -3.415 1.00 41.83 255 SER C O 1
ATOM 6345 N N . VAL C 1 256 ? 3.956 130.802 -1.782 1.00 42.52 256 VAL C N 1
ATOM 6346 C CA . VAL C 1 256 ? 2.613 131.199 -2.167 1.00 43.16 256 VAL C CA 1
ATOM 6347 C C . VAL C 1 256 ? 2.471 132.716 -2.035 1.00 42.56 256 VAL C C 1
ATOM 6348 O O . VAL C 1 256 ? 2.510 133.268 -0.928 1.00 41.50 256 VAL C O 1
ATOM 6352 N N . GLY C 1 257 ? 2.314 133.385 -3.175 1.00 41.44 257 GLY C N 1
ATOM 6353 C CA . GLY C 1 257 ? 2.176 134.831 -3.169 1.00 40.52 257 GLY C CA 1
ATOM 6354 C C . GLY C 1 257 ? 0.903 135.301 -2.497 1.00 40.56 257 GLY C C 1
ATOM 6355 O O . GLY C 1 257 ? 0.861 136.378 -1.886 1.00 40.70 257 GLY C O 1
ATOM 6356 N N . ALA C 1 258 ? -0.139 134.484 -2.603 1.00 38.44 258 ALA C N 1
ATOM 6357 C CA . ALA C 1 258 ? -1.432 134.809 -2.021 1.00 36.81 258 ALA C CA 1
ATOM 6358 C C . ALA C 1 258 ? -1.340 135.260 -0.576 1.00 35.59 258 ALA C C 1
ATOM 6359 O O . ALA C 1 258 ? -2.193 136.011 -0.113 1.00 34.92 258 ALA C O 1
ATOM 6361 N N . LEU C 1 259 ? -0.318 134.792 0.141 1.00 36.04 259 LEU C N 1
ATOM 6362 C CA . LEU C 1 259 ? -0.145 135.164 1.548 1.00 36.08 259 LEU C CA 1
ATOM 6363 C C . LEU C 1 259 ? -0.209 136.677 1.683 1.00 34.29 259 LEU C C 1
ATOM 6364 O O . LEU C 1 259 ? -0.738 137.212 2.657 1.00 35.16 259 LEU C O 1
ATOM 6369 N N . ILE C 1 260 ? 0.335 137.363 0.689 1.00 33.10 260 ILE C N 1
ATOM 6370 C CA . ILE C 1 260 ? 0.347 138.813 0.698 1.00 32.23 260 ILE C CA 1
ATOM 6371 C C . ILE C 1 260 ? -0.698 139.433 -0.230 1.00 31.77 260 ILE C C 1
ATOM 6372 O O . ILE C 1 260 ? -1.497 140.263 0.204 1.00 30.59 260 ILE C O 1
ATOM 6377 N N . HIS C 1 261 ? -0.711 139.021 -1.493 1.00 31.50 261 HIS C N 1
ATOM 6378 C CA . HIS C 1 261 ? -1.639 139.621 -2.444 1.00 36.34 261 HIS C CA 1
ATOM 6379 C C . HIS C 1 261 ? -3.114 139.242 -2.325 1.00 37.84 261 HIS C C 1
ATOM 6380 O O . HIS C 1 261 ? -3.948 139.749 -3.081 1.00 39.58 261 HIS C O 1
ATOM 6387 N N . GLN C 1 262 ? -3.445 138.364 -1.382 1.00 38.28 262 GLN C N 1
ATOM 6388 C CA . GLN C 1 262 ? -4.840 137.997 -1.170 1.00 37.39 262 GLN C CA 1
ATOM 6389 C C . GLN C 1 262 ? -5.257 138.312 0.261 1.00 37.44 262 GLN C C 1
ATOM 6390 O O . GLN C 1 262 ? -6.404 138.083 0.646 1.00 37.95 262 GLN C O 1
ATOM 6396 N N . ALA C 1 263 ? -4.332 138.846 1.053 1.00 35.55 263 ALA C N 1
ATOM 6397 C CA . ALA C 1 263 ? -4.657 139.197 2.431 1.00 34.14 263 ALA C CA 1
ATOM 6398 C C . ALA C 1 263 ? -5.491 140.468 2.415 1.00 35.56 263 ALA C C 1
ATOM 6399 O O . ALA C 1 263 ? -5.423 141.252 1.465 1.00 36.76 263 ALA C O 1
ATOM 6401 N N . THR C 1 264 ? -6.272 140.672 3.470 1.00 33.36 264 THR C N 1
ATOM 6402 C CA . THR C 1 264 ? -7.128 141.841 3.577 1.00 33.55 264 THR C CA 1
ATOM 6403 C C . THR C 1 264 ? -7.061 142.374 5.008 1.00 34.70 264 THR C C 1
ATOM 6404 O O . THR C 1 264 ? -6.569 141.690 5.901 1.00 35.93 264 THR C O 1
ATOM 6408 N N . PHE C 1 265 ? -7.547 143.591 5.226 1.00 34.72 265 PHE C N 1
ATOM 6409 C CA . PHE C 1 265 ? -7.524 144.196 6.554 1.00 36.14 265 PHE C CA 1
ATOM 6410 C C . PHE C 1 265 ? -8.265 143.373 7.610 1.00 39.72 265 PHE C C 1
ATOM 6411 O O . PHE C 1 265 ? -9.218 142.658 7.295 1.00 39.62 265 PHE C O 1
ATOM 6419 N N . ILE C 1 266 ? -7.810 143.486 8.859 1.00 40.77 266 ILE C N 1
ATOM 6420 C CA . ILE C 1 266 ? -8.437 142.830 10.002 1.00 41.81 266 ILE C CA 1
ATOM 6421 C C . ILE C 1 266 ? -9.142 143.973 10.707 1.00 43.30 266 ILE C C 1
ATOM 6422 O O . ILE C 1 266 ? -8.530 145.004 10.994 1.00 44.83 266 ILE C O 1
ATOM 6427 N N . ASP C 1 267 ? -10.424 143.802 10.992 1.00 43.71 267 ASP C N 1
ATOM 6428 C CA . ASP C 1 267 ? -11.176 144.873 11.621 1.00 44.72 267 ASP C CA 1
ATOM 6429 C C . ASP C 1 267 ? -10.686 145.242 13.016 1.00 44.60 267 ASP C C 1
ATOM 6430 O O . ASP C 1 267 ? -10.586 144.394 13.903 1.00 44.76 267 ASP C O 1
ATOM 6435 N N . MET C 1 268 ? -10.368 146.523 13.185 1.00 43.79 268 MET C N 1
ATOM 6436 C CA . MET C 1 268 ? -9.892 147.071 14.451 1.00 43.00 268 MET C CA 1
ATOM 6437 C C . MET C 1 268 ? -10.427 148.495 14.542 1.00 43.77 268 MET C C 1
ATOM 6438 O O . MET C 1 268 ? -11.009 149.005 13.587 1.00 43.46 268 MET C O 1
ATOM 6443 N N . HIS C 1 269 ? -10.224 149.141 15.683 1.00 44.24 269 HIS C N 1
ATOM 6444 C CA . HIS C 1 269 ? -10.672 150.515 15.853 1.00 47.04 269 HIS C CA 1
ATOM 6445 C C . HIS C 1 269 ? -10.039 151.125 17.094 1.00 47.01 269 HIS C C 1
ATOM 6446 O O . HIS C 1 269 ? -9.438 150.417 17.897 1.00 46.85 269 HIS C O 1
ATOM 6453 N N . MET C 1 270 ? -10.155 152.438 17.242 1.00 47.81 270 MET C N 1
ATOM 6454 C CA . MET C 1 270 ? -9.569 153.112 18.387 1.00 50.15 270 MET C CA 1
ATOM 6455 C C . MET C 1 270 ? -10.628 153.862 19.177 1.00 52.05 270 MET C C 1
ATOM 6456 O O . MET C 1 270 ? -11.456 154.567 18.601 1.00 52.16 270 MET C O 1
ATOM 6461 N N . LYS C 1 271 ? -10.591 153.702 20.499 1.00 54.18 271 LYS C N 1
ATOM 6462 C CA . LYS C 1 271 ? -11.543 154.353 21.394 1.00 55.93 271 LYS C CA 1
ATOM 6463 C C . LYS C 1 271 ? -10.794 155.155 22.445 1.00 56.59 271 LYS C C 1
ATOM 6464 O O . LYS C 1 271 ? -9.743 154.734 22.921 1.00 55.79 271 LYS C O 1
ATOM 6470 N N . MET C 1 272 ? -11.340 156.309 22.807 1.00 59.04 272 MET C N 1
ATOM 6471 C CA . MET C 1 272 ? -10.723 157.169 23.809 1.00 62.87 272 MET C CA 1
ATOM 6472 C C . MET C 1 272 ? -10.991 156.660 25.222 1.00 65.50 272 MET C C 1
ATOM 6473 O O . MET C 1 272 ? -10.075 156.228 25.925 1.00 65.93 272 MET C O 1
ATOM 6478 N N . ALA C 1 273 ? -12.255 156.717 25.630 1.00 68.39 273 ALA C N 1
ATOM 6479 C CA . ALA C 1 273 ? -12.662 156.276 26.961 1.00 71.01 273 ALA C CA 1
ATOM 6480 C C . ALA C 1 273 ? -11.809 156.954 28.029 1.00 71.93 273 ALA C C 1
ATOM 6481 O O . ALA C 1 273 ? -11.011 156.246 28.677 1.00 72.42 273 ALA C O 1
#